Protein 5AQM (pdb70)

Secondary structure (P-SEA, 3-state):
cccbbbbbbbbccccbbbbbbbcccccccccccccccccccbbbbccccccccaaaaaaccccccccccccccccccccccaaaaaaaacccbbbbbcccbbbbbbbcccbbbbbcaaaaaaaaaaaaaaaaaaaacbbbcbbbbbbcccccaaaaaaaaaaaaaacccccbbbbaaaaaaaaaccccccccbbbbbbbcccccbbbbbbbbbccccccccbbbbbccccaaaaaaaaaaaaaaaaaaacccccccaaaaaaaaaaaaaaaaaaaccccbbbbbbccccccbbbbbcccaaaaaaaaaaaaaacaaaaaaaaaaaccccccccbbbbbccccccaaaaaaaaaaacccccccccccccaaaaaaaaaaaaac/ccccaaaaaaaaaaaaaaaaaaaaaaaaaaaaaaaaaaacccccccaaaaaaacaaaaaaaaaaaaaaaaaaaaaccccccaaaaaaaaaaaaaaaaaaaaaaaaaaaaccc/ccbbbbbbbbccccbbbbbbbcccccccccccccccccccbbbbccccccccaaaaaaccccccccccccccccccccccaaaaaaaacccbbbbbcccbbbbbbbcccbbbbbcaaaaaaaaaaaaaaaaaaaacbbbcbbbbbbcccccaaaaaaaaaaaaaacccccccccaaaaaaaaaccccccccbbbbbbbcccccbbbbbbbbbcccbbbbcbbbbbccccaaaaaaaaaaaaaaaaaaaccccccccaaaaaaaaaaaaaaaaaaccccbbbbbbccccccbbbbbcccaaaaaaaaaaaaaacaaaaaaaaaaaccccccccbbbbbccccccaaaaaaaaaaacccccccccccccaaaaaaaaaaaaac/cccaaaaaaaaaaaaaaaaaaaaaaaaaaaaaaaaaaaaccccccaaaaaaaaaaaaaaaaaaaaaaaaaaaaaccccccaaaaaaaaaaaaaaaaaaaaaaaaaaacccc

Organism: Homo sapiens (NCBI:txid9606)

Sequence (986 aa):
SMSKGPAVGIDLGTTYSCVGVFQHGKVEIIANDQGNRTTPSYVAFTDTERLIGDAAKNQVAMNPTNTVFDAKRLIGRRFDDAVVQSDMKHWPFMVVNDAGRPKVQVEYKGETKSFYPEEVSSMVLTKMKEIAEAYLGKTVTNAVVTVPAYFNDSQRRQATKDAGTIAGLNVLRIINEPTAAAIAYGLDKKVGAERNVLIIFDLGGGTFDVSILTIEDGIFEVKSTAGDTHLGGEDFDNNRMVNHFIAEFKRKHKKDISENKRAVRRLRTACERAKRTLFSSTQASIEIDSLYEGIDFYTSITRARFEELNADLFRGTLDPVEKALRDAKLDKSQIHDIVLVGGSTRIPKIQKLLQDFFNGKELNKSINPDEAVAYGAAVQAAILSGSNSPQEEVELKKLKHLEKSVEKIADQLEELNKELTGIQQGFLPKDLQAEALCKLDRRVKATIEQFMKILEEIDTLILPENFKDSRLKRKGLVKKVQAFLAECDTVEQNICQMSKGPAVGIDLGTTYSCVGVFQHGKVEIIANDQGNRTTPSYVAFTDTERLIGDAAKNQVAMNPTNTVFDAKRLIGRRFDDAVVQSDMKHWPFMVVNDAGRPKVQVEYKGETKSFYPEEVSSMVLTKMKEIAEAYLGKTVTNAVVTVPAYFNDSQRQATKDAGTIAGLNVLRIINEPTAAAIAYGLDKKVGAERNVLIIFDLGGGTFDVSILTTIEDGIFEVKSTAGDTHLGGEDFDNNRMMVNHFIAEFKRKHKKDISENKRAVRRLRTACERAKRTLFSSTQASIEIDSLYEGIDFYTSITRARFEELNADLFRGTLDPVEKALRDAKLDKSQIHDIVLVGGSTRIPKIQKLLQDFFNGKELNKSINPDEAVAYGAAVQAAILSSNSPQEEVELKKLKHHLEKSVEKIADQLEELNKELTGIQQGFLPKDLQAEALCKLDRRVVKATIEQFMKILEEIDTLILPENFKDSRLKRKGLVKKVQAFLAECDTVEQNICQ

Nearest PDB structures (foldseek):
  5aqj-assembly3_D  TM=9.812E-01  e=3.154E-13  Homo sapiens
  1hx1-assembly1_B  TM=9.699E-01  e=9.978E-13  Homo sapiens
  5aqt-assembly1_B  TM=9.332E-01  e=1.387E-12  Homo sapiens
  3fzf-assembly2_B  TM=9.379E-01  e=2.988E-12  Homo sapiens
  3fzh-assembly2_B  TM=9.359E-01  e=7.185E-12  Homo sapiens

InterPro domains:
  IPR013126 Heat shock protein 70 family [PF00012] (6-612)
  IPR013126 Heat shock protein 70 family [PTHR19375] (6-574)
  IPR018181 Heat shock protein 70, conserved site [PS00297] (9-16)
  IPR018181 Heat shock protein 70, conserved site [PS00329] (197-210)
  IPR018181 Heat shock protein 70, conserved site [PS01036] (334-348)
  IPR029047 Heat shock protein 70kD, peptide-binding domain superfamily [G3DSA:2.60.34.10] (383-525)
  IPR029047 Heat shock protein 70kD, peptide-binding domain superfamily [SSF100920] (386-543)
  IPR029048 Heat shock protein 70kD, C-terminal domain superfamily [G3DSA:1.20.1270.10] (532-646)
  IPR029048 Heat shock protein 70kD, C-terminal domain superfamily [SSF100934] (538-619)
  IPR043129 ATPase, nucleotide binding domain [SSF53067] (5-187)
  IPR043129 ATPase, nucleotide binding domain [SSF53067] (192-382)

B-factor: mean 28.51, std 11.48, range [12.04, 92.41]

CATH classification: 3.30.420.40 (+3 more: 3.30.30.30, 3.30.420.40, 3.90.640.10)

Structure (mmCIF, N/CA/C/O backbone):
data_5AQM
#
_entry.id   5AQM
#
_cell.length_a   230.826
_cell.length_b   40.851
_cell.length_c   115.779
_cell.angle_alpha   90.00
_cell.angle_beta   90.52
_cell.angle_gamma   90.00
#
_symmetry.space_group_name_H-M   'C 1 2 1'
#
loop_
_entity.id
_entity.type
_entity.pdbx_description
1 polymer 'HEAT SHOCK COGNATE 71 KDA PROTEIN'
2 polymer 'BAG FAMILY MOLECULAR CHAPERONE REGULATOR 1'
3 non-polymer 2-AMINO-2-HYDROXYMETHYL-PROPANE-1,3-DIOL
4 non-polymer GLYCEROL
5 water water
#
loop_
_atom_site.group_PDB
_atom_site.id
_atom_site.type_symbol
_atom_site.label_atom_id
_atom_site.label_alt_id
_atom_site.label_comp_id
_atom_site.label_asym_id
_atom_site.label_entity_id
_atom_site.label_seq_id
_atom_site.pdbx_PDB_ins_code
_atom_site.Cartn_x
_atom_site.Cartn_y
_atom_site.Cartn_z
_atom_site.occupancy
_atom_site.B_iso_or_equiv
_atom_site.auth_seq_id
_atom_site.auth_comp_id
_atom_site.auth_asym_id
_atom_site.auth_atom_id
_atom_site.pdbx_PDB_model_num
ATOM 1 N N . SER A 1 5 ? -52.969 24.028 51.531 1.00 51.92 0 SER A N 1
ATOM 2 C CA . SER A 1 5 ? -52.654 22.783 50.833 1.00 49.72 0 SER A CA 1
ATOM 3 C C . SER A 1 5 ? -52.680 22.941 49.292 1.00 49.23 0 SER A C 1
ATOM 4 O O . SER A 1 5 ? -53.356 23.825 48.746 1.00 50.80 0 SER A O 1
ATOM 7 N N . MET A 1 6 ? -51.962 22.043 48.610 1.00 39.02 1 MET A N 1
ATOM 8 C CA . MET A 1 6 ? -51.788 22.017 47.166 1.00 35.63 1 MET A CA 1
ATOM 9 C C . MET A 1 6 ? -53.030 21.536 46.435 1.00 39.25 1 MET A C 1
ATOM 10 O O . MET A 1 6 ? -53.806 20.754 46.989 1.00 38.50 1 MET A O 1
ATOM 15 N N . SER A 1 7 ? -53.196 21.976 45.172 1.00 35.72 2 SER A N 1
ATOM 16 C CA . SER A 1 7 ? -54.310 21.549 44.319 1.00 35.04 2 SER A CA 1
ATOM 17 C C . SER A 1 7 ? -53.983 20.180 43.701 1.00 35.64 2 SER A C 1
ATOM 18 O O . SER A 1 7 ? -52.843 19.716 43.806 1.00 32.69 2 SER A O 1
ATOM 21 N N . LYS A 1 8 ? -54.990 19.515 43.094 1.00 32.31 3 LYS A N 1
ATOM 22 C CA . LYS A 1 8 ? -54.846 18.198 42.485 1.00 31.25 3 LYS A CA 1
ATOM 23 C C . LYS A 1 8 ? -54.020 18.265 41.212 1.00 33.92 3 LYS A C 1
ATOM 24 O O . LYS A 1 8 ? -54.270 19.099 40.339 1.00 32.79 3 LYS A O 1
ATOM 27 N N . GLY A 1 9 ? -53.036 17.383 41.124 1.00 30.00 4 GLY A N 1
ATOM 28 C CA . GLY A 1 9 ? -52.158 17.310 39.969 1.00 28.71 4 GLY A CA 1
ATOM 29 C C . GLY A 1 9 ? -52.529 16.255 38.946 1.00 31.49 4 GLY A C 1
ATOM 30 O O . GLY A 1 9 ? -53.505 15.516 39.112 1.00 31.00 4 GLY A O 1
ATOM 31 N N . PRO A 1 10 ? -51.732 16.173 37.865 1.00 28.54 5 PRO A N 1
ATOM 32 C CA . PRO A 1 10 ? -52.012 15.173 36.816 1.00 27.16 5 PRO A CA 1
ATOM 33 C C . PRO A 1 10 ? -51.587 13.763 37.223 1.00 27.09 5 PRO A C 1
ATOM 34 O O . PRO A 1 10 ? -50.981 13.586 38.283 1.00 25.75 5 PRO A O 1
ATOM 38 N N . ALA A 1 11 ? -51.885 12.770 36.363 1.00 20.92 6 ALA A N 1
ATOM 39 C CA . ALA A 1 11 ? -51.450 11.385 36.558 1.00 20.11 6 ALA A CA 1
ATOM 40 C C . ALA A 1 11 ? -50.024 11.238 36.046 1.00 22.57 6 ALA A C 1
ATOM 41 O O . ALA A 1 11 ? -49.640 11.882 35.077 1.00 23.33 6 ALA A O 1
ATOM 43 N N . VAL A 1 12 ? -49.232 10.388 36.702 1.00 17.87 7 VAL A N 1
ATOM 44 C CA . VAL A 1 12 ? -47.833 10.202 36.337 1.00 17.67 7 VAL A CA 1
ATOM 45 C C . VAL A 1 12 ? -47.542 8.766 35.864 1.00 20.06 7 VAL A C 1
ATOM 46 O O . VAL A 1 12 ? -48.300 7.838 36.137 1.00 19.72 7 VAL A O 1
ATOM 50 N N . GLY A 1 13 ? -46.396 8.596 35.224 1.00 17.88 8 GLY A N 1
ATOM 51 C CA . GLY A 1 13 ? -45.914 7.288 34.816 1.00 17.89 8 GLY A CA 1
ATOM 52 C C . GLY A 1 13 ? -44.679 6.947 35.612 1.00 19.60 8 GLY A C 1
ATOM 53 O O . GLY A 1 13 ? -43.768 7.779 35.716 1.00 18.88 8 GLY A O 1
ATOM 54 N N . ILE A 1 14 ? -44.655 5.767 36.214 1.00 15.68 9 ILE A N 1
ATOM 55 C CA . ILE A 1 14 ? -43.514 5.373 37.018 1.00 14.73 9 ILE A CA 1
ATOM 56 C C . ILE A 1 14 ? -42.887 4.065 36.570 1.00 19.28 9 ILE A C 1
ATOM 57 O O . ILE A 1 14 ? -43.564 3.052 36.443 1.00 18.55 9 ILE A O 1
ATOM 62 N N . ASP A 1 15 ? -41.581 4.108 36.356 1.00 17.02 10 ASP A N 1
ATOM 63 C CA . ASP A 1 15 ? -40.830 2.934 35.987 1.00 17.47 10 ASP A CA 1
ATOM 64 C C . ASP A 1 15 ? -40.172 2.537 37.292 1.00 19.59 10 ASP A C 1
ATOM 65 O O . ASP A 1 15 ? -39.292 3.233 37.790 1.00 16.16 10 ASP A O 1
ATOM 70 N N . LEU A 1 16 ? -40.612 1.414 37.844 1.00 18.57 11 LEU A N 1
ATOM 71 C CA . LEU A 1 16 ? -40.070 0.920 39.091 1.00 18.89 11 LEU A CA 1
ATOM 72 C C . LEU A 1 16 ? -39.020 -0.080 38.656 1.00 21.35 11 LEU A C 1
ATOM 73 O O . LEU A 1 16 ? -39.326 -1.197 38.263 1.00 21.58 11 LEU A O 1
ATOM 78 N N . GLY A 1 17 ? -37.772 0.348 38.732 1.00 17.32 12 GLY A N 1
ATOM 79 C CA . GLY A 1 17 ? -36.643 -0.461 38.273 1.00 17.46 12 GLY A CA 1
ATOM 80 C C . GLY A 1 17 ? -35.934 -1.220 39.364 1.00 20.69 12 GLY A C 1
ATOM 81 O O . GLY A 1 17 ? -36.088 -0.908 40.556 1.00 20.33 12 GLY A O 1
ATOM 82 N N . THR A 1 18 ? -35.123 -2.212 38.958 1.00 15.98 13 THR A N 1
ATOM 83 C CA . THR A 1 18 ? -34.403 -3.037 39.917 1.00 15.99 13 THR A CA 1
ATOM 84 C C . THR A 1 18 ? -33.411 -2.184 40.724 1.00 17.75 13 THR A C 1
ATOM 85 O O . THR A 1 18 ? -33.398 -2.270 41.945 1.00 17.93 13 THR A O 1
ATOM 89 N N . THR A 1 19 ? -32.639 -1.334 40.040 1.00 16.68 14 THR A N 1
ATOM 90 C CA . THR A 1 19 ? -31.646 -0.480 40.712 1.00 15.94 14 THR A CA 1
ATOM 91 C C . THR A 1 19 ? -32.052 1.005 40.750 1.00 17.99 14 THR A C 1
ATOM 92 O O . THR A 1 19 ? -31.620 1.727 41.661 1.00 17.03 14 THR A O 1
ATOM 96 N N . TYR A 1 20 ? -32.802 1.469 39.741 1.00 16.22 15 TYR A N 1
ATOM 97 C CA . TYR A 1 20 ? -33.238 2.871 39.699 1.00 17.02 15 TYR A CA 1
ATOM 98 C C . TYR A 1 20 ? -34.697 2.937 39.254 1.00 16.44 15 TYR A C 1
ATOM 99 O O . TYR A 1 20 ? -35.167 2.071 38.511 1.00 17.32 15 TYR A O 1
ATOM 108 N N . SER A 1 21 ? -35.384 3.995 39.650 1.00 14.10 16 SER A N 1
ATOM 109 C CA . SER A 1 21 ? -36.773 4.252 39.274 1.00 13.44 16 SER A CA 1
ATOM 110 C C . SER A 1 21 ? -36.830 5.624 38.623 1.00 17.88 16 SER A C 1
ATOM 111 O O . SER A 1 21 ? -35.923 6.463 38.801 1.00 15.03 16 SER A O 1
ATOM 114 N N . CYS A 1 22 ? -37.861 5.847 37.840 1.00 15.76 17 CYS A N 1
ATOM 115 C CA . CYS A 1 22 ? -37.974 7.070 37.065 1.00 14.79 17 CYS A CA 1
ATOM 116 C C . CYS A 1 22 ? -39.468 7.430 36.999 1.00 15.96 17 CYS A C 1
ATOM 117 O O . CYS A 1 22 ? -40.312 6.528 36.849 1.00 16.27 17 CYS A O 1
ATOM 120 N N . VAL A 1 23 ? -39.783 8.732 37.135 1.00 14.54 18 VAL A N 1
ATOM 121 C CA . VAL A 1 23 ? -41.173 9.205 37.085 1.00 13.83 18 VAL A CA 1
ATOM 122 C C . VAL A 1 23 ? -41.286 10.295 36.010 1.00 15.60 18 VAL A C 1
ATOM 123 O O . VAL A 1 23 ? -40.440 11.205 35.946 1.00 17.21 18 VAL A O 1
ATOM 127 N N . GLY A 1 24 ? -42.307 10.179 35.179 1.00 16.58 19 GLY A N 1
ATOM 128 C CA . GLY A 1 24 ? -42.587 11.164 34.136 1.00 16.79 19 GLY A CA 1
ATOM 129 C C . GLY A 1 24 ? -43.999 11.681 34.215 1.00 20.14 19 GLY A C 1
ATOM 130 O O . GLY A 1 24 ? -44.870 11.034 34.785 1.00 18.95 19 GLY A O 1
ATOM 131 N N . VAL A 1 25 ? -44.236 12.837 33.585 1.00 17.36 20 VAL A N 1
ATOM 132 C CA . VAL A 1 25 ? -45.563 13.414 33.528 1.00 18.52 20 VAL A CA 1
ATOM 133 C C . VAL A 1 25 ? -45.784 13.984 32.141 1.00 22.80 20 VAL A C 1
ATOM 134 O O . VAL A 1 25 ? -44.918 14.670 31.597 1.00 22.98 20 VAL A O 1
ATOM 138 N N . PHE A 1 26 ? -46.950 13.719 31.575 1.00 21.77 21 PHE A N 1
ATOM 139 C CA . PHE A 1 26 ? -47.286 14.273 30.284 1.00 22.96 21 PHE A CA 1
ATOM 140 C C . PHE A 1 26 ? -48.048 15.572 30.499 1.00 29.53 21 PHE A C 1
ATOM 141 O O . PHE A 1 26 ? -49.118 15.562 31.105 1.00 30.40 21 PHE A O 1
ATOM 149 N N . GLN A 1 27 ? -47.500 16.676 30.019 1.00 29.91 22 GLN A N 1
ATOM 150 C CA . GLN A 1 27 ? -48.192 17.957 30.094 1.00 32.41 22 GLN A CA 1
ATOM 151 C C . GLN A 1 27 ? -47.677 18.920 29.031 1.00 39.79 22 GLN A C 1
ATOM 152 O O . GLN A 1 27 ? -46.539 18.823 28.584 1.00 37.92 22 GLN A O 1
ATOM 158 N N . HIS A 1 28 ? -48.531 19.848 28.627 1.00 41.43 23 HIS A N 1
ATOM 159 C CA . HIS A 1 28 ? -48.162 20.802 27.601 1.00 42.83 23 HIS A CA 1
ATOM 160 C C . HIS A 1 28 ? -47.806 20.045 26.325 1.00 43.12 23 HIS A C 1
ATOM 161 O O . HIS A 1 28 ? -46.941 20.460 25.568 1.00 43.03 23 HIS A O 1
ATOM 168 N N . GLY A 1 29 ? -48.488 18.924 26.113 1.00 37.89 24 GLY A N 1
ATOM 169 C CA . GLY A 1 29 ? -48.309 18.098 24.931 1.00 37.63 24 GLY A CA 1
ATOM 170 C C . GLY A 1 29 ? -47.050 17.264 24.808 1.00 40.25 24 GLY A C 1
ATOM 171 O O . GLY A 1 29 ? -46.750 16.749 23.737 1.00 40.35 24 GLY A O 1
ATOM 172 N N . LYS A 1 30 ? -46.316 17.120 25.900 1.00 34.20 25 LYS A N 1
ATOM 173 C CA . LYS A 1 30 ? -45.075 16.350 25.896 1.00 31.96 25 LYS A CA 1
ATOM 174 C C . LYS A 1 30 ? -44.776 15.730 27.257 1.00 31.06 25 LYS A C 1
ATOM 175 O O . LYS A 1 30 ? -45.323 16.154 28.277 1.00 28.66 25 LYS A O 1
ATOM 179 N N . VAL A 1 31 ? -43.890 14.747 27.269 1.00 25.66 26 VAL A N 1
ATOM 180 C CA . VAL A 1 31 ? -43.486 14.135 28.531 1.00 23.97 26 VAL A CA 1
ATOM 181 C C . VAL A 1 31 ? -42.338 14.896 29.161 1.00 28.35 26 VAL A C 1
ATOM 182 O O . VAL A 1 31 ? -41.321 15.141 28.506 1.00 30.52 26 VAL A O 1
ATOM 186 N N . GLU A 1 32 ? -42.456 15.155 30.451 1.00 22.73 27 GLU A N 1
ATOM 187 C CA . GLU A 1 32 ? -41.378 15.760 31.187 1.00 21.69 27 GLU A CA 1
ATOM 188 C C . GLU A 1 32 ? -40.922 14.691 32.182 1.00 24.01 27 GLU A C 1
ATOM 189 O O . GLU A 1 32 ? -41.714 14.221 32.984 1.00 23.50 27 GLU A O 1
ATOM 195 N N . ILE A 1 33 ? -39.652 14.310 32.131 1.00 20.68 28 ILE A N 1
ATOM 196 C CA . ILE A 1 33 ? -39.135 13.331 33.074 1.00 19.59 28 ILE A CA 1
ATOM 197 C C . ILE A 1 33 ? -38.725 14.190 34.256 1.00 23.33 28 ILE A C 1
ATOM 198 O O . ILE A 1 33 ? -37.989 15.153 34.101 1.00 24.39 28 ILE A O 1
ATOM 203 N N . ILE A 1 34 ? -39.220 13.845 35.432 1.00 17.44 29 ILE A N 1
ATOM 204 C CA . ILE A 1 34 ? -38.981 14.648 36.615 1.00 17.30 29 ILE A CA 1
ATOM 205 C C . ILE A 1 34 ? -37.709 14.387 37.405 1.00 20.47 29 ILE A C 1
ATOM 206 O O . ILE A 1 34 ? -37.458 13.273 37.843 1.00 20.49 29 ILE A O 1
ATOM 211 N N . ALA A 1 35 ? -36.923 15.444 37.604 1.00 19.54 30 ALA A N 1
ATOM 212 C CA . ALA A 1 35 ? -35.698 15.335 38.395 1.00 18.94 30 ALA A CA 1
ATOM 213 C C . ALA A 1 35 ? -36.081 15.263 39.880 1.00 21.91 30 ALA A C 1
ATOM 214 O O . ALA A 1 35 ? -36.996 15.975 40.327 1.00 20.87 30 ALA A O 1
ATOM 216 N N . ASN A 1 36 ? -35.312 14.471 40.659 1.00 18.26 31 ASN A N 1
ATOM 217 C CA . ASN A 1 36 ? -35.559 14.360 42.089 1.00 16.48 31 ASN A CA 1
ATOM 218 C C . ASN A 1 36 ? -34.937 15.554 42.833 1.00 19.58 31 ASN A C 1
ATOM 219 O O . ASN A 1 36 ? -34.375 16.440 42.192 1.00 20.36 31 ASN A O 1
ATOM 224 N N . ASP A 1 37 ? -34.966 15.538 44.177 1.00 17.33 32 ASP A N 1
ATOM 225 C CA . ASP A 1 37 ? -34.454 16.650 44.998 1.00 18.38 32 ASP A CA 1
ATOM 226 C C . ASP A 1 37 ? -32.965 16.928 44.793 1.00 23.47 32 ASP A C 1
ATOM 227 O O . ASP A 1 37 ? -32.506 18.076 45.014 1.00 22.18 32 ASP A O 1
ATOM 232 N N . GLN A 1 38 ? -32.215 15.911 44.322 1.00 19.16 33 GLN A N 1
ATOM 233 C CA . GLN A 1 38 ? -30.784 16.083 44.030 1.00 19.85 33 GLN A CA 1
ATOM 234 C C . GLN A 1 38 ? -30.534 16.426 42.549 1.00 23.27 33 GLN A C 1
ATOM 235 O O . GLN A 1 38 ? -29.382 16.536 42.121 1.00 24.11 33 GLN A O 1
ATOM 241 N N . GLY A 1 39 ? -31.612 16.631 41.791 1.00 19.92 34 GLY A N 1
ATOM 242 C CA . GLY A 1 39 ? -31.535 16.990 40.377 1.00 21.28 34 GLY A CA 1
ATOM 243 C C . GLY A 1 39 ? -31.312 15.814 39.443 1.00 23.61 34 GLY A C 1
ATOM 244 O O . GLY A 1 39 ? -31.021 16.020 38.261 1.00 22.37 34 GLY A O 1
ATOM 245 N N . ASN A 1 40 ? -31.473 14.569 39.951 1.00 18.61 35 ASN A N 1
ATOM 246 C CA . ASN A 1 40 ? -31.256 13.360 39.164 1.00 17.53 35 ASN A CA 1
ATOM 247 C C . ASN A 1 40 ? -32.565 12.912 38.544 1.00 20.03 35 ASN A C 1
ATOM 248 O O . ASN A 1 40 ? -33.561 12.814 39.258 1.00 17.47 35 ASN A O 1
ATOM 253 N N . ARG A 1 41 ? -32.552 12.606 37.235 1.00 17.76 36 ARG A N 1
ATOM 254 C CA . ARG A 1 41 ? -33.749 12.162 36.501 1.00 18.89 36 ARG A CA 1
ATOM 255 C C . ARG A 1 41 ? -34.096 10.690 36.761 1.00 20.55 36 ARG A C 1
ATOM 256 O O . ARG A 1 41 ? -35.158 10.234 36.357 1.00 19.72 36 ARG A O 1
ATOM 264 N N . THR A 1 42 ? -33.213 9.952 37.452 1.00 17.59 37 THR A N 1
ATOM 265 C CA . THR A 1 42 ? -33.528 8.605 37.938 1.00 16.24 37 THR A CA 1
ATOM 266 C C . THR A 1 42 ? -33.174 8.611 39.420 1.00 19.28 37 THR A C 1
ATOM 267 O O . THR A 1 42 ? -32.299 9.400 39.852 1.00 17.93 37 THR A O 1
ATOM 271 N N . THR A 1 43 ? -33.856 7.755 40.191 1.00 14.62 38 THR A N 1
ATOM 272 C CA . THR A 1 43 ? -33.702 7.669 41.636 1.00 14.04 38 THR A CA 1
ATOM 273 C C . THR A 1 43 ? -33.355 6.249 42.040 1.00 15.38 38 THR A C 1
ATOM 274 O O . THR A 1 43 ? -34.091 5.339 41.668 1.00 14.76 38 THR A O 1
ATOM 278 N N . PRO A 1 44 ? -32.279 6.026 42.812 1.00 13.24 39 PRO A N 1
ATOM 279 C CA . PRO A 1 44 ? -31.967 4.644 43.227 1.00 13.19 39 PRO A CA 1
ATOM 280 C C . PRO A 1 44 ? -33.138 3.986 43.949 1.00 15.78 39 PRO A C 1
ATOM 281 O O . PRO A 1 44 ? -33.784 4.615 44.822 1.00 15.97 39 PRO A O 1
ATOM 285 N N . SER A 1 45 ? -33.414 2.701 43.604 1.00 13.98 40 SER A N 1
ATOM 286 C CA . SER A 1 45 ? -34.464 1.927 44.249 1.00 14.08 40 SER A CA 1
ATOM 287 C C . SER A 1 45 ? -33.863 1.334 45.533 1.00 18.29 40 SER A C 1
ATOM 288 O O . SER A 1 45 ? -33.786 0.105 45.708 1.00 16.37 40 SER A O 1
ATOM 291 N N . TYR A 1 46 ? -33.445 2.243 46.431 1.00 15.81 41 TYR A N 1
ATOM 292 C CA . TYR A 1 46 ? -32.759 1.919 47.675 1.00 15.24 41 TYR A CA 1
ATOM 293 C C . TYR A 1 46 ? -33.512 2.467 48.856 1.00 17.85 41 TYR A C 1
ATOM 294 O O . TYR A 1 46 ? -34.027 3.579 48.801 1.00 15.16 41 TYR A O 1
ATOM 303 N N . VAL A 1 47 ? -33.523 1.702 49.944 1.00 14.93 42 VAL A N 1
ATOM 304 C CA . VAL A 1 47 ? -34.142 2.118 51.203 1.00 15.94 42 VAL A CA 1
ATOM 305 C C . VAL A 1 47 ? -33.149 1.747 52.290 1.00 19.72 42 VAL A C 1
ATOM 306 O O . VAL A 1 47 ? -32.759 0.581 52.368 1.00 18.94 42 VAL A O 1
ATOM 310 N N . ALA A 1 48 ? -32.787 2.699 53.145 1.00 17.58 43 ALA A N 1
ATOM 311 C CA . ALA A 1 48 ? -31.848 2.430 54.225 1.00 17.95 43 ALA A CA 1
ATOM 312 C C . ALA A 1 48 ? -32.505 2.676 55.581 1.00 20.80 43 ALA A C 1
ATOM 313 O O . ALA A 1 48 ? -33.353 3.553 55.728 1.00 19.42 43 ALA A O 1
ATOM 315 N N . PHE A 1 49 ? -32.138 1.857 56.550 1.00 18.30 44 PHE A N 1
ATOM 316 C CA . PHE A 1 49 ? -32.656 1.945 57.914 1.00 18.00 44 PHE A CA 1
ATOM 317 C C . PHE A 1 49 ? -31.468 2.228 58.804 1.00 21.42 44 PHE A C 1
ATOM 318 O O . PHE A 1 49 ? -30.474 1.506 58.743 1.00 20.05 44 PHE A O 1
ATOM 326 N N . THR A 1 50 ? -31.553 3.287 59.590 1.00 19.72 45 THR A N 1
ATOM 327 C CA . THR A 1 50 ? -30.460 3.685 60.455 1.00 19.65 45 THR A CA 1
ATOM 328 C C . THR A 1 50 ? -30.907 3.747 61.902 1.00 23.56 45 THR A C 1
ATOM 329 O O . THR A 1 50 ? -32.038 3.418 62.233 1.00 23.49 45 THR A O 1
ATOM 333 N N . ASP A 1 51 ? -29.989 4.169 62.756 1.00 22.12 46 ASP A N 1
ATOM 334 C CA . ASP A 1 51 ? -30.250 4.307 64.172 1.00 23.79 46 ASP A CA 1
ATOM 335 C C . ASP A 1 51 ? -31.368 5.311 64.394 1.00 27.70 46 ASP A C 1
ATOM 336 O O . ASP A 1 51 ? -32.141 5.187 65.336 1.00 28.63 46 ASP A O 1
ATOM 341 N N . THR A 1 52 ? -31.406 6.340 63.558 1.00 24.45 47 THR A N 1
ATOM 342 C CA . THR A 1 52 ? -32.393 7.402 63.709 1.00 25.56 47 THR A CA 1
ATOM 343 C C . THR A 1 52 ? -33.484 7.649 62.651 1.00 30.24 47 THR A C 1
ATOM 344 O O . THR A 1 52 ? -34.456 8.335 62.946 1.00 30.24 47 THR A O 1
ATOM 348 N N . GLU A 1 53 ? -33.318 7.133 61.440 1.00 24.80 48 GLU A N 1
ATOM 349 C CA . GLU A 1 53 ? -34.312 7.373 60.405 1.00 23.78 48 GLU A CA 1
ATOM 350 C C . GLU A 1 53 ? -34.266 6.396 59.237 1.00 25.94 48 GLU A C 1
ATOM 351 O O . GLU A 1 53 ? -33.359 5.582 59.126 1.00 23.56 48 GLU A O 1
ATOM 357 N N . ARG A 1 54 ? -35.278 6.500 58.383 1.00 21.12 49 ARG A N 1
ATOM 358 C CA . ARG A 1 54 ? -35.382 5.718 57.173 1.00 19.98 49 ARG A CA 1
ATOM 359 C C . ARG A 1 54 ? -35.039 6.672 56.036 1.00 25.09 49 ARG A C 1
ATOM 360 O O . ARG A 1 54 ? -35.563 7.790 55.979 1.00 26.68 49 ARG A O 1
ATOM 368 N N . LEU A 1 55 ? -34.168 6.226 55.139 1.00 19.53 50 LEU A N 1
ATOM 369 C CA . LEU A 1 55 ? -33.733 7.014 53.994 1.00 17.91 50 LEU A CA 1
ATOM 370 C C . LEU A 1 55 ? -34.135 6.307 52.704 1.00 21.47 50 LEU A C 1
ATOM 371 O O . LEU A 1 55 ? -34.095 5.090 52.630 1.00 20.71 50 LEU A O 1
ATOM 376 N N . ILE A 1 56 ? -34.527 7.080 51.698 1.00 18.02 51 ILE A N 1
ATOM 377 C CA . ILE A 1 56 ? -34.938 6.527 50.411 1.00 17.63 51 ILE A CA 1
ATOM 378 C C . ILE A 1 56 ? -34.202 7.207 49.264 1.00 21.18 51 ILE A C 1
ATOM 379 O O . ILE A 1 56 ? -33.853 8.371 49.352 1.00 23.33 51 ILE A O 1
ATOM 384 N N . GLY A 1 57 ? -33.992 6.467 48.183 1.00 15.98 52 GLY A N 1
ATOM 385 C CA . GLY A 1 57 ? -33.320 6.964 46.997 1.00 16.64 52 GLY A CA 1
ATOM 386 C C . GLY A 1 57 ? -31.870 7.386 47.129 1.00 18.06 52 GLY A C 1
ATOM 387 O O . GLY A 1 57 ? -31.078 6.656 47.701 1.00 17.38 52 GLY A O 1
ATOM 388 N N . ASP A 1 58 ? -31.520 8.551 46.592 1.00 16.96 53 ASP A N 1
ATOM 389 C CA . ASP A 1 58 ? -30.124 9.008 46.654 1.00 16.69 53 ASP A CA 1
ATOM 390 C C . ASP A 1 58 ? -29.553 9.026 48.060 1.00 20.84 53 ASP A C 1
ATOM 391 O O . ASP A 1 58 ? -28.418 8.575 48.243 1.00 19.37 53 ASP A O 1
ATOM 396 N N . ALA A 1 59 ? -30.340 9.474 49.057 1.00 18.33 54 ALA A N 1
ATOM 397 C CA . ALA A 1 59 ? -29.873 9.534 50.457 1.00 20.72 54 ALA A CA 1
ATOM 398 C C . ALA A 1 59 ? -29.552 8.127 50.976 1.00 21.25 54 ALA A C 1
ATOM 399 O O . ALA A 1 59 ? -28.590 7.956 51.712 1.00 19.71 54 ALA A O 1
ATOM 401 N N . ALA A 1 60 ? -30.310 7.099 50.523 1.00 18.52 55 ALA A N 1
ATOM 402 C CA . ALA A 1 60 ? -30.048 5.717 50.926 1.00 17.52 55 ALA A CA 1
ATOM 403 C C . ALA A 1 60 ? -28.808 5.201 50.185 1.00 20.29 55 ALA A C 1
ATOM 404 O O . ALA A 1 60 ? -27.935 4.583 50.816 1.00 19.76 55 ALA A O 1
ATOM 406 N N . LYS A 1 61 ? -28.724 5.437 48.846 1.00 16.63 56 LYS A N 1
ATOM 407 C CA . LYS A 1 61 ? -27.569 4.937 48.081 1.00 18.14 56 LYS A CA 1
ATOM 408 C C . LYS A 1 61 ? -26.278 5.556 48.592 1.00 20.60 56 LYS A C 1
ATOM 409 O O . LYS A 1 61 ? -25.262 4.868 48.699 1.00 20.81 56 LYS A O 1
ATOM 415 N N . ASN A 1 62 ? -26.338 6.849 48.929 1.00 19.64 57 ASN A N 1
ATOM 416 C CA . ASN A 1 62 ? -25.191 7.646 49.388 1.00 20.30 57 ASN A CA 1
ATOM 417 C C . ASN A 1 62 ? -24.546 7.134 50.682 1.00 23.67 57 ASN A C 1
ATOM 418 O O . ASN A 1 62 ? -23.374 7.397 50.905 1.00 24.71 57 ASN A O 1
ATOM 423 N N . GLN A 1 63 ? -25.283 6.377 51.507 1.00 19.02 58 GLN A N 1
ATOM 424 C CA . GLN A 1 63 ? -24.722 5.879 52.768 1.00 18.59 58 GLN A CA 1
ATOM 425 C C . GLN A 1 63 ? -24.556 4.351 52.785 1.00 20.76 58 GLN A C 1
ATOM 426 O O . GLN A 1 63 ? -24.288 3.764 53.833 1.00 20.09 58 GLN A O 1
ATOM 432 N N . VAL A 1 64 ? -24.649 3.700 51.608 1.00 19.32 59 VAL A N 1
ATOM 433 C CA . VAL A 1 64 ? -24.531 2.247 51.520 1.00 19.97 59 VAL A CA 1
ATOM 434 C C . VAL A 1 64 ? -23.192 1.760 52.122 1.00 22.61 59 VAL A C 1
ATOM 435 O O . VAL A 1 64 ? -23.188 0.772 52.859 1.00 22.68 59 VAL A O 1
ATOM 439 N N . ALA A 1 65 ? -22.084 2.465 51.844 1.00 18.84 60 ALA A N 1
ATOM 440 C CA . ALA A 1 65 ? -20.768 2.065 52.353 1.00 21.08 60 ALA A CA 1
ATOM 441 C C . ALA A 1 65 ? -20.723 2.112 53.891 1.00 24.03 60 ALA A C 1
ATOM 442 O O . ALA A 1 65 ? -20.031 1.301 54.513 1.00 25.58 60 ALA A O 1
ATOM 444 N N . MET A 1 66 ? -21.409 3.091 54.462 1.00 19.20 61 MET A N 1
ATOM 445 C CA . MET A 1 66 ? -21.543 3.285 55.907 1.00 19.31 61 MET A CA 1
ATOM 446 C C . MET A 1 66 ? -22.444 2.284 56.645 1.00 21.12 61 MET A C 1
ATOM 447 O O . MET A 1 66 ? -22.223 1.966 57.807 1.00 19.88 61 MET A O 1
ATOM 452 N N . ASN A 1 67 ? -23.494 1.842 55.962 1.00 18.64 62 ASN A N 1
ATOM 453 C CA . ASN A 1 67 ? -24.509 0.974 56.537 1.00 16.51 62 ASN A CA 1
ATOM 454 C C . ASN A 1 67 ? -24.962 -0.114 55.553 1.00 18.13 62 ASN A C 1
ATOM 455 O O . ASN A 1 67 ? -26.123 -0.180 55.184 1.00 19.18 62 ASN A O 1
ATOM 460 N N . PRO A 1 68 ? -24.056 -0.980 55.116 1.00 18.26 63 PRO A N 1
ATOM 461 C CA . PRO A 1 68 ? -24.411 -2.009 54.124 1.00 18.50 63 PRO A CA 1
ATOM 462 C C . PRO A 1 68 ? -25.472 -3.056 54.497 1.00 23.09 63 PRO A C 1
ATOM 463 O O . PRO A 1 68 ? -26.276 -3.400 53.639 1.00 23.16 63 PRO A O 1
ATOM 467 N N . THR A 1 69 ? -25.465 -3.566 55.721 1.00 20.56 64 THR A N 1
ATOM 468 C CA . THR A 1 69 ? -26.437 -4.582 56.116 1.00 19.99 64 THR A CA 1
ATOM 469 C C . THR A 1 69 ? -27.875 -4.090 56.262 1.00 21.47 64 THR A C 1
ATOM 470 O O . THR A 1 69 ? -28.811 -4.879 56.234 1.00 21.19 64 THR A O 1
ATOM 474 N N . ASN A 1 70 ? -28.035 -2.789 56.449 1.00 17.98 65 ASN A N 1
ATOM 475 C CA . ASN A 1 70 ? -29.364 -2.204 56.646 1.00 18.34 65 ASN A CA 1
ATOM 476 C C . ASN A 1 70 ? -29.840 -1.346 55.466 1.00 20.04 65 ASN A C 1
ATOM 477 O O . ASN A 1 70 ? -30.807 -0.609 55.612 1.00 20.03 65 ASN A O 1
ATOM 482 N N . THR A 1 71 ? -29.160 -1.447 54.319 1.00 16.36 66 THR A N 1
ATOM 483 C CA . THR A 1 71 ? -29.489 -0.738 53.085 1.00 15.49 66 THR A CA 1
ATOM 484 C C . THR A 1 71 ? -30.019 -1.750 52.064 1.00 18.97 66 THR A C 1
ATOM 485 O O . THR A 1 71 ? -29.269 -2.583 51.569 1.00 19.45 66 THR A O 1
ATOM 489 N N . VAL A 1 72 ? -31.322 -1.682 51.812 1.00 14.81 67 VAL A N 1
ATOM 490 C CA . VAL A 1 72 ? -32.006 -2.624 50.942 1.00 15.25 67 VAL A CA 1
ATOM 491 C C . VAL A 1 72 ? -32.120 -2.066 49.515 1.00 18.73 67 VAL A C 1
ATOM 492 O O . VAL A 1 72 ? -32.417 -0.890 49.311 1.00 18.59 67 VAL A O 1
ATOM 496 N N . PHE A 1 73 ? -31.954 -2.960 48.550 1.00 16.26 68 PHE A N 1
ATOM 497 C CA . PHE A 1 73 ? -32.069 -2.663 47.132 1.00 15.67 68 PHE A CA 1
ATOM 498 C C . PHE A 1 73 ? -32.439 -3.979 46.452 1.00 18.11 68 PHE A C 1
ATOM 499 O O . PHE A 1 73 ? -32.445 -5.017 47.098 1.00 19.43 68 PHE A O 1
ATOM 507 N N . ASP A 1 74 ? -32.779 -3.934 45.172 1.00 15.81 69 ASP A N 1
ATOM 508 C CA . ASP A 1 74 ? -33.122 -5.156 44.443 1.00 16.52 69 ASP A CA 1
ATOM 509 C C . ASP A 1 74 ? -34.415 -5.810 44.920 1.00 20.00 69 ASP A C 1
ATOM 510 O O . ASP A 1 74 ? -34.616 -6.992 44.711 1.00 18.52 69 ASP A O 1
ATOM 515 N N . ALA A 1 75 ? -35.299 -5.039 45.534 1.00 17.40 70 ALA A N 1
ATOM 516 C CA . ALA A 1 75 ? -36.553 -5.596 46.029 1.00 17.87 70 ALA A CA 1
ATOM 517 C C . ALA A 1 75 ? -37.367 -6.181 44.877 1.00 19.00 70 ALA A C 1
ATOM 518 O O . ALA A 1 75 ? -38.145 -7.103 45.061 1.00 18.03 70 ALA A O 1
ATOM 520 N N . LYS A 1 76 ? -37.195 -5.602 43.699 1.00 16.03 71 LYS A N 1
ATOM 521 C CA . LYS A 1 76 ? -37.907 -6.033 42.480 1.00 15.30 71 LYS A CA 1
ATOM 522 C C . LYS A 1 76 ? -37.545 -7.488 42.134 1.00 17.39 71 LYS A C 1
ATOM 523 O O . LYS A 1 76 ? -38.340 -8.195 41.511 1.00 18.08 71 LYS A O 1
ATOM 529 N N . ARG A 1 77 ? -36.327 -7.937 42.541 1.00 16.28 72 ARG A N 1
ATOM 530 C CA . ARG A 1 77 ? -35.900 -9.321 42.312 1.00 17.80 72 ARG A CA 1
ATOM 531 C C . ARG A 1 77 ? -36.652 -10.282 43.241 1.00 21.07 72 ARG A C 1
ATOM 532 O O . ARG A 1 77 ? -36.710 -11.476 42.955 1.00 22.24 72 ARG A O 1
ATOM 540 N N . LEU A 1 78 ? -37.195 -9.754 44.335 1.00 16.54 73 LEU A N 1
ATOM 541 C CA . LEU A 1 78 ? -37.927 -10.549 45.314 1.00 16.61 73 LEU A CA 1
ATOM 542 C C . LEU A 1 78 ? -39.436 -10.413 45.282 1.00 18.75 73 LEU A C 1
ATOM 543 O O . LEU A 1 78 ? -40.148 -11.289 45.744 1.00 19.23 73 LEU A O 1
ATOM 548 N N . ILE A 1 79 ? -39.923 -9.306 44.743 1.00 15.39 74 ILE A N 1
ATOM 549 C CA . ILE A 1 79 ? -41.345 -9.046 44.778 1.00 15.03 74 ILE A CA 1
ATOM 550 C C . ILE A 1 79 ? -42.205 -10.101 44.092 1.00 17.09 74 ILE A C 1
ATOM 551 O O . ILE A 1 79 ? -41.955 -10.507 42.972 1.00 18.71 74 ILE A O 1
ATOM 556 N N . GLY A 1 80 ? -43.218 -10.539 44.821 1.00 14.98 75 GLY A N 1
ATOM 557 C CA . GLY A 1 80 ? -44.159 -11.524 44.339 1.00 15.30 75 GLY A CA 1
ATOM 558 C C . GLY A 1 80 ? -43.604 -12.933 44.284 1.00 19.33 75 GLY A C 1
ATOM 559 O O . GLY A 1 80 ? -44.282 -13.837 43.813 1.00 19.68 75 GLY A O 1
ATOM 560 N N . ARG A 1 81 ? -42.384 -13.133 44.767 1.00 17.21 76 ARG A N 1
ATOM 561 C CA . ARG A 1 81 ? -41.793 -14.477 44.718 1.00 17.42 76 ARG A CA 1
ATOM 562 C C . ARG A 1 81 ? -41.965 -15.223 46.042 1.00 21.71 76 ARG A C 1
ATOM 563 O O . ARG A 1 81 ? -42.092 -14.603 47.097 1.00 21.62 76 ARG A O 1
ATOM 571 N N . ARG A 1 82 ? -41.894 -16.555 45.977 1.00 20.37 77 ARG A N 1
ATOM 572 C CA . ARG A 1 82 ? -41.885 -17.438 47.147 1.00 19.46 77 ARG A CA 1
ATOM 573 C C . ARG A 1 82 ? -40.440 -17.490 47.663 1.00 21.79 77 ARG A C 1
ATOM 574 O O . ARG A 1 82 ? -39.495 -17.333 46.877 1.00 18.65 77 ARG A O 1
ATOM 582 N N . PHE A 1 83 ? -40.259 -17.741 48.962 1.00 19.31 78 PHE A N 1
ATOM 583 C CA . PHE A 1 83 ? -38.895 -17.800 49.529 1.00 19.80 78 PHE A CA 1
ATOM 584 C C . PHE A 1 83 ? -38.029 -18.856 48.841 1.00 21.68 78 PHE A C 1
ATOM 585 O O . PHE A 1 83 ? -36.869 -18.597 48.521 1.00 21.97 78 PHE A O 1
ATOM 593 N N . ASP A 1 84 ? -38.632 -20.001 48.550 1.00 20.54 79 ASP A N 1
ATOM 594 C CA . ASP A 1 84 ? -37.952 -21.130 47.926 1.00 20.42 79 ASP A CA 1
ATOM 595 C C . ASP A 1 84 ? -37.715 -21.014 46.419 1.00 22.43 79 ASP A C 1
ATOM 596 O O . ASP A 1 84 ? -37.153 -21.909 45.810 1.00 21.22 79 ASP A O 1
ATOM 601 N N . ASP A 1 85 ? -38.149 -19.907 45.831 1.00 19.62 80 ASP A N 1
ATOM 602 C CA . ASP A 1 85 ? -37.950 -19.671 44.413 1.00 18.31 80 ASP A CA 1
ATOM 603 C C . ASP A 1 85 ? -36.436 -19.722 44.195 1.00 20.98 80 ASP A C 1
ATOM 604 O O . ASP A 1 85 ? -35.676 -19.195 44.989 1.00 20.09 80 ASP A O 1
ATOM 609 N N . ALA A 1 86 ? -36.008 -20.353 43.107 1.00 19.94 81 ALA A N 1
ATOM 610 C CA . ALA A 1 86 ? -34.591 -20.507 42.797 1.00 18.85 81 ALA A CA 1
ATOM 611 C C . ALA A 1 86 ? -33.910 -19.153 42.670 1.00 21.04 81 ALA A C 1
ATOM 612 O O . ALA A 1 86 ? -32.753 -18.988 43.033 1.00 20.70 81 ALA A O 1
ATOM 614 N N . VAL A 1 87 ? -34.638 -18.196 42.122 1.00 19.32 82 VAL A N 1
ATOM 615 C CA . VAL A 1 87 ? -34.121 -16.830 41.935 1.00 18.08 82 VAL A CA 1
ATOM 616 C C . VAL A 1 87 ? -33.792 -16.171 43.276 1.00 22.49 82 VAL A C 1
ATOM 617 O O . VAL A 1 87 ? -32.721 -15.583 43.409 1.00 20.36 82 VAL A O 1
ATOM 621 N N . VAL A 1 88 ? -34.706 -16.284 44.265 1.00 19.37 83 VAL A N 1
ATOM 622 C CA . VAL A 1 88 ? -34.512 -15.726 45.605 1.00 18.14 83 VAL A CA 1
ATOM 623 C C . VAL A 1 88 ? -33.282 -16.380 46.259 1.00 22.88 83 VAL A C 1
ATOM 624 O O . VAL A 1 88 ? -32.423 -15.689 46.777 1.00 22.37 83 VAL A O 1
ATOM 628 N N . GLN A 1 89 ? -33.210 -17.726 46.217 1.00 19.99 84 GLN A N 1
ATOM 629 C CA . GLN A 1 89 ? -32.094 -18.442 46.829 1.00 18.94 84 GLN A CA 1
ATOM 630 C C . GLN A 1 89 ? -30.750 -18.068 46.206 1.00 23.76 84 GLN A C 1
ATOM 631 O O . GLN A 1 89 ? -29.770 -17.937 46.928 1.00 24.86 84 GLN A O 1
ATOM 637 N N . SER A 1 90 ? -30.701 -17.920 44.871 1.00 21.06 85 SER A N 1
ATOM 638 C CA . SER A 1 90 ? -29.462 -17.548 44.173 1.00 21.40 85 SER A CA 1
ATOM 639 C C . SER A 1 90 ? -29.070 -16.094 44.511 1.00 23.99 85 SER A C 1
ATOM 640 O O . SER A 1 90 ? -27.919 -15.808 44.837 1.00 24.96 85 SER A O 1
ATOM 643 N N . ASP A 1 91 ? -30.037 -15.189 44.421 1.00 20.99 86 ASP A N 1
ATOM 644 C CA . ASP A 1 91 ? -29.811 -13.765 44.680 1.00 20.44 86 ASP A CA 1
ATOM 645 C C . ASP A 1 91 ? -29.371 -13.423 46.104 1.00 25.78 86 ASP A C 1
ATOM 646 O O . ASP A 1 91 ? -28.553 -12.536 46.303 1.00 26.22 86 ASP A O 1
ATOM 651 N N . MET A 1 92 ? -29.912 -14.137 47.082 1.00 25.45 87 MET A N 1
ATOM 652 C CA . MET A 1 92 ? -29.633 -13.895 48.498 1.00 28.02 87 MET A CA 1
ATOM 653 C C . MET A 1 92 ? -28.159 -13.998 48.832 1.00 33.90 87 MET A C 1
ATOM 654 O O . MET A 1 92 ? -27.666 -13.296 49.702 1.00 33.03 87 MET A O 1
ATOM 659 N N . LYS A 1 93 ? -27.467 -14.896 48.150 1.00 32.42 88 LYS A N 1
ATOM 660 C CA . LYS A 1 93 ? -26.053 -15.122 48.389 1.00 34.46 88 LYS A CA 1
ATOM 661 C C . LYS A 1 93 ? -25.223 -13.869 48.157 1.00 40.01 88 LYS A C 1
ATOM 662 O O . LYS A 1 93 ? -24.204 -13.678 48.806 1.00 41.44 88 LYS A O 1
ATOM 665 N N . HIS A 1 94 ? -25.642 -13.042 47.210 1.00 34.69 89 HIS A N 1
ATOM 666 C CA . HIS A 1 94 ? -24.915 -11.819 46.879 1.00 35.56 89 HIS A CA 1
ATOM 667 C C . HIS A 1 94 ? -25.346 -10.500 47.557 1.00 36.46 89 HIS A C 1
ATOM 668 O O . HIS A 1 94 ? -24.710 -9.474 47.338 1.00 38.26 89 HIS A O 1
ATOM 675 N N . TRP A 1 95 ? -26.408 -10.511 48.356 1.00 26.29 90 TRP A N 1
ATOM 676 C CA . TRP A 1 95 ? -26.869 -9.279 49.018 1.00 22.79 90 TRP A CA 1
ATOM 677 C C . TRP A 1 95 ? -26.296 -9.142 50.425 1.00 24.97 90 TRP A C 1
ATOM 678 O O . TRP A 1 95 ? -26.194 -10.137 51.152 1.00 22.60 90 TRP A O 1
ATOM 689 N N . PRO A 1 96 ? -25.928 -7.906 50.848 1.00 22.65 91 PRO A N 1
ATOM 690 C CA . PRO A 1 96 ? -25.390 -7.736 52.211 1.00 24.28 91 PRO A CA 1
ATOM 691 C C . PRO A 1 96 ? -26.460 -7.741 53.303 1.00 25.80 91 PRO A C 1
ATOM 692 O O . PRO A 1 96 ? -26.135 -7.910 54.475 1.00 27.20 91 PRO A O 1
ATOM 696 N N . PHE A 1 97 ? -27.728 -7.526 52.924 1.00 20.36 92 PHE A N 1
ATOM 697 C CA . PHE A 1 97 ? -28.836 -7.535 53.866 1.00 19.82 92 PHE A CA 1
ATOM 698 C C . PHE A 1 97 ? -29.415 -8.948 53.939 1.00 24.19 92 PHE A C 1
ATOM 699 O O . PHE A 1 97 ? -29.259 -9.740 53.002 1.00 22.44 92 PHE A O 1
ATOM 707 N N . MET A 1 98 ? -30.086 -9.253 55.039 1.00 22.60 93 MET A N 1
ATOM 708 C CA . MET A 1 98 ? -30.654 -10.581 55.283 1.00 24.32 93 MET A CA 1
ATOM 709 C C . MET A 1 98 ? -32.000 -10.728 54.642 1.00 24.18 93 MET A C 1
ATOM 710 O O . MET A 1 98 ? -32.791 -9.793 54.642 1.00 22.21 93 MET A O 1
ATOM 715 N N . VAL A 1 99 ? -32.281 -11.929 54.128 1.00 21.34 94 VAL A N 1
ATOM 716 C CA . VAL A 1 99 ? -33.588 -12.295 53.589 1.00 20.13 94 VAL A CA 1
ATOM 717 C C . VAL A 1 99 ? -34.026 -13.514 54.403 1.00 24.43 94 VAL A C 1
ATOM 718 O O . VAL A 1 99 ? -33.262 -14.488 54.545 1.00 23.61 94 VAL A O 1
ATOM 722 N N . VAL A 1 100 ? -35.208 -13.418 55.007 1.00 20.45 95 VAL A N 1
ATOM 723 C CA . VAL A 1 100 ? -35.726 -14.487 55.872 1.00 20.74 95 VAL A CA 1
ATOM 724 C C . VAL A 1 100 ? -37.007 -15.073 55.292 1.00 24.39 95 VAL A C 1
ATOM 725 O O . VAL A 1 100 ? -37.684 -14.440 54.469 1.00 21.71 95 VAL A O 1
ATOM 729 N N . ASN A 1 101 ? -37.329 -16.274 55.745 1.00 22.65 96 ASN A N 1
ATOM 730 C CA . ASN A 1 101 ? -38.531 -16.961 55.319 1.00 23.45 96 ASN A CA 1
ATOM 731 C C . ASN A 1 101 ? -39.663 -16.708 56.327 1.00 30.40 96 ASN A C 1
ATOM 732 O O . ASN A 1 101 ? -39.552 -17.112 57.489 1.00 32.33 96 ASN A O 1
ATOM 737 N N . ASP A 1 102 ? -40.762 -16.074 55.882 1.00 26.18 97 ASP A N 1
ATOM 738 C CA . ASP A 1 102 ? -41.941 -15.887 56.724 1.00 27.22 97 ASP A CA 1
ATOM 739 C C . ASP A 1 102 ? -43.098 -16.681 56.107 1.00 29.96 97 ASP A C 1
ATOM 740 O O . ASP A 1 102 ? -43.732 -16.211 55.156 1.00 27.40 97 ASP A O 1
ATOM 745 N N . ALA A 1 103 ? -43.357 -17.894 56.640 1.00 28.69 98 ALA A N 1
ATOM 746 C CA . ALA A 1 103 ? -44.410 -18.797 56.169 1.00 29.71 98 ALA A CA 1
ATOM 747 C C . ALA A 1 103 ? -44.398 -18.975 54.620 1.00 31.62 98 ALA A C 1
ATOM 748 O O . ALA A 1 103 ? -45.442 -18.948 53.971 1.00 31.63 98 ALA A O 1
ATOM 750 N N . GLY A 1 104 ? -43.201 -19.129 54.058 1.00 25.86 99 GLY A N 1
ATOM 751 C CA . GLY A 1 104 ? -43.028 -19.347 52.625 1.00 24.74 99 GLY A CA 1
ATOM 752 C C . GLY A 1 104 ? -42.744 -18.112 51.797 1.00 25.78 99 GLY A C 1
ATOM 753 O O . GLY A 1 104 ? -42.390 -18.238 50.620 1.00 23.71 99 GLY A O 1
ATOM 754 N N . ARG A 1 105 ? -42.890 -16.912 52.395 1.00 22.40 100 ARG A N 1
ATOM 755 C CA . ARG A 1 105 ? -42.676 -15.656 51.685 1.00 21.13 100 ARG A CA 1
ATOM 756 C C . ARG A 1 105 ? -41.389 -14.986 52.143 1.00 24.13 100 ARG A C 1
ATOM 757 O O . ARG A 1 105 ? -41.083 -15.019 53.334 1.00 25.06 100 ARG A O 1
ATOM 765 N N . PRO A 1 106 ? -40.621 -14.377 51.228 1.00 19.99 101 PRO A N 1
ATOM 766 C CA . PRO A 1 106 ? -39.387 -13.712 51.659 1.00 19.40 101 PRO A CA 1
ATOM 767 C C . PRO A 1 106 ? -39.680 -12.367 52.337 1.00 20.74 101 PRO A C 1
ATOM 768 O O . PRO A 1 106 ? -40.629 -11.662 51.990 1.00 19.86 101 PRO A O 1
ATOM 772 N N . LYS A 1 107 ? -38.836 -12.018 53.291 1.00 19.50 102 LYS A N 1
ATOM 773 C CA . LYS A 1 107 ? -38.859 -10.714 53.946 1.00 18.63 102 LYS A CA 1
ATOM 774 C C . LYS A 1 107 ? -37.436 -10.260 54.078 1.00 22.94 102 LYS A C 1
ATOM 775 O O . LYS A 1 107 ? -36.558 -11.075 54.355 1.00 23.40 102 LYS A O 1
ATOM 781 N N . VAL A 1 108 ? -37.195 -8.970 53.932 1.00 19.24 103 VAL A N 1
ATOM 782 C CA . VAL A 1 108 ? -35.864 -8.432 54.180 1.00 21.01 103 VAL A CA 1
ATOM 783 C C . VAL A 1 108 ? -35.825 -8.128 55.672 1.00 24.97 103 VAL A C 1
ATOM 784 O O . VAL A 1 108 ? -36.818 -7.627 56.217 1.00 23.95 103 VAL A O 1
ATOM 788 N N . GLN A 1 109 ? -34.709 -8.437 56.337 1.00 20.66 104 GLN A N 1
ATOM 789 C CA . GLN A 1 109 ? -34.601 -8.201 57.770 1.00 20.81 104 GLN A CA 1
ATOM 790 C C . GLN A 1 109 ? -33.499 -7.191 58.006 1.00 23.94 104 GLN A C 1
ATOM 791 O O . GLN A 1 109 ? -32.411 -7.354 57.479 1.00 24.04 104 GLN A O 1
ATOM 797 N N . VAL A 1 110 ? -33.779 -6.171 58.801 1.00 20.10 105 VAL A N 1
ATOM 798 C CA . VAL A 1 110 ? -32.815 -5.115 59.063 1.00 20.43 105 VAL A CA 1
ATOM 799 C C . VAL A 1 110 ? -32.855 -4.693 60.530 1.00 25.42 105 VAL A C 1
ATOM 800 O O . VAL A 1 110 ? -33.808 -5.008 61.252 1.00 24.60 105 VAL A O 1
ATOM 804 N N . GLU A 1 111 ? -31.859 -3.877 60.922 1.00 22.98 106 GLU A N 1
ATOM 805 C CA . GLU A 1 111 ? -31.829 -3.191 62.219 1.00 23.03 106 GLU A CA 1
ATOM 806 C C . GLU A 1 111 ? -32.328 -1.776 61.912 1.00 24.57 106 GLU A C 1
ATOM 807 O O . GLU A 1 111 ? -31.840 -1.134 60.970 1.00 21.07 106 GLU A O 1
ATOM 813 N N . TYR A 1 112 ? -33.341 -1.316 62.643 1.00 21.61 107 TYR A N 1
ATOM 814 C CA . TYR A 1 112 ? -33.926 -0.006 62.430 1.00 22.52 107 TYR A CA 1
ATOM 815 C C . TYR A 1 112 ? -34.224 0.617 63.789 1.00 28.05 107 TYR A C 1
ATOM 816 O O . TYR A 1 112 ? -34.983 0.042 64.566 1.00 29.99 107 TYR A O 1
ATOM 825 N N . LYS A 1 113 ? -33.578 1.759 64.089 1.00 24.74 108 LYS A N 1
ATOM 826 C CA . LYS A 1 113 ? -33.705 2.436 65.401 1.00 26.51 108 LYS A CA 1
ATOM 827 C C . LYS A 1 113 ? -33.430 1.482 66.589 1.00 33.48 108 LYS A C 1
ATOM 828 O O . LYS A 1 113 ? -34.153 1.490 67.586 1.00 34.88 108 LYS A O 1
ATOM 834 N N . GLY A 1 114 ? -32.397 0.649 66.438 1.00 31.26 109 GLY A N 1
ATOM 835 C CA . GLY A 1 114 ? -31.954 -0.302 67.450 1.00 32.06 109 GLY A CA 1
ATOM 836 C C . GLY A 1 114 ? -32.796 -1.552 67.612 1.00 36.02 109 GLY A C 1
ATOM 837 O O . GLY A 1 114 ? -32.529 -2.348 68.515 1.00 37.36 109 GLY A O 1
ATOM 838 N N . GLU A 1 115 ? -33.805 -1.748 66.745 1.00 30.50 110 GLU A N 1
ATOM 839 C CA . GLU A 1 115 ? -34.686 -2.920 66.805 1.00 30.82 110 GLU A CA 1
ATOM 840 C C . GLU A 1 115 ? -34.637 -3.717 65.490 1.00 32.14 110 GLU A C 1
ATOM 841 O O . GLU A 1 115 ? -34.492 -3.120 64.420 1.00 29.49 110 GLU A O 1
ATOM 847 N N . THR A 1 116 ? -34.843 -5.051 65.576 1.00 29.11 111 THR A N 1
ATOM 848 C CA . THR A 1 116 ? -34.905 -5.936 64.409 1.00 28.54 111 THR A CA 1
ATOM 849 C C . THR A 1 116 ? -36.285 -5.796 63.775 1.00 31.92 111 THR A C 1
ATOM 850 O O . THR A 1 116 ? -37.307 -6.008 64.446 1.00 31.15 111 THR A O 1
ATOM 854 N N . LYS A 1 117 ? -36.315 -5.409 62.494 1.00 26.67 112 LYS A N 1
ATOM 855 C CA . LYS A 1 117 ? -37.557 -5.230 61.734 1.00 26.32 112 LYS A CA 1
ATOM 856 C C . LYS A 1 117 ? -37.495 -6.009 60.430 1.00 27.42 112 LYS A C 1
ATOM 857 O O . LYS A 1 117 ? -36.420 -6.157 59.841 1.00 26.36 112 LYS A O 1
ATOM 863 N N . SER A 1 118 ? -38.653 -6.507 59.970 1.00 23.34 113 SER A N 1
ATOM 864 C CA . SER A 1 118 ? -38.669 -7.204 58.686 1.00 21.31 113 SER A CA 1
ATOM 865 C C . SER A 1 118 ? -39.738 -6.606 57.802 1.00 23.27 113 SER A C 1
ATOM 866 O O . SER A 1 118 ? -40.748 -6.107 58.303 1.00 22.65 113 SER A O 1
ATOM 869 N N . PHE A 1 119 ? -39.476 -6.579 56.490 1.00 19.76 114 PHE A N 1
ATOM 870 C CA . PHE A 1 119 ? -40.404 -6.008 55.533 1.00 18.51 114 PHE A CA 1
ATOM 871 C C . PHE A 1 119 ? -40.603 -6.922 54.361 1.00 21.84 114 PHE A C 1
ATOM 872 O O . PHE A 1 119 ? -39.633 -7.492 53.843 1.00 21.04 114 PHE A O 1
ATOM 880 N N . TYR A 1 120 ? -41.856 -6.992 53.889 1.00 18.84 115 TYR A N 1
ATOM 881 C CA . TYR A 1 120 ? -42.155 -7.741 52.668 1.00 18.89 115 TYR A CA 1
ATOM 882 C C . TYR A 1 120 ? -41.583 -6.922 51.485 1.00 21.59 115 TYR A C 1
ATOM 883 O O . TYR A 1 120 ? -41.465 -5.688 51.608 1.00 19.51 115 TYR A O 1
ATOM 892 N N . PRO A 1 121 ? -41.236 -7.566 50.344 1.00 20.37 116 PRO A N 1
ATOM 893 C CA . PRO A 1 121 ? -40.685 -6.801 49.208 1.00 19.26 116 PRO A CA 1
ATOM 894 C C . PRO A 1 121 ? -41.614 -5.683 48.746 1.00 20.09 116 PRO A C 1
ATOM 895 O O . PRO A 1 121 ? -41.126 -4.629 48.381 1.00 19.07 116 PRO A O 1
ATOM 899 N N . GLU A 1 122 ? -42.945 -5.919 48.756 1.00 18.09 117 GLU A N 1
ATOM 900 C CA . GLU A 1 122 ? -43.900 -4.883 48.355 1.00 18.22 117 GLU A CA 1
ATOM 901 C C . GLU A 1 122 ? -43.899 -3.689 49.324 1.00 20.77 117 GLU A C 1
ATOM 902 O O . GLU A 1 122 ? -44.175 -2.568 48.901 1.00 19.09 117 GLU A O 1
ATOM 908 N N . GLU A 1 123 ? -43.546 -3.908 50.606 1.00 18.75 118 GLU A N 1
ATOM 909 C CA . GLU A 1 123 ? -43.428 -2.786 51.543 1.00 17.58 118 GLU A CA 1
ATOM 910 C C . GLU A 1 123 ? -42.200 -1.956 51.167 1.00 19.62 118 GLU A C 1
ATOM 911 O O . GLU A 1 123 ? -42.272 -0.733 51.161 1.00 19.40 118 GLU A O 1
ATOM 917 N N . VAL A 1 124 ? -41.079 -2.615 50.823 1.00 16.19 119 VAL A N 1
ATOM 918 C CA . VAL A 1 124 ? -39.865 -1.911 50.389 1.00 15.24 119 VAL A CA 1
ATOM 919 C C . VAL A 1 124 ? -40.172 -1.116 49.090 1.00 16.95 119 VAL A C 1
ATOM 920 O O . VAL A 1 124 ? -39.892 0.082 49.020 1.00 15.30 119 VAL A O 1
ATOM 924 N N . SER A 1 125 ? -40.792 -1.764 48.098 1.00 15.84 120 SER A N 1
ATOM 925 C CA . SER A 1 125 ? -41.137 -1.097 46.836 1.00 16.20 120 SER A CA 1
ATOM 926 C C . SER A 1 125 ? -42.149 0.016 47.057 1.00 17.63 120 SER A C 1
ATOM 927 O O . SER A 1 125 ? -42.104 1.010 46.347 1.00 17.10 120 SER A O 1
ATOM 930 N N . SER A 1 126 ? -43.011 -0.113 48.078 1.00 15.03 121 SER A N 1
ATOM 931 C CA . SER A 1 126 ? -43.981 0.951 48.387 1.00 15.83 121 SER A CA 1
ATOM 932 C C . SER A 1 126 ? -43.239 2.225 48.858 1.00 19.82 121 SER A C 1
ATOM 933 O O . SER A 1 126 ? -43.684 3.330 48.584 1.00 19.65 121 SER A O 1
ATOM 936 N N . MET A 1 127 ? -42.116 2.041 49.570 1.00 16.23 122 MET A N 1
ATOM 937 C CA . MET A 1 127 ? -41.313 3.150 50.070 1.00 16.09 122 MET A CA 1
ATOM 938 C C . MET A 1 127 ? -40.635 3.848 48.888 1.00 19.44 122 MET A C 1
ATOM 939 O O . MET A 1 127 ? -40.563 5.075 48.864 1.00 19.49 122 MET A O 1
ATOM 944 N N . VAL A 1 128 ? -40.192 3.065 47.879 1.00 16.56 123 VAL A N 1
ATOM 945 C CA . VAL A 1 128 ? -39.591 3.628 46.663 1.00 15.25 123 VAL A CA 1
ATOM 946 C C . VAL A 1 128 ? -40.693 4.387 45.889 1.00 16.54 123 VAL A C 1
ATOM 947 O O . VAL A 1 128 ? -40.465 5.509 45.450 1.00 15.04 123 VAL A O 1
ATOM 951 N N . LEU A 1 129 ? -41.869 3.785 45.760 1.00 15.71 124 LEU A N 1
ATOM 952 C CA . LEU A 1 129 ? -43.005 4.442 45.091 1.00 15.45 124 LEU A CA 1
ATOM 953 C C . LEU A 1 129 ? -43.434 5.728 45.800 1.00 19.69 124 LEU A C 1
ATOM 954 O O . LEU A 1 129 ? -43.774 6.708 45.131 1.00 17.73 124 LEU A O 1
ATOM 959 N N . THR A 1 130 ? -43.414 5.737 47.130 1.00 17.02 125 THR A N 1
ATOM 960 C CA . THR A 1 130 ? -43.732 6.946 47.916 1.00 16.86 125 THR A CA 1
ATOM 961 C C . THR A 1 130 ? -42.744 8.071 47.548 1.00 19.35 125 THR A C 1
ATOM 962 O O . THR A 1 130 ? -43.150 9.221 47.351 1.00 18.94 125 THR A O 1
ATOM 966 N N . LYS A 1 131 ? -41.457 7.725 47.420 1.00 17.23 126 LYS A N 1
ATOM 967 C CA . LYS A 1 131 ? -40.440 8.719 47.045 1.00 16.77 126 LYS A CA 1
ATOM 968 C C . LYS A 1 131 ? -40.718 9.243 45.629 1.00 18.45 126 LYS A C 1
ATOM 969 O O . LYS A 1 131 ? -40.646 10.457 45.417 1.00 16.93 126 LYS A O 1
ATOM 975 N N . MET A 1 132 ? -41.069 8.340 44.665 1.00 15.12 127 MET A N 1
ATOM 976 C CA . MET A 1 132 ? -41.381 8.769 43.289 1.00 14.37 127 MET A CA 1
ATOM 977 C C . MET A 1 132 ? -42.580 9.713 43.273 1.00 18.41 127 MET A C 1
ATOM 978 O O . MET A 1 132 ? -42.558 10.727 42.577 1.00 16.91 127 MET A O 1
ATOM 983 N N . LYS A 1 133 ? -43.611 9.388 44.060 1.00 15.69 128 LYS A N 1
ATOM 984 C CA . LYS A 1 133 ? -44.814 10.240 44.233 1.00 16.88 128 LYS A CA 1
ATOM 985 C C . LYS A 1 133 ? -44.388 11.628 44.796 1.00 20.42 128 LYS A C 1
ATOM 986 O O . LYS A 1 133 ? -44.781 12.679 44.264 1.00 19.33 128 LYS A O 1
ATOM 992 N N . GLU A 1 134 ? -43.524 11.632 45.828 1.00 17.07 129 GLU A N 1
ATOM 993 C CA . GLU A 1 134 ? -43.029 12.869 46.447 1.00 18.04 129 GLU A CA 1
ATOM 994 C C . GLU A 1 134 ? -42.190 13.733 45.479 1.00 20.95 129 GLU A C 1
ATOM 995 O O . GLU A 1 134 ? -42.326 14.962 45.464 1.00 20.38 129 GLU A O 1
ATOM 1001 N N . ILE A 1 135 ? -41.387 13.071 44.618 1.00 19.04 130 ILE A N 1
ATOM 1002 C CA . ILE A 1 135 ? -40.561 13.720 43.582 1.00 19.17 130 ILE A CA 1
ATOM 1003 C C . ILE A 1 135 ? -41.498 14.429 42.598 1.00 20.46 130 ILE A C 1
ATOM 1004 O O . ILE A 1 135 ? -41.269 15.595 42.269 1.00 18.20 130 ILE A O 1
ATOM 1009 N N . ALA A 1 136 ? -42.574 13.720 42.147 1.00 16.82 131 ALA A N 1
ATOM 1010 C CA . ALA A 1 136 ? -43.523 14.359 41.239 1.00 17.40 131 ALA A CA 1
ATOM 1011 C C . ALA A 1 136 ? -44.219 15.561 41.897 1.00 19.88 131 ALA A C 1
ATOM 1012 O O . ALA A 1 136 ? -44.350 16.613 41.260 1.00 18.76 131 ALA A O 1
ATOM 1014 N N . GLU A 1 137 ? -44.643 15.429 43.167 1.00 17.05 132 GLU A N 1
ATOM 1015 C CA . GLU A 1 137 ? -45.324 16.535 43.876 1.00 18.76 132 GLU A CA 1
ATOM 1016 C C . GLU A 1 137 ? -44.421 17.761 44.094 1.00 22.04 132 GLU A C 1
ATOM 1017 O O . GLU A 1 137 ? -44.889 18.887 43.949 1.00 21.74 132 GLU A O 1
ATOM 1023 N N . ALA A 1 138 ? -43.117 17.534 44.390 1.00 19.37 133 ALA A N 1
ATOM 1024 C CA . ALA A 1 138 ? -42.155 18.624 44.616 1.00 19.67 133 ALA A CA 1
ATOM 1025 C C . ALA A 1 138 ? -41.952 19.418 43.312 1.00 23.65 133 ALA A C 1
ATOM 1026 O O . ALA A 1 138 ? -41.809 20.642 43.353 1.00 23.43 133 ALA A O 1
ATOM 1028 N N . TYR A 1 139 ? -41.970 18.726 42.159 1.00 19.41 134 TYR A N 1
ATOM 1029 C CA . TYR A 1 139 ? -41.786 19.389 40.869 1.00 19.80 134 TYR A CA 1
ATOM 1030 C C . TYR A 1 139 ? -43.065 20.126 40.430 1.00 23.42 134 TYR A C 1
ATOM 1031 O O . TYR A 1 139 ? -42.999 21.241 39.921 1.00 22.04 134 TYR A O 1
ATOM 1040 N N . LEU A 1 140 ? -44.210 19.467 40.556 1.00 19.89 135 LEU A N 1
ATOM 1041 C CA . LEU A 1 140 ? -45.473 20.013 40.067 1.00 20.24 135 LEU A CA 1
ATOM 1042 C C . LEU A 1 140 ? -46.071 21.052 40.947 1.00 22.49 135 LEU A C 1
ATOM 1043 O O . LEU A 1 140 ? -46.814 21.897 40.457 1.00 22.23 135 LEU A O 1
ATOM 1048 N N . GLY A 1 141 ? -45.768 20.972 42.250 1.00 21.21 136 GLY A N 1
ATOM 1049 C CA . GLY A 1 141 ? -46.349 21.859 43.258 1.00 21.91 136 GLY A CA 1
ATOM 1050 C C . GLY A 1 141 ? -47.820 21.527 43.452 1.00 25.84 136 GLY A C 1
ATOM 1051 O O . GLY A 1 141 ? -48.609 22.369 43.885 1.00 26.59 136 GLY A O 1
ATOM 1052 N N . LYS A 1 142 ? -48.198 20.289 43.113 1.00 22.69 137 LYS A N 1
ATOM 1053 C CA . LYS A 1 142 ? -49.570 19.783 43.197 1.00 24.39 137 LYS A CA 1
ATOM 1054 C C . LYS A 1 142 ? -49.520 18.373 43.762 1.00 26.33 137 LYS A C 1
ATOM 1055 O O . LYS A 1 142 ? -48.503 17.713 43.612 1.00 21.84 137 LYS A O 1
ATOM 1061 N N . THR A 1 143 ? -50.624 17.888 44.361 1.00 24.17 138 THR A N 1
ATOM 1062 C CA . THR A 1 143 ? -50.667 16.511 44.894 1.00 23.42 138 THR A CA 1
ATOM 1063 C C . THR A 1 143 ? -50.738 15.510 43.730 1.00 25.72 138 THR A C 1
ATOM 1064 O O . THR A 1 143 ? -51.389 15.788 42.726 1.00 26.74 138 THR A O 1
ATOM 1068 N N . VAL A 1 144 ? -50.079 14.360 43.870 1.00 21.20 139 VAL A N 1
ATOM 1069 C CA . VAL A 1 144 ? -50.090 13.313 42.849 1.00 20.54 139 VAL A CA 1
ATOM 1070 C C . VAL A 1 144 ? -50.621 12.060 43.501 1.00 23.25 139 VAL A C 1
ATOM 1071 O O . VAL A 1 144 ? -50.065 11.629 44.498 1.00 22.26 139 VAL A O 1
ATOM 1075 N N . THR A 1 145 ? -51.637 11.433 42.903 1.00 21.67 140 THR A N 1
ATOM 1076 C CA . THR A 1 145 ? -52.223 10.214 43.433 1.00 22.44 140 THR A CA 1
ATOM 1077 C C . THR A 1 145 ? -52.297 9.132 42.332 1.00 25.39 140 THR A C 1
ATOM 1078 O O . THR A 1 145 ? -52.066 7.968 42.615 1.00 27.32 140 THR A O 1
ATOM 1082 N N . ASN A 1 146 ? -52.623 9.525 41.095 1.00 21.38 141 ASN A N 1
ATOM 1083 C CA . ASN A 1 146 ? -52.835 8.600 39.976 1.00 20.46 141 ASN A CA 1
ATOM 1084 C C . ASN A 1 146 ? -51.552 8.258 39.250 1.00 23.32 141 ASN A C 1
ATOM 1085 O O . ASN A 1 146 ? -50.804 9.159 38.861 1.00 21.84 141 ASN A O 1
ATOM 1090 N N . ALA A 1 147 ? -51.297 6.975 39.039 1.00 20.02 142 ALA A N 1
ATOM 1091 C CA . ALA A 1 147 ? -50.094 6.583 38.330 1.00 18.94 142 ALA A CA 1
ATOM 1092 C C . ALA A 1 147 ? -50.231 5.288 37.551 1.00 22.40 142 ALA A C 1
ATOM 1093 O O . ALA A 1 147 ? -51.024 4.427 37.892 1.00 24.16 142 ALA A O 1
ATOM 1095 N N . VAL A 1 148 ? -49.418 5.162 36.515 1.00 17.88 143 VAL A N 1
ATOM 1096 C CA . VAL A 1 148 ? -49.347 3.954 35.729 1.00 16.80 143 VAL A CA 1
ATOM 1097 C C . VAL A 1 148 ? -47.980 3.447 36.157 1.00 20.02 143 VAL A C 1
ATOM 1098 O O . VAL A 1 148 ? -47.012 4.191 36.116 1.00 18.71 143 VAL A O 1
ATOM 1102 N N . VAL A 1 149 ? -47.917 2.192 36.584 1.00 17.19 144 VAL A N 1
ATOM 1103 C CA . VAL A 1 149 ? -46.673 1.586 37.044 1.00 16.64 144 VAL A CA 1
ATOM 1104 C C . VAL A 1 149 ? -46.302 0.448 36.107 1.00 20.50 144 VAL A C 1
ATOM 1105 O O . VAL A 1 149 ? -47.174 -0.292 35.669 1.00 19.37 144 VAL A O 1
ATOM 1109 N N . THR A 1 150 ? -45.015 0.322 35.786 1.00 18.42 145 THR A N 1
ATOM 1110 C CA . THR A 1 150 ? -44.589 -0.710 34.829 1.00 18.42 145 THR A CA 1
ATOM 1111 C C . THR A 1 150 ? -43.985 -1.931 35.521 1.00 20.44 145 THR A C 1
ATOM 1112 O O . THR A 1 150 ? -43.508 -1.837 36.649 1.00 18.15 145 THR A O 1
ATOM 1116 N N . VAL A 1 151 ? -44.031 -3.084 34.828 1.00 17.39 146 VAL A N 1
ATOM 1117 C CA . VAL A 1 151 ? -43.443 -4.328 35.334 1.00 16.52 146 VAL A CA 1
ATOM 1118 C C . VAL A 1 151 ? -42.788 -5.064 34.140 1.00 18.51 146 VAL A C 1
ATOM 1119 O O . VAL A 1 151 ? -43.206 -4.880 33.002 1.00 17.76 146 VAL A O 1
ATOM 1123 N N . PRO A 1 152 ? -41.842 -5.981 34.376 1.00 18.34 147 PRO A N 1
ATOM 1124 C CA . PRO A 1 152 ? -41.302 -6.759 33.246 1.00 18.19 147 PRO A CA 1
ATOM 1125 C C . PRO A 1 152 ? -42.396 -7.656 32.646 1.00 21.10 147 PRO A C 1
ATOM 1126 O O . PRO A 1 152 ? -43.328 -8.095 33.339 1.00 18.81 147 PRO A O 1
ATOM 1130 N N . ALA A 1 153 ? -42.297 -7.889 31.348 1.00 19.23 148 ALA A N 1
ATOM 1131 C CA . ALA A 1 153 ? -43.251 -8.723 30.595 1.00 20.53 148 ALA A CA 1
ATOM 1132 C C . ALA A 1 153 ? -43.333 -10.153 31.147 1.00 23.66 148 ALA A C 1
ATOM 1133 O O . ALA A 1 153 ? -44.379 -10.807 31.015 1.00 24.10 148 ALA A O 1
ATOM 1135 N N . TYR A 1 154 ? -42.235 -10.644 31.741 1.00 20.56 149 TYR A N 1
ATOM 1136 C CA . TYR A 1 154 ? -42.161 -11.993 32.284 1.00 22.72 149 TYR A CA 1
ATOM 1137 C C . TYR A 1 154 ? -42.726 -12.120 33.721 1.00 25.39 149 TYR A C 1
ATOM 1138 O O . TYR A 1 154 ? -42.780 -13.235 34.245 1.00 23.88 149 TYR A O 1
ATOM 1147 N N . PHE A 1 155 ? -43.148 -11.001 34.358 1.00 21.10 150 PHE A N 1
ATOM 1148 C CA . PHE A 1 155 ? -43.711 -11.093 35.706 1.00 18.83 150 PHE A CA 1
ATOM 1149 C C . PHE A 1 155 ? -44.949 -11.970 35.689 1.00 22.20 150 PHE A C 1
ATOM 1150 O O . PHE A 1 155 ? -45.817 -11.820 34.812 1.00 22.41 150 PHE A O 1
ATOM 1158 N N . ASN A 1 156 ? -45.038 -12.883 36.671 1.00 18.77 151 ASN A N 1
ATOM 1159 C CA . ASN A 1 156 ? -46.210 -13.767 36.766 1.00 18.13 151 ASN A CA 1
ATOM 1160 C C . ASN A 1 156 ? -47.335 -13.024 37.535 1.00 21.88 151 ASN A C 1
ATOM 1161 O O . ASN A 1 156 ? -47.152 -11.853 37.891 1.00 20.57 151 ASN A O 1
ATOM 1166 N N . ASP A 1 157 ? -48.497 -13.701 37.800 1.00 22.49 152 ASP A N 1
ATOM 1167 C CA . ASP A 1 157 ? -49.623 -13.089 38.525 1.00 22.06 152 ASP A CA 1
ATOM 1168 C C . ASP A 1 157 ? -49.230 -12.546 39.910 1.00 23.90 152 ASP A C 1
ATOM 1169 O O . ASP A 1 157 ? -49.661 -11.462 40.292 1.00 23.46 152 ASP A O 1
ATOM 1174 N N . SER A 1 158 ? -48.453 -13.328 40.669 1.00 19.92 153 SER A N 1
ATOM 1175 C CA . SER A 1 158 ? -48.022 -12.976 42.018 1.00 19.32 153 SER A CA 1
ATOM 1176 C C . SER A 1 158 ? -47.120 -11.730 42.012 1.00 21.54 153 SER A C 1
ATOM 1177 O O . SER A 1 158 ? -47.315 -10.828 42.827 1.00 21.55 153 SER A O 1
ATOM 1180 N N . GLN A 1 159 ? -46.178 -11.654 41.051 1.00 17.12 154 GLN A N 1
ATOM 1181 C CA . GLN A 1 159 ? -45.238 -10.543 40.930 1.00 16.74 154 GLN A CA 1
ATOM 1182 C C . GLN A 1 159 ? -45.996 -9.246 40.531 1.00 20.07 154 GLN A C 1
ATOM 1183 O O . GLN A 1 159 ? -45.714 -8.156 41.058 1.00 20.45 154 GLN A O 1
ATOM 1189 N N . ARG A 1 160 ? -46.963 -9.390 39.617 1.00 19.44 155 ARG A N 1
ATOM 1190 C CA A ARG A 1 160 ? -47.796 -8.267 39.169 0.44 18.64 155 ARG A CA 1
ATOM 1191 C CA B ARG A 1 160 ? -47.795 -8.269 39.164 0.56 18.63 155 ARG A CA 1
ATOM 1192 C C . ARG A 1 160 ? -48.674 -7.769 40.321 1.00 22.32 155 ARG A C 1
ATOM 1193 O O . ARG A 1 160 ? -48.721 -6.550 40.575 1.00 20.78 155 ARG A O 1
ATOM 1208 N N . GLN A 1 161 ? -49.336 -8.715 41.051 1.00 19.73 156 GLN A N 1
ATOM 1209 C CA . GLN A 1 161 ? -50.202 -8.352 42.172 1.00 21.15 156 GLN A CA 1
ATOM 1210 C C . GLN A 1 161 ? -49.409 -7.647 43.277 1.00 22.36 156 GLN A C 1
ATOM 1211 O O . GLN A 1 161 ? -49.876 -6.641 43.816 1.00 20.82 156 GLN A O 1
ATOM 1217 N N . ALA A 1 162 ? -48.224 -8.201 43.635 1.00 20.25 157 ALA A N 1
ATOM 1218 C CA . ALA A 1 162 ? -47.386 -7.596 44.677 1.00 18.42 157 ALA A CA 1
ATOM 1219 C C . ALA A 1 162 ? -46.942 -6.162 44.291 1.00 20.66 157 ALA A C 1
ATOM 1220 O O . ALA A 1 162 ? -46.868 -5.303 45.162 1.00 19.94 157 ALA A O 1
ATOM 1222 N N . THR A 1 163 ? -46.721 -5.899 42.982 1.00 17.25 158 THR A N 1
ATOM 1223 C CA . THR A 1 163 ? -46.360 -4.555 42.498 1.00 17.34 158 THR A CA 1
ATOM 1224 C C . THR A 1 163 ? -47.573 -3.617 42.685 1.00 19.81 158 THR A C 1
ATOM 1225 O O . THR A 1 163 ? -47.417 -2.493 43.175 1.00 18.44 158 THR A O 1
ATOM 1229 N N . LYS A 1 164 ? -48.784 -4.093 42.319 1.00 18.18 159 LYS A N 1
ATOM 1230 C CA . LYS A 1 164 ? -50.012 -3.310 42.496 1.00 18.93 159 LYS A CA 1
ATOM 1231 C C . LYS A 1 164 ? -50.205 -3.002 43.999 1.00 21.60 159 LYS A C 1
ATOM 1232 O O . LYS A 1 164 ? -50.519 -1.863 44.365 1.00 21.12 159 LYS A O 1
ATOM 1238 N N . ASP A 1 165 ? -49.919 -4.004 44.872 1.00 17.42 160 ASP A N 1
ATOM 1239 C CA . ASP A 1 165 ? -50.037 -3.861 46.326 1.00 18.56 160 ASP A CA 1
ATOM 1240 C C . ASP A 1 165 ? -49.025 -2.810 46.827 1.00 21.71 160 ASP A C 1
ATOM 1241 O O . ASP A 1 165 ? -49.373 -2.003 47.684 1.00 24.05 160 ASP A O 1
ATOM 1246 N N . ALA A 1 166 ? -47.789 -2.778 46.253 1.00 16.89 161 ALA A N 1
ATOM 1247 C CA . ALA A 1 166 ? -46.782 -1.748 46.621 1.00 17.14 161 ALA A CA 1
ATOM 1248 C C . ALA A 1 166 ? -47.351 -0.329 46.341 1.00 21.93 161 ALA A C 1
ATOM 1249 O O . ALA A 1 166 ? -47.195 0.590 47.162 1.00 21.03 161 ALA A O 1
ATOM 1251 N N . GLY A 1 167 ? -48.024 -0.194 45.202 1.00 20.37 162 GLY A N 1
ATOM 1252 C CA . GLY A 1 167 ? -48.683 1.047 44.776 1.00 20.93 162 GLY A CA 1
ATOM 1253 C C . GLY A 1 167 ? -49.751 1.485 45.745 1.00 24.95 162 GLY A C 1
ATOM 1254 O O . GLY A 1 167 ? -49.754 2.646 46.175 1.00 25.87 162 GLY A O 1
ATOM 1255 N N . THR A 1 168 ? -50.632 0.537 46.134 1.00 22.74 163 THR A N 1
ATOM 1256 C CA . THR A 1 168 ? -51.705 0.781 47.105 1.00 24.15 163 THR A CA 1
ATOM 1257 C C . THR A 1 168 ? -51.137 1.213 48.483 1.00 26.67 163 THR A C 1
ATOM 1258 O O . THR A 1 168 ? -51.601 2.211 49.063 1.00 25.52 163 THR A O 1
ATOM 1262 N N . ILE A 1 169 ? -50.121 0.476 48.991 1.00 22.56 164 ILE A N 1
ATOM 1263 C CA . ILE A 1 169 ? -49.483 0.814 50.276 1.00 21.85 164 ILE A CA 1
ATOM 1264 C C . ILE A 1 169 ? -48.897 2.260 50.217 1.00 24.57 164 ILE A C 1
ATOM 1265 O O . ILE A 1 169 ? -49.009 3.011 51.185 1.00 24.55 164 ILE A O 1
ATOM 1270 N N . ALA A 1 170 ? -48.329 2.643 49.063 1.00 21.33 165 ALA A N 1
ATOM 1271 C CA . ALA A 1 170 ? -47.758 3.987 48.830 1.00 21.09 165 ALA A CA 1
ATOM 1272 C C . ALA A 1 170 ? -48.813 5.084 48.707 1.00 26.94 165 ALA A C 1
ATOM 1273 O O . ALA A 1 170 ? -48.456 6.260 48.608 1.00 27.55 165 ALA A O 1
ATOM 1275 N N . GLY A 1 171 ? -50.083 4.714 48.693 1.00 25.63 166 GLY A N 1
ATOM 1276 C CA . GLY A 1 171 ? -51.171 5.682 48.569 1.00 26.42 166 GLY A CA 1
ATOM 1277 C C . GLY A 1 171 ? -51.401 6.143 47.148 1.00 28.96 166 GLY A C 1
ATOM 1278 O O . GLY A 1 171 ? -52.011 7.195 46.909 1.00 28.57 166 GLY A O 1
ATOM 1279 N N . LEU A 1 172 ? -50.935 5.338 46.187 1.00 24.33 167 LEU A N 1
ATOM 1280 C CA . LEU A 1 172 ? -51.159 5.616 44.776 1.00 22.45 167 LEU A CA 1
ATOM 1281 C C . LEU A 1 172 ? -52.397 4.896 44.297 1.00 25.87 167 LEU A C 1
ATOM 1282 O O . LEU A 1 172 ? -52.657 3.753 44.695 1.00 26.60 167 LEU A O 1
ATOM 1287 N N . ASN A 1 173 ? -53.126 5.557 43.408 1.00 21.45 168 ASN A N 1
ATOM 1288 C CA . ASN A 1 173 ? -54.237 4.981 42.687 1.00 21.45 168 ASN A CA 1
ATOM 1289 C C . ASN A 1 173 ? -53.604 4.483 41.384 1.00 25.22 168 ASN A C 1
ATOM 1290 O O . ASN A 1 173 ? -53.260 5.287 40.503 1.00 23.91 168 ASN A O 1
ATOM 1295 N N . VAL A 1 174 ? -53.328 3.175 41.314 1.00 21.62 169 VAL A N 1
ATOM 1296 C CA . VAL A 1 174 ? -52.683 2.560 40.153 1.00 21.01 169 VAL A CA 1
ATOM 1297 C C . VAL A 1 174 ? -53.696 2.413 39.039 1.00 26.31 169 VAL A C 1
ATOM 1298 O O . VAL A 1 174 ? -54.537 1.509 39.076 1.00 25.80 169 VAL A O 1
ATOM 1302 N N . LEU A 1 175 ? -53.634 3.332 38.050 1.00 23.53 170 LEU A N 1
ATOM 1303 C CA . LEU A 1 175 ? -54.556 3.356 36.919 1.00 23.40 170 LEU A CA 1
ATOM 1304 C C . LEU A 1 175 ? -54.463 2.083 36.076 1.00 26.80 170 LEU A C 1
ATOM 1305 O O . LEU A 1 175 ? -55.484 1.577 35.599 1.00 26.27 170 LEU A O 1
ATOM 1310 N N . ARG A 1 176 ? -53.237 1.618 35.882 1.00 21.00 171 ARG A N 1
ATOM 1311 C CA . ARG A 1 176 ? -52.976 0.401 35.153 1.00 21.21 171 ARG A CA 1
ATOM 1312 C C . ARG A 1 176 ? -51.549 -0.053 35.397 1.00 23.07 171 ARG A C 1
ATOM 1313 O O . ARG A 1 176 ? -50.688 0.747 35.738 1.00 22.00 171 ARG A O 1
ATOM 1321 N N . ILE A 1 177 ? -51.309 -1.337 35.183 1.00 21.04 172 ILE A N 1
ATOM 1322 C CA . ILE A 1 177 ? -49.990 -1.909 35.284 1.00 21.23 172 ILE A CA 1
ATOM 1323 C C . ILE A 1 177 ? -49.738 -2.320 33.847 1.00 24.27 172 ILE A C 1
ATOM 1324 O O . ILE A 1 177 ? -50.541 -3.038 33.266 1.00 22.37 172 ILE A O 1
ATOM 1329 N N . ILE A 1 178 ? -48.633 -1.870 33.271 1.00 21.12 173 ILE A N 1
ATOM 1330 C CA . ILE A 1 178 ? -48.320 -2.223 31.895 1.00 20.29 173 ILE A CA 1
ATOM 1331 C C . ILE A 1 178 ? -46.903 -2.773 31.814 1.00 22.38 173 ILE A C 1
ATOM 1332 O O . ILE A 1 178 ? -46.074 -2.472 32.659 1.00 21.47 173 ILE A O 1
ATOM 1337 N N . ASN A 1 179 ? -46.645 -3.591 30.802 1.00 20.12 174 ASN A N 1
ATOM 1338 C CA . ASN A 1 179 ? -45.318 -4.203 30.632 1.00 19.26 174 ASN A CA 1
ATOM 1339 C C . ASN A 1 179 ? -44.312 -3.164 30.232 1.00 19.37 174 ASN A C 1
ATOM 1340 O O . ASN A 1 179 ? -44.635 -2.261 29.463 1.00 18.50 174 ASN A O 1
ATOM 1345 N N . GLU A 1 180 ? -43.080 -3.299 30.729 1.00 16.12 175 GLU A N 1
ATOM 1346 C CA . GLU A 1 180 ? -41.980 -2.397 30.382 1.00 17.11 175 GLU A CA 1
ATOM 1347 C C . GLU A 1 180 ? -41.736 -2.318 28.847 1.00 20.70 175 GLU A C 1
ATOM 1348 O O . GLU A 1 180 ? -41.663 -1.200 28.333 1.00 21.33 175 GLU A O 1
ATOM 1354 N N . PRO A 1 181 ? -41.673 -3.446 28.093 1.00 18.95 176 PRO A N 1
ATOM 1355 C CA . PRO A 1 181 ? -41.468 -3.329 26.634 1.00 18.83 176 PRO A CA 1
ATOM 1356 C C . PRO A 1 181 ? -42.627 -2.608 25.936 1.00 22.92 176 PRO A C 1
ATOM 1357 O O . PRO A 1 181 ? -42.397 -1.865 24.980 1.00 22.07 176 PRO A O 1
ATOM 1361 N N . THR A 1 182 ? -43.876 -2.808 26.424 1.00 19.26 177 THR A N 1
ATOM 1362 C CA . THR A 1 182 ? -45.055 -2.129 25.884 1.00 19.87 177 THR A CA 1
ATOM 1363 C C . THR A 1 182 ? -44.930 -0.631 26.146 1.00 21.87 177 THR A C 1
ATOM 1364 O O . THR A 1 182 ? -45.154 0.165 25.222 1.00 20.28 177 THR A O 1
ATOM 1368 N N . ALA A 1 183 ? -44.531 -0.236 27.392 1.00 19.27 178 ALA A N 1
ATOM 1369 C CA . ALA A 1 183 ? -44.329 1.188 27.718 1.00 18.92 178 ALA A CA 1
ATOM 1370 C C . ALA A 1 183 ? -43.301 1.800 26.732 1.00 21.43 178 ALA A C 1
ATOM 1371 O O . ALA A 1 183 ? -43.549 2.871 26.180 1.00 19.81 178 ALA A O 1
ATOM 1373 N N . ALA A 1 184 ? -42.203 1.084 26.442 1.00 17.85 179 ALA A N 1
ATOM 1374 C CA . ALA A 1 184 ? -41.170 1.582 25.518 1.00 19.20 179 ALA A CA 1
ATOM 1375 C C . ALA A 1 184 ? -41.721 1.734 24.091 1.00 21.84 179 ALA A C 1
ATOM 1376 O O . ALA A 1 184 ? -41.447 2.742 23.444 1.00 20.95 179 ALA A O 1
ATOM 1378 N N . ALA A 1 185 ? -42.542 0.771 23.626 1.00 19.53 180 ALA A N 1
ATOM 1379 C CA . ALA A 1 185 ? -43.150 0.864 22.300 1.00 18.97 180 ALA A CA 1
ATOM 1380 C C . ALA A 1 185 ? -44.131 2.056 22.243 1.00 21.93 180 ALA A C 1
ATOM 1381 O O . ALA A 1 185 ? -44.182 2.762 21.238 1.00 20.95 180 ALA A O 1
ATOM 1383 N N . ILE A 1 186 ? -44.880 2.289 23.339 1.00 18.42 181 ILE A N 1
ATOM 1384 C CA . ILE A 1 186 ? -45.842 3.405 23.441 1.00 18.77 181 ILE A CA 1
ATOM 1385 C C . ILE A 1 186 ? -45.103 4.734 23.355 1.00 21.83 181 ILE A C 1
ATOM 1386 O O . ILE A 1 186 ? -45.538 5.617 22.602 1.00 21.39 181 ILE A O 1
ATOM 1391 N N . ALA A 1 187 ? -43.950 4.833 24.052 1.00 17.94 182 ALA A N 1
ATOM 1392 C CA . ALA A 1 187 ? -43.123 6.040 24.052 1.00 18.87 182 ALA A CA 1
ATOM 1393 C C . ALA A 1 187 ? -42.747 6.452 22.614 1.00 24.50 182 ALA A C 1
ATOM 1394 O O . ALA A 1 187 ? -42.785 7.632 22.303 1.00 24.45 182 ALA A O 1
ATOM 1396 N N . TYR A 1 188 ? -42.418 5.465 21.747 1.00 21.35 183 TYR A N 1
ATOM 1397 C CA . TYR A 1 188 ? -42.070 5.706 20.353 1.00 21.79 183 TYR A CA 1
ATOM 1398 C C . TYR A 1 188 ? -43.269 5.771 19.387 1.00 26.72 183 TYR A C 1
ATOM 1399 O O . TYR A 1 188 ? -43.065 5.912 18.179 1.00 27.77 183 TYR A O 1
ATOM 1408 N N . GLY A 1 189 ? -44.499 5.669 19.900 1.00 22.00 184 GLY A N 1
ATOM 1409 C CA . GLY A 1 189 ? -45.690 5.706 19.060 1.00 23.18 184 GLY A CA 1
ATOM 1410 C C . GLY A 1 189 ? -45.782 4.563 18.055 1.00 26.71 184 GLY A C 1
ATOM 1411 O O . GLY A 1 189 ? -46.420 4.702 17.007 1.00 28.44 184 GLY A O 1
ATOM 1412 N N . LEU A 1 190 ? -45.201 3.399 18.397 1.00 22.38 185 LEU A N 1
ATOM 1413 C CA . LEU A 1 190 ? -45.211 2.249 17.484 1.00 22.86 185 LEU A CA 1
ATOM 1414 C C . LEU A 1 190 ? -46.611 1.680 17.238 1.00 30.70 185 LEU A C 1
ATOM 1415 O O . LEU A 1 190 ? -46.847 1.089 16.196 1.00 31.95 185 LEU A O 1
ATOM 1420 N N . ASP A 1 191 ? -47.538 1.885 18.152 1.00 28.06 186 ASP A N 1
ATOM 1421 C CA . ASP A 1 191 ? -48.918 1.422 17.969 1.00 29.73 186 ASP A CA 1
ATOM 1422 C C . ASP A 1 191 ? -49.710 2.364 17.061 1.00 36.82 186 ASP A C 1
ATOM 1423 O O . ASP A 1 191 ? -50.801 2.006 16.611 1.00 37.51 186 ASP A O 1
ATOM 1428 N N . LYS A 1 192 ? -49.157 3.568 16.793 1.00 34.32 187 LYS A N 1
ATOM 1429 C CA . LYS A 1 192 ? -49.811 4.595 15.970 1.00 36.64 187 LYS A CA 1
ATOM 1430 C C . LYS A 1 192 ? -49.401 4.542 14.509 1.00 44.35 187 LYS A C 1
ATOM 1431 O O . LYS A 1 192 ? -49.973 5.257 13.686 1.00 45.93 187 LYS A O 1
ATOM 1437 N N . LYS A 1 193 ? -48.401 3.719 14.182 1.00 42.81 188 LYS A N 1
ATOM 1438 C CA . LYS A 1 193 ? -47.948 3.588 12.801 1.00 43.71 188 LYS A CA 1
ATOM 1439 C C . LYS A 1 193 ? -49.031 2.902 11.994 1.00 52.68 188 LYS A C 1
ATOM 1440 O O . LYS A 1 193 ? -49.611 1.922 12.450 1.00 52.95 188 LYS A O 1
ATOM 1446 N N . VAL A 1 194 ? -49.379 3.479 10.850 1.00 53.04 189 VAL A N 1
ATOM 1447 C CA . VAL A 1 194 ? -50.445 2.945 10.004 1.00 54.97 189 VAL A CA 1
ATOM 1448 C C . VAL A 1 194 ? -49.999 1.675 9.271 1.00 60.03 189 VAL A C 1
ATOM 1449 O O . VAL A 1 194 ? -48.808 1.488 9.023 1.00 59.44 189 VAL A O 1
ATOM 1451 N N . GLY A 1 195 ? -50.956 0.817 8.949 1.00 57.43 190 GLY A N 1
ATOM 1452 C CA . GLY A 1 195 ? -50.670 -0.418 8.237 1.00 57.42 190 GLY A CA 1
ATOM 1453 C C . GLY A 1 195 ? -51.018 -1.680 8.991 1.00 59.84 190 GLY A C 1
ATOM 1454 O O . GLY A 1 195 ? -51.865 -1.676 9.889 1.00 59.94 190 GLY A O 1
ATOM 1455 N N . ALA A 1 196 ? -50.358 -2.772 8.616 1.00 54.17 191 ALA A N 1
ATOM 1456 C CA . ALA A 1 196 ? -50.604 -4.099 9.173 1.00 52.54 191 ALA A CA 1
ATOM 1457 C C . ALA A 1 196 ? -49.920 -4.292 10.531 1.00 51.39 191 ALA A C 1
ATOM 1458 O O . ALA A 1 196 ? -49.423 -3.330 11.126 1.00 49.84 191 ALA A O 1
ATOM 1460 N N . GLU A 1 197 ? -49.928 -5.545 11.016 1.00 45.48 192 GLU A N 1
ATOM 1461 C CA . GLU A 1 197 ? -49.284 -5.993 12.249 1.00 43.61 192 GLU A CA 1
ATOM 1462 C C . GLU A 1 197 ? -47.808 -5.613 12.243 1.00 43.65 192 GLU A C 1
ATOM 1463 O O . GLU A 1 197 ? -47.161 -5.756 11.203 1.00 44.18 192 GLU A O 1
ATOM 1469 N N . ARG A 1 198 ? -47.280 -5.125 13.377 1.00 36.46 193 ARG A N 1
ATOM 1470 C CA . ARG A 1 198 ? -45.864 -4.768 13.478 1.00 33.89 193 ARG A CA 1
ATOM 1471 C C . ARG A 1 198 ? -45.188 -5.637 14.511 1.00 33.75 193 ARG A C 1
ATOM 1472 O O . ARG A 1 198 ? -45.688 -5.752 15.627 1.00 32.67 193 ARG A O 1
ATOM 1480 N N . ASN A 1 199 ? -44.022 -6.187 14.173 1.00 28.18 194 ASN A N 1
ATOM 1481 C CA . ASN A 1 199 ? -43.208 -6.962 15.093 1.00 26.10 194 ASN A CA 1
ATOM 1482 C C . ASN A 1 199 ? -42.162 -6.028 15.627 1.00 27.85 194 ASN A C 1
ATOM 1483 O O . ASN A 1 199 ? -41.439 -5.396 14.851 1.00 27.03 194 ASN A O 1
ATOM 1488 N N . VAL A 1 200 ? -42.091 -5.922 16.954 1.00 22.54 195 VAL A N 1
ATOM 1489 C CA . VAL A 1 200 ? -41.184 -4.992 17.619 1.00 20.94 195 VAL A CA 1
ATOM 1490 C C . VAL A 1 200 ? -40.235 -5.771 18.505 1.00 24.28 195 VAL A C 1
ATOM 1491 O O . VAL A 1 200 ? -40.677 -6.585 19.300 1.00 25.59 195 VAL A O 1
ATOM 1495 N N . LEU A 1 201 ? -38.950 -5.456 18.434 1.00 21.81 196 LEU A N 1
ATOM 1496 C CA . LEU A 1 201 ? -37.990 -6.042 19.357 1.00 21.20 196 LEU A CA 1
ATOM 1497 C C . LEU A 1 201 ? -37.535 -4.932 20.310 1.00 23.64 196 LEU A C 1
ATOM 1498 O O . LEU A 1 201 ? -37.065 -3.878 19.859 1.00 23.67 196 LEU A O 1
ATOM 1503 N N A ILE A 1 202 ? -37.692 -5.163 21.621 0.50 19.34 197 ILE A N 1
ATOM 1504 N N B ILE A 1 202 ? -37.668 -5.167 21.615 0.50 18.69 197 ILE A N 1
ATOM 1505 C CA A ILE A 1 202 ? -37.257 -4.228 22.675 0.50 18.41 197 ILE A CA 1
ATOM 1506 C CA B ILE A 1 202 ? -37.243 -4.214 22.652 0.50 17.50 197 ILE A CA 1
ATOM 1507 C C A ILE A 1 202 ? -35.959 -4.796 23.229 0.50 22.28 197 ILE A C 1
ATOM 1508 C C B ILE A 1 202 ? -35.965 -4.782 23.241 0.50 21.80 197 ILE A C 1
ATOM 1509 O O A ILE A 1 202 ? -35.953 -5.926 23.725 0.50 21.98 197 ILE A O 1
ATOM 1510 O O B ILE A 1 202 ? -35.973 -5.904 23.755 0.50 21.43 197 ILE A O 1
ATOM 1519 N N . PHE A 1 203 ? -34.863 -4.041 23.103 1.00 19.16 198 PHE A N 1
ATOM 1520 C CA . PHE A 1 203 ? -33.536 -4.461 23.592 1.00 18.16 198 PHE A CA 1
ATOM 1521 C C . PHE A 1 203 ? -33.260 -3.597 24.830 1.00 22.03 198 PHE A C 1
ATOM 1522 O O . PHE A 1 203 ? -32.992 -2.408 24.695 1.00 21.01 198 PHE A O 1
ATOM 1530 N N . ASP A 1 204 ? -33.450 -4.177 26.028 1.00 18.88 199 ASP A N 1
ATOM 1531 C CA . ASP A 1 204 ? -33.385 -3.437 27.289 1.00 18.61 199 ASP A CA 1
ATOM 1532 C C . ASP A 1 204 ? -32.185 -3.866 28.121 1.00 21.52 199 ASP A C 1
ATOM 1533 O O . ASP A 1 204 ? -32.239 -4.884 28.826 1.00 20.97 199 ASP A O 1
ATOM 1538 N N . LEU A 1 205 ? -31.116 -3.075 28.058 1.00 18.80 200 LEU A N 1
ATOM 1539 C CA . LEU A 1 205 ? -29.876 -3.366 28.770 1.00 20.00 200 LEU A CA 1
ATOM 1540 C C . LEU A 1 205 ? -29.576 -2.186 29.681 1.00 25.07 200 LEU A C 1
ATOM 1541 O O . LEU A 1 205 ? -28.969 -1.194 29.277 1.00 21.96 200 LEU A O 1
ATOM 1546 N N . GLY A 1 206 ? -30.111 -2.275 30.885 1.00 23.72 201 GLY A N 1
ATOM 1547 C CA . GLY A 1 206 ? -29.978 -1.221 31.869 1.00 24.23 201 GLY A CA 1
ATOM 1548 C C . GLY A 1 206 ? -30.341 -1.681 33.249 1.00 28.60 201 GLY A C 1
ATOM 1549 O O . GLY A 1 206 ? -31.083 -2.658 33.407 1.00 27.97 201 GLY A O 1
ATOM 1550 N N . GLY A 1 207 ? -29.795 -0.974 34.230 1.00 26.64 202 GLY A N 1
ATOM 1551 C CA . GLY A 1 207 ? -30.039 -1.229 35.634 1.00 28.10 202 GLY A CA 1
ATOM 1552 C C . GLY A 1 207 ? -29.730 -2.624 36.143 1.00 33.66 202 GLY A C 1
ATOM 1553 O O . GLY A 1 207 ? -30.420 -3.098 37.038 1.00 39.16 202 GLY A O 1
ATOM 1554 N N . GLY A 1 208 ? -28.730 -3.287 35.571 1.00 25.72 203 GLY A N 1
ATOM 1555 C CA . GLY A 1 208 ? -28.266 -4.589 36.062 1.00 22.84 203 GLY A CA 1
ATOM 1556 C C . GLY A 1 208 ? -28.974 -5.808 35.491 1.00 23.02 203 GLY A C 1
ATOM 1557 O O . GLY A 1 208 ? -28.678 -6.938 35.898 1.00 22.88 203 GLY A O 1
ATOM 1558 N N . THR A 1 209 ? -29.931 -5.599 34.572 1.00 19.68 204 THR A N 1
ATOM 1559 C CA . THR A 1 209 ? -30.642 -6.694 33.891 1.00 19.25 204 THR A CA 1
ATOM 1560 C C . THR A 1 209 ? -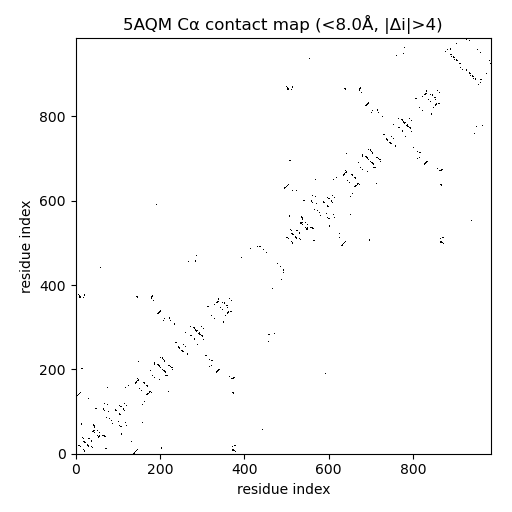30.595 -6.495 32.394 1.00 23.33 204 THR A C 1
ATOM 1561 O O . THR A 1 209 ? -30.545 -5.353 31.918 1.00 22.06 204 THR A O 1
ATOM 1565 N N . PHE A 1 210 ? -30.702 -7.604 31.642 1.00 19.63 205 PHE A N 1
ATOM 1566 C CA . PHE A 1 210 ? -30.773 -7.571 30.194 1.00 18.82 205 PHE A CA 1
ATOM 1567 C C . PHE A 1 210 ? -32.063 -8.288 29.804 1.00 21.95 205 PHE A C 1
ATOM 1568 O O . PHE A 1 210 ? -32.220 -9.462 30.131 1.00 21.16 205 PHE A O 1
ATOM 1576 N N . ASP A 1 211 ? -32.981 -7.583 29.161 1.00 18.41 206 ASP A N 1
ATOM 1577 C CA . ASP A 1 211 ? -34.246 -8.177 28.725 1.00 19.90 206 ASP A CA 1
ATOM 1578 C C . ASP A 1 211 ? -34.474 -7.876 27.282 1.00 24.54 206 ASP A C 1
ATOM 1579 O O . ASP A 1 211 ? -34.462 -6.699 26.874 1.00 22.58 206 ASP A O 1
ATOM 1584 N N . VAL A 1 212 ? -34.758 -8.933 26.514 1.00 22.17 207 VAL A N 1
ATOM 1585 C CA . VAL A 1 212 ? -35.137 -8.806 25.120 1.00 21.89 207 VAL A CA 1
ATOM 1586 C C . VAL A 1 212 ? -36.598 -9.247 25.091 1.00 24.92 207 VAL A C 1
ATOM 1587 O O . VAL A 1 212 ? -36.935 -10.275 25.680 1.00 25.01 207 VAL A O 1
ATOM 1591 N N . SER A 1 213 ? -37.456 -8.467 24.449 1.00 20.37 208 SER A N 1
ATOM 1592 C CA . SER A 1 213 ? -38.852 -8.853 24.328 1.00 21.12 208 SER A CA 1
ATOM 1593 C C . SER A 1 213 ? -39.263 -8.671 22.893 1.00 26.16 208 SER A C 1
ATOM 1594 O O . SER A 1 213 ? -38.857 -7.700 22.243 1.00 25.85 208 SER A O 1
ATOM 1597 N N . ILE A 1 214 ? -40.085 -9.587 22.393 1.00 21.77 209 ILE A N 1
ATOM 1598 C CA . ILE A 1 214 ? -40.648 -9.373 21.076 1.00 22.36 209 ILE A CA 1
ATOM 1599 C C . ILE A 1 214 ? -42.133 -9.195 21.277 1.00 25.71 209 ILE A C 1
ATOM 1600 O O . ILE A 1 214 ? -42.766 -10.027 21.934 1.00 25.24 209 ILE A O 1
ATOM 1605 N N . LEU A 1 215 ? -42.686 -8.126 20.693 1.00 22.99 210 LEU A N 1
ATOM 1606 C CA . LEU A 1 215 ? -44.105 -7.844 20.771 1.00 25.41 210 LEU A CA 1
ATOM 1607 C C . LEU A 1 215 ? -44.666 -7.777 19.365 1.00 29.27 210 LEU A C 1
ATOM 1608 O O . LEU A 1 215 ? -43.960 -7.373 18.439 1.00 28.94 210 LEU A O 1
ATOM 1613 N N . THR A 1 216 ? -45.942 -8.126 19.199 1.00 25.16 211 THR A N 1
ATOM 1614 C CA . THR A 1 216 ? -46.638 -7.895 17.949 1.00 26.21 211 THR A CA 1
ATOM 1615 C C . THR A 1 216 ? -47.731 -6.902 18.284 1.00 30.80 211 THR A C 1
ATOM 1616 O O . THR A 1 216 ? -48.394 -7.058 19.310 1.00 32.04 211 THR A O 1
ATOM 1620 N N . ILE A 1 217 ? -47.841 -5.822 17.496 1.00 27.43 212 ILE A N 1
ATOM 1621 C CA . ILE A 1 217 ? -48.855 -4.787 17.702 1.00 27.72 212 ILE A CA 1
ATOM 1622 C C . ILE A 1 217 ? -49.762 -4.908 16.522 1.00 33.58 212 ILE A C 1
ATOM 1623 O O . ILE A 1 217 ? -49.320 -4.772 15.371 1.00 34.64 212 ILE A O 1
ATOM 1628 N N . GLU A 1 218 ? -51.033 -5.168 16.800 1.00 29.14 213 GLU A N 1
ATOM 1629 C CA . GLU A 1 218 ? -52.026 -5.329 15.755 1.00 30.24 213 GLU A CA 1
ATOM 1630 C C . GLU A 1 218 ? -53.290 -4.648 16.192 1.00 31.91 213 GLU A C 1
ATOM 1631 O O . GLU A 1 218 ? -53.860 -4.993 17.229 1.00 29.57 213 GLU A O 1
ATOM 1633 N N . ASP A 1 219 ? -53.720 -3.642 15.412 1.00 31.20 214 ASP A N 1
ATOM 1634 C CA . ASP A 1 219 ? -54.902 -2.838 15.721 1.00 30.81 214 ASP A CA 1
ATOM 1635 C C . ASP A 1 219 ? -54.837 -2.280 17.166 1.00 34.20 214 ASP A C 1
ATOM 1636 O O . ASP A 1 219 ? -55.805 -2.338 17.906 1.00 33.95 214 ASP A O 1
ATOM 1641 N N . GLY A 1 220 ? -53.657 -1.795 17.562 1.00 31.39 215 GLY A N 1
ATOM 1642 C CA . GLY A 1 220 ? -53.403 -1.210 18.887 1.00 30.81 215 GLY A CA 1
ATOM 1643 C C . GLY A 1 220 ? -53.283 -2.183 20.045 1.00 35.17 215 GLY A C 1
ATOM 1644 O O . GLY A 1 220 ? -53.094 -1.763 21.188 1.00 35.99 215 GLY A O 1
ATOM 1645 N N . ILE A 1 221 ? -53.397 -3.489 19.763 1.00 30.09 216 ILE A N 1
ATOM 1646 C CA . ILE A 1 221 ? -53.298 -4.529 20.773 1.00 29.42 216 ILE A CA 1
ATOM 1647 C C . ILE A 1 221 ? -51.872 -5.041 20.784 1.00 32.17 216 ILE A C 1
ATOM 1648 O O . ILE A 1 221 ? -51.351 -5.466 19.746 1.00 30.87 216 ILE A O 1
ATOM 1653 N N . PHE A 1 222 ? -51.276 -5.078 21.980 1.00 29.81 217 PHE A N 1
ATOM 1654 C CA . PHE A 1 222 ? -49.932 -5.582 22.176 1.00 29.96 217 PHE A CA 1
ATOM 1655 C C . PHE A 1 222 ? -49.995 -7.015 22.668 1.00 36.87 217 PHE A C 1
ATOM 1656 O O . PHE A 1 222 ? -50.799 -7.352 23.550 1.00 40.17 217 PHE A O 1
ATOM 1664 N N . GLU A 1 223 ? -49.190 -7.865 22.057 1.00 31.55 218 GLU A N 1
ATOM 1665 C CA . GLU A 1 223 ? -49.103 -9.257 22.462 1.00 30.91 218 GLU A CA 1
ATOM 1666 C C . GLU A 1 223 ? -47.633 -9.524 22.637 1.00 32.73 218 GLU A C 1
ATOM 1667 O O . GLU A 1 223 ? -46.843 -9.222 21.731 1.00 29.33 218 GLU A O 1
ATOM 1673 N N . VAL A 1 224 ? -47.257 -10.084 23.800 1.00 29.05 219 VAL A N 1
ATOM 1674 C CA . VAL A 1 224 ? -45.872 -10.436 24.061 1.00 27.90 219 VAL A CA 1
ATOM 1675 C C . VAL A 1 224 ? -45.686 -11.802 23.389 1.00 31.78 219 VAL A C 1
ATOM 1676 O O . VAL A 1 224 ? -46.380 -12.763 23.732 1.00 33.67 219 VAL A O 1
ATOM 1680 N N . LYS A 1 225 ? -44.777 -11.874 22.411 1.00 26.66 220 LYS A N 1
ATOM 1681 C CA . LYS A 1 225 ? -44.516 -13.111 21.671 1.00 27.59 220 LYS A CA 1
ATOM 1682 C C . LYS A 1 225 ? -43.425 -13.937 22.327 1.00 31.44 220 LYS A C 1
ATOM 1683 O O . LYS A 1 225 ? -43.512 -15.162 22.350 1.00 32.93 220 LYS A O 1
ATOM 1689 N N . SER A 1 226 ? -42.388 -13.282 22.851 1.00 25.81 221 SER A N 1
ATOM 1690 C CA . SER A 1 226 ? -41.291 -13.987 23.497 1.00 25.02 221 SER A CA 1
ATOM 1691 C C . SER A 1 226 ? -40.494 -13.035 24.364 1.00 27.46 221 SER A C 1
ATOM 1692 O O . SER A 1 226 ? -40.544 -11.815 24.173 1.00 26.20 221 SER A O 1
ATOM 1695 N N . THR A 1 227 ? -39.801 -13.599 25.353 1.00 24.83 222 THR A N 1
ATOM 1696 C CA . THR A 1 227 ? -38.921 -12.845 26.241 1.00 22.68 222 THR A CA 1
ATOM 1697 C C . THR A 1 227 ? -37.648 -13.683 2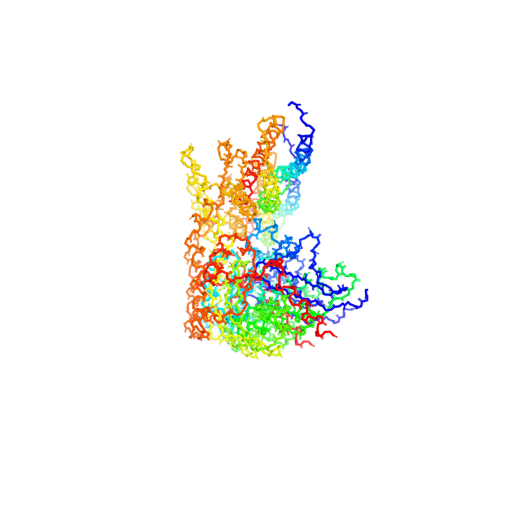6.397 1.00 26.82 222 THR A C 1
ATOM 1698 O O . THR A 1 227 ? -37.715 -14.913 26.403 1.00 27.32 222 THR A O 1
ATOM 1702 N N . ALA A 1 228 ? -36.500 -13.015 26.511 1.00 21.81 223 ALA A N 1
ATOM 1703 C CA . ALA A 1 228 ? -35.209 -13.682 26.700 1.00 21.37 223 ALA A CA 1
ATOM 1704 C C . ALA A 1 228 ? -34.305 -12.683 27.394 1.00 25.00 223 ALA A C 1
ATOM 1705 O O . ALA A 1 228 ? -34.674 -11.526 27.541 1.00 25.80 223 ALA A O 1
ATOM 1707 N N . GLY A 1 229 ? -33.125 -13.113 27.795 1.00 21.33 224 GLY A N 1
ATOM 1708 C CA . GLY A 1 229 ? -32.216 -12.163 28.424 1.00 19.70 224 GLY A CA 1
ATOM 1709 C C . GLY A 1 229 ? -31.264 -12.783 29.404 1.00 26.37 224 GLY A C 1
ATOM 1710 O O . GLY A 1 229 ? -31.067 -14.000 29.393 1.00 26.69 224 GLY A O 1
ATOM 1711 N N . ASP A 1 230 ? -30.679 -11.923 30.266 1.00 22.06 225 ASP A N 1
ATOM 1712 C CA . ASP A 1 230 ? -29.723 -12.296 31.310 1.00 22.18 225 ASP A CA 1
ATOM 1713 C C . ASP A 1 230 ? -30.102 -11.427 32.516 1.00 27.53 225 ASP A C 1
ATOM 1714 O O . ASP A 1 230 ? -30.054 -10.211 32.425 1.00 25.93 225 ASP A O 1
ATOM 1719 N N . THR A 1 231 ? -30.494 -12.074 33.607 1.00 26.16 226 THR A N 1
ATOM 1720 C CA . THR A 1 231 ? -30.931 -11.412 34.834 1.00 26.10 226 THR A CA 1
ATOM 1721 C C . THR A 1 231 ? -29.858 -10.582 35.523 1.00 27.26 226 THR A C 1
ATOM 1722 O O . THR A 1 231 ? -30.174 -9.640 36.236 1.00 26.21 226 THR A O 1
ATOM 1726 N N . HIS A 1 232 ? -28.598 -10.952 35.336 1.00 25.26 227 HIS A N 1
ATOM 1727 C CA . HIS A 1 232 ? -27.514 -10.221 35.968 1.00 25.55 227 HIS A CA 1
ATOM 1728 C C . HIS A 1 232 ? -26.435 -9.803 34.978 1.00 30.62 227 HIS A C 1
ATOM 1729 O O . HIS A 1 232 ? -25.342 -10.345 34.972 1.00 31.91 227 HIS A O 1
ATOM 1736 N N . LEU A 1 233 ? -26.762 -8.839 34.131 1.00 25.21 228 LEU A N 1
ATOM 1737 C CA . LEU A 1 233 ? -25.809 -8.312 33.176 1.00 22.84 228 LEU A CA 1
ATOM 1738 C C . LEU A 1 233 ? -26.028 -6.819 33.067 1.00 25.52 228 LEU A C 1
ATOM 1739 O O . LEU A 1 233 ? -27.158 -6.372 32.944 1.00 25.23 228 LEU A O 1
ATOM 1744 N N . GLY A 1 234 ? -24.953 -6.045 33.094 1.00 22.73 229 GLY A N 1
ATOM 1745 C CA . GLY A 1 234 ? -25.086 -4.604 32.954 1.00 22.86 229 GLY A CA 1
ATOM 1746 C C . GLY A 1 234 ? -23.785 -3.861 33.056 1.00 25.53 229 GLY A C 1
ATOM 1747 O O . GLY A 1 234 ? -22.706 -4.468 33.037 1.00 25.55 229 GLY A O 1
ATOM 1748 N N . GLY A 1 235 ? -23.914 -2.548 33.197 1.00 25.51 230 GLY A N 1
ATOM 1749 C CA . GLY A 1 235 ? -22.799 -1.620 33.312 1.00 24.05 230 GLY A CA 1
ATOM 1750 C C . GLY A 1 235 ? -21.721 -2.051 34.271 1.00 27.14 230 GLY A C 1
ATOM 1751 O O . GLY A 1 235 ? -20.543 -1.834 33.984 1.00 26.88 230 GLY A O 1
ATOM 1752 N N . GLU A 1 236 ? -22.105 -2.665 35.415 1.00 23.63 231 GLU A N 1
ATOM 1753 C CA . GLU A 1 236 ? -21.116 -3.102 36.407 1.00 23.37 231 GLU A CA 1
ATOM 1754 C C . GLU A 1 236 ? -20.171 -4.157 35.844 1.00 25.00 231 GLU A C 1
ATOM 1755 O O . GLU A 1 236 ? -18.991 -4.153 36.190 1.00 23.51 231 GLU A O 1
ATOM 1761 N N . ASP A 1 237 ? -20.673 -5.048 34.968 1.00 21.28 232 ASP A N 1
ATOM 1762 C CA . ASP A 1 237 ? -19.812 -6.075 34.353 1.00 20.26 232 ASP A CA 1
ATOM 1763 C C . ASP A 1 237 ? -18.805 -5.422 33.422 1.00 23.75 232 ASP A C 1
ATOM 1764 O O . ASP A 1 237 ? -17.623 -5.789 33.409 1.00 24.16 232 ASP A O 1
ATOM 1769 N N . PHE A 1 238 ? -19.262 -4.392 32.696 1.00 19.11 233 PHE A N 1
ATOM 1770 C CA . PHE A 1 238 ? -18.385 -3.683 31.752 1.00 17.38 233 PHE A CA 1
ATOM 1771 C C . PHE A 1 238 ? -17.359 -2.857 32.515 1.00 22.60 233 PHE A C 1
ATOM 1772 O O . PHE A 1 238 ? -16.179 -2.830 32.137 1.00 22.61 233 PHE A O 1
ATOM 1780 N N . ASP A 1 239 ? -17.795 -2.252 33.630 1.00 21.12 234 ASP A N 1
ATOM 1781 C CA . ASP A 1 239 ? -16.879 -1.505 34.510 1.00 20.26 234 ASP A CA 1
ATOM 1782 C C . ASP A 1 239 ? -15.836 -2.467 35.077 1.00 22.80 234 ASP A C 1
ATOM 1783 O O . ASP A 1 239 ? -14.660 -2.101 35.118 1.00 21.21 234 ASP A O 1
ATOM 1788 N N A ASN A 1 240 ? -16.267 -3.695 35.497 0.49 20.29 235 ASN A N 1
ATOM 1789 N N B ASN A 1 240 ? -16.249 -3.666 35.500 0.51 19.99 235 ASN A N 1
ATOM 1790 C CA A ASN A 1 240 ? -15.413 -4.751 36.071 0.49 20.10 235 ASN A CA 1
ATOM 1791 C CA B ASN A 1 240 ? -15.310 -4.608 36.086 0.51 19.59 235 ASN A CA 1
ATOM 1792 C C A ASN A 1 240 ? -14.248 -5.095 35.128 0.49 21.74 235 ASN A C 1
ATOM 1793 C C B ASN A 1 240 ? -14.202 -5.036 35.113 0.51 21.34 235 ASN A C 1
ATOM 1794 O O A ASN A 1 240 ? -13.126 -5.291 35.594 0.49 20.50 235 ASN A O 1
ATOM 1795 O O B ASN A 1 240 ? -13.062 -5.204 35.543 0.51 20.12 235 ASN A O 1
ATOM 1804 N N . ARG A 1 241 ? -14.527 -5.163 33.831 1.00 17.40 236 ARG A N 1
ATOM 1805 C CA . ARG A 1 241 ? -13.495 -5.496 32.855 1.00 17.32 236 ARG A CA 1
ATOM 1806 C C . ARG A 1 241 ? -12.450 -4.387 32.808 1.00 21.36 236 ARG A C 1
ATOM 1807 O O . ARG A 1 241 ? -11.266 -4.652 32.695 1.00 20.12 236 ARG A O 1
ATOM 1815 N N . MET A 1 242 ? -12.904 -3.144 32.883 1.00 17.73 237 MET A N 1
ATOM 1816 C CA . MET A 1 242 ? -11.987 -2.015 32.890 1.00 17.37 237 MET A CA 1
ATOM 1817 C C . MET A 1 242 ? -11.118 -2.037 34.144 1.00 20.38 237 MET A C 1
ATOM 1818 O O . MET A 1 242 ? -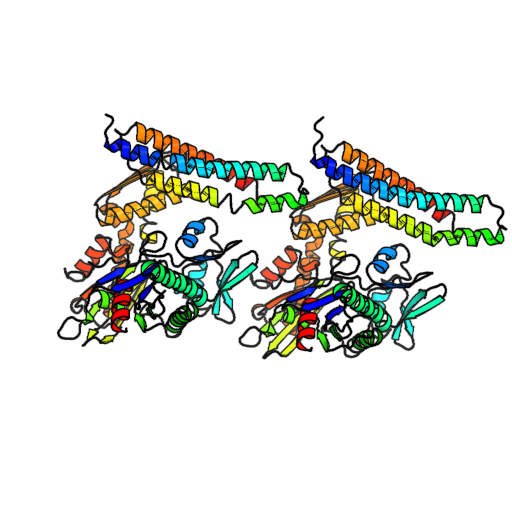9.927 -1.771 34.085 1.00 19.25 237 MET A O 1
ATOM 1823 N N . VAL A 1 243 ? -11.728 -2.361 35.279 1.00 18.03 238 VAL A N 1
ATOM 1824 C CA . VAL A 1 243 ? -10.990 -2.411 36.534 1.00 17.02 238 VAL A CA 1
ATOM 1825 C C . VAL A 1 243 ? -9.904 -3.476 36.461 1.00 19.30 238 VAL A C 1
ATOM 1826 O O . VAL A 1 243 ? -8.768 -3.228 36.832 1.00 19.17 238 VAL A O 1
ATOM 1830 N N . ASN A 1 244 ? -10.241 -4.641 35.934 1.00 15.57 239 ASN A N 1
ATOM 1831 C CA . ASN A 1 244 ? -9.251 -5.692 35.806 1.00 15.59 239 ASN A CA 1
ATOM 1832 C C . ASN A 1 244 ? -8.111 -5.251 34.896 1.00 18.78 239 ASN A C 1
ATOM 1833 O O . ASN A 1 244 ? -6.955 -5.548 35.152 1.00 17.87 239 ASN A O 1
ATOM 1838 N N . HIS A 1 245 ? -8.456 -4.543 33.827 1.00 15.31 240 HIS A N 1
ATOM 1839 C CA . HIS A 1 245 ? -7.456 -4.068 32.890 1.00 14.54 240 HIS A CA 1
ATOM 1840 C C . HIS A 1 245 ? -6.491 -3.105 33.577 1.00 18.69 240 HIS A C 1
ATOM 1841 O O . HIS A 1 245 ? -5.285 -3.213 33.418 1.00 18.03 240 HIS A O 1
ATOM 1848 N N . PHE A 1 246 ? -7.034 -2.170 34.346 1.00 15.79 241 PHE A N 1
ATOM 1849 C CA . PHE A 1 246 ? -6.205 -1.206 35.067 1.00 15.49 241 PHE A CA 1
ATOM 1850 C C . PHE A 1 246 ? -5.364 -1.807 36.202 1.00 18.06 241 PHE A C 1
ATOM 1851 O O . PHE A 1 246 ? -4.227 -1.418 36.409 1.00 16.97 241 PHE A O 1
ATOM 1859 N N . ILE A 1 247 ? -5.940 -2.752 36.934 1.00 16.48 242 ILE A N 1
ATOM 1860 C CA . ILE A 1 247 ? -5.207 -3.419 38.027 1.00 16.07 242 ILE A CA 1
ATOM 1861 C C . ILE A 1 247 ? -4.004 -4.138 37.386 1.00 16.96 242 ILE A C 1
ATOM 1862 O O . ILE A 1 247 ? -2.875 -4.027 37.900 1.00 16.69 242 ILE A O 1
ATOM 1867 N N . ALA A 1 248 ? -4.234 -4.822 36.252 1.00 15.31 243 ALA A N 1
ATOM 1868 C CA . ALA A 1 248 ? -3.152 -5.526 35.534 1.00 16.09 243 ALA A CA 1
ATOM 1869 C C . ALA A 1 248 ? -2.094 -4.519 35.038 1.00 19.48 243 ALA A C 1
ATOM 1870 O O . ALA A 1 248 ? -0.898 -4.751 35.191 1.00 17.69 243 ALA A O 1
ATOM 1872 N N . GLU A 1 249 ? -2.550 -3.381 34.507 1.00 17.18 244 GLU A N 1
ATOM 1873 C CA . GLU A 1 249 ? -1.664 -2.318 34.030 1.00 17.13 244 GLU A CA 1
ATOM 1874 C C . GLU A 1 249 ? -0.794 -1.788 35.166 1.00 19.53 244 GLU A C 1
ATOM 1875 O O . GLU A 1 249 ? 0.408 -1.614 34.975 1.00 19.61 244 GLU A O 1
ATOM 1881 N N . PHE A 1 250 ? -1.388 -1.558 36.352 1.00 16.24 245 PHE A N 1
ATOM 1882 C CA . PHE A 1 250 ? -0.654 -1.067 37.528 1.00 16.49 245 PHE A CA 1
ATOM 1883 C C . PHE A 1 250 ? 0.391 -2.125 37.963 1.00 20.74 245 PHE A C 1
ATOM 1884 O O . PHE A 1 250 ? 1.522 -1.769 38.297 1.00 19.26 245 PHE A O 1
ATOM 1892 N N . LYS A 1 251 ? 0.023 -3.429 37.907 1.00 18.01 246 LYS A N 1
ATOM 1893 C CA . LYS A 1 251 ? 0.983 -4.509 38.210 1.00 17.62 246 LYS A CA 1
ATOM 1894 C C . LYS A 1 251 ? 2.152 -4.471 37.217 1.00 21.54 246 LYS A C 1
ATOM 1895 O O . LYS A 1 251 ? 3.310 -4.577 37.637 1.00 20.82 246 LYS A O 1
ATOM 1901 N N . ARG A 1 252 ? 1.866 -4.297 35.906 1.00 20.68 247 ARG A N 1
ATOM 1902 C CA . ARG A 1 252 ? 2.944 -4.271 34.893 1.00 20.43 247 ARG A CA 1
ATOM 1903 C C . ARG A 1 252 ? 3.859 -3.070 35.071 1.00 24.28 247 ARG A C 1
ATOM 1904 O O . ARG A 1 252 ? 5.087 -3.223 35.010 1.00 24.53 247 ARG A O 1
ATOM 1912 N N . LYS A 1 253 ? 3.264 -1.892 35.232 1.00 18.89 248 LYS A N 1
ATOM 1913 C CA . LYS A 1 253 ? 4.009 -0.651 35.416 1.00 20.44 248 LYS A CA 1
ATOM 1914 C C . LYS A 1 253 ? 4.789 -0.497 36.719 1.00 26.48 248 LYS A C 1
ATOM 1915 O O . LYS A 1 253 ? 5.926 -0.036 36.716 1.00 26.78 248 LYS A O 1
ATOM 1921 N N . HIS A 1 254 ? 4.162 -0.866 37.832 1.00 22.14 249 HIS A N 1
ATOM 1922 C CA . HIS A 1 254 ? 4.786 -0.699 39.141 1.00 21.71 249 HIS A CA 1
ATOM 1923 C C . HIS A 1 254 ? 5.102 -1.940 39.978 1.00 25.84 249 HIS A C 1
ATOM 1924 O O . HIS A 1 254 ? 5.658 -1.820 41.061 1.00 26.67 249 HIS A O 1
ATOM 1931 N N . LYS A 1 255 ? 4.750 -3.119 39.489 1.00 22.31 250 LYS A N 1
ATOM 1932 C CA . LYS A 1 255 ? 5.003 -4.347 40.231 1.00 22.83 250 LYS A CA 1
ATOM 1933 C C . LYS A 1 255 ? 4.344 -4.313 41.611 1.00 25.56 250 LYS A C 1
ATOM 1934 O O . LYS A 1 255 ? 4.888 -4.815 42.584 1.00 24.21 250 LYS A O 1
ATOM 1938 N N . LYS A 1 256 ? 3.162 -3.714 41.666 1.00 20.62 251 LYS A N 1
ATOM 1939 C CA . LYS A 1 256 ? 2.376 -3.611 42.886 1.00 20.26 251 LYS A CA 1
ATOM 1940 C C . LYS A 1 256 ? 0.954 -3.989 42.569 1.00 23.51 251 LYS A C 1
ATOM 1941 O O . LYS A 1 256 ? 0.422 -3.644 41.508 1.00 20.57 251 LYS A O 1
ATOM 1947 N N . ASP A 1 257 ? 0.341 -4.708 43.499 1.00 20.68 252 ASP A N 1
ATOM 1948 C CA . ASP A 1 257 ? -1.027 -5.175 43.369 1.00 19.70 252 ASP A CA 1
ATOM 1949 C C . ASP A 1 257 ? -1.892 -4.327 44.287 1.00 20.99 252 ASP A C 1
ATOM 1950 O O . ASP A 1 257 ? -1.742 -4.377 45.495 1.00 20.77 252 ASP A O 1
ATOM 1955 N N . ILE A 1 258 ? -2.798 -3.556 43.703 1.00 17.71 253 ILE A N 1
ATOM 1956 C CA . ILE A 1 258 ? -3.676 -2.673 44.464 1.00 18.44 253 ILE A CA 1
ATOM 1957 C C . ILE A 1 258 ? -5.009 -3.303 44.840 1.00 21.56 253 ILE A C 1
ATOM 1958 O O . ILE A 1 258 ? -5.818 -2.687 45.514 1.00 19.94 253 ILE A O 1
ATOM 1963 N N . SER A 1 259 ? -5.219 -4.535 44.402 1.00 18.70 254 SER A N 1
ATOM 1964 C CA . SER A 1 259 ? -6.490 -5.227 44.572 1.00 19.50 254 SER A CA 1
ATOM 1965 C C . SER A 1 259 ? -7.011 -5.459 45.988 1.00 23.41 254 SER A C 1
ATOM 1966 O O . SER A 1 259 ? -8.208 -5.588 46.179 1.00 24.06 254 SER A O 1
ATOM 1969 N N . GLU A 1 260 ? -6.131 -5.544 46.969 1.00 21.37 255 GLU A N 1
ATOM 1970 C CA . GLU A 1 260 ? -6.601 -5.778 48.341 1.00 22.80 255 GLU A CA 1
ATOM 1971 C C . GLU A 1 260 ? -6.839 -4.465 49.088 1.00 25.66 255 GLU A C 1
ATOM 1972 O O . GLU A 1 260 ? -7.310 -4.482 50.229 1.00 27.03 255 GLU A O 1
ATOM 1978 N N . ASN A 1 261 ? -6.537 -3.323 48.445 1.00 19.10 256 ASN A N 1
ATOM 1979 C CA . ASN A 1 261 ? -6.778 -2.035 49.071 1.00 16.72 256 ASN A CA 1
ATOM 1980 C C . ASN A 1 261 ? -8.139 -1.579 48.549 1.00 19.78 256 ASN A C 1
ATOM 1981 O O . ASN A 1 261 ? -8.245 -1.142 47.402 1.00 17.26 256 ASN A O 1
ATOM 1986 N N . LYS A 1 262 ? -9.186 -1.746 49.378 1.00 17.75 257 LYS A N 1
ATOM 1987 C CA . LYS A 1 262 ? -10.567 -1.455 48.979 1.00 17.56 257 LYS A CA 1
ATOM 1988 C C . LYS A 1 262 ? -10.771 -0.024 48.551 1.00 19.19 257 LYS A C 1
ATOM 1989 O O . LYS A 1 262 ? -11.551 0.216 47.634 1.00 17.17 257 LYS A O 1
ATOM 1995 N N . ARG A 1 263 ? -10.071 0.945 49.199 1.00 14.93 258 ARG A N 1
ATOM 1996 C CA . ARG A 1 263 ? -10.251 2.334 48.809 1.00 14.92 258 ARG A CA 1
ATOM 1997 C C . ARG A 1 263 ? -9.624 2.613 47.460 1.00 16.23 258 ARG A C 1
ATOM 1998 O O . ARG A 1 263 ? -10.178 3.387 46.695 1.00 15.08 258 ARG A O 1
ATOM 2006 N N . ALA A 1 264 ? -8.457 1.995 47.168 1.00 15.05 259 ALA A N 1
ATOM 2007 C CA . ALA A 1 264 ? -7.784 2.172 45.866 1.00 14.32 259 ALA A CA 1
ATOM 2008 C C . ALA A 1 264 ? -8.650 1.578 44.762 1.00 15.99 259 ALA A C 1
ATOM 2009 O O . ALA A 1 264 ? -8.854 2.214 43.729 1.00 14.56 259 ALA A O 1
ATOM 2011 N N . VAL A 1 265 ? -9.193 0.374 44.999 1.00 13.99 260 VAL A N 1
ATOM 2012 C CA . VAL A 1 265 ? -10.063 -0.265 44.007 1.00 13.34 260 VAL A CA 1
ATOM 2013 C C . VAL A 1 265 ? -11.303 0.588 43.788 1.00 16.08 260 VAL A C 1
ATOM 2014 O O . VAL A 1 265 ? -11.725 0.752 42.627 1.00 15.41 260 VAL A O 1
ATOM 2018 N N . ARG A 1 266 ? -11.855 1.160 44.873 1.00 13.58 261 ARG A N 1
ATOM 2019 C CA . ARG A 1 266 ? -13.051 1.990 44.722 1.00 14.66 261 ARG A CA 1
ATOM 2020 C C . ARG A 1 266 ? -12.733 3.229 43.888 1.00 15.15 261 ARG A C 1
ATOM 2021 O O . ARG A 1 266 ? -13.507 3.570 43.005 1.00 16.02 261 ARG A O 1
ATOM 2029 N N . ARG A 1 267 ? -11.620 3.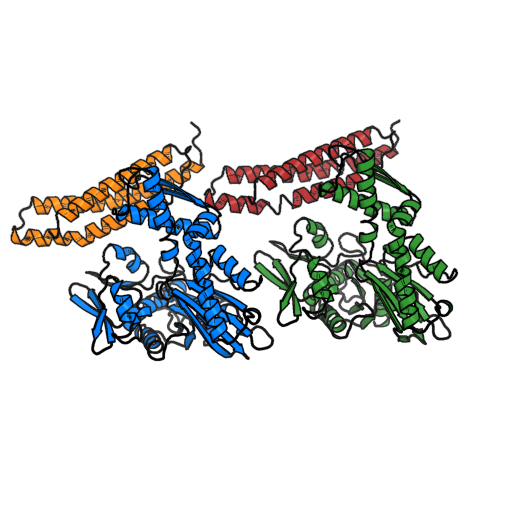924 44.170 1.00 14.00 262 ARG A N 1
ATOM 2030 C CA . ARG A 1 267 ? -11.285 5.125 43.394 1.00 13.29 262 ARG A CA 1
ATOM 2031 C C . ARG A 1 267 ? -11.140 4.759 41.910 1.00 14.94 262 ARG A C 1
ATOM 2032 O O . ARG A 1 267 ? -11.667 5.444 41.030 1.00 14.37 262 ARG A O 1
ATOM 2040 N N . LEU A 1 268 ? -10.477 3.647 41.660 1.00 13.22 263 LEU A N 1
ATOM 2041 C CA . LEU A 1 268 ? -10.291 3.178 40.296 1.00 13.91 263 LEU A CA 1
ATOM 2042 C C . LEU A 1 268 ? -11.645 2.818 39.641 1.00 18.48 263 LEU A C 1
ATOM 2043 O O . LEU A 1 268 ? -11.893 3.229 38.504 1.00 16.76 263 LEU A O 1
ATOM 2048 N N . ARG A 1 269 ? -12.507 2.061 40.360 1.00 15.08 264 ARG A N 1
ATOM 2049 C CA . ARG A 1 269 ? -13.816 1.641 39.846 1.00 14.93 264 ARG A CA 1
ATOM 2050 C C . ARG A 1 269 ? -14.671 2.870 39.523 1.00 16.98 264 ARG A C 1
ATOM 2051 O O . ARG A 1 269 ? -15.267 2.929 38.459 1.00 16.56 264 ARG A O 1
ATOM 2059 N N . THR A 1 270 ? -14.689 3.874 40.423 1.00 13.58 265 THR A N 1
ATOM 2060 C CA . THR A 1 270 ? -15.457 5.110 40.184 1.00 14.28 265 THR A CA 1
ATOM 2061 C C . THR A 1 270 ? -14.953 5.826 38.925 1.00 15.93 265 THR A C 1
ATOM 2062 O O . THR A 1 270 ? -15.756 6.279 38.104 1.00 15.40 265 THR A O 1
ATOM 2066 N N . ALA A 1 271 ? -13.619 5.916 38.765 1.00 14.43 266 ALA A N 1
ATOM 2067 C CA . ALA A 1 271 ? -13.020 6.552 37.581 1.00 14.48 266 ALA A CA 1
ATOM 2068 C C . ALA A 1 271 ? -13.354 5.733 36.303 1.00 18.82 266 ALA A C 1
ATOM 2069 O O . ALA A 1 271 ? -13.617 6.316 35.257 1.00 16.78 266 ALA A O 1
ATOM 2071 N N . CYS A 1 272 ? -13.391 4.393 36.402 1.00 16.73 267 CYS A N 1
ATOM 2072 C CA . CYS A 1 272 ? -13.742 3.533 35.263 1.00 16.88 267 CYS A CA 1
ATOM 2073 C C . CYS A 1 272 ? -15.177 3.762 34.826 1.00 19.57 267 CYS A C 1
ATOM 2074 O O . CYS A 1 272 ? -15.444 3.828 33.623 1.00 19.06 267 CYS A O 1
ATOM 2077 N N . GLU A 1 273 ? -16.080 3.894 35.794 1.00 16.69 268 GLU A N 1
ATOM 2078 C CA . GLU A 1 273 ? -17.493 4.135 35.517 1.00 17.65 268 GLU A CA 1
ATOM 2079 C C . GLU A 1 273 ? -17.643 5.425 34.717 1.00 20.47 268 GLU A C 1
ATOM 2080 O O . GLU A 1 273 ? -18.340 5.461 33.714 1.00 19.39 268 GLU A O 1
ATOM 2086 N N . ARG A 1 274 ? -16.977 6.479 35.178 1.00 17.33 269 ARG A N 1
ATOM 2087 C CA . ARG A 1 274 ? -17.003 7.762 34.516 1.00 17.51 269 ARG A CA 1
ATOM 2088 C C . ARG A 1 274 ? -16.358 7.657 33.117 1.00 19.44 269 ARG A C 1
ATOM 2089 O O . ARG A 1 274 ? -16.905 8.214 32.176 1.00 19.09 269 ARG A O 1
ATOM 2097 N N . ALA A 1 275 ? -15.198 6.979 32.987 1.00 16.86 270 ALA A N 1
ATOM 2098 C CA . ALA A 1 275 ? -14.522 6.828 31.676 1.00 18.53 270 ALA A CA 1
ATOM 2099 C C . ALA A 1 275 ? -15.449 6.076 30.696 1.00 20.77 270 ALA A C 1
ATOM 2100 O O . ALA A 1 275 ? -15.542 6.444 29.532 1.00 19.70 270 ALA A O 1
ATOM 2102 N N . LYS A 1 276 ? -16.149 5.053 31.184 1.00 16.19 271 LYS A N 1
ATOM 2103 C CA . LYS A 1 276 ? -17.081 4.286 30.362 1.00 15.96 271 LYS A CA 1
ATOM 2104 C C . LYS A 1 276 ? -18.136 5.254 29.767 1.00 19.47 271 LYS A C 1
ATOM 2105 O O . LYS A 1 276 ? -18.421 5.187 28.568 1.00 19.15 271 LYS A O 1
ATOM 2111 N N . ARG A 1 277 ? -18.667 6.150 30.592 1.00 17.07 272 ARG A N 1
ATOM 2112 C CA . ARG A 1 277 ? -19.649 7.124 30.127 1.00 18.71 272 ARG A CA 1
ATOM 2113 C C . ARG A 1 277 ? -19.035 8.082 29.099 1.00 21.55 272 ARG A C 1
ATOM 2114 O O . ARG A 1 277 ? -19.663 8.397 28.100 1.00 22.18 272 ARG A O 1
ATOM 2122 N N . THR A 1 278 ? -17.809 8.536 29.342 1.00 20.03 273 THR A N 1
ATOM 2123 C CA . THR A 1 278 ? -17.117 9.404 28.394 1.00 20.83 273 THR A CA 1
ATOM 2124 C C . THR A 1 278 ? -17.000 8.710 27.020 1.00 23.17 273 THR A C 1
ATOM 2125 O O . THR A 1 278 ? -17.231 9.348 25.983 1.00 22.59 273 THR A O 1
ATOM 2129 N N . LEU A 1 279 ? -16.728 7.414 27.046 1.00 19.21 274 LEU A N 1
ATOM 2130 C CA . LEU A 1 279 ? -16.574 6.606 25.844 1.00 19.07 274 LEU A CA 1
ATOM 2131 C C . LEU A 1 279 ? -17.866 6.483 25.027 1.00 22.21 274 LEU A C 1
ATOM 2132 O O . LEU A 1 279 ? -17.826 6.054 23.883 1.00 22.57 274 LEU A O 1
ATOM 2137 N N . PHE A 1 280 ? -19.006 6.837 25.616 1.00 20.36 275 PHE A N 1
ATOM 2138 C CA . PHE A 1 280 ? -20.264 6.778 24.880 1.00 22.00 275 PHE A CA 1
ATOM 2139 C C . PHE A 1 280 ? -20.177 7.731 23.683 1.00 28.18 275 PHE A C 1
ATOM 2140 O O . PHE A 1 280 ? -20.652 7.420 22.597 1.00 27.36 275 PHE A O 1
ATOM 2148 N N . SER A 1 281 ? -19.590 8.906 23.903 1.00 26.35 276 SER A N 1
ATOM 2149 C CA . SER A 1 281 ? -19.473 9.920 22.854 1.00 29.11 276 SER A CA 1
ATOM 2150 C C . SER A 1 281 ? -18.062 10.332 22.400 1.00 32.29 276 SER A C 1
ATOM 2151 O O . SER A 1 281 ? -17.912 11.035 21.408 1.00 34.35 276 SER A O 1
ATOM 2154 N N . SER A 1 282 ? -17.045 9.896 23.130 1.00 27.62 277 SER A N 1
ATOM 2155 C CA . SER A 1 282 ? -15.640 10.189 22.847 1.00 27.09 277 SER A CA 1
ATOM 2156 C C . SER A 1 282 ? -14.912 8.905 22.537 1.00 29.79 277 SER A C 1
ATOM 2157 O O . SER A 1 282 ? -15.347 7.838 22.975 1.00 27.00 277 SER A O 1
ATOM 2160 N N . THR A 1 283 ? -13.826 8.982 21.777 1.00 26.39 278 THR A N 1
ATOM 2161 C CA . THR A 1 283 ? -13.070 7.783 21.431 1.00 26.40 278 THR A CA 1
ATOM 2162 C C . THR A 1 283 ? -11.969 7.454 22.427 1.00 27.60 278 THR A C 1
ATOM 2163 O O . THR A 1 283 ? -11.340 6.415 22.337 1.00 26.80 278 THR A O 1
ATOM 2167 N N . GLN A 1 284 ? -11.737 8.356 23.367 1.00 24.48 279 GLN A N 1
ATOM 2168 C CA . GLN A 1 284 ? -10.724 8.135 24.386 1.00 23.72 279 GLN A CA 1
ATOM 2169 C C . GLN A 1 284 ? -11.118 8.802 25.694 1.00 26.05 279 GLN A C 1
ATOM 2170 O O . GLN A 1 284 ? -11.822 9.800 25.701 1.00 24.19 279 GLN A O 1
ATOM 2176 N N . ALA A 1 285 ? -10.658 8.231 26.799 1.00 22.43 280 ALA A N 1
ATOM 2177 C CA . ALA A 1 285 ? -10.934 8.783 28.115 1.00 22.41 280 ALA A CA 1
ATOM 2178 C C . ALA A 1 285 ? -9.650 8.796 28.931 1.00 25.52 280 ALA A C 1
ATOM 2179 O O . ALA A 1 285 ? -8.900 7.828 28.908 1.00 25.33 280 ALA A O 1
ATOM 2181 N N . SER A 1 286 ? -9.402 9.886 29.649 1.00 21.64 281 SER A N 1
ATOM 2182 C CA . SER A 1 286 ? -8.200 9.978 30.477 1.00 20.27 281 SER A CA 1
ATOM 2183 C C . SER A 1 286 ? -8.578 9.892 31.931 1.00 21.29 281 SER A C 1
ATOM 2184 O O . SER A 1 286 ? -9.653 10.326 32.327 1.00 19.84 281 SER A O 1
ATOM 2187 N N . ILE A 1 287 ? -7.672 9.351 32.726 1.00 16.70 282 ILE A N 1
ATOM 2188 C CA . ILE A 1 287 ? -7.863 9.156 34.162 1.00 16.87 282 ILE A CA 1
ATOM 2189 C C . ILE A 1 287 ? -6.599 9.610 34.867 1.00 19.53 282 ILE A C 1
ATOM 2190 O O . ILE A 1 287 ? -5.511 9.121 34.559 1.00 19.91 282 ILE A O 1
ATOM 2195 N N . GLU A 1 288 ? -6.756 10.507 35.853 1.00 15.93 283 GLU A N 1
ATOM 2196 C CA . GLU A 1 288 ? -5.636 10.935 36.675 1.00 14.97 283 GLU A CA 1
ATOM 2197 C C . GLU A 1 288 ? -6.023 10.735 38.131 1.00 19.01 283 GLU A C 1
ATOM 2198 O O . GLU A 1 288 ? -6.924 11.409 38.630 1.00 17.84 283 GLU A O 1
ATOM 2204 N N . ILE A 1 289 ? -5.390 9.762 38.796 1.00 15.23 284 ILE A N 1
ATOM 2205 C CA . ILE A 1 289 ? -5.651 9.497 40.212 1.00 14.78 284 ILE A CA 1
ATOM 2206 C C . ILE A 1 289 ? -4.349 9.687 40.984 1.00 17.33 284 ILE A C 1
ATOM 2207 O O . ILE A 1 289 ? -3.455 8.838 40.900 1.00 16.21 284 ILE A O 1
ATOM 2212 N N . ASP A 1 290 ? -4.238 10.796 41.734 1.00 15.35 285 ASP A N 1
ATOM 2213 C CA . ASP A 1 290 ? -3.036 11.011 42.531 1.00 14.14 285 ASP A CA 1
ATOM 2214 C C . ASP A 1 290 ? -3.000 10.024 43.716 1.00 16.10 285 ASP A C 1
ATOM 2215 O O . ASP A 1 290 ? -4.042 9.724 44.306 1.00 14.88 285 ASP A O 1
ATOM 2220 N N . SER A 1 291 ? -1.803 9.516 44.038 1.00 13.28 286 SER A N 1
ATOM 2221 C CA . SER A 1 291 ? -1.588 8.694 45.218 1.00 13.94 286 SER A CA 1
ATOM 2222 C C . SER A 1 291 ? -2.630 7.546 45.294 1.00 16.46 286 SER A C 1
ATOM 2223 O O . SER A 1 291 ? -3.273 7.335 46.321 1.00 16.48 286 SER A O 1
ATOM 2226 N N . LEU A 1 292 ? -2.743 6.802 44.208 1.00 13.62 287 LEU A N 1
ATOM 2227 C CA . LEU A 1 292 ? -3.712 5.701 44.152 1.00 13.34 287 LEU A CA 1
ATOM 2228 C C . LEU A 1 292 ? -3.350 4.613 45.170 1.00 16.68 287 LEU A C 1
ATOM 2229 O O . LEU A 1 292 ? -4.225 4.074 45.837 1.00 15.48 287 LEU A O 1
ATOM 2234 N N . TYR A 1 293 ? -2.068 4.243 45.230 1.00 13.79 288 TYR A N 1
ATOM 2235 C CA . TYR A 1 293 ? -1.626 3.136 46.072 1.00 13.47 288 TYR A CA 1
ATOM 2236 C C . TYR A 1 293 ? -0.173 3.322 46.387 1.00 17.58 288 TYR A C 1
ATOM 2237 O O . TYR A 1 293 ? 0.612 3.569 45.476 1.00 15.78 288 TYR A O 1
ATOM 2246 N N . GLU A 1 294 ? 0.185 3.225 47.687 1.00 15.76 289 GLU A N 1
ATOM 2247 C CA . GLU A 1 294 ? 1.550 3.428 48.188 1.00 17.22 289 GLU A CA 1
ATOM 2248 C C . GLU A 1 294 ? 2.168 4.728 47.630 1.00 18.68 289 GLU A C 1
ATOM 2249 O O . GLU A 1 294 ? 3.332 4.781 47.246 1.00 18.60 289 GLU A O 1
ATOM 2255 N N . GLY A 1 295 ? 1.329 5.761 47.570 1.00 14.74 290 GLY A N 1
ATOM 2256 C CA . GLY A 1 295 ? 1.706 7.101 47.140 1.00 14.70 290 GLY A CA 1
ATOM 2257 C C . GLY A 1 295 ? 1.936 7.277 45.642 1.00 17.81 290 GLY A C 1
ATOM 2258 O O . GLY A 1 295 ? 2.298 8.380 45.213 1.00 18.83 290 GLY A O 1
ATOM 2259 N N . ILE A 1 296 ? 1.732 6.219 44.839 1.00 14.51 291 ILE A N 1
ATOM 2260 C CA . ILE A 1 296 ? 1.988 6.264 43.403 1.00 13.86 291 ILE A CA 1
ATOM 2261 C C . ILE A 1 296 ? 0.804 6.914 42.672 1.00 18.11 291 ILE A C 1
ATOM 2262 O O . ILE A 1 296 ? -0.327 6.448 42.812 1.00 16.85 291 ILE A O 1
ATOM 2267 N N . ASP A 1 297 ? 1.100 7.911 41.830 1.00 16.50 292 ASP A N 1
ATOM 2268 C CA . ASP A 1 297 ? 0.084 8.580 41.001 1.00 15.86 292 ASP A CA 1
ATOM 2269 C C . ASP A 1 297 ? -0.196 7.704 39.793 1.00 20.40 292 ASP A C 1
ATOM 2270 O O . ASP A 1 297 ? 0.742 7.175 39.193 1.00 20.32 292 ASP A O 1
ATOM 2275 N N . PHE A 1 298 ? -1.466 7.537 39.447 1.00 14.70 293 PHE A N 1
ATOM 2276 C CA . PHE A 1 298 ? -1.848 6.697 38.315 1.00 14.28 293 PHE A CA 1
ATOM 2277 C C . PHE A 1 298 ? -2.484 7.564 37.237 1.00 20.02 293 PHE A C 1
ATOM 2278 O O . PHE A 1 298 ? -3.632 7.979 37.384 1.00 18.71 293 PHE A O 1
ATOM 2286 N N . TYR A 1 299 ? -1.699 7.879 36.191 1.00 17.81 294 TYR A N 1
ATOM 2287 C CA . TYR A 1 299 ? -2.157 8.705 35.078 1.00 19.09 294 TYR A CA 1
ATOM 2288 C C . TYR A 1 299 ? -2.209 7.807 33.867 1.00 22.16 294 TYR A C 1
ATOM 2289 O O . TYR A 1 299 ? -1.169 7.275 33.435 1.00 21.07 294 TYR A O 1
ATOM 2298 N N . THR A 1 300 ? -3.402 7.576 33.359 1.00 18.05 295 THR A N 1
ATOM 2299 C CA . THR A 1 300 ? -3.563 6.660 32.231 1.00 17.60 295 THR A CA 1
ATOM 2300 C C . THR A 1 300 ? -4.718 7.074 31.335 1.00 21.63 295 THR A C 1
ATOM 2301 O O . THR A 1 300 ? -5.336 8.128 31.521 1.00 20.05 295 THR A O 1
ATOM 2305 N N . SER A 1 301 ? -5.002 6.241 30.338 1.00 19.24 296 SER A N 1
ATOM 2306 C CA . SER A 1 301 ? -6.089 6.503 29.417 1.00 19.60 296 SER A CA 1
ATOM 2307 C C . SER A 1 301 ? -6.549 5.185 28.853 1.00 24.07 296 SER A C 1
ATOM 2308 O O . SER A 1 301 ? -5.866 4.157 28.979 1.00 21.97 296 SER A O 1
ATOM 2311 N N . ILE A 1 302 ? -7.716 5.219 28.232 1.00 21.83 297 ILE A N 1
ATOM 2312 C CA . ILE A 1 302 ? -8.286 4.056 27.583 1.00 21.48 297 ILE A CA 1
ATOM 2313 C C . ILE A 1 302 ? -9.049 4.529 26.335 1.00 24.18 297 ILE A C 1
ATOM 2314 O O . ILE A 1 302 ? -9.794 5.506 26.392 1.00 23.44 297 ILE A O 1
ATOM 2319 N N . THR A 1 303 ? -8.868 3.831 25.219 1.00 21.57 298 THR A N 1
ATOM 2320 C CA . THR A 1 303 ? -9.597 4.164 23.993 1.00 20.88 298 THR A CA 1
ATOM 2321 C C . THR A 1 303 ? -10.928 3.409 23.998 1.00 22.96 298 THR A C 1
ATOM 2322 O O . THR A 1 303 ? -11.079 2.379 24.691 1.00 19.33 298 THR A O 1
ATOM 2326 N N . ARG A 1 304 ? -11.881 3.888 23.188 1.00 21.26 299 ARG A N 1
ATOM 2327 C CA . ARG A 1 304 ? -13.151 3.201 23.006 1.00 20.71 299 ARG A CA 1
ATOM 2328 C C . ARG A 1 304 ? -12.849 1.789 22.438 1.00 24.87 299 ARG A C 1
ATOM 2329 O O . ARG A 1 304 ? -13.466 0.825 22.877 1.00 23.14 299 ARG A O 1
ATOM 2337 N N . ALA A 1 305 ? -11.870 1.672 21.501 1.00 24.45 300 ALA A N 1
ATOM 2338 C CA . ALA A 1 305 ? -11.492 0.376 20.913 1.00 25.07 300 ALA A CA 1
ATOM 2339 C C . ALA A 1 305 ? -11.034 -0.625 22.013 1.00 27.02 300 ALA A C 1
ATOM 2340 O O . ALA A 1 305 ? -11.477 -1.775 21.997 1.00 25.68 300 ALA A O 1
ATOM 2342 N N . ARG A 1 306 ? -10.192 -0.177 22.978 1.00 23.55 301 ARG A N 1
ATOM 2343 C CA . ARG A 1 306 ? -9.723 -1.048 24.074 1.00 22.40 301 ARG A CA 1
ATOM 2344 C C . ARG A 1 306 ? -10.903 -1.455 24.963 1.00 23.66 301 ARG A C 1
ATOM 2345 O O . ARG A 1 306 ? -11.027 -2.632 25.323 1.00 23.29 301 ARG A O 1
ATOM 2353 N N . PHE A 1 307 ? -11.770 -0.489 25.291 1.00 19.99 302 PHE A N 1
ATOM 2354 C CA . PHE A 1 307 ? -12.972 -0.744 26.076 1.00 19.54 302 PHE A CA 1
ATOM 2355 C C . PHE A 1 307 ? -13.810 -1.848 25.397 1.00 22.22 302 PHE A C 1
ATOM 2356 O O . PHE A 1 307 ? -14.287 -2.772 26.061 1.00 20.14 302 PHE A O 1
ATOM 2364 N N . GLU A 1 308 ? -13.973 -1.756 24.078 1.00 20.23 303 GLU A N 1
ATOM 2365 C CA . GLU A 1 308 ? -14.725 -2.734 23.296 1.00 19.26 303 GLU A CA 1
ATOM 2366 C C . GLU A 1 308 ? -14.051 -4.102 23.338 1.00 21.80 303 GLU A C 1
ATOM 2367 O O . GLU A 1 308 ? -14.731 -5.109 23.540 1.00 22.75 303 GLU A O 1
ATOM 2373 N N . GLU A 1 309 ? -12.718 -4.145 23.189 1.00 22.21 304 GLU A N 1
ATOM 2374 C CA . GLU A 1 309 ? -11.948 -5.401 23.236 1.00 23.27 304 GLU A CA 1
ATOM 2375 C C . GLU A 1 309 ? -12.098 -6.118 24.573 1.00 23.23 304 GLU A C 1
ATOM 2376 O O . GLU A 1 309 ? -12.366 -7.330 24.596 1.00 22.77 304 GLU A O 1
ATOM 2382 N N . LEU A 1 310 ? -11.971 -5.368 25.680 1.00 20.61 305 LEU A N 1
ATOM 2383 C CA . LEU A 1 310 ? -12.079 -5.900 27.051 1.00 18.95 305 LEU A CA 1
ATOM 2384 C C . LEU A 1 310 ? -13.447 -6.522 27.306 1.00 23.17 305 LEU A C 1
ATOM 2385 O O . LEU A 1 310 ? -13.572 -7.460 28.084 1.00 23.44 305 LEU A O 1
ATOM 2390 N N . ASN A 1 311 ? -14.467 -5.998 26.644 1.00 20.14 306 ASN A N 1
ATOM 2391 C CA . ASN A 1 311 ? -15.845 -6.439 26.806 1.00 19.44 306 ASN A CA 1
ATOM 2392 C C . ASN A 1 311 ? -16.423 -7.218 25.599 1.00 23.90 306 ASN A C 1
ATOM 2393 O O . ASN A 1 311 ? -17.629 -7.482 25.583 1.00 22.87 306 ASN A O 1
ATOM 2398 N N . ALA A 1 312 ? -15.589 -7.589 24.615 1.00 22.00 307 ALA A N 1
ATOM 2399 C CA . ALA A 1 312 ? -16.031 -8.199 23.346 1.00 24.50 307 ALA A CA 1
ATOM 2400 C C . ALA A 1 312 ? -17.002 -9.361 23.507 1.00 26.03 307 ALA A C 1
ATOM 2401 O O . ALA A 1 312 ? -18.037 -9.374 22.831 1.00 25.80 307 ALA A O 1
ATOM 2403 N N . ASP A 1 313 ? -16.696 -10.318 24.416 1.00 22.17 308 ASP A N 1
ATOM 2404 C CA . ASP A 1 313 ? -17.561 -11.499 24.638 1.00 22.98 308 ASP A CA 1
ATOM 2405 C C . ASP A 1 313 ? -18.903 -11.113 25.243 1.00 26.29 308 ASP A C 1
ATOM 2406 O O . ASP A 1 313 ? -19.947 -11.656 24.838 1.00 26.67 308 ASP A O 1
ATOM 2411 N N . LEU A 1 314 ? -18.893 -10.162 26.171 1.00 21.90 309 LEU A N 1
ATOM 2412 C CA . LEU A 1 314 ? -20.136 -9.708 26.810 1.00 21.01 309 LEU A CA 1
ATOM 2413 C C . LEU A 1 314 ? -21.029 -8.970 25.833 1.00 24.77 309 LEU A C 1
ATOM 2414 O O . LEU A 1 314 ? -22.235 -9.208 25.837 1.00 24.78 309 LEU A O 1
ATOM 2419 N N . PHE A 1 315 ? -20.451 -8.095 24.989 1.00 21.27 310 PHE A N 1
ATOM 2420 C CA . PHE A 1 315 ? -21.251 -7.363 23.991 1.00 20.33 310 PHE A CA 1
ATOM 2421 C C . PHE A 1 315 ? -21.799 -8.307 22.926 1.00 26.43 310 PHE A C 1
ATOM 2422 O O . PHE A 1 315 ? -22.992 -8.286 22.653 1.00 27.96 310 PHE A O 1
ATOM 2430 N N . ARG A 1 316 ? -20.947 -9.140 22.325 1.00 24.42 311 ARG A N 1
ATOM 2431 C CA . ARG A 1 316 ? -21.413 -10.061 21.287 1.00 24.69 311 ARG A CA 1
ATOM 2432 C C . ARG A 1 316 ? -22.444 -11.084 21.848 1.00 28.29 311 ARG A C 1
ATOM 2433 O O . ARG A 1 316 ? -23.343 -11.488 21.116 1.00 27.53 311 ARG A O 1
ATOM 2441 N N . GLY A 1 317 ? -22.342 -11.396 23.153 1.00 25.34 312 GLY A N 1
ATOM 2442 C CA . GLY A 1 317 ? -23.250 -12.303 23.850 1.00 26.05 312 GLY A CA 1
ATOM 2443 C C . GLY A 1 317 ? -24.657 -11.743 24.000 1.00 28.21 312 GLY A C 1
ATOM 2444 O O . GLY A 1 317 ? -25.600 -12.516 24.189 1.00 27.72 312 GLY A O 1
ATOM 2445 N N . THR A 1 318 ? -24.832 -10.403 23.864 1.00 23.56 313 THR A N 1
ATOM 2446 C CA . THR A 1 318 ? -26.187 -9.806 23.942 1.00 23.07 313 THR A CA 1
ATOM 2447 C C . THR A 1 318 ? -27.052 -10.249 22.738 1.00 27.95 313 THR A C 1
ATOM 2448 O O . THR A 1 318 ? -28.270 -10.142 22.805 1.00 27.63 313 THR A O 1
ATOM 2452 N N . LEU A 1 319 ? -26.426 -10.713 21.639 1.00 26.06 314 LEU A N 1
ATOM 2453 C CA . LEU A 1 319 ? -27.170 -11.179 20.469 1.00 28.14 314 LEU A CA 1
ATOM 2454 C C . LEU A 1 319 ? -27.755 -12.581 20.654 1.00 34.24 314 LEU A C 1
ATOM 2455 O O . LEU A 1 319 ? -28.649 -12.953 19.896 1.00 35.57 314 LEU A O 1
ATOM 2460 N N . ASP A 1 320 ? -27.255 -13.369 21.635 1.00 30.12 315 ASP A N 1
ATOM 2461 C CA . ASP A 1 320 ? -27.788 -14.720 21.886 1.00 30.54 315 ASP A CA 1
ATOM 2462 C C . ASP A 1 320 ? -29.252 -14.666 22.370 1.00 29.93 315 ASP A C 1
ATOM 2463 O O . ASP A 1 320 ? -30.092 -15.282 21.703 1.00 28.88 315 ASP A O 1
ATOM 2468 N N . PRO A 1 321 ? -29.626 -13.850 23.401 1.00 26.07 316 PRO A N 1
ATOM 2469 C CA . PRO A 1 321 ? -31.054 -13.714 23.748 1.00 25.09 316 PRO A CA 1
ATOM 2470 C C . PRO A 1 321 ? -31.876 -13.108 22.594 1.00 27.10 316 PRO A C 1
ATOM 2471 O O . PRO A 1 321 ? -33.061 -13.403 22.509 1.00 26.50 316 PRO A O 1
ATOM 2475 N N . VAL A 1 322 ? -31.271 -12.260 21.716 1.00 23.15 317 VAL A N 1
ATOM 2476 C CA . VAL A 1 322 ? -31.993 -11.718 20.544 1.00 22.58 317 VAL A CA 1
ATOM 2477 C C . VAL A 1 322 ? -32.377 -12.909 19.641 1.00 27.71 317 VAL A C 1
ATOM 2478 O O . VAL A 1 322 ? -33.541 -13.054 19.249 1.00 27.13 317 VAL A O 1
ATOM 2482 N N . GLU A 1 323 ? -31.396 -13.774 19.336 1.00 24.88 318 GLU A N 1
ATOM 2483 C CA . GLU A 1 323 ? -31.662 -14.952 18.507 1.00 27.41 318 GLU A CA 1
ATOM 2484 C C . GLU A 1 323 ? -32.657 -15.896 19.177 1.00 32.35 318 GLU A C 1
ATOM 2485 O O . GLU A 1 323 ? -33.545 -16.405 18.510 1.00 34.08 318 GLU A O 1
ATOM 2491 N N . LYS A 1 324 ? -32.540 -16.080 20.507 1.00 28.66 319 LYS A N 1
ATOM 2492 C CA . LYS A 1 324 ? -33.450 -16.944 21.264 1.00 28.76 319 LYS A CA 1
ATOM 2493 C C . LYS A 1 324 ? -34.889 -16.400 21.238 1.00 31.91 319 LYS A C 1
ATOM 2494 O O . LYS A 1 324 ? -35.817 -17.168 20.974 1.00 32.09 319 LYS A O 1
ATOM 2497 N N . ALA A 1 325 ? -35.065 -15.081 21.453 1.00 28.05 320 ALA A N 1
ATOM 2498 C CA . ALA A 1 325 ? -36.390 -14.450 21.421 1.00 27.64 320 ALA A CA 1
ATOM 2499 C C . ALA A 1 325 ? -37.008 -14.581 20.011 1.00 31.57 320 ALA A C 1
ATOM 2500 O O . ALA A 1 325 ? -38.197 -14.866 19.897 1.00 30.38 320 ALA A O 1
ATOM 2502 N N . LEU A 1 326 ? -36.195 -14.411 18.943 1.00 30.19 321 LEU A N 1
ATOM 2503 C CA . LEU A 1 326 ? -36.669 -14.566 17.554 1.00 32.48 321 LEU A CA 1
ATOM 2504 C C . LEU A 1 326 ? -37.138 -15.992 17.294 1.00 36.51 321 LEU A C 1
ATOM 2505 O O . LEU A 1 326 ? -38.224 -16.190 16.730 1.00 37.58 321 LEU A O 1
ATOM 2510 N N . ARG A 1 327 ? -36.365 -16.980 17.764 1.00 33.21 322 ARG A N 1
ATOM 2511 C CA . ARG A 1 327 ? -36.737 -18.377 17.591 1.00 35.27 322 ARG A CA 1
ATOM 2512 C C . ARG A 1 327 ? -38.027 -18.696 18.371 1.00 38.19 322 ARG A C 1
ATOM 2513 O O . ARG A 1 327 ? -38.940 -19.272 17.785 1.00 39.08 322 ARG A O 1
ATOM 2521 N N . ASP A 1 328 ? -38.162 -18.217 19.622 1.00 33.12 323 ASP A N 1
ATOM 2522 C CA . ASP A 1 328 ? -39.371 -18.421 20.438 1.00 34.03 323 ASP A CA 1
ATOM 2523 C C . ASP A 1 328 ? -40.608 -17.729 19.866 1.00 36.41 323 ASP A C 1
ATOM 2524 O O . ASP A 1 328 ? -41.725 -18.227 20.034 1.00 35.92 323 ASP A O 1
ATOM 2529 N N . ALA A 1 329 ? -40.406 -16.593 19.178 1.00 32.29 324 ALA A N 1
ATOM 2530 C CA . ALA A 1 329 ? -41.498 -15.829 18.569 1.00 32.43 324 ALA A CA 1
ATOM 2531 C C . ALA A 1 329 ? -41.850 -16.382 17.181 1.00 37.66 324 ALA A C 1
ATOM 2532 O O . ALA A 1 329 ? -42.820 -15.929 16.583 1.00 35.44 324 ALA A O 1
ATOM 2534 N N . LYS A 1 330 ? -41.044 -17.341 16.673 1.00 37.23 325 LYS A N 1
ATOM 2535 C CA . LYS A 1 330 ? -41.191 -17.974 15.358 1.00 38.92 325 LYS A CA 1
ATOM 2536 C C . LYS A 1 330 ? -41.083 -16.917 14.228 1.00 42.53 325 LYS A C 1
ATOM 2537 O O . LYS A 1 330 ? -41.873 -16.917 13.276 1.00 41.71 325 LYS A O 1
ATOM 2541 N N . LEU A 1 331 ? -40.101 -16.028 14.359 1.00 37.96 326 LEU A N 1
ATOM 2542 C CA . LEU A 1 331 ? -39.876 -14.966 13.389 1.00 36.32 326 LEU A CA 1
ATOM 2543 C C . LEU A 1 331 ? -38.434 -14.865 12.893 1.00 40.78 326 LEU A C 1
ATOM 2544 O O . LEU A 1 331 ? -37.497 -15.129 13.631 1.00 39.49 326 LEU A O 1
ATOM 2549 N N . ASP A 1 332 ? -38.280 -14.487 11.630 1.00 39.39 327 ASP A N 1
ATOM 2550 C CA . ASP A 1 332 ? -36.977 -14.257 11.033 1.00 39.57 327 ASP A CA 1
ATOM 2551 C C . ASP A 1 332 ? -36.611 -12.849 11.489 1.00 39.64 327 ASP A C 1
ATOM 2552 O O . ASP A 1 332 ? -37.494 -12.055 11.785 1.00 37.28 327 ASP A O 1
ATOM 2557 N N . LYS A 1 333 ? -35.326 -12.526 11.529 1.00 36.18 328 LYS A N 1
ATOM 2558 C CA . LYS A 1 333 ? -34.899 -11.189 11.930 1.00 34.65 328 LYS A CA 1
ATOM 2559 C C . LYS A 1 333 ? -35.440 -10.146 10.949 1.00 37.88 328 LYS A C 1
ATOM 2560 O O . LYS A 1 333 ? -35.747 -9.023 11.329 1.00 35.59 328 LYS A O 1
ATOM 2566 N N . SER A 1 334 ? -35.531 -10.527 9.677 1.00 36.34 329 SER A N 1
ATOM 2567 C CA . SER A 1 334 ? -36.045 -9.654 8.619 1.00 36.28 329 SER A CA 1
ATOM 2568 C C . SER A 1 334 ? -37.525 -9.293 8.845 1.00 39.44 329 SER A C 1
ATOM 2569 O O . SER A 1 334 ? -38.033 -8.377 8.191 1.00 40.54 329 SER A O 1
ATOM 2572 N N . GLN A 1 335 ? -38.182 -10.000 9.752 1.00 33.26 330 GLN A N 1
ATOM 2573 C CA . GLN A 1 335 ? -39.582 -9.756 10.051 1.00 31.51 330 GLN A CA 1
ATOM 2574 C C . GLN A 1 335 ? -39.791 -8.735 11.164 1.00 33.21 330 GLN A C 1
ATOM 2575 O O . GLN A 1 335 ? -40.921 -8.433 11.519 1.00 32.08 330 GLN A O 1
ATOM 2581 N N . ILE A 1 336 ? -38.704 -8.206 11.712 1.00 29.00 331 ILE A N 1
ATOM 2582 C CA . ILE A 1 336 ? -38.834 -7.220 12.775 1.00 27.43 331 ILE A CA 1
ATOM 2583 C C . ILE A 1 336 ? -38.922 -5.821 12.185 1.00 33.06 331 ILE A C 1
ATOM 2584 O O . ILE A 1 336 ? -37.986 -5.324 11.577 1.00 34.22 331 ILE A O 1
ATOM 2589 N N . HIS A 1 337 ? -40.087 -5.215 12.348 1.00 29.83 332 HIS A N 1
ATOM 2590 C CA . HIS A 1 337 ? -40.369 -3.864 11.890 1.00 30.51 332 HIS A CA 1
ATOM 2591 C C . HIS A 1 337 ? -39.697 -2.720 12.652 1.00 32.03 332 HIS A C 1
ATOM 2592 O O . HIS A 1 337 ? -39.307 -1.725 12.061 1.00 33.37 332 HIS A O 1
ATOM 2599 N N . ASP A 1 338 ? -39.605 -2.866 13.970 1.00 24.89 333 ASP A N 1
ATOM 2600 C CA . ASP A 1 338 ? -39.052 -1.812 14.839 1.00 25.03 333 ASP A CA 1
ATOM 2601 C C . ASP A 1 338 ? -38.141 -2.375 15.899 1.00 26.63 333 ASP A C 1
ATOM 2602 O O . ASP A 1 338 ? -38.470 -3.380 16.529 1.00 24.86 333 ASP A O 1
ATOM 2607 N N . ILE A 1 339 ? -37.013 -1.699 16.131 1.00 24.23 334 ILE A N 1
ATOM 2608 C CA . ILE A 1 339 ? -36.065 -2.088 17.174 1.00 22.96 334 ILE A CA 1
ATOM 2609 C C . ILE A 1 339 ? -35.980 -0.890 18.110 1.00 26.75 334 ILE A C 1
ATOM 2610 O O . ILE A 1 339 ? -35.747 0.217 17.654 1.00 27.43 334 ILE A O 1
ATOM 2615 N N . VAL A 1 340 ? -36.181 -1.120 19.403 1.00 22.45 335 VAL A N 1
ATOM 2616 C CA . VAL A 1 340 ? -36.180 -0.075 20.432 1.00 21.33 335 VAL A CA 1
ATOM 2617 C C . VAL A 1 340 ? -35.058 -0.329 21.433 1.00 23.58 335 VAL A C 1
ATOM 2618 O O . VAL A 1 340 ? -34.969 -1.435 21.986 1.00 22.05 335 VAL A O 1
ATOM 2622 N N . LEU A 1 341 ? -34.277 0.737 21.760 1.00 21.25 336 LEU A N 1
ATOM 2623 C CA . LEU A 1 341 ? -33.185 0.617 22.731 1.00 21.68 336 LEU A CA 1
ATOM 2624 C C . LEU A 1 341 ? -33.638 1.196 24.039 1.00 23.48 336 LEU A C 1
ATOM 2625 O O . LEU A 1 341 ? -34.051 2.353 24.081 1.00 23.80 336 LEU A O 1
ATOM 2630 N N . VAL A 1 342 ? -33.548 0.403 25.109 1.00 19.14 337 VAL A N 1
ATOM 2631 C CA . VAL A 1 342 ? -33.927 0.814 26.460 1.00 19.14 337 VAL A CA 1
ATOM 2632 C C . VAL A 1 342 ? -32.740 0.478 27.387 1.00 21.96 337 VAL A C 1
ATOM 2633 O O . VAL A 1 342 ? -32.036 -0.504 27.136 1.00 20.37 337 VAL A O 1
ATOM 2637 N N . GLY A 1 343 ? -32.520 1.300 28.418 1.00 18.84 338 GLY A N 1
ATOM 2638 C CA . GLY A 1 343 ? -31.473 1.053 29.411 1.00 18.26 338 GLY A CA 1
ATOM 2639 C C . GLY A 1 343 ? -30.166 1.736 29.068 1.00 21.13 338 GLY A C 1
ATOM 2640 O O . GLY A 1 343 ? -29.789 1.798 27.897 1.00 19.69 338 GLY A O 1
ATOM 2641 N N . GLY A 1 344 ? -29.488 2.248 30.095 1.00 20.51 339 GLY A N 1
ATOM 2642 C CA . GLY A 1 344 ? -28.267 3.029 29.954 1.00 20.53 339 GLY A CA 1
ATOM 2643 C C . GLY A 1 344 ? -27.146 2.396 29.156 1.00 22.01 339 GLY A C 1
ATOM 2644 O O . GLY A 1 344 ? -26.411 3.115 28.478 1.00 21.47 339 GLY A O 1
ATOM 2645 N N . SER A 1 345 ? -26.966 1.053 29.244 1.00 19.47 340 SER A N 1
ATOM 2646 C CA . SER A 1 345 ? -25.878 0.412 28.485 1.00 18.47 340 SER A CA 1
ATOM 2647 C C . SER A 1 345 ? -26.075 0.437 26.980 1.00 21.06 340 SER A C 1
ATOM 2648 O O . SER A 1 345 ? -25.122 0.215 26.232 1.00 19.87 340 SER A O 1
ATOM 2651 N N . THR A 1 346 ? -27.315 0.720 26.506 1.00 17.88 341 THR A N 1
ATOM 2652 C CA . THR A 1 346 ? -27.545 0.807 25.062 1.00 18.70 341 THR A CA 1
ATOM 2653 C C . THR A 1 346 ? -26.922 2.071 24.467 1.00 21.19 341 THR A C 1
ATOM 2654 O O . THR A 1 346 ? -26.942 2.232 23.252 1.00 21.40 341 THR A O 1
ATOM 2658 N N . ARG A 1 347 ? -26.339 2.947 25.312 1.00 18.88 342 ARG A N 1
ATOM 2659 C CA . ARG A 1 347 ? -25.646 4.140 24.842 1.00 19.37 342 ARG A CA 1
ATOM 2660 C C . ARG A 1 347 ? -24.282 3.736 24.277 1.00 23.22 342 ARG A C 1
ATOM 2661 O O . ARG A 1 347 ? -23.652 4.550 23.611 1.00 24.84 342 ARG A O 1
ATOM 2669 N N . ILE A 1 348 ? -23.818 2.495 24.564 1.00 19.66 343 ILE A N 1
ATOM 2670 C CA . ILE A 1 348 ? -22.529 2.020 24.070 1.00 19.30 343 ILE A CA 1
ATOM 2671 C C . ILE A 1 348 ? -22.605 1.849 22.542 1.00 22.43 343 ILE A C 1
ATOM 2672 O O . ILE A 1 348 ? -23.367 0.996 22.060 1.00 21.91 343 ILE A O 1
ATOM 2677 N N . PRO A 1 349 ? -21.794 2.643 21.777 1.00 22.78 344 PRO A N 1
ATOM 2678 C CA . PRO A 1 349 ? -21.832 2.544 20.304 1.00 23.10 344 PRO A CA 1
ATOM 2679 C C . PRO A 1 349 ? -21.623 1.135 19.771 1.00 24.28 344 PRO A C 1
ATOM 2680 O O . PRO A 1 349 ? -22.285 0.778 18.815 1.00 24.02 344 PRO A O 1
ATOM 2684 N N . LYS A 1 350 ? -20.719 0.330 20.390 1.00 21.80 345 LYS A N 1
ATOM 2685 C CA . LYS A 1 350 ? -20.492 -1.031 19.905 1.00 20.95 345 LYS A CA 1
ATOM 2686 C C . LYS A 1 350 ? -21.764 -1.889 20.032 1.00 22.41 345 LYS A C 1
ATOM 2687 O O . LYS A 1 350 ? -22.043 -2.706 19.152 1.00 22.22 345 LYS A O 1
ATOM 2693 N N . ILE A 1 351 ? -22.523 -1.709 21.120 1.00 19.48 346 ILE A N 1
ATOM 2694 C CA . ILE A 1 351 ? -23.760 -2.480 21.301 1.00 19.58 346 ILE A CA 1
ATOM 2695 C C . ILE A 1 351 ? -24.763 -2.104 20.186 1.00 23.67 346 ILE A C 1
ATOM 2696 O O . ILE A 1 351 ? -25.401 -2.992 19.597 1.00 21.04 346 ILE A O 1
ATOM 2701 N N . GLN A 1 352 ? -24.886 -0.788 19.904 1.00 21.97 347 GLN A N 1
ATOM 2702 C CA . GLN A 1 352 ? -25.771 -0.292 18.854 1.00 22.19 347 GLN A CA 1
ATOM 2703 C C . GLN A 1 352 ? -25.337 -0.839 17.501 1.00 26.89 347 GLN A C 1
ATOM 2704 O O . GLN A 1 352 ? -26.183 -1.301 16.741 1.00 25.90 347 GLN A O 1
ATOM 2710 N N . LYS A 1 353 ? -24.008 -0.823 17.224 1.00 24.55 348 LYS A N 1
ATOM 2711 C CA . LYS A 1 353 ? -23.436 -1.318 15.970 1.00 25.52 348 LYS A CA 1
ATOM 2712 C C . LYS A 1 353 ? -23.723 -2.805 15.794 1.00 28.94 348 LYS A C 1
ATOM 2713 O O . LYS A 1 353 ? -24.173 -3.196 14.719 1.00 28.90 348 LYS A O 1
ATOM 2717 N N . LEU A 1 354 ? -23.483 -3.631 16.834 1.00 25.59 349 LEU A N 1
ATOM 2718 C CA . LEU A 1 354 ? -23.727 -5.085 16.778 1.00 25.17 349 LEU A CA 1
ATOM 2719 C C . LEU A 1 354 ? -25.199 -5.385 16.475 1.00 28.94 349 LEU A C 1
ATOM 2720 O O . LEU A 1 354 ? -25.497 -6.269 15.676 1.00 27.39 349 LEU A O 1
ATOM 2725 N N . LEU A 1 355 ? -26.111 -4.634 17.106 1.00 24.92 350 LEU A N 1
ATOM 2726 C CA . LEU A 1 355 ? -27.549 -4.828 16.915 1.00 24.49 350 LEU A CA 1
ATOM 2727 C C . LEU A 1 355 ? -28.010 -4.342 15.531 1.00 27.47 350 LEU A C 1
ATOM 2728 O O . LEU A 1 355 ? -28.740 -5.063 14.839 1.00 27.19 350 LEU A O 1
ATOM 2733 N N . GLN A 1 356 ? -27.540 -3.153 15.104 1.00 24.39 351 GLN A N 1
ATOM 2734 C CA . GLN A 1 356 ? -27.871 -2.622 13.777 1.00 26.47 351 GLN A CA 1
ATOM 2735 C C . GLN A 1 356 ? -27.334 -3.544 12.672 1.00 32.43 351 GLN A C 1
ATOM 2736 O O . GLN A 1 356 ? -28.084 -3.845 11.736 1.00 34.06 351 GLN A O 1
ATOM 2742 N N . ASP A 1 357 ? -26.074 -4.047 12.809 1.00 28.19 352 ASP A N 1
ATOM 2743 C CA . ASP A 1 357 ? -25.470 -4.988 11.840 1.00 29.35 352 ASP A CA 1
ATOM 2744 C C . ASP A 1 357 ? -26.252 -6.285 11.787 1.00 32.55 352 ASP A C 1
ATOM 2745 O O . ASP A 1 357 ? -26.490 -6.799 10.697 1.00 33.54 352 ASP A O 1
ATOM 2750 N N . PHE A 1 358 ? -26.679 -6.801 12.956 1.00 26.68 353 PHE A N 1
ATOM 2751 C CA . PHE A 1 358 ? -27.485 -8.015 13.039 1.00 26.99 353 PHE A CA 1
ATOM 2752 C C . PHE A 1 358 ? -28.777 -7.852 12.229 1.00 32.51 353 PHE A C 1
ATOM 2753 O O . PHE A 1 358 ? -29.186 -8.780 11.541 1.00 33.46 353 PHE A O 1
ATOM 2761 N N . PHE A 1 359 ? -29.406 -6.669 12.312 1.00 29.62 354 PHE A N 1
ATOM 2762 C CA . PHE A 1 359 ? -30.646 -6.370 11.605 1.00 29.91 354 PHE A CA 1
ATOM 2763 C C . PHE A 1 359 ? -30.406 -5.725 10.236 1.00 36.18 354 PHE A C 1
ATOM 2764 O O . PHE A 1 359 ? -31.252 -4.989 9.746 1.00 37.73 354 PHE A O 1
ATOM 2772 N N . ASN A 1 360 ? -29.249 -6.022 9.620 1.00 34.84 355 ASN A N 1
ATOM 2773 C CA . ASN A 1 360 ? -28.835 -5.583 8.284 1.00 37.17 355 ASN A CA 1
ATOM 2774 C C . ASN A 1 360 ? -28.989 -4.068 8.029 1.00 41.12 355 ASN A C 1
ATOM 2775 O O . ASN A 1 360 ? -29.575 -3.662 7.026 1.00 41.33 355 ASN A O 1
ATOM 2780 N N . GLY A 1 361 ? -28.437 -3.256 8.929 1.00 35.94 356 GLY A N 1
ATOM 2781 C CA . GLY A 1 361 ? -28.434 -1.804 8.777 1.00 36.03 356 GLY A CA 1
ATOM 2782 C C . GLY A 1 361 ? -29.682 -1.057 9.190 1.00 39.78 356 GLY A C 1
ATOM 2783 O O . GLY A 1 361 ? -29.721 0.169 9.087 1.00 40.32 356 GLY A O 1
ATOM 2784 N N . LYS A 1 362 ? -30.694 -1.765 9.686 1.00 35.05 357 LYS A N 1
ATOM 2785 C CA . LYS A 1 362 ? -31.937 -1.153 10.130 1.00 35.02 357 LYS A CA 1
ATOM 2786 C C . LYS A 1 362 ? -31.717 -0.100 11.231 1.00 37.08 357 LYS A C 1
ATOM 2787 O O . LYS A 1 362 ? -30.986 -0.360 12.174 1.00 34.59 357 LYS A O 1
ATOM 2793 N N . GLU A 1 363 ? -32.330 1.090 11.076 1.00 35.93 358 GLU A N 1
ATOM 2794 C CA . GLU A 1 363 ? -32.235 2.182 12.046 1.00 34.93 358 GLU A CA 1
ATOM 2795 C C . GLU A 1 363 ? -32.886 1.775 13.357 1.00 36.26 358 GLU A C 1
ATOM 2796 O O . GLU A 1 363 ? -33.881 1.057 13.352 1.00 35.51 358 GLU A O 1
ATOM 2802 N N . LEU A 1 364 ? -32.293 2.195 14.476 1.00 31.48 359 LEU A N 1
ATOM 2803 C CA . LEU A 1 364 ? -32.788 1.849 15.802 1.00 29.71 359 LEU A CA 1
ATOM 2804 C C . LEU A 1 364 ? -33.570 3.016 16.401 1.00 32.39 359 LEU A C 1
ATOM 2805 O O . LEU A 1 364 ? -33.217 4.174 16.169 1.00 32.44 359 LEU A O 1
ATOM 2810 N N . ASN A 1 365 ? -34.621 2.708 17.176 1.00 26.01 360 ASN A N 1
ATOM 2811 C CA . ASN A 1 365 ? -35.391 3.710 17.914 1.00 25.58 360 ASN A CA 1
ATOM 2812 C C . ASN A 1 365 ? -34.589 3.955 19.194 1.00 26.55 360 ASN A C 1
ATOM 2813 O O . ASN A 1 365 ? -34.514 3.092 20.085 1.00 24.92 360 ASN A O 1
ATOM 2818 N N . LYS A 1 366 ? -33.911 5.111 19.244 1.00 22.86 361 LYS A N 1
ATOM 2819 C CA . LYS A 1 366 ? -32.994 5.419 20.341 1.00 22.79 361 LYS A CA 1
ATOM 2820 C C . LYS A 1 366 ? -32.996 6.884 20.760 1.00 27.60 361 LYS A C 1
ATOM 2821 O O . LYS A 1 366 ? -32.263 7.229 21.689 1.00 28.11 361 LYS A O 1
ATOM 2827 N N . SER A 1 367 ? -33.773 7.748 20.071 1.00 24.36 362 SER A N 1
ATOM 2828 C CA . SER A 1 367 ? -33.814 9.191 20.343 1.00 25.14 362 SER A CA 1
ATOM 2829 C C . SER A 1 367 ? -34.299 9.545 21.746 1.00 26.87 362 SER A C 1
ATOM 2830 O O . SER A 1 367 ? -33.886 10.574 22.279 1.00 28.14 362 SER A O 1
ATOM 2833 N N . ILE A 1 368 ? -35.143 8.703 22.348 1.00 21.80 363 ILE A N 1
ATOM 2834 C CA . ILE A 1 368 ? -35.587 8.927 23.734 1.00 21.66 363 ILE A CA 1
ATOM 2835 C C . ILE A 1 368 ? -34.495 8.401 24.675 1.00 25.16 363 ILE A C 1
ATOM 2836 O O . ILE A 1 368 ? -34.044 7.272 24.479 1.00 23.53 363 ILE A O 1
ATOM 2841 N N . ASN A 1 369 ? -34.177 9.146 25.732 1.00 23.05 364 ASN A N 1
ATOM 2842 C CA . ASN A 1 369 ? -33.157 8.696 26.656 1.00 21.54 364 ASN A CA 1
ATOM 2843 C C . ASN A 1 369 ? -33.512 7.276 27.045 1.00 22.61 364 ASN A C 1
ATOM 2844 O O . ASN A 1 369 ? -34.606 6.997 27.506 1.00 20.88 364 ASN A O 1
ATOM 2849 N N . PRO A 1 370 ? -32.571 6.359 26.884 1.00 21.38 365 PRO A N 1
ATOM 2850 C CA . PRO A 1 370 ? -32.831 4.945 27.189 1.00 19.65 365 PRO A CA 1
ATOM 2851 C C . PRO A 1 370 ? -33.219 4.683 28.645 1.00 22.20 365 PRO A C 1
ATOM 2852 O O . PRO A 1 370 ? -33.998 3.780 28.897 1.00 22.28 365 PRO A O 1
ATOM 2856 N N . ASP A 1 371 ? -32.662 5.444 29.578 1.00 21.34 366 ASP A N 1
ATOM 2857 C CA . ASP A 1 371 ? -32.959 5.307 31.000 1.00 22.17 366 ASP A CA 1
ATOM 2858 C C . ASP A 1 371 ? -34.371 5.753 31.347 1.00 23.31 366 ASP A C 1
ATOM 2859 O O . ASP A 1 371 ? -34.887 5.435 32.407 1.00 24.90 366 ASP A O 1
ATOM 2864 N N . GLU A 1 372 ? -34.963 6.543 30.466 1.00 18.31 367 GLU A N 1
ATOM 2865 C CA . GLU A 1 372 ? -36.275 7.174 30.715 1.00 17.29 367 GLU A CA 1
ATOM 2866 C C . GLU A 1 372 ? -37.411 6.707 29.823 1.00 20.33 367 GLU A C 1
ATOM 2867 O O . GLU A 1 372 ? -38.549 7.140 30.057 1.00 19.86 367 GLU A O 1
ATOM 2873 N N . ALA A 1 373 ? -37.130 5.894 28.757 1.00 18.62 368 ALA A N 1
ATOM 2874 C CA . ALA A 1 373 ? -38.135 5.487 27.786 1.00 19.90 368 ALA A CA 1
ATOM 2875 C C . ALA A 1 373 ? -39.319 4.769 28.392 1.00 19.81 368 ALA A C 1
ATOM 2876 O O . ALA A 1 373 ? -40.446 4.979 27.966 1.00 19.16 368 ALA A O 1
ATOM 2878 N N . VAL A 1 374 ? -39.074 3.933 29.392 1.00 18.17 369 VAL A N 1
ATOM 2879 C CA . VAL A 1 374 ? -40.173 3.179 30.021 1.00 17.30 369 VAL A CA 1
ATOM 2880 C C . VAL A 1 374 ? -41.056 4.121 30.823 1.00 17.42 369 VAL A C 1
ATOM 2881 O O . VAL A 1 374 ? -42.271 4.085 30.668 1.00 17.57 369 VAL A O 1
ATOM 2885 N N . ALA A 1 375 ? -40.445 5.032 31.637 1.00 15.70 370 ALA A N 1
ATOM 2886 C CA . ALA A 1 375 ? -41.248 6.019 32.368 1.00 16.51 370 ALA A CA 1
ATOM 2887 C C . ALA A 1 375 ? -41.989 6.922 31.383 1.00 18.51 370 ALA A C 1
ATOM 2888 O O . ALA A 1 375 ? -43.128 7.284 31.637 1.00 17.96 370 ALA A O 1
ATOM 2890 N N . TYR A 1 376 ? -41.343 7.264 30.255 1.00 15.20 371 TYR A N 1
ATOM 2891 C CA . TYR A 1 376 ? -41.908 8.114 29.202 1.00 16.47 371 TYR A CA 1
ATOM 2892 C C . TYR A 1 376 ? -43.218 7.463 28.689 1.00 19.22 371 TYR A C 1
ATOM 2893 O O . TYR A 1 376 ? -44.276 8.119 28.675 1.00 19.30 371 TYR A O 1
ATOM 2902 N N . GLY A 1 377 ? -43.148 6.170 28.318 1.00 17.30 372 GLY A N 1
ATOM 2903 C CA . GLY A 1 377 ? -44.316 5.448 27.834 1.00 17.46 372 GLY A CA 1
ATOM 2904 C C . GLY A 1 377 ? -45.408 5.320 28.880 1.00 21.81 372 GLY A C 1
ATOM 2905 O O . GLY A 1 377 ? -46.603 5.450 28.568 1.00 21.09 372 GLY A O 1
ATOM 2906 N N . ALA A 1 378 ? -44.998 5.071 30.144 1.00 18.56 373 ALA A N 1
ATOM 2907 C CA . ALA A 1 378 ? -45.934 4.978 31.269 1.00 18.56 373 ALA A CA 1
ATOM 2908 C C . ALA A 1 378 ? -46.659 6.332 31.469 1.00 19.97 373 ALA A C 1
ATOM 2909 O O . ALA A 1 378 ? -47.843 6.342 31.764 1.00 18.89 373 ALA A O 1
ATOM 2911 N N . ALA A 1 379 ? -45.943 7.454 31.333 1.00 16.99 374 ALA A N 1
ATOM 2912 C CA . ALA A 1 379 ? -46.513 8.813 31.487 1.00 16.57 374 ALA A CA 1
ATOM 2913 C C . ALA A 1 379 ? -47.535 9.093 30.361 1.00 21.22 374 ALA A C 1
ATOM 2914 O O . ALA A 1 379 ? -48.604 9.652 30.628 1.00 21.59 374 ALA A O 1
ATOM 2916 N N . VAL A 1 380 ? -47.239 8.623 29.118 1.00 17.14 375 VAL A N 1
ATOM 2917 C CA . VAL A 1 380 ? -48.149 8.730 27.964 1.00 18.69 375 VAL A CA 1
ATOM 2918 C C . VAL A 1 380 ? -49.414 7.920 28.310 1.00 23.65 375 VAL A C 1
ATOM 2919 O O . VAL A 1 380 ? -50.524 8.455 28.241 1.00 23.46 375 VAL A O 1
ATOM 2923 N N . GLN A 1 381 ? -49.235 6.662 28.760 1.00 19.94 376 GLN A N 1
ATOM 2924 C CA . GLN A 1 381 ? -50.373 5.810 29.139 1.00 19.84 376 GLN A CA 1
ATOM 2925 C C . GLN A 1 381 ? -51.232 6.463 30.266 1.00 23.02 376 GLN A C 1
ATOM 2926 O O . GLN A 1 381 ? -52.466 6.398 30.230 1.00 23.27 376 GLN A O 1
ATOM 2932 N N . ALA A 1 382 ? -50.568 7.070 31.265 1.00 20.61 377 ALA A N 1
ATOM 2933 C CA . ALA A 1 382 ? -51.243 7.727 32.392 1.00 20.36 377 ALA A CA 1
ATOM 2934 C C . ALA A 1 382 ? -52.097 8.883 31.898 1.00 23.59 377 ALA A C 1
ATOM 2935 O O . ALA A 1 382 ? -53.203 9.074 32.397 1.00 22.79 377 ALA A O 1
ATOM 2937 N N . ALA A 1 383 ? -51.596 9.632 30.908 1.00 20.72 378 ALA A N 1
ATOM 2938 C CA . ALA A 1 383 ? -52.343 10.755 30.337 1.00 22.16 378 ALA A CA 1
ATOM 2939 C C . ALA A 1 383 ? -53.571 10.254 29.558 1.00 26.98 378 ALA A C 1
ATOM 2940 O O . ALA A 1 383 ? -54.652 10.854 29.643 1.00 27.94 378 ALA A O 1
ATOM 2942 N N . ILE A 1 384 ? -53.412 9.128 28.826 1.00 23.74 379 ILE A N 1
ATOM 2943 C CA . ILE A 1 384 ? -54.500 8.504 28.063 1.00 25.34 379 ILE A CA 1
ATOM 2944 C C . ILE A 1 384 ? -55.608 8.055 29.014 1.00 30.82 379 ILE A C 1
ATOM 2945 O O . ILE A 1 384 ? -56.792 8.250 28.716 1.00 31.05 379 ILE A O 1
ATOM 2950 N N . LEU A 1 385 ? -55.230 7.492 30.168 1.00 27.60 380 LEU A N 1
ATOM 2951 C CA . LEU A 1 385 ? -56.189 6.982 31.149 1.00 28.03 380 LEU A CA 1
ATOM 2952 C C . LEU A 1 385 ? -56.822 8.069 32.040 1.00 35.86 380 LEU A C 1
ATOM 2953 O O . LEU A 1 385 ? -57.790 7.774 32.739 1.00 38.22 380 LEU A O 1
ATOM 2958 N N . SER A 1 386 ? -56.336 9.323 31.961 1.00 31.81 381 SER A N 1
ATOM 2959 C CA . SER A 1 386 ? -56.881 10.456 32.721 1.00 35.90 381 SER A CA 1
ATOM 2960 C C . SER A 1 386 ? -58.166 10.998 32.085 1.00 62.11 381 SER A C 1
ATOM 2961 O O . SER A 1 386 ? -59.019 11.521 32.835 1.00 65.67 381 SER A O 1
ATOM 2965 N N . GLY B 2 4 ? 6.790 31.133 33.908 1.00 49.30 149 GLY B N 1
ATOM 2966 C CA . GLY B 2 4 ? 5.934 32.296 34.121 1.00 47.80 149 GLY B CA 1
ATOM 2967 C C . GLY B 2 4 ? 4.951 32.518 32.987 1.00 46.83 149 GLY B C 1
ATOM 2968 O O . GLY B 2 4 ? 4.905 33.605 32.402 1.00 46.49 149 GLY B O 1
ATOM 2969 N N . SER B 2 5 ? 4.183 31.460 32.654 1.00 39.15 150 SER B N 1
ATOM 2970 C CA . SER B 2 5 ? 3.172 31.422 31.593 1.00 37.33 150 SER B CA 1
ATOM 2971 C C . SER B 2 5 ? 1.763 31.107 32.166 1.00 35.61 150 SER B C 1
ATOM 2972 O O . SER B 2 5 ? 0.934 30.482 31.501 1.00 35.71 150 SER B O 1
ATOM 2975 N N . ASN B 2 6 ? 1.493 31.577 33.392 1.00 27.12 151 ASN B N 1
ATOM 2976 C CA . ASN B 2 6 ? 0.192 31.409 34.096 1.00 24.07 151 ASN B CA 1
ATOM 2977 C C . ASN B 2 6 ? -0.970 31.763 33.186 1.00 25.12 151 ASN B C 1
ATOM 2978 O O . ASN B 2 6 ? -0.990 32.854 32.596 1.00 24.82 151 ASN B O 1
ATOM 2983 N N . SER B 2 7 ? -1.886 30.821 33.012 1.00 21.34 152 SER B N 1
ATOM 2984 C CA . SER B 2 7 ? -3.020 31.017 32.107 1.00 22.32 152 SER B CA 1
ATOM 2985 C C . SER B 2 7 ? -4.343 31.331 32.836 1.00 24.67 152 SER B C 1
ATOM 2986 O O . SER B 2 7 ? -4.593 30.823 33.933 1.00 23.15 152 SER B O 1
ATOM 2989 N N . PRO B 2 8 ? -5.277 32.064 32.195 1.00 24.12 153 PRO B N 1
ATOM 2990 C CA . PRO B 2 8 ? -6.594 32.253 32.830 1.00 24.03 153 PRO B CA 1
ATOM 2991 C C . PRO B 2 8 ? -7.292 30.900 33.012 1.00 26.67 153 PRO B C 1
ATOM 2992 O O . PRO B 2 8 ? -8.031 30.711 33.977 1.00 25.25 153 PRO B O 1
ATOM 2996 N N . GLN B 2 9 ? -7.033 29.932 32.099 1.00 24.09 154 GLN B N 1
ATOM 2997 C CA . GLN B 2 9 ? -7.644 28.589 32.203 1.00 24.96 154 GLN B CA 1
ATOM 2998 C C . GLN B 2 9 ? -7.321 27.870 33.513 1.00 28.56 154 GLN B C 1
ATOM 2999 O O . GLN B 2 9 ? -8.210 27.274 34.131 1.00 28.59 154 GLN B O 1
ATOM 3005 N N . GLU B 2 10 ? -6.050 27.951 33.963 1.00 23.62 155 GLU B N 1
ATOM 3006 C CA . GLU B 2 10 ? -5.633 27.334 35.213 1.00 21.16 155 GLU B CA 1
ATOM 3007 C C . GLU B 2 10 ? -6.358 27.942 36.424 1.00 23.65 155 GLU B C 1
ATOM 3008 O O . GLU B 2 10 ? -6.602 27.220 37.392 1.00 22.44 155 GLU B O 1
ATOM 3014 N N . GLU B 2 11 ? -6.715 29.237 36.375 1.00 21.09 156 GLU B N 1
ATOM 3015 C CA . GLU B 2 11 ? -7.454 29.895 37.468 1.00 21.87 156 GLU B CA 1
ATOM 3016 C C . GLU B 2 11 ? -8.751 29.145 37.760 1.00 25.67 156 GLU B C 1
ATOM 3017 O O . GLU B 2 11 ? -9.160 29.046 38.915 1.00 24.64 156 GLU B O 1
ATOM 3023 N N . VAL B 2 12 ? -9.386 28.613 36.703 1.00 23.46 157 VAL B N 1
ATOM 3024 C CA . VAL B 2 12 ? -10.615 27.823 36.807 1.00 24.04 157 VAL B CA 1
ATOM 3025 C C . VAL B 2 12 ? -10.354 26.554 37.651 1.00 25.45 157 VAL B C 1
ATOM 3026 O O . VAL B 2 12 ? -11.137 26.241 38.551 1.00 26.15 157 VAL B O 1
ATOM 3030 N N . GLU B 2 13 ? -9.268 25.837 37.355 1.00 21.04 158 GLU B N 1
ATOM 3031 C CA . GLU B 2 13 ? -8.904 24.607 38.072 1.00 21.13 158 GLU B CA 1
ATOM 3032 C C . GLU B 2 13 ? -8.504 24.911 39.507 1.00 23.62 158 GLU B C 1
ATOM 3033 O O . GLU B 2 13 ? -8.849 24.160 40.427 1.00 21.64 158 GLU B O 1
ATOM 3039 N N . LEU B 2 14 ? -7.763 26.019 39.705 1.00 19.76 159 LEU B N 1
ATOM 3040 C CA . LEU B 2 14 ? -7.342 26.411 41.044 1.00 18.64 159 LEU B CA 1
ATOM 3041 C C . LEU B 2 14 ? -8.556 26.749 41.913 1.00 23.24 159 LEU B C 1
ATOM 3042 O O . LEU B 2 14 ? -8.588 26.391 43.085 1.00 22.04 159 LEU B O 1
ATOM 3047 N N . LYS B 2 15 ? -9.578 27.390 41.321 1.00 21.95 160 LYS B N 1
ATOM 3048 C CA . LYS B 2 15 ? -10.810 27.715 42.037 1.00 22.69 160 LYS B CA 1
ATOM 3049 C C . LYS B 2 15 ? -11.527 26.410 42.431 1.00 25.70 160 LYS B C 1
ATOM 3050 O O . LYS B 2 15 ? -12.014 26.308 43.556 1.00 24.92 160 LYS B O 1
ATOM 3053 N N . LYS B 2 16 ? -11.568 25.402 41.521 1.00 22.50 161 LYS B N 1
ATOM 3054 C CA . LYS B 2 16 ? -12.188 24.102 41.829 1.00 23.44 161 LYS B CA 1
ATOM 3055 C C . LYS B 2 16 ? -11.473 23.461 43.026 1.00 24.56 161 LYS B C 1
ATOM 3056 O O . LYS B 2 16 ? -12.113 22.941 43.933 1.00 24.21 161 LYS B O 1
ATOM 3062 N N . LEU B 2 17 ? -10.136 23.507 43.012 1.00 20.68 162 LEU B N 1
ATOM 3063 C CA . LEU B 2 17 ? -9.306 22.945 44.085 1.00 18.78 162 LEU B CA 1
ATOM 3064 C C . LEU B 2 17 ? -9.489 23.676 45.405 1.00 21.86 162 LEU B C 1
ATOM 3065 O O . LEU B 2 17 ? -9.552 23.014 46.445 1.00 21.50 162 LEU B O 1
ATOM 3070 N N . LYS B 2 18 ? -9.653 25.022 45.370 1.00 20.40 163 LYS B N 1
ATOM 3071 C CA . LYS B 2 18 ? -9.913 25.809 46.580 1.00 20.70 163 LYS B CA 1
ATOM 3072 C C . LYS B 2 18 ? -11.249 25.417 47.209 1.00 25.26 163 LYS B C 1
ATOM 3073 O O . LYS B 2 18 ? -11.323 25.299 48.435 1.00 25.76 163 LYS B O 1
ATOM 3079 N N . HIS B 2 19 ? -12.271 25.187 46.388 1.00 23.81 164 HIS B N 1
ATOM 3080 C CA . HIS B 2 19 ? -13.571 24.759 46.894 1.00 26.67 164 HIS B CA 1
ATOM 3081 C C . HIS B 2 19 ? -13.448 23.386 47.566 1.00 26.10 164 HIS B C 1
ATOM 3082 O O . HIS B 2 19 ? -14.008 23.159 48.628 1.00 25.83 164 HIS B O 1
ATOM 3089 N N . LEU B 2 20 ? -12.696 22.486 46.939 1.00 20.19 165 LEU B N 1
ATOM 3090 C CA . LEU B 2 20 ? -12.447 21.145 47.495 1.00 19.49 165 LEU B CA 1
ATOM 3091 C C . LEU B 2 20 ? -11.650 21.235 48.785 1.00 23.06 165 LEU B C 1
ATOM 3092 O O . LEU B 2 20 ? -11.981 20.536 49.747 1.00 22.62 165 LEU B O 1
ATOM 3097 N N . GLU B 2 21 ? -10.664 22.171 48.855 1.00 19.09 166 GLU B N 1
ATOM 3098 C CA . GLU B 2 21 ? -9.909 22.395 50.086 1.00 20.22 166 GLU B CA 1
ATOM 3099 C C . GLU B 2 21 ? -10.856 22.837 51.213 1.00 23.54 166 GLU B C 1
ATOM 3100 O O . GLU B 2 21 ? -10.733 22.342 52.334 1.00 22.17 166 GLU B O 1
ATOM 3106 N N . LYS B 2 22 ? -11.794 23.757 50.920 1.00 22.62 167 LYS B N 1
ATOM 3107 C CA . LYS B 2 22 ? -12.770 24.237 51.907 1.00 23.43 167 LYS B CA 1
ATOM 3108 C C . LYS B 2 22 ? -13.654 23.088 52.382 1.00 26.45 167 LYS B C 1
ATOM 3109 O O . LYS B 2 22 ? -13.879 22.956 53.581 1.00 26.54 167 LYS B O 1
ATOM 3112 N N . SER B 2 23 ? -14.107 22.232 51.444 1.00 23.78 168 SER B N 1
ATOM 3113 C CA . SER B 2 23 ? -14.929 21.056 51.750 1.00 22.35 168 SER B CA 1
ATOM 3114 C C . SER B 2 23 ? -14.171 20.090 52.671 1.00 22.86 168 SER B C 1
ATOM 3115 O O . SER B 2 23 ? -14.752 19.574 53.633 1.00 23.00 168 SER B O 1
ATOM 3118 N N . VAL B 2 24 ? -12.870 19.913 52.417 1.00 18.20 169 VAL B N 1
ATOM 3119 C CA . VAL B 2 24 ? -12.003 19.057 53.237 1.00 17.85 169 VAL B CA 1
ATOM 3120 C C . VAL B 2 24 ? -11.862 19.627 54.640 1.00 22.88 169 VAL B C 1
ATOM 3121 O O . VAL B 2 24 ? -11.924 18.869 55.598 1.00 22.18 169 VAL B O 1
ATOM 3125 N N . GLU B 2 25 ? -11.696 20.958 54.752 1.00 21.99 170 GLU B N 1
ATOM 3126 C CA . GLU B 2 25 ? -11.567 21.645 56.049 1.00 22.75 170 GLU B CA 1
ATOM 3127 C C . GLU B 2 25 ? -12.799 21.370 56.918 1.00 26.13 170 GLU B C 1
ATOM 3128 O O . GLU B 2 25 ? -12.634 21.085 58.107 1.00 26.93 170 GLU B O 1
ATOM 3131 N N . LYS B 2 26 ? -14.019 21.387 56.318 1.00 22.33 171 LYS B N 1
ATOM 3132 C CA . LYS B 2 26 ? -15.262 21.123 57.051 1.00 22.20 171 LYS B CA 1
ATOM 3133 C C . LYS B 2 26 ? -15.264 19.692 57.597 1.00 24.69 171 LYS B C 1
ATOM 3134 O O . LYS B 2 26 ? -15.637 19.477 58.744 1.00 25.24 171 LYS B O 1
ATOM 3137 N N . ILE B 2 27 ? -14.869 18.718 56.773 1.00 20.44 172 ILE B N 1
ATOM 3138 C CA . ILE B 2 27 ? -14.835 17.316 57.214 1.00 18.58 172 ILE B CA 1
ATOM 3139 C C . ILE B 2 27 ? -13.747 17.146 58.283 1.00 22.14 172 ILE B C 1
ATOM 3140 O O . ILE B 2 27 ? -13.942 16.412 59.260 1.00 21.12 172 ILE B O 1
ATOM 3145 N N . ALA B 2 28 ? -12.590 17.800 58.083 1.00 20.35 173 ALA B N 1
ATOM 3146 C CA . ALA B 2 28 ? -11.477 17.734 59.035 1.00 21.32 173 ALA B CA 1
ATOM 3147 C C . ALA B 2 28 ? -11.890 18.287 60.420 1.00 24.30 173 ALA B C 1
ATOM 3148 O O . ALA B 2 28 ? -11.454 17.755 61.437 1.00 22.56 173 ALA B O 1
ATOM 3150 N N . ASP B 2 29 ? -12.794 19.291 60.463 1.00 23.36 174 ASP B N 1
ATOM 3151 C CA . ASP B 2 29 ? -13.319 19.823 61.734 1.00 23.47 174 ASP B CA 1
ATOM 3152 C C . ASP B 2 29 ? -14.137 18.733 62.452 1.00 25.04 174 ASP B C 1
ATOM 3153 O O . ASP B 2 29 ? -14.110 18.636 63.676 1.00 24.00 174 ASP B O 1
ATOM 3158 N N . GLN B 2 30 ? -14.882 17.920 61.676 1.00 21.30 175 GLN B N 1
ATOM 3159 C CA . GLN B 2 30 ? -15.681 16.815 62.225 1.00 21.23 175 GLN B CA 1
ATOM 3160 C C . GLN B 2 30 ? -14.715 15.766 62.810 1.00 22.86 175 GLN B C 1
ATOM 3161 O O . GLN B 2 30 ? -14.912 15.277 63.928 1.00 22.98 175 GLN B O 1
ATOM 3167 N N . LEU B 2 31 ? -13.637 15.477 62.068 1.00 19.63 176 LEU B N 1
ATOM 3168 C CA . LEU B 2 31 ? -12.606 14.532 62.513 1.00 19.19 176 LEU B CA 1
ATOM 3169 C C . LEU B 2 31 ? -11.950 15.074 63.799 1.00 21.50 176 LEU B C 1
ATOM 3170 O O . LEU B 2 31 ? -11.721 14.311 64.738 1.00 20.42 176 LEU B O 1
ATOM 3175 N N . GLU B 2 32 ? -11.657 16.384 63.838 1.00 20.28 177 GLU B N 1
ATOM 3176 C CA . GLU B 2 32 ? -11.040 17.018 65.000 1.00 21.00 177 GLU B CA 1
ATOM 3177 C C . GLU B 2 32 ? -11.905 16.807 66.249 1.00 24.89 177 GLU B C 1
ATOM 3178 O O . GLU B 2 32 ? -11.377 16.463 67.310 1.00 24.83 177 GLU B O 1
ATOM 3181 N N . GLU B 2 33 ? -13.227 16.967 66.117 1.00 22.78 178 GLU B N 1
ATOM 3182 C CA . GLU B 2 33 ? -14.113 16.751 67.253 1.00 23.46 178 GLU B CA 1
ATOM 3183 C C . GLU B 2 33 ? -14.107 15.276 67.682 1.00 25.58 178 GLU B C 1
ATOM 3184 O O . GLU B 2 33 ? -14.088 14.992 68.876 1.00 25.48 178 GLU B O 1
ATOM 3190 N N . LEU B 2 34 ? -14.098 14.346 66.713 1.00 20.79 179 LEU B N 1
ATOM 3191 C CA . LEU B 2 34 ? -14.011 12.915 66.989 1.00 19.95 179 LEU B CA 1
ATOM 3192 C C . LEU B 2 34 ? -12.716 12.577 67.731 1.00 21.82 179 LEU B C 1
ATOM 3193 O O . LEU B 2 34 ? -12.752 11.819 68.697 1.00 21.29 179 LEU B O 1
ATOM 3198 N N . ASN B 2 35 ? -11.576 13.156 67.291 1.00 18.82 180 ASN B N 1
ATOM 3199 C CA . ASN B 2 35 ? -10.265 12.933 67.906 1.00 19.44 180 ASN B CA 1
ATOM 3200 C C . ASN B 2 35 ? -10.264 13.436 69.353 1.00 23.97 180 ASN B C 1
ATOM 3201 O O . ASN B 2 35 ? -9.812 12.726 70.259 1.00 22.67 180 ASN B O 1
ATOM 3206 N N . LYS B 2 36 ? -10.826 14.644 69.571 1.00 20.91 181 LYS B N 1
ATOM 3207 C CA . LYS B 2 36 ? -10.907 15.222 70.919 1.00 22.83 181 LYS B CA 1
ATOM 3208 C C . LYS B 2 36 ? -11.810 14.353 71.804 1.00 26.55 181 LYS B C 1
ATOM 3209 O O . LYS B 2 36 ? -11.454 14.076 72.953 1.00 27.61 181 LYS B O 1
ATOM 3212 N N . GLU B 2 37 ? -12.944 13.877 71.262 1.00 22.01 182 GLU B N 1
ATOM 3213 C CA . GLU B 2 37 ? -13.837 13.018 72.030 1.00 21.43 182 GLU B CA 1
ATOM 3214 C C . GLU B 2 37 ? -13.205 11.687 72.359 1.00 23.95 182 GLU B C 1
ATOM 3215 O O . GLU B 2 37 ? -13.333 11.230 73.494 1.00 23.51 182 GLU B O 1
ATOM 3221 N N . LEU B 2 38 ? -12.459 11.099 71.400 1.00 20.80 183 LEU B N 1
ATOM 3222 C CA . LEU B 2 38 ? -11.767 9.835 71.622 1.00 20.57 183 LEU B CA 1
ATOM 3223 C C . LEU B 2 38 ? -10.710 10.015 72.722 1.00 24.64 183 LEU B C 1
ATOM 3224 O O . LEU B 2 38 ? -10.705 9.243 73.678 1.00 25.30 183 LEU B O 1
ATOM 3229 N N . THR B 2 39 ? -9.857 11.048 72.603 1.00 22.31 184 THR B N 1
ATOM 3230 C CA . THR B 2 39 ? -8.839 11.359 73.605 1.00 23.64 184 THR B CA 1
ATOM 3231 C C . THR B 2 39 ? -9.505 11.547 74.975 1.00 27.49 184 THR B C 1
ATOM 3232 O O . THR B 2 39 ? -9.033 10.979 75.964 1.00 26.22 184 THR B O 1
ATOM 3236 N N . GLY B 2 40 ? -10.610 12.292 74.982 1.00 26.07 185 GLY B N 1
ATOM 3237 C CA . GLY B 2 40 ? -11.400 12.600 76.174 1.00 27.72 185 GLY B CA 1
ATOM 3238 C C . GLY B 2 40 ? -11.881 11.355 76.885 1.00 31.26 185 GLY B C 1
ATOM 3239 O O . GLY B 2 40 ? -11.771 11.276 78.106 1.00 31.25 185 GLY B O 1
ATOM 3240 N N . ILE B 2 41 ? -12.358 10.354 76.124 1.00 25.81 186 ILE B N 1
ATOM 3241 C CA . ILE B 2 41 ? -12.806 9.064 76.658 1.00 25.69 186 ILE B CA 1
ATOM 3242 C C . ILE B 2 41 ? -11.619 8.237 77.184 1.00 29.40 186 ILE B C 1
ATOM 3243 O O . ILE B 2 41 ? -11.687 7.736 78.316 1.00 29.25 186 ILE B O 1
ATOM 3248 N N . GLN B 2 42 ? -10.527 8.119 76.392 1.00 24.78 187 GLN B N 1
ATOM 3249 C CA . GLN B 2 42 ? -9.338 7.344 76.763 1.00 25.85 187 GLN B CA 1
ATOM 3250 C C . GLN B 2 42 ? -8.619 7.894 77.998 1.00 30.83 187 GLN B C 1
ATOM 3251 O O . GLN B 2 42 ? -8.054 7.121 78.782 1.00 31.48 187 GLN B O 1
ATOM 3257 N N . GLN B 2 43 ? -8.584 9.230 78.134 1.00 27.85 188 GLN B N 1
ATOM 3258 C CA . GLN B 2 43 ? -7.882 9.902 79.232 1.00 29.10 188 GLN B CA 1
ATOM 3259 C C . GLN B 2 43 ? -8.822 10.449 80.338 1.00 34.82 188 GLN B C 1
ATOM 3260 O O . GLN B 2 43 ? -8.347 11.019 81.324 1.00 38.30 188 GLN B O 1
ATOM 3266 N N . GLY B 2 44 ? -10.124 10.271 80.150 1.00 32.74 189 GLY B N 1
ATOM 3267 C CA . GLY B 2 44 ? -11.156 10.777 81.046 1.00 32.88 189 GLY B CA 1
ATOM 3268 C C . GLY B 2 44 ? -11.448 9.929 82.264 1.00 37.01 189 GLY B C 1
ATOM 3269 O O . GLY B 2 44 ? -10.755 8.945 82.556 1.00 35.22 189 GLY B O 1
ATOM 3270 N N . PHE B 2 45 ? -12.475 10.372 83.019 1.00 32.99 190 PHE B N 1
ATOM 3271 C CA . PHE B 2 45 ? -12.863 9.767 84.280 1.00 32.31 190 PHE B CA 1
ATOM 3272 C C . PHE B 2 45 ? -14.106 8.899 84.162 1.00 33.39 190 PHE B C 1
ATOM 3273 O O . PHE B 2 45 ? -14.687 8.559 85.192 1.00 31.75 190 PHE B O 1
ATOM 3281 N N . LEU B 2 46 ? -14.475 8.457 82.937 1.00 28.93 191 LEU B N 1
ATOM 3282 C CA . LEU B 2 46 ? -15.636 7.552 82.858 1.00 28.96 191 LEU B CA 1
ATOM 3283 C C . LEU B 2 46 ? -15.289 6.233 83.524 1.00 36.87 191 LEU B C 1
ATOM 3284 O O . LEU B 2 46 ? -14.183 5.727 83.276 1.00 34.13 191 LEU B O 1
ATOM 3289 N N . PRO B 2 47 ? -16.220 5.638 84.320 1.00 37.73 192 PRO B N 1
ATOM 3290 C CA . PRO B 2 47 ? -15.938 4.313 84.896 1.00 40.51 192 PRO B CA 1
ATOM 3291 C C . PRO B 2 47 ? -15.566 3.369 83.763 1.00 46.48 192 PRO B C 1
ATOM 3292 O O . PRO B 2 47 ? -16.196 3.422 82.694 1.00 45.08 192 PRO B O 1
ATOM 3296 N N . LYS B 2 48 ? -14.469 2.596 83.941 1.00 47.11 193 LYS B N 1
ATOM 3297 C CA . LYS B 2 48 ? -13.939 1.668 82.925 1.00 47.20 193 LYS B CA 1
ATOM 3298 C C . LYS B 2 48 ? -15.036 0.829 82.293 1.00 51.38 193 LYS B C 1
ATOM 3299 O O . LYS B 2 48 ? -14.933 0.476 81.130 1.00 52.02 193 LYS B O 1
ATOM 3301 N N . ASP B 2 49 ? -16.100 0.565 83.057 1.00 48.07 194 ASP B N 1
ATOM 3302 C CA . ASP B 2 49 ? -17.277 -0.186 82.643 1.00 47.88 194 ASP B CA 1
ATOM 3303 C C . ASP B 2 49 ? -18.116 0.503 81.561 1.00 46.26 194 ASP B C 1
ATOM 3304 O O . ASP B 2 49 ? -18.753 -0.206 80.789 1.00 45.73 194 ASP B O 1
ATOM 3309 N N . LEU B 2 50 ? -18.171 1.868 81.547 1.00 38.28 195 LEU B N 1
ATOM 3310 C CA . LEU B 2 50 ? -18.969 2.693 80.607 1.00 33.98 195 LEU B CA 1
ATOM 3311 C C . LEU B 2 50 ? -18.154 3.264 79.443 1.00 33.23 195 LEU B C 1
ATOM 3312 O O . LEU B 2 50 ? -18.729 3.883 78.540 1.00 29.53 195 LEU B O 1
ATOM 3317 N N . GLN B 2 51 ? -16.831 3.090 79.482 1.00 31.15 196 GLN B N 1
ATOM 3318 C CA . GLN B 2 51 ? -15.942 3.588 78.432 1.00 30.60 196 GLN B CA 1
ATOM 3319 C C . GLN B 2 51 ? -16.210 2.926 77.082 1.00 31.41 196 GLN B C 1
ATOM 3320 O O . GLN B 2 51 ? -16.237 3.636 76.078 1.00 28.62 196 GLN B O 1
ATOM 3326 N N . ALA B 2 52 ? -16.404 1.582 77.060 1.00 29.36 197 ALA B N 1
ATOM 3327 C CA . ALA B 2 52 ? -16.676 0.821 75.822 1.00 28.83 197 ALA B CA 1
ATOM 3328 C C . ALA B 2 52 ? -17.880 1.388 75.059 1.00 30.55 197 ALA B C 1
ATOM 3329 O O . ALA B 2 52 ? -17.786 1.635 73.853 1.00 28.38 197 ALA B O 1
ATOM 3331 N N . GLU B 2 53 ? -18.975 1.673 75.781 1.00 27.08 198 GLU B N 1
ATOM 3332 C CA . GLU B 2 53 ? -20.194 2.243 75.203 1.00 26.28 198 GLU B CA 1
ATOM 3333 C C . GLU B 2 53 ? -19.939 3.633 74.604 1.00 26.87 198 GLU B C 1
ATOM 3334 O O . GLU B 2 53 ? -20.377 3.886 73.489 1.00 24.73 198 GLU B O 1
ATOM 3340 N N . ALA B 2 54 ? -19.223 4.529 75.343 1.00 24.64 199 ALA B N 1
ATOM 3341 C CA . ALA B 2 54 ? -18.902 5.878 74.875 1.00 24.18 199 ALA B CA 1
ATOM 3342 C C . ALA B 2 54 ? -18.081 5.818 73.577 1.00 24.29 199 ALA B C 1
ATOM 3343 O O . ALA B 2 54 ? -18.330 6.584 72.653 1.00 23.36 199 ALA B O 1
ATOM 3345 N N . LEU B 2 55 ? -17.118 4.896 73.518 1.00 20.52 200 LEU B N 1
ATOM 3346 C CA . LEU B 2 55 ? -16.267 4.738 72.354 1.00 20.50 200 LEU B CA 1
ATOM 3347 C C . LEU B 2 55 ? -17.080 4.234 71.166 1.00 25.22 200 LEU B C 1
ATOM 3348 O O . LEU B 2 55 ? -16.986 4.784 70.061 1.00 21.80 200 LEU B O 1
ATOM 3353 N N . CYS B 2 56 ? -17.903 3.193 71.385 1.00 24.62 201 CYS B N 1
ATOM 3354 C CA . CYS B 2 56 ? -18.633 2.637 70.247 1.00 27.12 201 CYS B CA 1
ATOM 3355 C C . CYS B 2 56 ? -19.694 3.600 69.704 1.00 27.97 201 CYS B C 1
ATOM 3356 O O . CYS B 2 56 ? -20.002 3.505 68.518 1.00 26.44 201 CYS B O 1
ATOM 3359 N N . LYS B 2 57 ? -20.113 4.616 70.505 1.00 23.82 202 LYS B N 1
ATOM 3360 C CA . LYS B 2 57 ? -21.056 5.643 70.064 1.00 23.96 202 LYS B CA 1
ATOM 3361 C C . LYS B 2 57 ? -20.460 6.547 68.967 1.00 25.20 202 LYS B C 1
ATOM 3362 O O . LYS B 2 57 ? -21.215 7.240 68.308 1.00 25.15 202 LYS B O 1
ATOM 3366 N N . LEU B 2 58 ? -19.119 6.538 68.792 1.00 19.47 203 LEU B N 1
ATOM 3367 C CA . LEU B 2 58 ? -18.433 7.307 67.759 1.00 18.34 203 LEU B CA 1
ATOM 3368 C C . LEU B 2 58 ? -18.492 6.619 66.394 1.00 20.98 203 LEU B C 1
ATOM 3369 O O . LEU B 2 58 ? -18.094 7.224 65.400 1.00 18.92 203 LEU B O 1
ATOM 3374 N N . ASP B 2 59 ? -18.903 5.337 66.360 1.00 19.51 204 ASP B N 1
ATOM 3375 C CA . ASP B 2 59 ? -18.893 4.533 65.133 1.00 18.49 204 ASP B CA 1
ATOM 3376 C C . ASP B 2 59 ? -19.597 5.188 63.941 1.00 19.44 204 ASP B C 1
ATOM 3377 O O . ASP B 2 59 ? -19.024 5.291 62.834 1.00 19.43 204 ASP B O 1
ATOM 3382 N N . ARG B 2 60 ? -20.829 5.639 64.151 1.00 16.90 205 ARG B N 1
ATOM 3383 C CA . ARG B 2 60 ? -21.611 6.216 63.051 1.00 17.03 205 ARG B CA 1
ATOM 3384 C C . ARG B 2 60 ? -20.899 7.429 62.466 1.00 17.55 205 ARG B C 1
ATOM 3385 O O . ARG B 2 60 ? -20.712 7.522 61.241 1.00 15.75 205 ARG B O 1
ATOM 3393 N N . ARG B 2 61 ? -20.456 8.329 63.352 1.00 17.48 206 ARG B N 1
ATOM 3394 C CA . ARG B 2 61 ? -19.764 9.540 62.934 1.00 16.71 206 ARG B CA 1
ATOM 3395 C C . ARG B 2 61 ? -18.456 9.265 62.229 1.00 18.14 206 ARG B C 1
ATOM 3396 O O . ARG B 2 61 ? -18.169 9.911 61.218 1.00 16.55 206 ARG B O 1
ATOM 3404 N N . VAL B 2 62 ? -17.643 8.333 62.741 1.00 16.19 207 VAL B N 1
ATOM 3405 C CA . VAL B 2 62 ? -16.374 8.076 62.071 1.00 16.50 207 VAL B CA 1
ATOM 3406 C C . VAL B 2 62 ? -16.614 7.473 60.672 1.00 15.82 207 VAL B C 1
ATOM 3407 O O . VAL B 2 62 ? -15.955 7.846 59.720 1.00 13.92 207 VAL B O 1
ATOM 3411 N N . LYS B 2 63 ? -17.585 6.572 60.547 1.00 13.32 208 LYS B N 1
ATOM 3412 C CA . LYS B 2 63 ? -17.861 6.006 59.229 1.00 12.76 208 LYS B CA 1
ATOM 3413 C C . LYS B 2 63 ? -18.361 7.099 58.266 1.00 15.30 208 LYS B C 1
ATOM 3414 O O . LYS B 2 63 ? -18.011 7.089 57.083 1.00 14.44 208 LYS B O 1
ATOM 3420 N N . ALA B 2 64 ? -19.189 8.034 58.761 1.00 15.71 209 ALA B N 1
ATOM 3421 C CA . ALA B 2 64 ? -19.723 9.122 57.927 1.00 17.00 209 ALA B CA 1
ATOM 3422 C C . ALA B 2 64 ? -18.551 10.018 57.484 1.00 16.84 209 ALA B C 1
ATOM 3423 O O . ALA B 2 64 ? -18.512 10.459 56.328 1.00 16.58 209 ALA B O 1
ATOM 3425 N N . THR B 2 65 ? -17.587 10.257 58.389 1.00 15.34 210 THR B N 1
ATOM 3426 C CA . THR B 2 65 ? -16.418 11.089 58.090 1.00 14.74 210 THR B CA 1
ATOM 3427 C C . THR B 2 65 ? -15.569 10.428 56.993 1.00 16.25 210 THR B C 1
ATOM 3428 O O . THR B 2 65 ? -15.150 11.112 56.048 1.00 16.08 210 THR B O 1
ATOM 3432 N N . ILE B 2 66 ? -15.281 9.118 57.150 1.00 13.38 211 ILE B N 1
ATOM 3433 C CA . ILE B 2 66 ? -14.534 8.333 56.148 1.00 13.20 211 ILE B CA 1
ATOM 3434 C C . ILE B 2 66 ? -15.210 8.465 54.783 1.00 17.12 211 ILE B C 1
ATOM 3435 O O . ILE B 2 66 ? -14.540 8.790 53.799 1.00 15.53 211 ILE B O 1
ATOM 3440 N N . GLU B 2 67 ? -16.558 8.245 54.744 1.00 14.96 212 GLU B N 1
ATOM 3441 C CA . GLU B 2 67 ? -17.286 8.315 53.485 1.00 14.36 212 GLU B CA 1
ATOM 3442 C C . GLU B 2 67 ? -17.178 9.714 52.845 1.00 18.30 212 GLU B C 1
ATOM 3443 O O . GLU B 2 67 ? -16.986 9.836 51.622 1.00 17.65 212 GLU B O 1
ATOM 3449 N N . GLN B 2 68 ? -17.268 10.775 53.673 1.00 16.53 213 GLN B N 1
ATOM 3450 C CA . GLN B 2 68 ? -17.171 12.132 53.128 1.00 16.29 213 GLN B CA 1
ATOM 3451 C C . GLN B 2 68 ? -15.811 12.355 52.493 1.00 16.36 213 GLN B C 1
ATOM 3452 O O . GLN B 2 68 ? -15.739 12.945 51.413 1.00 15.98 213 GLN B O 1
ATOM 3458 N N . PHE B 2 69 ? -14.752 11.838 53.121 1.00 14.11 214 PHE B N 1
ATOM 3459 C CA . PHE B 2 69 ? -13.405 11.985 52.566 1.00 13.85 214 PHE B CA 1
ATOM 3460 C C . PHE B 2 69 ? -13.282 11.191 51.274 1.00 16.48 214 PHE B C 1
ATOM 3461 O O . PHE B 2 69 ? -12.673 11.672 50.329 1.00 16.36 214 PHE B O 1
ATOM 3469 N N . MET B 2 70 ? -13.863 9.981 51.230 1.00 15.21 215 MET B N 1
ATOM 3470 C CA . MET B 2 70 ? -13.810 9.157 50.015 1.00 14.98 215 MET B CA 1
ATOM 3471 C C . MET B 2 70 ? -14.524 9.862 48.844 1.00 18.12 215 MET B C 1
ATOM 3472 O O . MET B 2 70 ? -14.026 9.821 47.716 1.00 16.92 215 MET B O 1
ATOM 3477 N N . LYS B 2 71 ? -15.651 10.546 49.128 1.00 15.99 216 LYS B N 1
ATOM 3478 C CA . LYS B 2 71 ? -16.364 11.294 48.087 1.00 16.85 216 LYS B CA 1
ATOM 3479 C C . LYS B 2 71 ? -15.524 12.458 47.575 1.00 19.14 216 LYS B C 1
ATOM 3480 O O . LYS B 2 71 ? -15.558 12.763 46.371 1.00 18.81 216 LYS B O 1
ATOM 3486 N N . ILE B 2 72 ? -14.744 13.093 48.469 1.00 16.28 217 ILE B N 1
ATOM 3487 C CA . ILE B 2 72 ? -13.830 14.166 48.069 1.00 16.22 217 ILE B CA 1
ATOM 3488 C C . ILE B 2 72 ? -12.774 13.591 47.130 1.00 18.33 217 ILE B C 1
ATOM 3489 O O . ILE B 2 72 ? -12.504 14.167 46.082 1.00 17.39 217 ILE B O 1
ATOM 3494 N N . LEU B 2 73 ? -12.152 12.458 47.517 1.00 14.55 218 LEU B N 1
ATOM 3495 C CA . LEU B 2 73 ? -11.158 11.842 46.625 1.00 13.24 218 LEU B CA 1
ATOM 3496 C C . LEU B 2 73 ? -11.744 11.545 45.247 1.00 16.75 218 LEU B C 1
ATOM 3497 O O . LEU B 2 73 ? -11.094 11.800 44.225 1.00 15.58 218 LEU B O 1
ATOM 3502 N N . GLU B 2 74 ? -12.984 11.033 45.201 1.00 15.47 219 GLU B N 1
ATOM 3503 C CA . GLU B 2 74 ? -13.607 10.699 43.917 1.00 14.90 219 GLU B CA 1
ATOM 3504 C C . GLU B 2 74 ? -13.829 11.972 43.074 1.00 19.10 219 GLU B C 1
ATOM 3505 O O . GLU B 2 74 ? -13.618 11.967 41.859 1.00 18.94 219 GLU B O 1
ATOM 3511 N N . GLU B 2 75 ? -14.176 13.077 43.734 1.00 16.67 220 GLU B N 1
ATOM 3512 C CA . GLU B 2 75 ? -14.341 14.348 43.019 1.00 17.77 220 GLU B CA 1
ATOM 3513 C C . GLU B 2 75 ? -12.966 14.858 42.504 1.00 18.98 220 GLU B C 1
ATOM 3514 O O . GLU B 2 75 ? -12.856 15.266 41.342 1.00 20.04 220 GLU B O 1
ATOM 3520 N N . ILE B 2 76 ? -11.927 14.811 43.339 1.00 16.36 221 ILE B N 1
ATOM 3521 C CA . ILE B 2 76 ? -10.582 15.245 42.918 1.00 15.37 221 ILE B CA 1
ATOM 3522 C C . ILE B 2 76 ? -10.140 14.377 41.708 1.00 18.59 221 ILE B C 1
ATOM 3523 O O . ILE B 2 76 ? -9.565 14.911 40.749 1.00 18.80 221 ILE B O 1
ATOM 3528 N N . ASP B 2 77 ? -10.483 13.063 41.737 1.00 16.46 222 ASP B N 1
ATOM 3529 C CA . ASP B 2 77 ? -10.143 12.094 40.686 1.00 15.98 222 ASP B CA 1
ATOM 3530 C C . ASP B 2 77 ? -10.774 12.402 39.317 1.00 17.95 222 ASP B C 1
ATOM 3531 O O . ASP B 2 77 ? -10.417 11.739 38.354 1.00 18.32 222 ASP B O 1
ATOM 3536 N N . THR B 2 78 ? -11.718 13.361 39.246 1.00 16.85 223 THR B N 1
ATOM 3537 C CA . THR B 2 78 ? -12.355 13.770 37.985 1.00 17.55 223 THR B CA 1
ATOM 3538 C C . THR B 2 78 ? -11.533 14.854 37.275 1.00 23.16 223 THR B C 1
ATOM 3539 O O . THR B 2 78 ? -11.791 15.134 36.102 1.00 23.57 223 THR B O 1
ATOM 3543 N N . LEU B 2 79 ? -10.602 15.475 37.984 1.00 20.64 224 LEU B N 1
ATOM 3544 C CA . LEU B 2 79 ? -9.786 16.518 37.392 1.00 20.06 224 LEU B CA 1
ATOM 3545 C C . LEU B 2 79 ? -8.737 15.987 36.424 1.00 23.13 224 LEU B C 1
ATOM 3546 O O . LEU B 2 79 ? -8.134 14.952 36.657 1.00 20.98 224 LEU B O 1
ATOM 3551 N N . ILE B 2 80 ? -8.520 16.718 35.339 1.00 22.29 225 ILE B N 1
ATOM 3552 C CA . ILE B 2 80 ? -7.484 16.376 34.385 1.00 22.17 225 ILE B CA 1
ATOM 3553 C C . ILE B 2 80 ? -6.659 17.647 34.317 1.00 24.82 225 ILE B C 1
ATOM 3554 O O . ILE B 2 80 ? -7.160 18.690 33.922 1.00 25.68 225 ILE B O 1
ATOM 3559 N N . LEU B 2 81 ? -5.399 17.566 34.704 1.00 21.75 226 LEU B N 1
ATOM 3560 C CA . LEU B 2 81 ? -4.568 18.750 34.691 1.00 21.86 226 LEU B CA 1
ATOM 3561 C C . LEU B 2 81 ? -3.338 18.548 33.843 1.00 27.09 226 LEU B C 1
ATOM 3562 O O . LEU B 2 81 ? -2.503 17.708 34.147 1.00 27.00 226 LEU B O 1
ATOM 3567 N N . PRO B 2 82 ? -3.208 19.345 32.793 1.00 26.80 227 PRO B N 1
ATOM 3568 C CA . PRO B 2 82 ? -2.009 19.228 31.935 1.00 27.64 227 PRO B CA 1
ATOM 3569 C C . PRO B 2 82 ? -0.714 19.507 32.694 1.00 31.80 227 PRO B C 1
ATOM 3570 O O . PRO B 2 82 ? -0.735 20.190 33.729 1.00 28.83 227 PRO B O 1
ATOM 3574 N N . GLU B 2 83 ? 0.401 19.034 32.152 1.00 30.87 228 GLU B N 1
ATOM 3575 C CA . GLU B 2 83 ? 1.702 19.169 32.785 1.00 30.77 228 GLU B CA 1
ATOM 3576 C C . GLU B 2 83 ? 2.045 20.627 33.042 1.00 31.08 228 GLU B C 1
ATOM 3577 O O . GLU B 2 83 ? 2.666 20.940 34.046 1.00 31.42 228 GLU B O 1
ATOM 3583 N N . ASN B 2 84 ? 1.645 21.506 32.132 1.00 26.45 229 ASN B N 1
ATOM 3584 C CA . ASN B 2 84 ? 1.908 22.937 32.273 1.00 26.58 229 ASN B CA 1
ATOM 3585 C C . ASN B 2 84 ? 1.217 23.599 33.474 1.00 28.06 229 ASN B C 1
ATOM 3586 O O . ASN B 2 84 ? 1.662 24.635 33.941 1.00 27.54 229 ASN B O 1
ATOM 3591 N N . PHE B 2 85 ? 0.125 23.008 33.954 1.00 22.89 230 PHE B N 1
ATOM 3592 C CA . PHE B 2 85 ? -0.585 23.542 35.111 1.00 22.02 230 PHE B CA 1
ATOM 3593 C C . PHE B 2 85 ? 0.138 23.026 36.359 1.00 26.43 230 PHE B C 1
ATOM 3594 O O . PHE B 2 85 ? -0.401 22.229 37.115 1.00 25.51 230 PHE B O 1
ATOM 3602 N N . LYS B 2 86 ? 1.364 23.492 36.568 1.00 22.06 231 LYS B N 1
ATOM 3603 C CA . LYS B 2 86 ? 2.182 23.049 37.693 1.00 21.47 231 LYS B CA 1
ATOM 3604 C C . LYS B 2 86 ? 1.603 23.390 39.061 1.00 23.66 231 LYS B C 1
ATOM 3605 O O . LYS B 2 86 ? 1.609 22.563 39.957 1.00 22.27 231 LYS B O 1
ATOM 3608 N N . ASP B 2 87 ? 1.096 24.604 39.214 1.00 21.30 232 ASP B N 1
ATOM 3609 C CA . ASP B 2 87 ? 0.488 25.015 40.495 1.00 20.81 232 ASP B CA 1
ATOM 3610 C C . ASP B 2 87 ? -0.754 24.188 40.853 1.00 23.50 232 ASP B C 1
ATOM 3611 O O . ASP B 2 87 ? -0.908 23.783 42.013 1.00 24.00 232 ASP B O 1
ATOM 3616 N N . SER B 2 88 ? -1.606 23.887 39.849 1.00 20.49 233 SER B N 1
ATOM 3617 C CA . SER B 2 88 ? -2.812 23.049 40.035 1.00 19.69 233 SER B CA 1
ATOM 3618 C C . SER B 2 88 ? -2.429 21.615 40.404 1.00 21.59 233 SER B C 1
ATOM 3619 O O . SER B 2 88 ? -3.033 21.024 41.299 1.00 20.27 233 SER B O 1
ATOM 3622 N N . ARG B 2 89 ? -1.423 21.054 39.717 1.00 19.32 234 ARG B N 1
ATOM 3623 C CA . ARG B 2 89 ? -0.963 19.685 40.007 1.00 19.63 234 ARG B CA 1
ATOM 3624 C C . ARG B 2 89 ? -0.385 19.594 41.414 1.00 21.34 234 ARG B C 1
ATOM 3625 O O . ARG B 2 89 ? -0.636 18.611 42.116 1.00 20.89 234 ARG B O 1
ATOM 3633 N N . LEU B 2 90 ? 0.381 20.613 41.835 1.00 19.85 235 LEU B N 1
ATOM 3634 C CA . LEU B 2 90 ? 0.936 20.608 43.191 1.00 20.97 235 LEU B CA 1
ATOM 3635 C C . LEU B 2 90 ? -0.180 20.706 44.248 1.00 21.56 235 LEU B C 1
ATOM 3636 O O . LEU B 2 90 ? -0.135 20.021 45.270 1.00 18.64 235 LEU B O 1
ATOM 3641 N N . LYS B 2 91 ? -1.183 21.546 43.988 1.00 19.65 236 LYS B N 1
ATOM 3642 C CA . LYS B 2 91 ? -2.311 21.746 44.895 1.00 19.47 236 LYS B CA 1
ATOM 3643 C C . LYS B 2 91 ? -3.145 20.463 44.963 1.00 20.28 236 LYS B C 1
ATOM 3644 O O . LYS B 2 91 ? -3.552 20.054 46.054 1.00 18.84 236 LYS B O 1
ATOM 3650 N N . ARG B 2 92 ? -3.336 19.796 43.811 1.00 16.37 237 ARG B N 1
ATOM 3651 C CA . ARG B 2 92 ? -4.084 18.548 43.768 1.00 15.40 237 ARG B CA 1
ATOM 3652 C C . ARG B 2 92 ? -3.360 17.470 44.590 1.00 17.86 237 ARG B C 1
ATOM 3653 O O . ARG B 2 92 ? -3.979 16.817 45.433 1.00 16.88 237 ARG B O 1
ATOM 3661 N N . LYS B 2 93 ? -2.043 17.336 44.372 1.00 17.19 238 LYS B N 1
ATOM 3662 C CA . LYS B 2 93 ? -1.222 16.365 45.086 1.00 17.77 238 LYS B CA 1
ATOM 3663 C C . LYS B 2 93 ? -1.273 16.604 46.598 1.00 21.13 238 LYS B C 1
ATOM 3664 O O . LYS B 2 93 ? -1.492 15.651 47.357 1.00 19.34 238 LYS B O 1
ATOM 3670 N N . GLY B 2 94 ? -1.080 17.862 47.012 1.00 20.00 239 GLY B N 1
ATOM 3671 C CA . GLY B 2 94 ? -1.098 18.252 48.421 1.00 20.63 239 GLY B CA 1
ATOM 3672 C C . GLY B 2 94 ? -2.438 17.931 49.068 1.00 22.28 239 GLY B C 1
ATOM 3673 O O . GLY B 2 94 ? -2.484 17.380 50.176 1.00 21.30 239 GLY B O 1
ATOM 3674 N N . LEU B 2 95 ? -3.536 18.212 48.338 1.00 18.28 240 LEU B N 1
ATOM 3675 C CA . LEU B 2 95 ? -4.874 17.948 48.855 1.00 16.62 240 LEU B CA 1
ATOM 3676 C C . LEU B 2 95 ? -5.151 16.453 49.008 1.00 18.24 240 LEU B C 1
ATOM 3677 O O . LEU B 2 95 ? -5.694 16.036 50.033 1.00 17.06 240 LEU B O 1
ATOM 3682 N N . VAL B 2 96 ? -4.790 15.647 48.009 1.00 15.87 241 VAL B N 1
ATOM 3683 C CA . VAL B 2 96 ? -5.006 14.194 48.105 1.00 15.19 241 VAL B CA 1
ATOM 3684 C C . VAL B 2 96 ? -4.199 13.657 49.311 1.00 17.48 241 VAL B C 1
ATOM 3685 O O . VAL B 2 96 ? -4.719 12.886 50.116 1.00 16.04 241 VAL B O 1
ATOM 3689 N N . LYS B 2 97 ? -2.926 14.092 49.450 1.00 15.22 242 LYS B N 1
ATOM 3690 C CA . LYS B 2 97 ? -2.089 13.656 50.579 1.00 14.88 242 LYS B CA 1
ATOM 3691 C C . LYS B 2 97 ? -2.724 14.056 51.942 1.00 17.12 242 LYS B C 1
ATOM 3692 O O . LYS B 2 97 ? -2.758 13.239 52.843 1.00 17.21 242 LYS B O 1
ATOM 3698 N N . LYS B 2 98 ? -3.300 15.257 52.034 1.00 15.42 243 LYS B N 1
ATOM 3699 C CA . LYS B 2 98 ? -3.958 15.755 53.239 1.00 15.92 243 LYS B CA 1
ATOM 3700 C C . LYS B 2 98 ? -5.173 14.869 53.541 1.00 17.36 243 LYS B C 1
ATOM 3701 O O . LYS B 2 98 ? -5.344 14.433 54.688 1.00 17.83 243 LYS B O 1
ATOM 3707 N N . VAL B 2 99 ? -5.966 14.536 52.498 1.00 14.26 244 VAL B N 1
ATOM 3708 C CA . VAL B 2 99 ? -7.159 13.694 52.687 1.00 13.81 244 VAL B CA 1
ATOM 3709 C C . VAL B 2 99 ? -6.738 12.288 53.138 1.00 17.44 244 VAL B C 1
ATOM 3710 O O . VAL B 2 99 ? -7.336 11.719 54.072 1.00 16.29 244 VAL B O 1
ATOM 3714 N N . GLN B 2 100 ? -5.708 11.730 52.485 1.00 14.30 245 GLN B N 1
ATOM 3715 C CA . GLN B 2 100 ? -5.223 10.411 52.869 1.00 15.59 245 GLN B CA 1
ATOM 3716 C C . GLN B 2 100 ? -4.709 10.364 54.318 1.00 17.96 245 GLN B C 1
ATOM 3717 O O . GLN B 2 100 ? -4.955 9.370 55.011 1.00 17.28 245 GLN B O 1
ATOM 3723 N N . ALA B 2 101 ? -3.993 11.424 54.779 1.00 16.14 246 ALA B N 1
ATOM 3724 C CA . ALA B 2 101 ? -3.531 11.470 56.169 1.00 16.75 246 ALA B CA 1
ATOM 3725 C C . ALA B 2 101 ? -4.765 11.551 57.103 1.00 17.50 246 ALA B C 1
ATOM 3726 O O . ALA B 2 101 ? -4.790 10.882 58.137 1.00 17.30 246 ALA B O 1
ATOM 3728 N N . PHE B 2 102 ? -5.814 12.316 56.727 1.00 15.70 247 PHE B N 1
ATOM 3729 C CA . PHE B 2 102 ? -7.045 12.352 57.548 1.00 16.02 247 PHE B CA 1
ATOM 3730 C C . PHE B 2 102 ? -7.744 10.991 57.583 1.00 18.13 247 PHE B C 1
ATOM 3731 O O . PHE B 2 102 ? -8.224 10.578 58.635 1.00 17.99 247 PHE B O 1
ATOM 3739 N N . LEU B 2 103 ? -7.743 10.264 56.458 1.00 15.49 248 LEU B N 1
ATOM 3740 C CA . LEU B 2 103 ? -8.346 8.936 56.428 1.00 15.29 248 LEU B CA 1
ATOM 3741 C C . LEU B 2 103 ? -7.562 7.985 57.345 1.00 17.70 248 LEU B C 1
ATOM 3742 O O . LEU B 2 103 ? -8.159 7.150 58.016 1.00 16.78 248 LEU B O 1
ATOM 3747 N N . ALA B 2 104 ? -6.240 8.126 57.392 1.00 16.26 249 ALA B N 1
ATOM 3748 C CA . ALA B 2 104 ? -5.402 7.299 58.294 1.00 15.70 249 ALA B CA 1
ATOM 3749 C C . ALA B 2 104 ? -5.796 7.602 59.770 1.00 19.11 249 ALA B C 1
ATOM 3750 O O . ALA B 2 104 ? -5.853 6.680 60.598 1.00 17.76 249 ALA B O 1
ATOM 3752 N N . GLU B 2 105 ? -6.110 8.885 60.086 1.00 17.45 250 GLU B N 1
ATOM 3753 C CA . GLU B 2 105 ? -6.545 9.261 61.446 1.00 18.30 250 GLU B CA 1
ATOM 3754 C C . GLU B 2 105 ? -7.913 8.629 61.736 1.00 19.64 250 GLU B C 1
ATOM 3755 O O . GLU B 2 105 ? -8.153 8.178 62.868 1.00 19.52 250 GLU B O 1
ATOM 3761 N N . CYS B 2 106 ? -8.810 8.600 60.718 1.00 16.84 251 CYS B N 1
ATOM 3762 C CA . CYS B 2 106 ? -10.118 7.955 60.852 1.00 16.52 251 CYS B CA 1
ATOM 3763 C C . CYS B 2 106 ? -9.920 6.472 61.156 1.00 19.04 251 CYS B C 1
ATOM 3764 O O . CYS B 2 106 ? -10.655 5.908 61.975 1.00 18.55 251 CYS B O 1
ATOM 3767 N N . ASP B 2 107 ? -8.980 5.828 60.435 1.00 15.35 252 ASP B N 1
ATOM 3768 C CA . ASP B 2 107 ? -8.665 4.410 60.636 1.00 16.66 252 ASP B CA 1
ATOM 3769 C C . ASP B 2 107 ? -8.165 4.166 62.081 1.00 19.14 252 ASP B C 1
ATOM 3770 O O . ASP B 2 107 ? -8.525 3.153 62.693 1.00 19.97 252 ASP B O 1
ATOM 3775 N N . THR B 2 108 ? -7.387 5.112 62.638 1.00 16.97 253 THR B N 1
ATOM 3776 C CA . THR B 2 108 ? -6.919 5.009 64.016 1.00 16.49 253 THR B CA 1
ATOM 3777 C C . THR B 2 108 ? -8.121 5.055 64.967 1.00 18.66 253 THR B C 1
ATOM 3778 O O . THR B 2 108 ? -8.188 4.272 65.904 1.00 19.01 253 THR B O 1
ATOM 3782 N N . VAL B 2 109 ? -9.111 5.923 64.686 1.00 16.03 254 VAL B N 1
ATOM 3783 C CA . VAL B 2 109 ? -10.310 6.005 65.536 1.00 16.07 254 VAL B CA 1
ATOM 3784 C C . VAL B 2 109 ? -11.017 4.650 65.512 1.00 18.26 254 VAL B C 1
ATOM 3785 O O . VAL B 2 109 ? -11.336 4.092 66.575 1.00 17.23 254 VAL B O 1
ATOM 3789 N N . GLU B 2 110 ? -11.198 4.093 64.306 1.00 16.72 255 GLU B N 1
ATOM 3790 C CA . GLU B 2 110 ? -11.863 2.794 64.127 1.00 16.57 255 GLU B CA 1
ATOM 3791 C C . GLU B 2 110 ? -11.130 1.670 64.861 1.00 20.20 255 GLU B C 1
ATOM 3792 O O . GLU B 2 110 ? -11.797 0.762 65.354 1.00 20.10 255 GLU B O 1
ATOM 3798 N N . GLN B 2 111 ? -9.787 1.742 64.974 1.00 17.24 256 GLN B N 1
ATOM 3799 C CA . GLN B 2 111 ? -9.000 0.736 65.708 1.00 18.88 256 GLN B CA 1
ATOM 3800 C C . GLN B 2 111 ? -9.167 0.855 67.217 1.00 20.56 256 GLN B C 1
ATOM 3801 O O . GLN B 2 111 ? -8.744 -0.029 67.959 1.00 23.85 256 GLN B O 1
ATOM 3807 N N . ASN B 2 112 ? -9.697 1.980 67.680 1.00 17.71 257 ASN B N 1
ATOM 3808 C CA . ASN B 2 112 ? -9.825 2.276 69.103 1.00 17.83 257 ASN B CA 1
ATOM 3809 C C . ASN B 2 112 ? -11.251 2.235 69.631 1.00 23.99 257 ASN B C 1
ATOM 3810 O O . ASN B 2 112 ? -11.469 2.544 70.801 1.00 25.11 257 ASN B O 1
ATOM 3815 N N . ILE B 2 113 ? -12.222 1.895 68.777 1.00 19.35 258 ILE B N 1
ATOM 3816 C CA . ILE B 2 113 ? -13.622 1.828 69.172 1.00 18.38 258 ILE B CA 1
ATOM 3817 C C . ILE B 2 113 ? -14.223 0.512 68.775 1.00 23.01 258 ILE B C 1
ATOM 3818 O O . ILE B 2 113 ? -13.723 -0.113 67.822 1.00 22.15 258 ILE B O 1
ATOM 3823 N N . CYS B 2 114 ? -15.294 0.087 69.500 1.00 21.72 259 CYS B N 1
ATOM 3824 C CA . CYS B 2 114 ? -16.060 -1.142 69.205 1.00 23.53 259 CYS B CA 1
ATOM 3825 C C . CYS B 2 114 ? -15.124 -2.385 69.171 1.00 27.90 259 CYS B C 1
ATOM 3826 O O . CYS B 2 114 ? -15.388 -3.324 68.423 1.00 28.24 259 CYS B O 1
ATOM 3829 N N . GLN B 2 115 ? -14.022 -2.361 69.931 1.00 24.57 260 GLN B N 1
ATOM 3830 C CA . GLN B 2 115 ? -13.065 -3.472 69.937 1.00 27.39 260 GLN B CA 1
ATOM 3831 C C . GLN B 2 115 ? -13.561 -4.678 70.742 1.00 39.36 260 GLN B C 1
ATOM 3832 O O . GLN B 2 115 ? -14.398 -4.486 71.658 1.00 38.49 260 GLN B O 1
ATOM 3838 N N . GLU B 2 116 ? -13.126 -5.809 70.434 1.00 49.49 261 GLU B N 1
ATOM 3839 N N . MET C 1 6 ? -52.819 39.576 -1.378 1.00 47.08 1 MET C N 1
ATOM 3840 C CA . MET C 1 6 ? -52.782 39.486 -2.836 1.00 46.01 1 MET C CA 1
ATOM 3841 C C . MET C 1 6 ? -54.111 39.012 -3.404 1.00 49.63 1 MET C C 1
ATOM 3842 O O . MET C 1 6 ? -54.818 38.241 -2.754 1.00 49.85 1 MET C O 1
ATOM 3847 N N . SER C 1 7 ? -54.431 39.443 -4.638 1.00 45.47 2 SER C N 1
ATOM 3848 C CA . SER C 1 7 ? -55.648 39.013 -5.333 1.00 44.87 2 SER C CA 1
ATOM 3849 C C . SER C 1 7 ? -55.399 37.636 -5.993 1.00 45.24 2 SER C C 1
ATOM 3850 O O . SER C 1 7 ? -54.257 37.166 -6.023 1.00 43.86 2 SER C O 1
ATOM 3853 N N . LYS C 1 8 ? -56.473 36.975 -6.463 1.00 51.27 3 LYS C N 1
ATOM 3854 C CA . LYS C 1 8 ? -56.402 35.658 -7.097 1.00 48.52 3 LYS C CA 1
ATOM 3855 C C . LYS C 1 8 ? -55.747 35.742 -8.465 1.00 47.42 3 LYS C C 1
ATOM 3856 O O . LYS C 1 8 ? -56.116 36.582 -9.289 1.00 46.28 3 LYS C O 1
ATOM 3858 N N . GLY C 1 9 ? -54.774 34.872 -8.685 1.00 41.37 4 GLY C N 1
ATOM 3859 C CA . GLY C 1 9 ? -54.041 34.825 -9.940 1.00 39.66 4 GLY C CA 1
ATOM 3860 C C . GLY C 1 9 ? -54.529 33.793 -10.935 1.00 40.89 4 GLY C C 1
ATOM 3861 O O . GLY C 1 9 ? -55.465 33.034 -10.655 1.00 39.92 4 GLY C O 1
ATOM 3862 N N . PRO C 1 10 ? -53.882 33.755 -12.123 1.00 35.03 5 PRO C N 1
ATOM 3863 C CA . PRO C 1 10 ? -54.268 32.765 -13.139 1.00 33.82 5 PRO C CA 1
ATOM 3864 C C . PRO C 1 10 ? -53.757 31.360 -12.797 1.00 34.26 5 PRO C C 1
ATOM 3865 O O . PRO C 1 10 ? -53.022 31.178 -11.815 1.00 34.44 5 PRO C O 1
ATOM 3869 N N . ALA C 1 11 ? -54.127 30.373 -13.623 1.00 27.23 6 ALA C N 1
ATOM 3870 C CA . ALA C 1 11 ? -53.685 28.998 -13.470 1.00 25.63 6 ALA C CA 1
ATOM 3871 C C . ALA C 1 11 ? -52.319 28.866 -14.151 1.00 25.61 6 ALA C C 1
ATOM 3872 O O . ALA C 1 11 ? -52.045 29.547 -15.149 1.00 25.70 6 ALA C O 1
ATOM 3874 N N . VAL C 1 12 ? -51.465 28.010 -13.608 1.00 20.75 7 VAL C N 1
ATOM 3875 C CA . VAL C 1 12 ? -50.115 27.825 -14.152 1.00 19.26 7 VAL C CA 1
ATOM 3876 C C . VAL C 1 12 ? -49.873 26.396 -14.670 1.00 21.82 7 VAL C C 1
ATOM 3877 O O . VAL C 1 12 ? -50.599 25.461 -14.329 1.00 21.20 7 VAL C O 1
ATOM 3881 N N . GLY C 1 13 ? -48.800 26.234 -15.439 1.00 17.27 8 GLY C N 1
ATOM 3882 C CA . GLY C 1 13 ? -48.372 24.938 -15.937 1.00 17.32 8 GLY C CA 1
ATOM 3883 C C . GLY C 1 13 ? -47.056 24.583 -15.283 1.00 20.41 8 GLY C C 1
ATOM 3884 O O . GLY C 1 13 ? -46.127 25.397 -15.291 1.00 19.58 8 GLY C O 1
ATOM 3885 N N . ILE C 1 14 ? -46.973 23.405 -14.681 1.00 16.86 9 ILE C N 1
ATOM 3886 C CA . ILE C 1 14 ? -45.742 23.004 -14.019 1.00 15.48 9 ILE C CA 1
ATOM 3887 C C . ILE C 1 14 ? -45.173 21.699 -14.556 1.00 18.81 9 ILE C C 1
ATOM 3888 O O . ILE C 1 14 ? -45.854 20.685 -14.584 1.00 18.63 9 ILE C O 1
ATOM 3893 N N . ASP C 1 15 ? -43.911 21.745 -14.957 1.00 16.07 10 ASP C N 1
ATOM 3894 C CA . ASP C 1 15 ? -43.213 20.569 -15.430 1.00 16.77 10 ASP C CA 1
ATOM 3895 C C . ASP C 1 15 ? -42.407 20.142 -14.217 1.00 20.46 10 ASP C C 1
ATOM 3896 O O . ASP C 1 15 ? -41.450 20.805 -13.832 1.00 17.41 10 ASP C O 1
ATOM 3901 N N . LEU C 1 16 ? -42.807 19.032 -13.611 1.00 18.03 11 LEU C N 1
ATOM 3902 C CA . LEU C 1 16 ? -42.120 18.520 -12.448 1.00 18.78 11 LEU C CA 1
ATOM 3903 C C . LEU C 1 16 ? -41.145 17.514 -13.023 1.00 20.60 11 LEU C C 1
ATOM 3904 O O . LEU C 1 16 ? -41.512 16.396 -13.349 1.00 19.93 11 LEU C O 1
ATOM 3909 N N . GLY C 1 17 ? -39.894 17.937 -13.146 1.00 17.47 12 GLY C N 1
ATOM 3910 C CA . GLY C 1 17 ? -38.849 17.112 -13.745 1.00 16.59 12 GLY C CA 1
ATOM 3911 C C . GLY C 1 17 ? -38.018 16.327 -12.767 1.00 19.80 12 GLY C C 1
ATOM 3912 O O . GLY C 1 17 ? -38.005 16.610 -11.561 1.00 20.78 12 GLY C O 1
ATOM 3913 N N . THR C 1 18 ? -37.295 15.316 -13.297 1.00 15.65 13 THR C N 1
ATOM 3914 C CA . THR C 1 18 ? -36.465 14.457 -12.455 1.00 16.56 13 THR C CA 1
ATOM 3915 C C . THR C 1 18 ? -35.357 15.302 -11.782 1.00 19.03 13 THR C C 1
ATOM 3916 O O . THR C 1 18 ? -35.164 15.195 -10.574 1.00 19.28 13 THR C O 1
ATOM 3920 N N . THR C 1 19 ? -34.677 16.144 -12.569 1.00 15.93 14 THR C N 1
ATOM 3921 C CA . THR C 1 19 ? -33.573 16.970 -12.050 1.00 15.41 14 THR C CA 1
ATOM 3922 C C . THR C 1 19 ? -33.964 18.470 -11.908 1.00 16.10 14 THR C C 1
ATOM 3923 O O . THR C 1 19 ? -33.408 19.167 -11.061 1.00 15.05 14 THR C O 1
ATOM 3927 N N . TYR C 1 20 ? -34.848 18.964 -12.773 1.00 15.64 15 TYR C N 1
ATOM 3928 C CA . TYR C 1 20 ? -35.261 20.380 -12.739 1.00 15.54 15 TYR C CA 1
ATOM 3929 C C . TYR C 1 20 ? -36.752 20.470 -12.968 1.00 16.77 15 TYR C C 1
ATOM 3930 O O . TYR C 1 20 ? -37.321 19.609 -13.646 1.00 17.07 15 TYR C O 1
ATOM 3939 N N . SER C 1 21 ? -37.368 21.536 -12.464 1.00 12.82 16 SER C N 1
ATOM 3940 C CA . SER C 1 21 ? -38.787 21.793 -12.655 1.00 12.82 16 SER C CA 1
ATOM 3941 C C . SER C 1 21 ? -38.914 23.189 -13.277 1.00 16.64 16 SER C C 1
ATOM 3942 O O . SER C 1 21 ? -37.983 24.005 -13.207 1.00 14.35 16 SER C O 1
ATOM 3945 N N . CYS C 1 22 ? -40.035 23.434 -13.929 1.00 15.40 17 CYS C N 1
ATOM 3946 C CA . CYS C 1 22 ? -40.232 24.675 -14.670 1.00 14.50 17 CYS C CA 1
ATOM 3947 C C . CYS C 1 22 ? -41.712 25.040 -14.552 1.00 17.78 17 CYS C C 1
ATOM 3948 O O . CYS C 1 22 ? -42.573 24.140 -14.598 1.00 17.23 17 CYS C O 1
ATOM 3951 N N . VAL C 1 23 ? -41.998 26.341 -14.377 1.00 16.18 18 VAL C N 1
ATOM 3952 C CA . VAL C 1 23 ? -43.388 26.820 -14.243 1.00 16.49 18 VAL C CA 1
ATOM 3953 C C . VAL C 1 23 ? -43.637 27.921 -15.277 1.00 20.21 18 VAL C C 1
ATOM 3954 O O . VAL C 1 23 ? -42.805 28.816 -15.445 1.00 18.10 18 VAL C O 1
ATOM 3958 N N . GLY C 1 24 ? -44.763 27.824 -15.960 1.00 19.97 19 GLY C N 1
ATOM 3959 C CA . GLY C 1 24 ? -45.150 28.805 -16.965 1.00 19.69 19 GLY C CA 1
ATOM 3960 C C . GLY C 1 24 ? -46.541 29.333 -16.719 1.00 21.31 19 GLY C C 1
ATOM 3961 O O . GLY C 1 24 ? -47.349 28.686 -16.040 1.00 19.72 19 GLY C O 1
ATOM 3962 N N . VAL C 1 25 ? -46.833 30.499 -17.298 1.00 17.90 20 VAL C N 1
ATOM 3963 C CA . VAL C 1 25 ? -48.162 31.089 -17.207 1.00 19.11 20 VAL C CA 1
ATOM 3964 C C . VAL C 1 25 ? -48.520 31.692 -18.555 1.00 24.09 20 VAL C C 1
ATOM 3965 O O . VAL C 1 25 ? -47.713 32.387 -19.168 1.00 25.57 20 VAL C O 1
ATOM 3969 N N . PHE C 1 26 ? -49.741 31.465 -18.988 1.00 21.27 21 PHE C N 1
ATOM 3970 C CA . PHE C 1 26 ? -50.208 32.032 -20.245 1.00 23.38 21 PHE C CA 1
ATOM 3971 C C . PHE C 1 26 ? -50.946 33.302 -19.931 1.00 30.52 21 PHE C C 1
ATOM 3972 O O . PHE C 1 26 ? -51.942 33.257 -19.204 1.00 31.09 21 PHE C O 1
ATOM 3980 N N . GLN C 1 27 ? -50.477 34.419 -20.470 1.00 29.38 22 GLN C N 1
ATOM 3981 C CA . GLN C 1 27 ? -51.167 35.699 -20.325 1.00 32.76 22 GLN C CA 1
ATOM 3982 C C . GLN C 1 27 ? -50.754 36.677 -21.423 1.00 39.00 22 GLN C C 1
ATOM 3983 O O . GLN C 1 27 ? -49.664 36.582 -21.976 1.00 36.07 22 GLN C O 1
ATOM 3989 N N . HIS C 1 28 ? -51.638 37.618 -21.726 1.00 41.65 23 HIS C N 1
ATOM 3990 C CA . HIS C 1 28 ? -51.386 38.594 -22.772 1.00 44.12 23 HIS C CA 1
ATOM 3991 C C . HIS C 1 28 ? -51.139 37.871 -24.091 1.00 45.63 23 HIS C C 1
ATOM 3992 O O . HIS C 1 28 ? -50.338 38.303 -24.908 1.00 46.40 23 HIS C O 1
ATOM 3999 N N . GLY C 1 29 ? -51.843 36.763 -24.284 1.00 40.23 24 GLY C N 1
ATOM 4000 C CA . GLY C 1 29 ? -51.737 35.984 -25.502 1.00 39.58 24 GLY C CA 1
ATOM 4001 C C . GLY C 1 29 ? -50.467 35.184 -25.713 1.00 42.13 24 GLY C C 1
ATOM 4002 O O . GLY C 1 29 ? -50.184 34.764 -26.832 1.00 42.81 24 GLY C O 1
ATOM 4003 N N . LYS C 1 30 ? -49.697 34.966 -24.654 1.00 36.73 25 LYS C N 1
ATOM 4004 C CA . LYS C 1 30 ? -48.459 34.203 -24.790 1.00 34.26 25 LYS C CA 1
ATOM 4005 C C . LYS C 1 30 ? -48.026 33.560 -23.483 1.00 33.89 25 LYS C C 1
ATOM 4006 O O . LYS C 1 30 ? -48.462 33.971 -22.401 1.00 30.14 25 LYS C O 1
ATOM 4010 N N . VAL C 1 31 ? -47.144 32.566 -23.589 1.00 29.84 26 VAL C N 1
ATOM 4011 C CA . VAL C 1 31 ? -46.630 31.908 -22.405 1.00 27.40 26 VAL C CA 1
ATOM 4012 C C . VAL C 1 31 ? -45.409 32.653 -21.883 1.00 32.16 26 VAL C C 1
ATOM 4013 O O . VAL C 1 31 ? -44.467 32.920 -22.637 1.00 35.33 26 VAL C O 1
ATOM 4017 N N . GLU C 1 32 ? -45.378 32.867 -20.580 1.00 24.57 27 GLU C N 1
ATOM 4018 C CA . GLU C 1 32 ? -44.216 33.438 -19.949 1.00 22.83 27 GLU C CA 1
ATOM 4019 C C . GLU C 1 32 ? -43.656 32.329 -19.045 1.00 24.33 27 GLU C C 1
ATOM 4020 O O . GLU C 1 32 ? -44.349 31.838 -18.160 1.00 21.65 27 GLU C O 1
ATOM 4026 N N . ILE C 1 33 ? -42.405 31.940 -19.265 1.00 21.07 28 ILE C N 1
ATOM 4027 C CA . ILE C 1 33 ? -41.786 30.925 -18.424 1.00 19.18 28 ILE C CA 1
ATOM 4028 C C . ILE C 1 33 ? -41.219 31.762 -17.294 1.00 22.79 28 ILE C C 1
ATOM 4029 O O . ILE C 1 33 ? -40.461 32.690 -17.530 1.00 24.24 28 ILE C O 1
ATOM 4034 N N . ILE C 1 34 ? -41.606 31.438 -16.070 1.00 17.22 29 ILE C N 1
ATOM 4035 C CA . ILE C 1 34 ? -41.219 32.232 -14.918 1.00 17.57 29 ILE C CA 1
ATOM 4036 C C . ILE C 1 34 ? -39.862 31.970 -14.281 1.00 20.09 29 ILE C C 1
ATOM 4037 O O . ILE C 1 34 ? -39.562 30.859 -13.874 1.00 18.21 29 ILE C O 1
ATOM 4042 N N . ALA C 1 35 ? -39.058 33.026 -14.179 1.00 20.25 30 ALA C N 1
ATOM 4043 C CA . ALA C 1 35 ? -37.749 32.917 -13.544 1.00 18.89 30 ALA C CA 1
ATOM 4044 C C . ALA C 1 35 ? -37.941 32.833 -12.019 1.00 21.95 30 ALA C C 1
ATOM 4045 O O . ALA C 1 35 ? -38.791 33.541 -11.435 1.00 20.72 30 ALA C O 1
ATOM 4047 N N . ASN C 1 36 ? -37.099 31.990 -11.366 1.00 18.28 31 ASN C N 1
ATOM 4048 C CA . ASN C 1 36 ? -37.150 31.875 -9.921 1.00 17.57 31 ASN C CA 1
ATOM 4049 C C . ASN C 1 36 ? -36.420 33.065 -9.260 1.00 20.59 31 ASN C C 1
ATOM 4050 O O . ASN C 1 36 ? -35.941 33.971 -9.950 1.00 20.67 31 ASN C O 1
ATOM 4055 N N . ASP C 1 37 ? -36.300 33.048 -7.924 1.00 16.76 32 ASP C N 1
ATOM 4056 C CA . ASP C 1 37 ? -35.701 34.159 -7.169 1.00 17.77 32 ASP C CA 1
ATOM 4057 C C . ASP C 1 37 ? -34.231 34.396 -7.539 1.00 23.38 32 ASP C C 1
ATOM 4058 O O . ASP C 1 37 ? -33.736 35.516 -7.364 1.00 23.41 32 ASP C O 1
ATOM 4063 N N . GLN C 1 38 ? -33.553 33.369 -8.109 1.00 21.13 33 GLN C N 1
ATOM 4064 C CA . GLN C 1 38 ? -32.162 33.520 -8.555 1.00 21.85 33 GLN C CA 1
ATOM 4065 C C . GLN C 1 38 ? -32.084 33.875 -10.053 1.00 26.51 33 GLN C C 1
ATOM 4066 O O . GLN C 1 38 ? -30.985 33.944 -10.616 1.00 27.57 33 GLN C O 1
ATOM 4072 N N . GLY C 1 39 ? -33.239 34.124 -10.674 1.00 21.74 34 GLY C N 1
ATOM 4073 C CA . GLY C 1 39 ? -33.329 34.498 -12.085 1.00 22.17 34 GLY C CA 1
ATOM 4074 C C . GLY C 1 39 ? -33.245 33.323 -13.044 1.00 23.06 34 GLY C C 1
ATOM 4075 O O . GLY C 1 39 ? -33.118 33.527 -14.247 1.00 23.60 34 GLY C O 1
ATOM 4076 N N . ASN C 1 40 ? -33.373 32.081 -12.534 1.00 18.73 35 ASN C N 1
ATOM 4077 C CA . ASN C 1 40 ? -33.272 30.886 -13.364 1.00 16.34 35 ASN C CA 1
ATOM 4078 C C . ASN C 1 40 ? -34.655 30.447 -13.817 1.00 19.81 35 ASN C C 1
ATOM 4079 O O . ASN C 1 40 ? -35.554 30.335 -12.982 1.00 17.95 35 ASN C O 1
ATOM 4084 N N . ARG C 1 41 ? -34.800 30.152 -15.107 1.00 17.57 36 ARG C N 1
ATOM 4085 C CA . ARG C 1 41 ? -36.077 29.717 -15.699 1.00 18.93 36 ARG C CA 1
ATOM 4086 C C . ARG C 1 41 ? -36.396 28.255 -15.402 1.00 19.54 36 ARG C C 1
ATOM 4087 O O . ARG C 1 41 ? -37.528 27.817 -15.647 1.00 19.18 36 ARG C O 1
ATOM 4095 N N . THR C 1 42 ? -35.439 27.503 -14.850 1.00 15.36 37 THR C N 1
ATOM 4096 C CA . THR C 1 42 ? -35.707 26.148 -14.335 1.00 14.87 37 THR C CA 1
ATOM 4097 C C . THR C 1 42 ? -35.161 26.130 -12.920 1.00 16.80 37 THR C C 1
ATOM 4098 O O . THR C 1 42 ? -34.238 26.908 -12.600 1.00 16.85 37 THR C O 1
ATOM 4102 N N . THR C 1 43 ? -35.729 25.269 -12.076 1.00 13.79 38 THR C N 1
ATOM 4103 C CA . THR C 1 43 ? -35.385 25.157 -10.673 1.00 12.04 38 THR C CA 1
ATOM 4104 C C . THR C 1 43 ? -34.995 23.722 -10.357 1.00 14.23 38 THR C C 1
ATOM 4105 O O . THR C 1 43 ? -35.806 22.834 -10.623 1.00 14.80 38 THR C O 1
ATOM 4109 N N . PRO C 1 44 ? -33.818 23.472 -9.749 1.00 13.76 39 PRO C N 1
ATOM 4110 C CA . PRO C 1 44 ? -33.469 22.076 -9.411 1.00 12.97 39 PRO C CA 1
ATOM 4111 C C . PRO C 1 44 ? -34.539 21.419 -8.536 1.00 16.42 39 PRO C C 1
ATOM 4112 O O . PRO C 1 44 ? -35.043 22.037 -7.579 1.00 15.17 39 PRO C O 1
ATOM 4116 N N . SER C 1 45 ? -34.895 20.145 -8.869 1.00 13.47 40 SER C N 1
ATOM 4117 C CA . SER C 1 45 ? -35.863 19.366 -8.083 1.00 14.49 40 SER C CA 1
ATOM 4118 C C . SER C 1 45 ? -35.103 18.745 -6.906 1.00 17.70 40 SER C C 1
ATOM 4119 O O . SER C 1 45 ? -34.972 17.525 -6.774 1.00 17.30 40 SER C O 1
ATOM 4122 N N . TYR C 1 46 ? -34.563 19.620 -6.054 1.00 14.54 41 TYR C N 1
ATOM 4123 C CA . TYR C 1 46 ? -33.682 19.265 -4.946 1.00 15.17 41 TYR C CA 1
ATOM 4124 C C . TYR C 1 46 ? -34.243 19.815 -3.654 1.00 19.43 41 TYR C C 1
ATOM 4125 O O . TYR C 1 46 ? -34.743 20.934 -3.610 1.00 17.47 41 TYR C O 1
ATOM 4134 N N . VAL C 1 47 ? -34.101 19.043 -2.594 1.00 15.71 42 VAL C N 1
ATOM 4135 C CA . VAL C 1 47 ? -34.521 19.459 -1.262 1.00 15.99 42 VAL C CA 1
ATOM 4136 C C . VAL C 1 47 ? -33.384 19.048 -0.339 1.00 22.05 42 VAL C C 1
ATOM 4137 O O . VAL C 1 47 ? -33.013 17.871 -0.331 1.00 21.23 42 VAL C O 1
ATOM 4141 N N . ALA C 1 48 ? -32.865 19.993 0.452 1.00 20.14 43 ALA C N 1
ATOM 4142 C CA . ALA C 1 48 ? -31.770 19.675 1.379 1.00 21.17 43 ALA C CA 1
ATOM 4143 C C . ALA C 1 48 ? -32.221 19.892 2.824 1.00 24.94 43 ALA C C 1
ATOM 4144 O O . ALA C 1 48 ? -33.016 20.791 3.127 1.00 22.82 43 ALA C O 1
ATOM 4146 N N . PHE C 1 49 ? -31.695 19.059 3.710 1.00 23.31 44 PHE C N 1
ATOM 4147 C CA . PHE C 1 49 ? -31.988 19.135 5.129 1.00 23.24 44 PHE C CA 1
ATOM 4148 C C . PHE C 1 49 ? -30.671 19.388 5.835 1.00 27.00 44 PHE C C 1
ATOM 4149 O O . PHE C 1 49 ? -29.687 18.678 5.602 1.00 27.11 44 PHE C O 1
ATOM 4157 N N . THR C 1 50 ? -30.628 20.440 6.645 1.00 25.62 45 THR C N 1
ATOM 4158 C CA . THR C 1 50 ? -29.379 20.785 7.311 1.00 26.64 45 THR C CA 1
ATOM 4159 C C . THR C 1 50 ? -29.548 20.748 8.826 1.00 32.49 45 THR C C 1
ATOM 4160 O O . THR C 1 50 ? -30.608 20.359 9.342 1.00 30.38 45 THR C O 1
ATOM 4164 N N . ASP C 1 51 ? -28.534 21.214 9.528 1.00 33.94 46 ASP C N 1
ATOM 4165 C CA . ASP C 1 51 ? -28.599 21.287 10.970 1.00 36.43 46 ASP C CA 1
ATOM 4166 C C . ASP C 1 51 ? -29.642 22.312 11.447 1.00 38.36 46 ASP C C 1
ATOM 4167 O O . ASP C 1 51 ? -30.122 22.228 12.566 1.00 39.28 46 ASP C O 1
ATOM 4172 N N . THR C 1 52 ? -29.975 23.285 10.599 1.00 33.72 47 THR C N 1
ATOM 4173 C CA . THR C 1 52 ? -30.869 24.381 10.978 1.00 33.96 47 THR C CA 1
ATOM 4174 C C . THR C 1 52 ? -32.072 24.642 10.068 1.00 37.52 47 THR C C 1
ATOM 4175 O O . THR C 1 52 ? -33.003 25.325 10.499 1.00 37.66 47 THR C O 1
ATOM 4179 N N . GLU C 1 53 ? -32.068 24.151 8.808 1.00 31.66 48 GLU C N 1
ATOM 4180 C CA . GLU C 1 53 ? -33.198 24.444 7.939 1.00 29.14 48 GLU C CA 1
ATOM 4181 C C . GLU C 1 53 ? -33.379 23.465 6.812 1.00 29.83 48 GLU C C 1
ATOM 4182 O O . GLU C 1 53 ? -32.548 22.574 6.599 1.00 29.68 48 GLU C O 1
ATOM 4188 N N . ARG C 1 54 ? -34.490 23.650 6.093 1.00 25.24 49 ARG C N 1
ATOM 4189 C CA . ARG C 1 54 ? -34.825 22.905 4.899 1.00 22.96 49 ARG C CA 1
ATOM 4190 C C . ARG C 1 54 ? -34.647 23.893 3.727 1.00 26.90 49 ARG C C 1
ATOM 4191 O O . ARG C 1 54 ? -35.133 25.026 3.788 1.00 27.14 49 ARG C O 1
ATOM 4199 N N . LEU C 1 55 ? -33.933 23.456 2.698 1.00 21.86 50 LEU C N 1
ATOM 4200 C CA . LEU C 1 55 ? -33.652 24.265 1.517 1.00 19.65 50 LEU C CA 1
ATOM 4201 C C . LEU C 1 55 ? -34.243 23.606 0.276 1.00 21.48 50 LEU C C 1
ATOM 4202 O O . LEU C 1 55 ? -34.207 22.394 0.153 1.00 19.77 50 LEU C O 1
ATOM 4207 N N . ILE C 1 56 ? -34.788 24.414 -0.630 1.00 18.76 51 ILE C N 1
ATOM 4208 C CA . ILE C 1 56 ? -35.392 23.909 -1.862 1.00 17.93 51 ILE C CA 1
ATOM 4209 C C . ILE C 1 56 ? -34.813 24.586 -3.102 1.00 20.46 51 ILE C C 1
ATOM 4210 O O . ILE C 1 56 ? -34.442 25.747 -3.065 1.00 20.51 51 ILE C O 1
ATOM 4215 N N . GLY C 1 57 ? -34.765 23.846 -4.202 1.00 16.20 52 GLY C N 1
ATOM 4216 C CA . GLY C 1 57 ? -34.253 24.342 -5.466 1.00 17.14 52 GLY C CA 1
ATOM 4217 C C . GLY C 1 57 ? -32.791 24.741 -5.524 1.00 18.24 52 GLY C C 1
ATOM 4218 O O . GLY C 1 57 ? -31.936 23.981 -5.096 1.00 17.19 52 GLY C O 1
ATOM 4219 N N . ASP C 1 58 ? -32.501 25.920 -6.071 1.00 17.04 53 ASP C N 1
ATOM 4220 C CA . ASP C 1 58 ? -31.122 26.372 -6.198 1.00 17.36 53 ASP C CA 1
ATOM 4221 C C . ASP C 1 58 ? -30.347 26.347 -4.903 1.00 21.13 53 ASP C C 1
ATOM 4222 O O . ASP C 1 58 ? -29.200 25.879 -4.898 1.00 20.76 53 ASP C O 1
ATOM 4227 N N . ALA C 1 59 ? -30.975 26.790 -3.780 1.00 19.82 54 ALA C N 1
ATOM 4228 C CA . ALA C 1 59 ? -30.297 26.824 -2.477 1.00 22.32 54 ALA C CA 1
ATOM 4229 C C . ALA C 1 59 ? -29.910 25.396 -2.042 1.00 22.14 54 ALA C C 1
ATOM 4230 O O . ALA C 1 59 ? -28.843 25.204 -1.456 1.00 22.03 54 ALA C O 1
ATOM 4232 N N . ALA C 1 60 ? -30.751 24.401 -2.385 1.00 17.84 55 ALA C N 1
ATOM 4233 C CA . ALA C 1 60 ? -30.455 22.998 -2.063 1.00 18.06 55 ALA C CA 1
ATOM 4234 C C . ALA C 1 60 ? -29.335 22.473 -2.996 1.00 22.13 55 ALA C C 1
ATOM 4235 O O . ALA C 1 60 ? -28.395 21.848 -2.522 1.00 21.34 55 ALA C O 1
ATOM 4237 N N . LYS C 1 61 ? -29.463 22.661 -4.325 1.00 19.56 56 LYS C N 1
ATOM 4238 C CA . LYS C 1 61 ? -28.412 22.168 -5.228 1.00 20.92 56 LYS C CA 1
ATOM 4239 C C . LYS C 1 61 ? -27.042 22.820 -4.917 1.00 25.62 56 LYS C C 1
ATOM 4240 O O . LYS C 1 61 ? -26.016 22.125 -4.893 1.00 26.76 56 LYS C O 1
ATOM 4246 N N . ASN C 1 62 ? -27.047 24.125 -4.598 1.00 19.95 57 ASN C N 1
ATOM 4247 C CA . ASN C 1 62 ? -25.852 24.897 -4.300 1.00 20.94 57 ASN C CA 1
ATOM 4248 C C . ASN C 1 62 ? -25.015 24.345 -3.137 1.00 25.85 57 ASN C C 1
ATOM 4249 O O . ASN C 1 62 ? -23.813 24.567 -3.117 1.00 27.67 57 ASN C O 1
ATOM 4254 N N . GLN C 1 63 ? -25.619 23.577 -2.222 1.00 23.86 58 GLN C N 1
ATOM 4255 C CA . GLN C 1 63 ? -24.874 23.032 -1.078 1.00 25.07 58 GLN C CA 1
ATOM 4256 C C . GLN C 1 63 ? -24.726 21.510 -1.132 1.00 26.80 58 GLN C C 1
ATOM 4257 O O . GLN C 1 63 ? -24.307 20.901 -0.148 1.00 27.08 58 GLN C O 1
ATOM 4263 N N . VAL C 1 64 ? -25.029 20.888 -2.288 1.00 24.99 59 VAL C N 1
ATOM 4264 C CA . VAL C 1 64 ? -24.951 19.436 -2.454 1.00 25.57 59 VAL C CA 1
ATOM 4265 C C . VAL C 1 64 ? -23.542 18.904 -2.111 1.00 30.92 59 VAL C C 1
ATOM 4266 O O . VAL C 1 64 ? -23.441 17.905 -1.406 1.00 31.31 59 VAL C O 1
ATOM 4270 N N . ALA C 1 65 ? -22.475 19.600 -2.543 1.00 27.96 60 ALA C N 1
ATOM 4271 C CA . ALA C 1 65 ? -21.097 19.169 -2.276 1.00 31.13 60 ALA C CA 1
ATOM 4272 C C . ALA C 1 65 ? -20.784 19.179 -0.771 1.00 35.46 60 ALA C C 1
ATOM 4273 O O . ALA C 1 65 ? -20.020 18.337 -0.309 1.00 36.66 60 ALA C O 1
ATOM 4275 N N . MET C 1 66 ? -21.346 20.134 -0.053 1.00 30.63 61 MET C N 1
ATOM 4276 C CA . MET C 1 66 ? -21.220 20.261 1.394 1.00 30.93 61 MET C CA 1
ATOM 4277 C C . MET C 1 66 ? -22.013 19.248 2.240 1.00 31.18 61 MET C C 1
ATOM 4278 O O . MET C 1 66 ? -21.614 18.895 3.340 1.00 30.52 61 MET C O 1
ATOM 4283 N N . ASN C 1 67 ? -23.167 18.831 1.723 1.00 27.60 62 ASN C N 1
ATOM 4284 C CA . ASN C 1 67 ? -24.127 17.989 2.428 1.00 26.54 62 ASN C CA 1
ATOM 4285 C C . ASN C 1 67 ? -24.761 16.941 1.507 1.00 27.73 62 ASN C C 1
ATOM 4286 O O . ASN C 1 67 ? -25.973 16.910 1.346 1.00 24.25 62 ASN C O 1
ATOM 4291 N N . PRO C 1 68 ? -23.963 16.072 0.900 1.00 27.34 63 PRO C N 1
ATOM 4292 C CA . PRO C 1 68 ? -24.505 15.075 -0.041 1.00 27.21 63 PRO C CA 1
ATOM 4293 C C . PRO C 1 68 ? -25.510 14.049 0.506 1.00 28.84 63 PRO C C 1
ATOM 4294 O O . PRO C 1 68 ? -26.463 13.717 -0.191 1.00 28.18 63 PRO C O 1
ATOM 4298 N N . THR C 1 69 ? -25.296 13.543 1.712 1.00 27.84 64 THR C N 1
ATOM 4299 C CA . THR C 1 69 ? -26.199 12.551 2.289 1.00 28.57 64 THR C CA 1
ATOM 4300 C C . THR C 1 69 ? -27.592 13.062 2.664 1.00 29.49 64 THR C C 1
ATOM 4301 O O . THR C 1 69 ? -28.528 12.281 2.773 1.00 28.44 64 THR C O 1
ATOM 4305 N N . ASN C 1 70 ? -27.718 14.367 2.888 1.00 23.37 65 ASN C N 1
ATOM 4306 C CA . ASN C 1 70 ? -28.982 14.957 3.314 1.00 21.60 65 ASN C CA 1
ATOM 4307 C C . ASN C 1 70 ? -29.625 15.851 2.239 1.00 24.60 65 ASN C C 1
ATOM 4308 O O . ASN C 1 70 ? -30.546 16.601 2.553 1.00 22.68 65 ASN C O 1
ATOM 4313 N N . THR C 1 71 ? -29.133 15.765 0.986 1.00 21.98 66 THR C N 1
ATOM 4314 C CA . THR C 1 71 ? -29.647 16.519 -0.168 1.00 19.72 66 THR C CA 1
ATOM 4315 C C . THR C 1 71 ? -30.336 15.535 -1.097 1.00 22.33 66 THR C C 1
ATOM 4316 O O . THR C 1 71 ? -29.683 14.700 -1.727 1.00 23.93 66 THR C O 1
ATOM 4320 N N . VAL C 1 72 ? -31.650 15.619 -1.146 1.00 18.11 67 VAL C N 1
ATOM 4321 C CA . VAL C 1 72 ? -32.472 14.697 -1.916 1.00 17.47 67 VAL C CA 1
ATOM 4322 C C . VAL C 1 72 ? -32.793 15.272 -3.310 1.00 18.81 67 VAL C C 1
ATOM 4323 O O . VAL C 1 72 ? -33.110 16.446 -3.442 1.00 19.46 67 VAL C O 1
ATOM 4327 N N . PHE C 1 73 ? -32.769 14.393 -4.302 1.00 17.75 68 PHE C N 1
ATOM 4328 C CA . PHE C 1 73 ? -33.088 14.704 -5.686 1.00 17.68 68 PHE C CA 1
ATOM 4329 C C . PHE C 1 73 ? -33.578 13.396 -6.303 1.00 18.81 68 PHE C C 1
ATOM 4330 O O . PHE C 1 73 ? -33.523 12.365 -5.654 1.00 18.79 68 PHE C O 1
ATOM 4338 N N . ASP C 1 74 ? -34.092 13.447 -7.524 1.00 16.91 69 ASP C N 1
ATOM 4339 C CA . ASP C 1 74 ? -34.576 12.241 -8.196 1.00 16.32 69 ASP C CA 1
ATOM 4340 C C . ASP C 1 74 ? -35.788 11.606 -7.516 1.00 21.30 69 ASP C C 1
ATOM 4341 O O . ASP C 1 74 ? -36.022 10.422 -7.672 1.00 19.91 69 ASP C O 1
ATOM 4346 N N . ALA C 1 75 ? -36.572 12.389 -6.787 1.00 19.47 70 ALA C N 1
ATOM 4347 C CA . ALA C 1 75 ? -37.750 11.847 -6.111 1.00 19.56 70 ALA C CA 1
ATOM 4348 C C . ALA C 1 75 ? -38.728 11.281 -7.141 1.00 20.59 70 ALA C C 1
ATOM 4349 O O . ALA C 1 75 ? -39.477 10.357 -6.864 1.00 18.99 70 ALA C O 1
ATOM 4351 N N . LYS C 1 76 ? -38.722 11.880 -8.322 1.00 17.14 71 LYS C N 1
ATOM 4352 C CA . LYS C 1 76 ? -39.585 11.466 -9.436 1.00 17.13 71 LYS C CA 1
ATOM 4353 C C . LYS C 1 76 ? -39.306 10.005 -9.840 1.00 19.32 71 LYS C C 1
ATOM 4354 O O . LYS C 1 76 ? -40.198 9.320 -10.347 1.00 18.81 71 LYS C O 1
ATOM 4360 N N . ARG C 1 77 ? -38.069 9.545 -9.620 1.00 17.43 72 ARG C N 1
ATOM 4361 C CA . ARG C 1 77 ? -37.694 8.149 -9.921 1.00 18.53 72 ARG C CA 1
ATOM 4362 C C . ARG C 1 77 ? -38.298 7.177 -8.895 1.00 21.21 72 ARG C C 1
ATOM 4363 O O . ARG C 1 77 ? -38.405 5.984 -9.166 1.00 21.77 72 ARG C O 1
ATOM 4371 N N . LEU C 1 78 ? -38.682 7.700 -7.735 1.00 17.99 73 LEU C N 1
ATOM 4372 C CA . LEU C 1 78 ? -39.268 6.891 -6.678 1.00 18.79 73 LEU C CA 1
ATOM 4373 C C . LEU C 1 78 ? -40.767 7.049 -6.507 1.00 22.05 73 LEU C C 1
ATOM 4374 O O . LEU C 1 78 ? -41.428 6.176 -5.965 1.00 21.60 73 LEU C O 1
ATOM 4379 N N . ILE C 1 79 ? -41.306 8.167 -6.966 1.00 18.81 74 ILE C N 1
ATOM 4380 C CA . ILE C 1 79 ? -42.709 8.440 -6.738 1.00 18.40 74 ILE C CA 1
ATOM 4381 C C . ILE C 1 79 ? -43.669 7.403 -7.304 1.00 19.20 74 ILE C C 1
ATOM 4382 O O . ILE C 1 79 ? -43.586 7.010 -8.454 1.00 19.78 74 ILE C O 1
ATOM 4387 N N . GLY C 1 80 ? -44.581 6.971 -6.443 1.00 19.58 75 GLY C N 1
ATOM 4388 C CA . GLY C 1 80 ? -45.599 6.005 -6.794 1.00 20.17 75 GLY C CA 1
ATOM 4389 C C . GLY C 1 80 ? -45.083 4.586 -6.933 1.00 22.95 75 GLY C C 1
ATOM 4390 O O . GLY C 1 80 ? -45.829 3.707 -7.332 1.00 24.35 75 GLY C O 1
ATOM 4391 N N . ARG C 1 81 ? -43.819 4.361 -6.598 1.00 19.90 76 ARG C N 1
ATOM 4392 C CA . ARG C 1 81 ? -43.230 3.024 -6.716 1.00 20.70 76 ARG C CA 1
ATOM 4393 C C . ARG C 1 81 ? -43.199 2.281 -5.381 1.00 24.73 76 ARG C C 1
ATOM 4394 O O . ARG C 1 81 ? -43.185 2.898 -4.317 1.00 23.22 76 ARG C O 1
ATOM 4402 N N . ARG C 1 82 ? -43.144 0.946 -5.455 1.00 19.97 77 ARG C N 1
ATOM 4403 C CA . ARG C 1 82 ? -42.961 0.064 -4.296 1.00 21.68 77 ARG C CA 1
ATOM 4404 C C . ARG C 1 82 ? -41.452 0.013 -3.986 1.00 24.79 77 ARG C C 1
ATOM 4405 O O . ARG C 1 82 ? -40.631 0.167 -4.886 1.00 22.37 77 ARG C O 1
ATOM 4413 N N . PHE C 1 83 ? -41.083 -0.239 -2.724 1.00 23.09 78 PHE C N 1
ATOM 4414 C CA . PHE C 1 83 ? -39.660 -0.311 -2.354 1.00 22.83 78 PHE C CA 1
ATOM 4415 C C . PHE C 1 83 ? -38.901 -1.368 -3.155 1.00 24.93 78 PHE C C 1
ATOM 4416 O O . PHE C 1 83 ? -37.795 -1.103 -3.640 1.00 23.96 78 PHE C O 1
ATOM 4424 N N . ASP C 1 84 ? -39.518 -2.527 -3.331 1.00 22.09 79 ASP C N 1
ATOM 4425 C CA . ASP C 1 84 ? -38.903 -3.647 -4.035 1.00 23.05 79 ASP C CA 1
ATOM 4426 C C . ASP C 1 84 ? -38.885 -3.532 -5.560 1.00 26.32 79 ASP C C 1
ATOM 4427 O O . ASP C 1 84 ? -38.375 -4.404 -6.243 1.00 25.57 79 ASP C O 1
ATOM 4432 N N . ASP C 1 85 ? -39.443 -2.449 -6.084 1.00 21.90 80 ASP C N 1
ATOM 4433 C CA . ASP C 1 85 ? -39.464 -2.225 -7.517 1.00 20.58 80 ASP C CA 1
ATOM 4434 C C . ASP C 1 85 ? -38.003 -2.265 -7.962 1.00 22.67 80 ASP C C 1
ATOM 4435 O O . ASP C 1 85 ? -37.135 -1.725 -7.294 1.00 21.50 80 ASP C O 1
ATOM 4440 N N . ALA C 1 86 ? -37.736 -2.905 -9.096 1.00 22.65 81 ALA C N 1
ATOM 4441 C CA . ALA C 1 86 ? -36.374 -3.053 -9.600 1.00 22.47 81 ALA C CA 1
ATOM 4442 C C . ALA C 1 86 ? -35.716 -1.705 -9.842 1.00 24.53 81 ALA C C 1
ATOM 4443 O O . ALA C 1 86 ? -34.524 -1.537 -9.624 1.00 23.73 81 ALA C O 1
ATOM 4445 N N . VAL C 1 87 ? -36.506 -0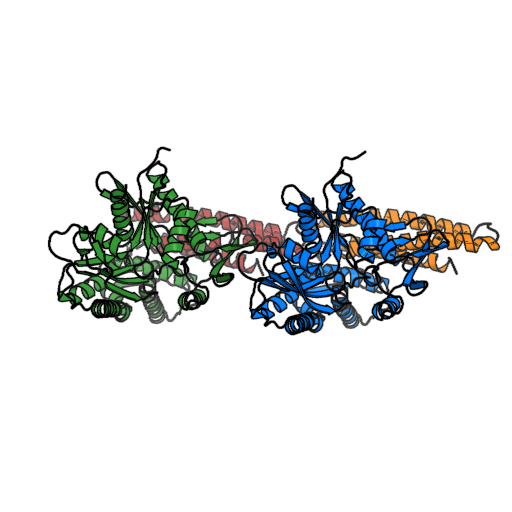.758 -10.317 1.00 21.47 82 VAL C N 1
ATOM 4446 C CA . VAL C 1 87 ? -36.020 0.604 -10.580 1.00 21.91 82 VAL C CA 1
ATOM 4447 C C . VAL C 1 87 ? -35.505 1.274 -9.302 1.00 25.24 82 VAL C C 1
ATOM 4448 O O . VAL C 1 87 ? -34.420 1.856 -9.325 1.00 24.62 82 VAL C O 1
ATOM 4452 N N . VAL C 1 88 ? -36.269 1.161 -8.191 1.00 22.09 83 VAL C N 1
ATOM 4453 C CA . VAL C 1 88 ? -35.881 1.720 -6.895 1.00 22.16 83 VAL C CA 1
ATOM 4454 C C . VAL C 1 88 ? -34.565 1.076 -6.435 1.00 27.21 83 VAL C C 1
ATOM 4455 O O . VAL C 1 88 ? -33.636 1.776 -6.055 1.00 25.87 83 VAL C O 1
ATOM 4459 N N . GLN C 1 89 ? -34.500 -0.247 -6.467 1.00 23.45 84 GLN C N 1
ATOM 4460 C CA . GLN C 1 89 ? -33.312 -0.983 -6.038 1.00 23.31 84 GLN C CA 1
ATOM 4461 C C . GLN C 1 89 ? -32.075 -0.640 -6.868 1.00 28.09 84 GLN C C 1
ATOM 4462 O O . GLN C 1 89 ? -30.996 -0.498 -6.305 1.00 28.45 84 GLN C O 1
ATOM 4468 N N . SER C 1 90 ? -32.227 -0.492 -8.189 1.00 24.78 85 SER C N 1
ATOM 4469 C CA . SER C 1 90 ? -31.111 -0.130 -9.078 1.00 25.45 85 SER C CA 1
ATOM 4470 C C . SER C 1 90 ? -30.651 1.301 -8.812 1.00 28.40 85 SER C C 1
ATOM 4471 O O . SER C 1 90 ? -29.454 1.550 -8.675 1.00 28.51 85 SER C O 1
ATOM 4474 N N . ASP C 1 91 ? -31.599 2.230 -8.736 1.00 25.02 86 ASP C N 1
ATOM 4475 C CA . ASP C 1 91 ? -31.317 3.651 -8.506 1.00 24.53 86 ASP C CA 1
ATOM 4476 C C . ASP C 1 91 ? -30.646 3.953 -7.170 1.00 30.11 86 ASP C C 1
ATOM 4477 O O . ASP C 1 91 ? -29.788 4.824 -7.080 1.00 29.28 86 ASP C O 1
ATOM 4482 N N . MET C 1 92 ? -31.038 3.219 -6.139 1.00 29.47 87 MET C N 1
ATOM 4483 C CA . MET C 1 92 ? -30.518 3.421 -4.794 1.00 32.00 87 MET C CA 1
ATOM 4484 C C . MET C 1 92 ? -29.010 3.281 -4.717 1.00 37.84 87 MET C C 1
ATOM 4485 O O . MET C 1 92 ? -28.358 3.961 -3.936 1.00 36.96 87 MET C O 1
ATOM 4490 N N . LYS C 1 93 ? -28.458 2.394 -5.524 1.00 35.64 88 LYS C N 1
ATOM 4491 C CA . LYS C 1 93 ? -27.028 2.158 -5.515 1.00 37.54 88 LYS C CA 1
ATOM 4492 C C . LYS C 1 93 ? -26.249 3.430 -5.835 1.00 44.62 88 LYS C C 1
ATOM 4493 O O . LYS C 1 93 ? -25.160 3.641 -5.310 1.00 46.96 88 LYS C O 1
ATOM 4497 N N . HIS C 1 94 ? -26.796 4.262 -6.710 1.00 40.90 89 HIS C N 1
ATOM 4498 C CA . HIS C 1 94 ? -26.126 5.495 -7.118 1.00 41.59 89 HIS C CA 1
ATOM 4499 C C . HIS C 1 94 ? -26.450 6.810 -6.380 1.00 41.14 89 HIS C C 1
ATOM 4500 O O . HIS C 1 94 ? -25.845 7.831 -6.676 1.00 42.67 89 HIS C O 1
ATOM 4507 N N . TRP C 1 95 ? -27.385 6.796 -5.438 1.00 31.95 90 TRP C N 1
ATOM 4508 C CA . TRP C 1 95 ? -27.740 8.026 -4.704 1.00 28.23 90 TRP C CA 1
ATOM 4509 C C . TRP C 1 95 ? -26.957 8.134 -3.411 1.00 31.27 90 TRP C C 1
ATOM 4510 O O . TRP C 1 95 ? -26.757 7.124 -2.722 1.00 30.36 90 TRP C O 1
ATOM 4521 N N . PRO C 1 96 ? -26.519 9.348 -3.028 1.00 28.48 91 PRO C N 1
ATOM 4522 C CA . PRO C 1 96 ? -25.770 9.473 -1.762 1.00 28.76 91 PRO C CA 1
ATOM 4523 C C . PRO C 1 96 ? -26.674 9.457 -0.528 1.00 30.91 91 PRO C C 1
ATOM 4524 O O . PRO C 1 96 ? -26.191 9.246 0.574 1.00 32.59 91 PRO C O 1
ATOM 4528 N N . PHE C 1 97 ? -27.981 9.711 -0.709 1.00 26.61 92 PHE C N 1
ATOM 4529 C CA . PHE C 1 97 ? -28.933 9.702 0.398 1.00 24.75 92 PHE C CA 1
ATOM 4530 C C . PHE C 1 97 ? -29.498 8.287 0.546 1.00 28.14 92 PHE C C 1
ATOM 4531 O O . PHE C 1 97 ? -29.508 7.518 -0.418 1.00 25.96 92 PHE C O 1
ATOM 4539 N N . MET C 1 98 ? -30.006 7.983 1.731 1.00 26.30 93 MET C N 1
ATOM 4540 C CA . MET C 1 98 ? -30.572 6.674 2.035 1.00 28.83 93 MET C CA 1
ATOM 4541 C C . MET C 1 98 ? -32.019 6.589 1.616 1.00 28.04 93 MET C C 1
ATOM 4542 O O . MET C 1 98 ? -32.773 7.553 1.743 1.00 25.86 93 MET C O 1
ATOM 4547 N N . VAL C 1 99 ? -32.409 5.414 1.146 1.00 24.41 94 VAL C N 1
ATOM 4548 C CA . VAL C 1 99 ? -33.786 5.073 0.829 1.00 23.59 94 VAL C CA 1
ATOM 4549 C C . VAL C 1 99 ? -34.110 3.869 1.698 1.00 30.14 94 VAL C C 1
ATOM 4550 O O . VAL C 1 99 ? -33.354 2.892 1.706 1.00 31.19 94 VAL C O 1
ATOM 4554 N N . VAL C 1 100 ? -35.189 3.969 2.483 1.00 26.57 95 VAL C N 1
ATOM 4555 C CA . VAL C 1 100 ? -35.604 2.914 3.400 1.00 29.20 95 VAL C CA 1
ATOM 4556 C C . VAL C 1 100 ? -36.960 2.358 3.042 1.00 30.78 95 VAL C C 1
ATOM 4557 O O . VAL C 1 100 ? -37.749 3.007 2.336 1.00 26.78 95 VAL C O 1
ATOM 4561 N N . ASN C 1 101 ? -37.229 1.158 3.549 1.00 29.84 96 ASN C N 1
ATOM 4562 C CA . ASN C 1 101 ? -38.482 0.487 3.306 1.00 30.96 96 ASN C CA 1
ATOM 4563 C C . ASN C 1 101 ? -39.459 0.767 4.460 1.00 37.84 96 ASN C C 1
ATOM 4564 O O . ASN C 1 101 ? -39.197 0.361 5.595 1.00 39.55 96 ASN C O 1
ATOM 4569 N N . ASP C 1 102 ? -40.603 1.403 4.164 1.00 34.26 97 ASP C N 1
ATOM 4570 C CA . ASP C 1 102 ? -41.651 1.601 5.178 1.00 36.24 97 ASP C CA 1
ATOM 4571 C C . ASP C 1 102 ? -42.891 0.828 4.735 1.00 38.78 97 ASP C C 1
ATOM 4572 O O . ASP C 1 102 ? -43.643 1.309 3.883 1.00 36.31 97 ASP C O 1
ATOM 4577 N N . ALA C 1 103 ? -43.086 -0.380 5.298 1.00 37.09 98 ALA C N 1
ATOM 4578 C CA . ALA C 1 103 ? -44.206 -1.282 4.984 1.00 38.94 98 ALA C CA 1
ATOM 4579 C C . ALA C 1 103 ? -44.415 -1.449 3.465 1.00 39.17 98 ALA C C 1
ATOM 4580 O O . ALA C 1 103 ? -45.546 -1.374 2.979 1.00 41.90 98 ALA C O 1
ATOM 4582 N N . GLY C 1 104 ? -43.312 -1.635 2.736 1.00 30.74 99 GLY C N 1
ATOM 4583 C CA . GLY C 1 104 ? -43.325 -1.851 1.294 1.00 29.24 99 GLY C CA 1
ATOM 4584 C C . GLY C 1 104 ? -43.156 -0.617 0.432 1.00 31.05 99 GLY C C 1
ATOM 4585 O O . GLY C 1 104 ? -42.953 -0.736 -0.778 1.00 28.04 99 GLY C O 1
ATOM 4586 N N . ARG C 1 105 ? -43.223 0.585 1.040 1.00 29.56 100 ARG C N 1
ATOM 4587 C CA . ARG C 1 105 ? -43.101 1.840 0.302 1.00 28.80 100 ARG C CA 1
ATOM 4588 C C . ARG C 1 105 ? -41.748 2.495 0.566 1.00 28.72 100 ARG C C 1
ATOM 4589 O O . ARG C 1 105 ? -41.272 2.463 1.698 1.00 28.63 100 ARG C O 1
ATOM 4597 N N . PRO C 1 106 ? -41.120 3.095 -0.450 1.00 23.04 101 PRO C N 1
ATOM 4598 C CA . PRO C 1 106 ? -39.833 3.759 -0.209 1.00 22.51 101 PRO C CA 1
ATOM 4599 C C . PRO C 1 106 ? -40.007 5.098 0.490 1.00 26.35 101 PRO C C 1
ATOM 4600 O O . PRO C 1 106 ? -40.999 5.823 0.294 1.00 24.26 101 PRO C O 1
ATOM 4604 N N . LYS C 1 107 ? -39.024 5.423 1.306 1.00 22.82 102 LYS C N 1
ATOM 4605 C CA . LYS C 1 107 ? -38.941 6.725 1.963 1.00 22.02 102 LYS C CA 1
ATOM 4606 C C . LYS C 1 107 ? -37.502 7.153 1.890 1.00 26.02 102 LYS C C 1
ATOM 4607 O O . LYS C 1 107 ? -36.605 6.323 2.058 1.00 26.02 102 LYS C O 1
ATOM 4613 N N . VAL C 1 108 ? -37.271 8.448 1.700 1.00 23.13 103 VAL C N 1
ATOM 4614 C CA . VAL C 1 108 ? -35.895 8.956 1.756 1.00 24.69 103 VAL C CA 1
ATOM 4615 C C . VAL C 1 108 ? -35.629 9.226 3.232 1.00 28.53 103 VAL C C 1
ATOM 4616 O O . VAL C 1 108 ? -36.526 9.731 3.920 1.00 28.56 103 VAL C O 1
ATOM 4620 N N . GLN C 1 109 ? -34.427 8.874 3.724 1.00 23.15 104 GLN C N 1
ATOM 4621 C CA . GLN C 1 109 ? -34.095 9.068 5.120 1.00 24.07 104 GLN C CA 1
ATOM 4622 C C . GLN C 1 109 ? -32.947 10.037 5.204 1.00 27.36 104 GLN C C 1
ATOM 4623 O O . GLN C 1 109 ? -31.936 9.864 4.524 1.00 27.49 104 GLN C O 1
ATOM 4629 N N . VAL C 1 110 ? -33.096 11.045 6.045 1.00 25.06 105 VAL C N 1
ATOM 4630 C CA . VAL C 1 110 ? -32.071 12.075 6.180 1.00 24.93 105 VAL C CA 1
ATOM 4631 C C . VAL C 1 110 ? -31.878 12.464 7.637 1.00 31.72 105 VAL C C 1
ATOM 4632 O O . VAL C 1 110 ? -32.727 12.160 8.483 1.00 33.18 105 VAL C O 1
ATOM 4636 N N . GLU C 1 111 ? -30.807 13.242 7.898 1.00 28.46 106 GLU C N 1
ATOM 4637 C CA . GLU C 1 111 ? -30.561 13.885 9.183 1.00 31.25 106 GLU C CA 1
ATOM 4638 C C . GLU C 1 111 ? -31.051 15.334 8.974 1.00 34.21 106 GLU C C 1
ATOM 4639 O O . GLU C 1 111 ? -30.679 15.990 7.989 1.00 30.78 106 GLU C O 1
ATOM 4641 N N . TYR C 1 112 ? -31.952 15.790 9.846 1.00 31.67 107 TYR C N 1
ATOM 4642 C CA . TYR C 1 112 ? -32.547 17.114 9.745 1.00 30.72 107 TYR C CA 1
ATOM 4643 C C . TYR C 1 112 ? -32.624 17.691 11.147 1.00 36.53 107 TYR C C 1
ATOM 4644 O O . TYR C 1 112 ? -33.275 17.106 12.010 1.00 37.71 107 TYR C O 1
ATOM 4653 N N . LYS C 1 113 ? -31.925 18.811 11.381 1.00 34.11 108 LYS C N 1
ATOM 4654 C CA . LYS C 1 113 ? -31.824 19.459 12.710 1.00 36.02 108 LYS C CA 1
ATOM 4655 C C . LYS C 1 113 ? -31.373 18.469 13.804 1.00 43.36 108 LYS C C 1
ATOM 4656 O O . LYS C 1 113 ? -31.914 18.463 14.909 1.00 45.77 108 LYS C O 1
ATOM 4662 N N . GLY C 1 114 ? -30.395 17.628 13.469 1.00 41.12 109 GLY C N 1
ATOM 4663 C CA . GLY C 1 114 ? -29.829 16.624 14.369 1.00 43.10 109 GLY C CA 1
ATOM 4664 C C . GLY C 1 114 ? -30.677 15.396 14.647 1.00 47.94 109 GLY C C 1
ATOM 4665 O O . GLY C 1 114 ? -30.297 14.567 15.477 1.00 51.01 109 GLY C O 1
ATOM 4666 N N . GLU C 1 115 ? -31.823 15.250 13.959 1.00 42.93 110 GLU C N 1
ATOM 4667 C CA . GLU C 1 115 ? -32.726 14.108 14.132 1.00 42.13 110 GLU C CA 1
ATOM 4668 C C . GLU C 1 115 ? -32.898 13.338 12.807 1.00 40.63 110 GLU C C 1
ATOM 4669 O O . GLU C 1 115 ? -32.885 13.951 11.735 1.00 36.74 110 GLU C O 1
ATOM 4675 N N . THR C 1 116 ? -33.123 12.017 12.897 1.00 35.65 111 THR C N 1
ATOM 4676 C CA . THR C 1 116 ? -33.371 11.156 11.740 1.00 34.33 111 THR C CA 1
ATOM 4677 C C . THR C 1 116 ? -34.828 11.343 11.320 1.00 38.00 111 THR C C 1
ATOM 4678 O O . THR C 1 116 ? -35.741 11.139 12.128 1.00 38.80 111 THR C O 1
ATOM 4682 N N . LYS C 1 117 ? -35.035 11.786 10.065 1.00 32.21 112 LYS C N 1
ATOM 4683 C CA . LYS C 1 117 ? -36.366 12.015 9.502 1.00 30.73 112 LYS C CA 1
ATOM 4684 C C . LYS C 1 117 ? -36.520 11.269 8.196 1.00 33.25 112 LYS C C 1
ATOM 4685 O O . LYS C 1 117 ? -35.538 11.088 7.479 1.00 32.44 112 LYS C O 1
ATOM 4691 N N . SER C 1 118 ? -37.741 10.813 7.895 1.00 31.24 113 SER C N 1
ATOM 4692 C CA . SER C 1 118 ? -37.981 10.137 6.635 1.00 29.65 113 SER C CA 1
ATOM 4693 C C . SER C 1 118 ? -39.171 10.768 5.933 1.00 32.50 113 SER C C 1
ATOM 4694 O O . SER C 1 118 ? -40.088 11.267 6.591 1.00 32.00 113 SER C O 1
ATOM 4697 N N . PHE C 1 119 ? -39.118 10.810 4.602 1.00 26.16 114 PHE C N 1
ATOM 4698 C CA . PHE C 1 119 ? -40.171 11.413 3.784 1.00 23.99 114 PHE C CA 1
ATOM 4699 C C . PHE C 1 119 ? -40.556 10.523 2.641 1.00 26.37 114 PHE C C 1
ATOM 4700 O O . PHE C 1 119 ? -39.682 9.952 1.985 1.00 25.15 114 PHE C O 1
ATOM 4708 N N . TYR C 1 120 ? -41.861 10.463 2.353 1.00 23.00 115 TYR C N 1
ATOM 4709 C CA . TYR C 1 120 ? -42.364 9.732 1.192 1.00 22.42 115 TYR C CA 1
ATOM 4710 C C . TYR C 1 120 ? -41.963 10.553 -0.053 1.00 24.23 115 TYR C C 1
ATOM 4711 O O . TYR C 1 120 ? -41.826 11.777 0.063 1.00 21.31 115 TYR C O 1
ATOM 4720 N N . PRO C 1 121 ? -41.786 9.917 -1.234 1.00 21.28 116 PRO C N 1
ATOM 4721 C CA . PRO C 1 121 ? -41.394 10.683 -2.425 1.00 19.52 116 PRO C CA 1
ATOM 4722 C C . PRO C 1 121 ? -42.368 11.811 -2.746 1.00 22.35 116 PRO C C 1
ATOM 4723 O O . PRO C 1 121 ? -41.917 12.884 -3.160 1.00 21.81 116 PRO C O 1
ATOM 4727 N N . GLU C 1 122 ? -43.694 11.586 -2.540 1.00 20.33 117 GLU C N 1
ATOM 4728 C CA . GLU C 1 122 ? -44.681 12.641 -2.805 1.00 20.96 117 GLU C CA 1
ATOM 4729 C C . GLU C 1 122 ? -44.537 13.822 -1.829 1.00 23.57 117 GLU C C 1
ATOM 4730 O O . GLU C 1 122 ? -44.862 14.948 -2.199 1.00 21.37 117 GLU C O 1
ATOM 4736 N N . GLU C 1 123 ? -44.009 13.579 -0.605 1.00 20.27 118 GLU C N 1
ATOM 4737 C CA . GLU C 1 123 ? -43.743 14.690 0.322 1.00 20.26 118 GLU C CA 1
ATOM 4738 C C . GLU C 1 123 ? -42.575 15.519 -0.219 1.00 24.40 118 GLU C C 1
ATOM 4739 O O . GLU C 1 123 ? -42.638 16.747 -0.195 1.00 23.19 118 GLU C O 1
ATOM 4745 N N . VAL C 1 124 ? -41.525 14.849 -0.737 1.00 21.01 119 VAL C N 1
ATOM 4746 C CA . VAL C 1 124 ? -40.377 15.549 -1.342 1.00 20.33 119 VAL C CA 1
ATOM 4747 C C . VAL C 1 124 ? -40.858 16.367 -2.568 1.00 21.36 119 VAL C C 1
ATOM 4748 O O . VAL C 1 124 ? -40.583 17.567 -2.656 1.00 19.41 119 VAL C O 1
ATOM 4752 N N . SER C 1 125 ? -41.620 15.731 -3.462 1.00 17.86 120 SER C N 1
ATOM 4753 C CA . SER C 1 125 ? -42.137 16.409 -4.654 1.00 16.38 120 SER C CA 1
ATOM 4754 C C . SER C 1 125 ? -43.095 17.526 -4.283 1.00 19.53 120 SER C C 1
ATOM 4755 O O . SER C 1 125 ? -43.151 18.514 -5.009 1.00 20.09 120 SER C O 1
ATOM 4758 N N . SER C 1 126 ? -43.830 17.392 -3.158 1.00 17.67 121 SER C N 1
ATOM 4759 C CA . SER C 1 126 ? -44.745 18.463 -2.713 1.00 17.56 121 SER C CA 1
ATOM 4760 C C . SER C 1 126 ? -43.942 19.722 -2.330 1.00 20.17 121 SER C C 1
ATOM 4761 O O . SER C 1 126 ? -44.418 20.829 -2.521 1.00 19.00 121 SER C O 1
ATOM 4764 N N . MET C 1 127 ? -42.735 19.523 -1.771 1.00 17.69 122 MET C N 1
ATOM 4765 C CA . MET C 1 127 ? -41.838 20.629 -1.378 1.00 18.20 122 MET C CA 1
ATOM 4766 C C . MET C 1 127 ? -41.340 21.338 -2.637 1.00 20.80 122 MET C C 1
ATOM 4767 O O . MET C 1 127 ? -41.282 22.562 -2.670 1.00 20.49 122 MET C O 1
ATOM 4772 N N . VAL C 1 128 ? -41.047 20.563 -3.703 1.00 17.14 123 VAL C N 1
ATOM 4773 C CA . VAL C 1 128 ? -40.627 21.137 -4.989 1.00 15.22 123 VAL C CA 1
ATOM 4774 C C . VAL C 1 128 ? -41.819 21.886 -5.600 1.00 18.53 123 VAL C C 1
ATOM 4775 O O . VAL C 1 128 ? -41.657 23.017 -6.056 1.00 16.83 123 VAL C O 1
ATOM 4779 N N . LEU C 1 129 ? -43.014 21.283 -5.558 1.00 16.01 124 LEU C N 1
ATOM 4780 C CA . LEU C 1 129 ? -44.220 21.960 -6.077 1.00 16.09 124 LEU C CA 1
ATOM 4781 C C . LEU C 1 129 ? -44.554 23.237 -5.320 1.00 18.74 124 LEU C C 1
ATOM 4782 O O . LEU C 1 129 ? -44.987 24.214 -5.940 1.00 18.77 124 LEU C O 1
ATOM 4787 N N . THR C 1 130 ? -44.323 23.249 -3.999 1.00 17.45 125 THR C N 1
ATOM 4788 C CA . THR C 1 130 ? -44.557 24.452 -3.178 1.00 18.22 125 THR C CA 1
ATOM 4789 C C . THR C 1 130 ? -43.627 25.576 -3.672 1.00 20.89 125 THR C C 1
ATOM 4790 O O . THR C 1 130 ? -44.058 26.727 -3.816 1.00 19.35 125 THR C O 1
ATOM 4794 N N . LYS C 1 131 ? -42.366 25.218 -3.970 1.00 18.17 126 LYS C N 1
ATOM 4795 C CA . LYS C 1 131 ? -41.391 26.196 -4.470 1.00 17.48 126 LYS C CA 1
ATOM 4796 C C . LYS C 1 131 ? -41.861 26.741 -5.845 1.00 18.83 126 LYS C C 1
ATOM 4797 O O . LYS C 1 131 ? -41.823 27.958 -6.060 1.00 18.40 126 LYS C O 1
ATOM 4803 N N . MET C 1 132 ? -42.347 25.849 -6.749 1.00 15.97 127 MET C N 1
ATOM 4804 C CA . MET C 1 132 ? -42.817 26.274 -8.075 1.00 14.56 127 MET C CA 1
ATOM 4805 C C . MET C 1 132 ? -44.022 27.213 -7.940 1.00 18.94 127 MET C C 1
ATOM 4806 O O . MET C 1 132 ? -44.079 28.221 -8.640 1.00 19.22 127 MET C O 1
ATOM 4811 N N . LYS C 1 133 ? -44.958 26.890 -7.023 1.00 16.39 128 LYS C N 1
ATOM 4812 C CA . LYS C 1 133 ? -46.135 27.720 -6.710 1.00 17.92 128 LYS C CA 1
ATOM 4813 C C . LYS C 1 133 ? -45.643 29.101 -6.209 1.00 20.99 128 LYS C C 1
ATOM 4814 O O . LYS C 1 133 ? -46.129 30.136 -6.676 1.00 20.41 128 LYS C O 1
ATOM 4820 N N . GLU C 1 134 ? -44.661 29.110 -5.272 1.00 17.18 129 GLU C N 1
ATOM 4821 C CA . GLU C 1 134 ? -44.100 30.354 -4.715 1.00 18.32 129 GLU C CA 1
ATOM 4822 C C . GLU C 1 134 ? -43.401 31.221 -5.782 1.00 19.99 129 GLU C C 1
ATOM 4823 O O . GLU C 1 134 ? -43.558 32.446 -5.788 1.00 20.13 129 GLU C O 1
ATOM 4829 N N . ILE C 1 135 ? -42.702 30.569 -6.724 1.00 16.81 130 ILE C N 1
ATOM 4830 C CA . ILE C 1 135 ? -42.014 31.240 -7.848 1.00 16.66 130 ILE C CA 1
ATOM 4831 C C . ILE C 1 135 ? -43.072 31.944 -8.714 1.00 20.15 130 ILE C C 1
ATOM 4832 O O . ILE C 1 135 ? -42.899 33.116 -9.072 1.00 19.65 130 ILE C O 1
ATOM 4837 N N . ALA C 1 136 ? -44.192 31.232 -9.023 1.00 18.48 131 ALA C N 1
ATOM 4838 C CA . ALA C 1 136 ? -45.255 31.862 -9.810 1.00 18.28 131 ALA C CA 1
ATOM 4839 C C . ALA C 1 136 ? -45.891 33.044 -9.071 1.00 22.32 131 ALA C C 1
ATOM 4840 O O . ALA C 1 136 ? -46.107 34.097 -9.684 1.00 20.29 131 ALA C O 1
ATOM 4842 N N . GLU C 1 137 ? -46.153 32.901 -7.752 1.00 19.82 132 GLU C N 1
ATOM 4843 C CA . GLU C 1 137 ? -46.756 33.995 -6.953 1.00 22.10 132 GLU C CA 1
ATOM 4844 C C . GLU C 1 137 ? -45.849 35.231 -6.839 1.00 24.67 132 GLU C C 1
ATOM 4845 O O . GLU C 1 137 ? -46.345 36.349 -6.898 1.00 25.46 132 GLU C O 1
ATOM 4851 N N . ALA C 1 138 ? -44.519 35.020 -6.721 1.00 21.19 133 ALA C N 1
ATOM 4852 C CA . ALA C 1 138 ? -43.550 36.119 -6.608 1.00 20.97 133 ALA C CA 1
ATOM 4853 C C . ALA C 1 138 ? -43.522 36.925 -7.920 1.00 25.80 133 ALA C C 1
ATOM 4854 O O . ALA C 1 138 ? -43.406 38.139 -7.900 1.00 26.12 133 ALA C O 1
ATOM 4856 N N . TYR C 1 139 ? -43.679 36.239 -9.068 1.00 21.12 134 TYR C N 1
ATOM 4857 C CA . TYR C 1 139 ? -43.673 36.924 -10.354 1.00 21.06 134 TYR C CA 1
ATOM 4858 C C . TYR C 1 139 ? -45.003 37.644 -10.623 1.00 24.86 134 TYR C C 1
ATOM 4859 O O . TYR C 1 139 ? -45.019 38.756 -11.152 1.00 24.31 134 TYR C O 1
ATOM 4868 N N . LEU C 1 140 ? -46.113 36.965 -10.354 1.00 21.71 135 LEU C N 1
ATOM 4869 C CA . LEU C 1 140 ? -47.429 37.516 -10.660 1.00 23.26 135 LEU C CA 1
ATOM 4870 C C . LEU C 1 140 ? -47.907 38.554 -9.691 1.00 28.74 135 LEU C C 1
ATOM 4871 O O . LEU C 1 140 ? -48.703 39.417 -10.079 1.00 27.99 135 LEU C O 1
ATOM 4876 N N . GLY C 1 141 ? -47.451 38.450 -8.437 1.00 26.96 136 GLY C N 1
ATOM 4877 C CA . GLY C 1 141 ? -47.891 39.321 -7.350 1.00 27.99 136 GLY C CA 1
ATOM 4878 C C . GLY C 1 141 ? -49.325 38.981 -6.982 1.00 33.88 136 GLY C C 1
ATOM 4879 O O . GLY C 1 141 ? -50.059 39.812 -6.452 1.00 34.84 136 GLY C O 1
ATOM 4880 N N . LYS C 1 142 ? -49.735 37.739 -7.276 1.00 31.39 137 LYS C N 1
ATOM 4881 C CA . LYS C 1 142 ? -51.080 37.232 -7.023 1.00 31.72 137 LYS C CA 1
ATOM 4882 C C . LYS C 1 142 ? -50.965 35.810 -6.498 1.00 33.59 137 LYS C C 1
ATOM 4883 O O . LYS C 1 142 ? -49.972 35.146 -6.779 1.00 29.32 137 LYS C O 1
ATOM 4889 N N .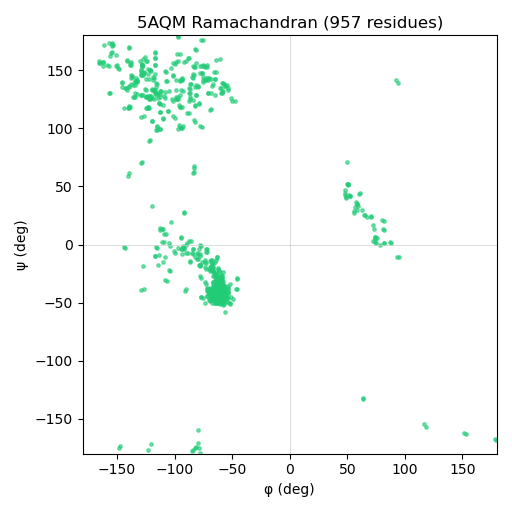 THR C 1 143 ? -51.972 35.323 -5.750 1.00 31.94 138 THR C N 1
ATOM 4890 C CA . THR C 1 143 ? -51.960 33.942 -5.226 1.00 30.02 138 THR C CA 1
ATOM 4891 C C . THR C 1 143 ? -52.168 32.960 -6.401 1.00 33.07 138 THR C C 1
ATOM 4892 O O . THR C 1 143 ? -52.945 33.240 -7.323 1.00 32.91 138 THR C O 1
ATOM 4896 N N . VAL C 1 144 ? -51.491 31.818 -6.351 1.00 27.03 139 VAL C N 1
ATOM 4897 C CA . VAL C 1 144 ? -51.615 30.781 -7.383 1.00 26.05 139 VAL C CA 1
ATOM 4898 C C . VAL C 1 144 ? -52.091 29.525 -6.674 1.00 30.35 139 VAL C C 1
ATOM 4899 O O . VAL C 1 144 ? -51.430 29.067 -5.754 1.00 30.01 139 VAL C O 1
ATOM 4903 N N . THR C 1 145 ? -53.192 28.936 -7.141 1.00 28.67 140 THR C N 1
ATOM 4904 C CA . THR C 1 145 ? -53.727 27.713 -6.563 1.00 28.22 140 THR C CA 1
ATOM 4905 C C . THR C 1 145 ? -53.928 26.648 -7.667 1.00 31.21 140 THR C C 1
ATOM 4906 O O . THR C 1 145 ? -53.660 25.481 -7.433 1.00 33.46 140 THR C O 1
ATOM 4910 N N . ASN C 1 146 ? -54.375 27.059 -8.855 1.00 26.43 141 ASN C N 1
ATOM 4911 C CA . ASN C 1 146 ? -54.687 26.145 -9.963 1.00 25.44 141 ASN C CA 1
ATOM 4912 C C . ASN C 1 146 ? -53.485 25.830 -10.828 1.00 25.95 141 ASN C C 1
ATOM 4913 O O . ASN C 1 146 ? -52.786 26.735 -11.275 1.00 24.33 141 ASN C O 1
ATOM 4918 N N . ALA C 1 147 ? -53.259 24.550 -11.080 1.00 22.87 142 ALA C N 1
ATOM 4919 C CA . ALA C 1 147 ? -52.142 24.160 -11.912 1.00 21.10 142 ALA C CA 1
ATOM 4920 C C . ALA C 1 147 ? -52.358 22.870 -12.688 1.00 23.88 142 ALA C C 1
ATOM 4921 O O . ALA C 1 147 ? -53.104 21.994 -12.272 1.00 23.79 142 ALA C O 1
ATOM 4923 N N . VAL C 1 148 ? -51.659 22.773 -13.807 1.00 18.81 143 VAL C N 1
ATOM 4924 C CA . VAL C 1 148 ? -51.657 21.584 -14.626 1.00 18.97 143 VAL C CA 1
ATOM 4925 C C . VAL C 1 148 ? -50.252 21.063 -14.354 1.00 22.08 143 VAL C C 1
ATOM 4926 O O . VAL C 1 148 ? -49.282 21.798 -14.501 1.00 22.21 143 VAL C O 1
ATOM 4930 N N . VAL C 1 149 ? -50.149 19.810 -13.935 1.00 18.63 144 VAL C N 1
ATOM 4931 C CA . VAL C 1 149 ? -48.862 19.203 -13.617 1.00 18.07 144 VAL C CA 1
ATOM 4932 C C . VAL C 1 149 ? -48.601 18.076 -14.598 1.00 21.78 144 VAL C C 1
ATOM 4933 O O . VAL C 1 149 ? -49.508 17.325 -14.926 1.00 21.60 144 VAL C O 1
ATOM 4937 N N . THR C 1 150 ? -47.369 17.976 -15.084 1.00 17.16 145 THR C N 1
ATOM 4938 C CA . THR C 1 150 ? -47.066 16.952 -16.096 1.00 15.72 145 THR C CA 1
ATOM 4939 C C . THR C 1 150 ? -46.403 15.718 -15.490 1.00 20.66 145 THR C C 1
ATOM 4940 O O . THR C 1 150 ? -45.803 15.802 -14.421 1.00 19.46 145 THR C O 1
ATOM 4944 N N . VAL C 1 151 ? -46.545 14.575 -16.168 1.00 17.63 146 VAL C N 1
ATOM 4945 C CA . VAL C 1 151 ? -45.926 13.309 -15.761 1.00 16.48 146 VAL C CA 1
ATOM 4946 C C . VAL C 1 151 ? -45.457 12.581 -17.034 1.00 19.67 146 VAL C C 1
ATOM 4947 O O . VAL C 1 151 ? -46.026 12.775 -18.105 1.00 19.28 146 VAL C O 1
ATOM 4951 N N . PRO C 1 152 ? -44.499 11.657 -16.942 1.00 18.15 147 PRO C N 1
ATOM 4952 C CA . PRO C 1 152 ? -44.141 10.869 -18.133 1.00 17.12 147 PRO C CA 1
ATOM 4953 C C . PRO C 1 152 ? -45.328 10.002 -18.582 1.00 20.94 147 PRO C C 1
ATOM 4954 O O . PRO C 1 152 ? -46.141 9.567 -17.764 1.00 20.43 147 PRO C O 1
ATOM 4958 N N . ALA C 1 153 ? -45.428 9.775 -19.878 1.00 18.33 148 ALA C N 1
ATOM 4959 C CA . ALA C 1 153 ? -46.503 8.982 -20.472 1.00 20.22 148 ALA C CA 1
ATOM 4960 C C . ALA C 1 153 ? -46.561 7.550 -19.931 1.00 25.14 148 ALA C C 1
ATOM 4961 O O . ALA C 1 153 ? -47.641 6.946 -19.903 1.00 25.40 148 ALA C O 1
ATOM 4963 N N . TYR C 1 154 ? -45.412 7.023 -19.496 1.00 20.90 149 TYR C N 1
ATOM 4964 C CA . TYR C 1 154 ? -45.318 5.661 -18.977 1.00 22.21 149 TYR C CA 1
ATOM 4965 C C . TYR C 1 154 ? -45.691 5.530 -17.501 1.00 25.76 149 TYR C C 1
ATOM 4966 O O . TYR C 1 154 ? -45.693 4.406 -16.985 1.00 26.03 149 TYR C O 1
ATOM 4975 N N . PHE C 1 155 ? -45.980 6.658 -16.799 1.00 21.66 150 PHE C N 1
ATOM 4976 C CA . PHE C 1 155 ? -46.353 6.565 -15.392 1.00 21.11 150 PHE C CA 1
ATOM 4977 C C . PHE C 1 155 ? -47.607 5.701 -15.245 1.00 23.91 150 PHE C C 1
ATOM 4978 O O . PHE C 1 155 ? -48.562 5.869 -15.995 1.00 24.59 150 PHE C O 1
ATOM 4986 N N . ASN C 1 156 ? -47.590 4.798 -14.279 1.00 23.18 151 ASN C N 1
ATOM 4987 C CA . ASN C 1 156 ? -48.737 3.916 -14.027 1.00 24.25 151 ASN C CA 1
ATOM 4988 C C . ASN C 1 156 ? -49.732 4.675 -13.107 1.00 27.70 151 ASN C C 1
ATOM 4989 O O . ASN C 1 156 ? -49.492 5.850 -12.783 1.00 26.31 151 ASN C O 1
ATOM 4994 N N . ASP C 1 157 ? -50.853 4.027 -12.699 1.00 27.56 152 ASP C N 1
ATOM 4995 C CA . ASP C 1 157 ? -51.857 4.633 -11.821 1.00 26.72 152 ASP C CA 1
ATOM 4996 C C . ASP C 1 157 ? -51.273 5.163 -10.496 1.00 29.51 152 ASP C C 1
ATOM 4997 O O . ASP C 1 157 ? -51.639 6.252 -10.060 1.00 28.87 152 ASP C O 1
ATOM 5002 N N . SER C 1 158 ? -50.411 4.368 -9.850 1.00 28.49 153 SER C N 1
ATOM 5003 C CA . SER C 1 158 ? -49.781 4.688 -8.565 1.00 27.28 153 SER C CA 1
ATOM 5004 C C . SER C 1 158 ? -48.867 5.913 -8.695 1.00 29.21 153 SER C C 1
ATOM 5005 O O . SER C 1 158 ? -48.932 6.817 -7.857 1.00 28.14 153 SER C O 1
ATOM 5008 N N . GLN C 1 159 ? -48.068 5.967 -9.763 1.00 23.14 154 GLN C N 1
ATOM 5009 C CA . GLN C 1 159 ? -47.146 7.072 -10.016 1.00 22.01 154 GLN C CA 1
ATOM 5010 C C . GLN C 1 159 ? -47.911 8.383 -10.301 1.00 25.68 154 GLN C C 1
ATOM 5011 O O . GLN C 1 159 ? -47.523 9.466 -9.811 1.00 24.48 154 GLN C O 1
ATOM 5017 N N . ARG C 1 160 ? -49.024 8.274 -11.065 1.00 24.00 155 ARG C N 1
ATOM 5018 C CA . ARG C 1 160 ? -49.883 9.420 -11.376 1.00 23.31 155 ARG C CA 1
ATOM 5019 C C . ARG C 1 160 ? -50.569 9.915 -10.119 1.00 28.68 155 ARG C C 1
ATOM 5020 O O . ARG C 1 160 ? -50.566 11.124 -9.856 1.00 27.65 155 ARG C O 1
ATOM 5028 N N . GLN C 1 161 ? -51.143 8.981 -9.319 1.00 26.46 156 GLN C N 1
ATOM 5029 C CA . GLN C 1 161 ? -51.842 9.340 -8.090 1.00 26.85 156 GLN C CA 1
ATOM 5030 C C . GLN C 1 161 ? -50.877 10.016 -7.097 1.00 27.64 156 GLN C C 1
ATOM 5031 O O . GLN C 1 161 ? -51.250 11.025 -6.502 1.00 27.89 156 GLN C O 1
ATOM 5037 N N . ALA C 1 162 ? -49.671 9.448 -6.909 1.00 22.99 157 ALA C N 1
ATOM 5038 C CA . ALA C 1 162 ? -48.679 10.016 -5.983 1.00 22.91 157 ALA C CA 1
ATOM 5039 C C . ALA C 1 162 ? -48.262 11.447 -6.415 1.00 26.04 157 ALA C C 1
ATOM 5040 O O . ALA C 1 162 ? -48.059 12.307 -5.545 1.00 23.54 157 ALA C O 1
ATOM 5042 N N . THR C 1 163 ? -48.209 11.722 -7.744 1.00 22.50 158 THR C N 1
ATOM 5043 C CA . THR C 1 163 ? -47.900 13.070 -8.271 1.00 21.80 158 THR C CA 1
ATOM 5044 C C . THR C 1 163 ? -49.057 14.019 -7.931 1.00 23.55 158 THR C C 1
ATOM 5045 O O . THR C 1 163 ? -48.816 15.126 -7.455 1.00 22.16 158 THR C O 1
ATOM 5049 N N . LYS C 1 164 ? -50.314 13.568 -8.128 1.00 23.52 159 LYS C N 1
ATOM 5050 C CA . LYS C 1 164 ? -51.508 14.343 -7.791 1.00 24.97 159 LYS C CA 1
ATOM 5051 C C . LYS C 1 164 ? -51.499 14.644 -6.282 1.00 27.22 159 LYS C C 1
ATOM 5052 O O . LYS C 1 164 ? -51.744 15.786 -5.897 1.00 28.63 159 LYS C O 1
ATOM 5055 N N . ASP C 1 165 ? -51.127 13.636 -5.447 1.00 23.96 160 ASP C N 1
ATOM 5056 C CA . ASP C 1 165 ? -51.028 13.767 -3.981 1.00 25.10 160 ASP C CA 1
ATOM 5057 C C . ASP C 1 165 ? -49.956 14.816 -3.624 1.00 27.41 160 ASP C C 1
ATOM 5058 O O . ASP C 1 165 ? -50.197 15.626 -2.734 1.00 29.41 160 ASP C O 1
ATOM 5063 N N . ALA C 1 166 ? -48.818 14.836 -4.338 1.00 22.43 161 ALA C N 1
ATOM 5064 C CA . ALA C 1 166 ? -47.765 15.850 -4.119 1.00 21.08 161 ALA C CA 1
ATOM 5065 C C . ALA C 1 166 ? -48.352 17.280 -4.321 1.00 25.87 161 ALA C C 1
ATOM 5066 O O . ALA C 1 166 ? -48.078 18.189 -3.521 1.00 24.51 161 ALA C O 1
ATOM 5068 N N . GLY C 1 167 ? -49.185 17.430 -5.357 1.00 24.12 162 GLY C N 1
ATOM 5069 C CA . GLY C 1 167 ? -49.899 18.652 -5.710 1.00 24.02 162 GLY C CA 1
ATOM 5070 C C . GLY C 1 167 ? -50.838 19.086 -4.611 1.00 29.84 162 GLY C C 1
ATOM 5071 O O . GLY C 1 167 ? -50.789 20.242 -4.184 1.00 27.76 162 GLY C O 1
ATOM 5072 N N . THR C 1 168 ? -51.653 18.146 -4.098 1.00 26.15 163 THR C N 1
ATOM 5073 C CA . THR C 1 168 ? -52.590 18.380 -2.990 1.00 27.18 163 THR C CA 1
ATOM 5074 C C . THR C 1 168 ? -51.843 18.810 -1.706 1.00 30.99 163 THR C C 1
ATOM 5075 O O . THR C 1 168 ? -52.226 19.802 -1.092 1.00 31.10 163 THR C O 1
ATOM 5079 N N . ILE C 1 169 ? -50.761 18.093 -1.328 1.00 28.23 164 ILE C N 1
ATOM 5080 C CA . ILE C 1 169 ? -49.965 18.421 -0.138 1.00 28.22 164 ILE C CA 1
ATOM 5081 C C . ILE C 1 169 ? -49.399 19.855 -0.274 1.00 32.05 164 ILE C C 1
ATOM 5082 O O . ILE C 1 169 ? -49.386 20.601 0.703 1.00 31.01 164 ILE C O 1
ATOM 5087 N N . ALA C 1 170 ? -48.987 20.247 -1.502 1.00 27.88 165 ALA C N 1
ATOM 5088 C CA . ALA C 1 170 ? -48.457 21.580 -1.809 1.00 27.62 165 ALA C CA 1
ATOM 5089 C C . ALA C 1 170 ? -49.541 22.672 -1.807 1.00 31.41 165 ALA C C 1
ATOM 5090 O O . ALA C 1 170 ? -49.209 23.830 -1.971 1.00 29.35 165 ALA C O 1
ATOM 5092 N N . GLY C 1 171 ? -50.806 22.302 -1.667 1.00 29.38 166 GLY C N 1
ATOM 5093 C CA . GLY C 1 171 ? -51.922 23.247 -1.656 1.00 30.29 166 GLY C CA 1
ATOM 5094 C C . GLY C 1 171 ? -52.374 23.669 -3.040 1.00 32.49 166 GLY C C 1
ATOM 5095 O O . GLY C 1 171 ? -53.029 24.696 -3.201 1.00 32.59 166 GLY C O 1
ATOM 5096 N N . LEU C 1 172 ? -52.036 22.878 -4.045 1.00 27.37 167 LEU C N 1
ATOM 5097 C CA . LEU C 1 172 ? -52.445 23.142 -5.418 1.00 26.50 167 LEU C CA 1
ATOM 5098 C C . LEU C 1 172 ? -53.727 22.404 -5.765 1.00 32.54 167 LEU C C 1
ATOM 5099 O O . LEU C 1 172 ? -53.918 21.259 -5.355 1.00 32.26 167 LEU C O 1
ATOM 5104 N N . ASN C 1 173 ? -54.577 23.060 -6.555 1.00 27.94 168 ASN C N 1
ATOM 5105 C CA . ASN C 1 173 ? -55.757 22.472 -7.149 1.00 28.31 168 ASN C CA 1
ATOM 5106 C C . ASN C 1 173 ? -55.254 21.997 -8.531 1.00 31.17 168 ASN C C 1
ATOM 5107 O O . ASN C 1 173 ? -55.006 22.813 -9.430 1.00 29.10 168 ASN C O 1
ATOM 5112 N N . VAL C 1 174 ? -54.994 20.680 -8.649 1.00 28.32 169 VAL C N 1
ATOM 5113 C CA . VAL C 1 174 ? -54.465 20.109 -9.885 1.00 26.86 169 VAL C CA 1
ATOM 5114 C C . VAL C 1 174 ? -55.592 19.969 -10.897 1.00 30.48 169 VAL C C 1
ATOM 5115 O O . VAL C 1 174 ? -56.433 19.062 -10.784 1.00 29.52 169 VAL C O 1
ATOM 5119 N N . LEU C 1 175 ? -55.636 20.907 -11.872 1.00 26.08 170 LEU C N 1
ATOM 5120 C CA . LEU C 1 175 ? -56.694 20.951 -12.906 1.00 26.31 170 LEU C CA 1
ATOM 5121 C C . LEU C 1 175 ? -56.687 19.709 -13.759 1.00 29.41 170 LEU C C 1
ATOM 5122 O O . LEU C 1 175 ? -57.750 19.199 -14.131 1.00 30.08 170 LEU C O 1
ATOM 5127 N N . ARG C 1 176 ? -55.483 19.265 -14.098 1.00 25.03 171 ARG C N 1
ATOM 5128 C CA . ARG C 1 176 ? -55.284 18.059 -14.873 1.00 23.55 171 ARG C CA 1
ATOM 5129 C C . ARG C 1 176 ? -53.853 17.561 -14.733 1.00 24.73 171 ARG C C 1
ATOM 5130 O O . ARG C 1 176 ? -52.937 18.342 -14.504 1.00 22.25 171 ARG C O 1
ATOM 5138 N N . ILE C 1 177 ? -53.666 16.261 -14.902 1.00 22.54 172 ILE C N 1
ATOM 5139 C CA . ILE C 1 177 ? -52.344 15.673 -14.888 1.00 20.63 172 ILE C CA 1
ATOM 5140 C C . ILE C 1 177 ? -52.234 15.299 -16.352 1.00 24.71 172 ILE C C 1
ATOM 5141 O O . ILE C 1 177 ? -53.044 14.527 -16.855 1.00 24.46 172 ILE C O 1
ATOM 5146 N N . ILE C 1 178 ? -51.246 15.840 -17.046 1.00 21.89 173 ILE C N 1
ATOM 5147 C CA . ILE C 1 178 ? -51.112 15.530 -18.458 1.00 23.77 173 ILE C CA 1
ATOM 5148 C C . ILE C 1 178 ? -49.753 14.946 -18.764 1.00 23.78 173 ILE C C 1
ATOM 5149 O O . ILE C 1 178 ? -48.782 15.230 -18.078 1.00 23.79 173 ILE C O 1
ATOM 5154 N N . ASN C 1 179 ? -49.697 14.113 -19.794 1.00 18.32 174 ASN C N 1
ATOM 5155 C CA . ASN C 1 179 ? -48.430 13.497 -20.153 1.00 17.59 174 ASN C CA 1
ATOM 5156 C C . ASN C 1 179 ? -47.487 14.525 -20.692 1.00 18.46 174 ASN C C 1
ATOM 5157 O O . ASN C 1 179 ? -47.919 15.427 -21.420 1.00 19.85 174 ASN C O 1
ATOM 5162 N N . GLU C 1 180 ? -46.199 14.404 -20.358 1.00 16.24 175 GLU C N 1
ATOM 5163 C CA . GLU C 1 180 ? -45.148 15.290 -20.859 1.00 16.27 175 GLU C CA 1
ATOM 5164 C C . GLU C 1 180 ? -45.118 15.376 -22.398 1.00 17.41 175 GLU C C 1
ATOM 5165 O O . GLU C 1 180 ? -45.114 16.500 -22.902 1.00 17.95 175 GLU C O 1
ATOM 5171 N N . PRO C 1 181 ? -45.203 14.246 -23.163 1.00 16.95 176 PRO C N 1
ATOM 5172 C CA . PRO C 1 181 ? -45.222 14.365 -24.631 1.00 16.80 176 PRO C CA 1
ATOM 5173 C C . PRO C 1 181 ? -46.461 15.115 -25.149 1.00 19.83 176 PRO C C 1
ATOM 5174 O O . PRO C 1 181 ? -46.363 15.855 -26.135 1.00 20.32 176 PRO C O 1
ATOM 5178 N N . THR C 1 182 ? -47.616 14.941 -24.477 1.00 17.31 177 THR C N 1
ATOM 5179 C CA . THR C 1 182 ? -48.843 15.652 -24.856 1.00 17.55 177 THR C CA 1
ATOM 5180 C C . THR C 1 182 ? -48.636 17.147 -24.634 1.00 20.10 177 THR C C 1
ATOM 5181 O O . THR C 1 182 ? -48.957 17.954 -25.516 1.00 19.08 177 THR C O 1
ATOM 5185 N N . ALA C 1 183 ? -48.075 17.520 -23.464 1.00 17.49 178 ALA C N 1
ATOM 5186 C CA . ALA C 1 183 ? -47.781 18.937 -23.165 1.00 17.51 178 ALA C CA 1
ATOM 5187 C C . ALA C 1 183 ? -46.872 19.540 -24.269 1.00 20.30 178 ALA C C 1
ATOM 5188 O O . ALA C 1 183 ? -47.164 20.620 -24.775 1.00 20.51 178 ALA C O 1
ATOM 5190 N N . ALA C 1 184 ? -45.838 18.790 -24.713 1.00 17.51 179 ALA C N 1
ATOM 5191 C CA . ALA C 1 184 ? -44.935 19.264 -25.776 1.00 18.56 179 ALA C CA 1
ATOM 5192 C C . ALA C 1 184 ? -45.677 19.443 -27.103 1.00 21.22 179 ALA C C 1
ATOM 5193 O O . ALA C 1 184 ? -45.452 20.442 -27.786 1.00 21.05 179 ALA C O 1
ATOM 5195 N N . ALA C 1 185 ? -46.590 18.511 -27.451 1.00 19.36 180 ALA C N 1
ATOM 5196 C CA . ALA C 1 185 ? -47.390 18.632 -28.673 1.00 18.76 180 ALA C CA 1
ATOM 5197 C C . ALA C 1 185 ? -48.307 19.863 -28.590 1.00 21.68 180 ALA C C 1
ATOM 5198 O O . ALA C 1 185 ? -48.453 20.586 -29.576 1.00 22.22 180 ALA C O 1
ATOM 5200 N N . ILE C 1 186 ? -48.897 20.110 -27.408 1.00 17.90 181 ILE C N 1
ATOM 5201 C CA . ILE C 1 186 ? -49.783 21.255 -27.177 1.00 18.15 181 ILE C CA 1
ATOM 5202 C C . ILE C 1 186 ? -48.992 22.572 -27.350 1.00 21.55 181 ILE C C 1
ATOM 5203 O O . ILE C 1 186 ? -49.487 23.507 -27.996 1.00 21.73 181 ILE C O 1
ATOM 5208 N N . ALA C 1 187 ? -47.748 22.609 -26.839 1.00 19.79 182 ALA C N 1
ATOM 5209 C CA . ALA C 1 187 ? -46.887 23.796 -26.940 1.00 20.03 182 ALA C CA 1
ATOM 5210 C C . ALA C 1 187 ? -46.716 24.211 -28.410 1.00 23.69 182 ALA C C 1
ATOM 5211 O O . ALA C 1 187 ? -46.755 25.396 -28.708 1.00 22.63 182 ALA C O 1
ATOM 5213 N N . TYR C 1 188 ? -46.592 23.227 -29.321 1.00 20.21 183 TYR C N 1
ATOM 5214 C CA . TYR C 1 188 ? -46.462 23.456 -30.763 1.00 21.73 183 TYR C CA 1
ATOM 5215 C C . TYR C 1 188 ? -47.780 23.577 -31.532 1.00 25.66 183 TYR C C 1
ATOM 5216 O O . TYR C 1 188 ? -47.752 23.680 -32.763 1.00 27.82 183 TYR C O 1
ATOM 5225 N N . GLY C 1 189 ? -48.911 23.527 -30.835 1.00 22.70 184 GLY C N 1
ATOM 5226 C CA . GLY C 1 189 ? -50.232 23.630 -31.463 1.00 23.22 184 GLY C CA 1
ATOM 5227 C C . GLY C 1 189 ? -50.561 22.478 -32.412 1.00 24.88 184 GLY C C 1
ATOM 5228 O O . GLY C 1 189 ? -51.399 22.628 -33.304 1.00 26.67 184 GLY C O 1
ATOM 5229 N N . LEU C 1 190 ? -49.940 21.292 -32.200 1.00 22.14 185 LEU C N 1
ATOM 5230 C CA . LEU C 1 190 ? -50.166 20.120 -33.062 1.00 21.74 185 LEU C CA 1
ATOM 5231 C C . LEU C 1 190 ? -51.593 19.603 -33.003 1.00 25.67 185 LEU C C 1
ATOM 5232 O O . LEU C 1 190 ? -52.065 19.018 -33.978 1.00 26.02 185 LEU C O 1
ATOM 5237 N N . ASP C 1 191 ? -52.282 19.867 -31.871 1.00 23.87 186 ASP C N 1
ATOM 5238 C CA . ASP C 1 191 ? -53.688 19.493 -31.638 1.00 25.50 186 ASP C CA 1
ATOM 5239 C C . ASP C 1 191 ? -54.660 20.462 -32.334 1.00 31.50 186 ASP C C 1
ATOM 5240 O O . ASP C 1 191 ? -55.872 20.215 -32.337 1.00 31.71 186 ASP C O 1
ATOM 5245 N N . LYS C 1 192 ? -54.119 21.529 -32.965 1.00 26.81 187 LYS C N 1
ATOM 5246 C CA . LYS C 1 192 ? -54.913 22.545 -33.672 1.00 28.07 187 LYS C CA 1
ATOM 5247 C C . LYS C 1 192 ? -54.776 22.450 -35.185 1.00 33.09 187 LYS C C 1
ATOM 5248 O O . LYS C 1 192 ? -55.526 23.109 -35.887 1.00 33.02 187 LYS C O 1
ATOM 5254 N N . LYS C 1 193 ? -53.826 21.639 -35.692 1.00 29.28 188 LYS C N 1
ATOM 5255 C CA . LYS C 1 193 ? -53.641 21.442 -37.133 1.00 28.47 188 LYS C CA 1
ATOM 5256 C C . LYS C 1 193 ? -54.883 20.757 -37.688 1.00 34.07 188 LYS C C 1
ATOM 5257 O O . LYS C 1 193 ? -55.383 19.783 -37.119 1.00 34.83 188 LYS C O 1
ATOM 5263 N N . VAL C 1 194 ? -55.434 21.339 -38.737 1.00 30.41 189 VAL C N 1
ATOM 5264 C CA . VAL C 1 194 ? -56.653 20.857 -39.362 1.00 32.37 189 VAL C CA 1
ATOM 5265 C C . VAL C 1 194 ? -56.379 19.613 -40.182 1.00 38.22 189 VAL C C 1
ATOM 5266 O O . VAL C 1 194 ? -55.255 19.411 -40.659 1.00 39.43 189 VAL C O 1
ATOM 5270 N N . GLY C 1 195 ? -57.413 18.803 -40.358 1.00 34.49 190 GLY C N 1
ATOM 5271 C CA . GLY C 1 195 ? -57.301 17.606 -41.177 1.00 34.94 190 GLY C CA 1
ATOM 5272 C C . GLY C 1 195 ? -57.496 16.306 -40.434 1.00 39.33 190 GLY C C 1
ATOM 5273 O O . GLY C 1 195 ? -58.158 16.258 -39.392 1.00 38.88 190 GLY C O 1
ATOM 5274 N N . ALA C 1 196 ? -56.899 15.253 -40.981 1.00 37.09 191 ALA C N 1
ATOM 5275 C CA . ALA C 1 196 ? -57.002 13.885 -40.497 1.00 37.65 191 ALA C CA 1
ATOM 5276 C C . ALA C 1 196 ? -56.128 13.649 -39.282 1.00 37.91 191 ALA C C 1
ATOM 5277 O O . ALA C 1 196 ? -55.446 14.573 -38.811 1.00 37.96 191 ALA C O 1
ATOM 5279 N N . GLU C 1 197 ? -56.150 12.413 -38.772 1.00 31.53 192 GLU C N 1
ATOM 5280 C CA . GLU C 1 197 ? -55.352 11.999 -37.616 1.00 29.49 192 GLU C CA 1
ATOM 5281 C C . GLU C 1 197 ? -53.866 12.230 -37.869 1.00 32.68 192 GLU C C 1
ATOM 5282 O O . GLU C 1 197 ? -53.394 12.009 -38.992 1.00 34.14 192 GLU C O 1
ATOM 5288 N N . ARG C 1 198 ? -53.138 12.718 -36.841 1.00 26.33 193 ARG C N 1
ATOM 5289 C CA . ARG C 1 198 ? -51.709 12.994 -36.969 1.00 26.01 193 ARG C CA 1
ATOM 5290 C C . ARG C 1 198 ? -50.946 12.091 -36.024 1.00 29.00 193 ARG C C 1
ATOM 5291 O O . ARG C 1 198 ? -51.309 11.987 -34.843 1.00 29.33 193 ARG C O 1
ATOM 5299 N N . ASN C 1 199 ? -49.857 11.498 -36.527 1.00 25.02 194 ASN C N 1
ATOM 5300 C CA . ASN C 1 199 ? -48.932 10.709 -35.727 1.00 23.82 194 ASN C CA 1
ATOM 5301 C C . ASN C 1 199 ? -47.788 11.631 -35.367 1.00 25.25 194 ASN C C 1
ATOM 5302 O O . ASN C 1 199 ? -47.162 12.219 -36.256 1.00 24.32 194 ASN C O 1
ATOM 5307 N N . VAL C 1 200 ? -47.521 11.750 -34.070 1.00 20.29 195 VAL C N 1
ATOM 5308 C CA . VAL C 1 200 ? -46.494 12.651 -33.562 1.00 18.96 195 VAL C CA 1
ATOM 5309 C C . VAL C 1 200 ? -45.434 11.850 -32.819 1.00 23.66 195 VAL C C 1
ATOM 5310 O O . VAL C 1 200 ? -45.772 11.048 -31.957 1.00 24.84 195 VAL C O 1
ATOM 5314 N N . LEU C 1 201 ? -44.172 12.123 -33.096 1.00 20.59 196 LEU C N 1
ATOM 5315 C CA . LEU C 1 201 ? -43.086 11.512 -32.329 1.00 19.23 196 LEU C CA 1
ATOM 5316 C C . LEU C 1 201 ? -42.450 12.604 -31.472 1.00 21.62 196 LEU C C 1
ATOM 5317 O O . LEU C 1 201 ? -42.023 13.631 -32.006 1.00 22.90 196 LEU C O 1
ATOM 5322 N N A ILE C 1 202 ? -42.404 12.388 -30.146 0.50 17.94 197 ILE C N 1
ATOM 5323 N N B ILE C 1 202 ? -42.382 12.383 -30.155 0.50 17.79 197 ILE C N 1
ATOM 5324 C CA A ILE C 1 202 ? -41.773 13.311 -29.188 0.50 16.13 197 ILE C CA 1
ATOM 5325 C CA B ILE C 1 202 ? -41.763 13.325 -29.213 0.50 15.91 197 ILE C CA 1
ATOM 5326 C C A ILE C 1 202 ? -40.431 12.704 -28.826 0.50 20.03 197 ILE C C 1
ATOM 5327 C C B ILE C 1 202 ? -40.435 12.718 -28.813 0.50 19.86 197 ILE C C 1
ATOM 5328 O O A ILE C 1 202 ? -40.391 11.578 -28.327 0.50 19.27 197 ILE C O 1
ATOM 5329 O O B ILE C 1 202 ? -40.406 11.601 -28.294 0.50 19.03 197 ILE C O 1
ATOM 5338 N N . PHE C 1 203 ? -39.341 13.427 -29.106 1.00 17.47 198 PHE C N 1
ATOM 5339 C CA . PHE C 1 203 ? -37.974 12.979 -28.802 1.00 17.25 198 PHE C CA 1
ATOM 5340 C C . PHE C 1 203 ? -37.510 13.861 -27.617 1.00 21.35 198 PHE C C 1
ATOM 5341 O O . PHE C 1 203 ? -37.242 15.048 -27.796 1.00 21.29 198 PHE C O 1
ATOM 5349 N N . ASP C 1 204 ? -37.534 13.295 -26.404 1.00 17.74 199 ASP C N 1
ATOM 5350 C CA . ASP C 1 204 ? -37.281 14.048 -25.167 1.00 18.18 199 ASP C CA 1
ATOM 5351 C C . ASP C 1 204 ? -35.981 13.600 -24.504 1.00 19.93 199 ASP C C 1
ATOM 5352 O O . ASP C 1 204 ? -35.962 12.588 -23.797 1.00 18.83 199 ASP C O 1
ATOM 5357 N N . LEU C 1 205 ? -34.919 14.368 -24.730 1.00 16.57 200 LEU C N 1
ATOM 5358 C CA . LEU C 1 205 ? -33.595 14.043 -24.194 1.00 17.85 200 LEU C CA 1
ATOM 5359 C C . LEU C 1 205 ? -33.137 15.216 -23.328 1.00 21.34 200 LEU C C 1
ATOM 5360 O O . LEU C 1 205 ? -32.593 16.196 -23.820 1.00 19.79 200 LEU C O 1
ATOM 5365 N N . GLY C 1 206 ? -33.485 15.128 -22.061 1.00 21.14 201 GLY C N 1
ATOM 5366 C CA . GLY C 1 206 ? -33.222 16.194 -21.102 1.00 21.03 201 GLY C CA 1
ATOM 5367 C C . GLY C 1 206 ? -33.398 15.731 -19.682 1.00 25.25 201 GLY C C 1
ATOM 5368 O O . GLY C 1 206 ? -34.140 14.773 -19.420 1.00 23.42 201 GLY C O 1
ATOM 5369 N N . GLY C 1 207 ? -32.720 16.435 -18.772 1.00 22.14 202 GLY C N 1
ATOM 5370 C CA . GLY C 1 207 ? -32.812 16.176 -17.348 1.00 24.43 202 GLY C CA 1
ATOM 5371 C C . GLY C 1 207 ? -32.431 14.781 -16.890 1.00 31.01 202 GLY C C 1
ATOM 5372 O O . GLY C 1 207 ? -32.987 14.312 -15.904 1.00 38.50 202 GLY C O 1
ATOM 5373 N N . GLY C 1 208 ? -31.521 14.107 -17.595 1.00 21.32 203 GLY C N 1
ATOM 5374 C CA . GLY C 1 208 ? -31.007 12.792 -17.194 1.00 19.45 203 GLY C CA 1
ATOM 5375 C C . GLY C 1 208 ? -31.804 11.579 -17.664 1.00 22.42 203 GLY C C 1
ATOM 5376 O O . GLY C 1 208 ? -31.463 10.441 -17.321 1.00 22.54 203 GLY C O 1
ATOM 5377 N N . THR C 1 209 ? -32.877 11.811 -18.428 1.00 17.57 204 THR C N 1
ATOM 5378 C CA . THR C 1 209 ? -33.687 10.728 -19.003 1.00 18.38 204 THR C CA 1
ATOM 5379 C C . THR C 1 209 ? -33.851 10.930 -20.498 1.00 21.42 204 THR C C 1
ATOM 5380 O O . THR C 1 209 ? -33.831 12.062 -20.983 1.00 20.20 204 THR C O 1
ATOM 5384 N N . PHE C 1 210 ? -34.102 9.824 -21.218 1.00 19.53 205 PHE C N 1
ATOM 5385 C CA . PHE C 1 210 ? -34.381 9.858 -22.636 1.00 18.83 205 PHE C CA 1
ATOM 5386 C C . PHE C 1 210 ? -35.732 9.163 -22.838 1.00 21.32 205 PHE C C 1
ATOM 5387 O O . PHE C 1 210 ? -35.880 8.002 -22.479 1.00 20.66 205 PHE C O 1
ATOM 5395 N N . ASP C 1 211 ? -36.717 9.898 -23.339 1.00 17.98 206 ASP C N 1
ATOM 5396 C CA . ASP C 1 211 ? -38.048 9.337 -23.596 1.00 18.59 206 ASP C CA 1
ATOM 5397 C C . ASP C 1 211 ? -38.465 9.624 -25.000 1.00 21.57 206 ASP C C 1
ATOM 5398 O O . ASP C 1 211 ? -38.464 10.788 -25.425 1.00 20.67 206 ASP C O 1
ATOM 5403 N N . VAL C 1 212 ? -38.879 8.561 -25.707 1.00 20.86 207 VAL C N 1
ATOM 5404 C CA . VAL C 1 212 ? -39.471 8.679 -27.034 1.00 20.63 207 VAL C CA 1
ATOM 5405 C C . VAL C 1 212 ? -40.931 8.285 -26.848 1.00 23.89 207 VAL C C 1
ATOM 5406 O O . VAL C 1 212 ? -41.206 7.267 -26.213 1.00 21.52 207 VAL C O 1
ATOM 5410 N N . SER C 1 213 ? -41.858 9.086 -27.379 1.00 20.68 208 SER C N 1
ATOM 5411 C CA . SER C 1 213 ? -43.263 8.744 -27.286 1.00 21.37 208 SER C CA 1
ATOM 5412 C C . SER C 1 213 ? -43.893 8.940 -28.627 1.00 23.39 208 SER C C 1
ATOM 5413 O O . SER C 1 213 ? -43.552 9.885 -29.345 1.00 21.64 208 SER C O 1
ATOM 5416 N N . ILE C 1 214 ? -44.832 8.069 -28.972 1.00 19.57 209 ILE C N 1
ATOM 5417 C CA . ILE C 1 214 ? -45.578 8.287 -30.200 1.00 20.35 209 ILE C CA 1
ATOM 5418 C C . ILE C 1 214 ? -47.015 8.507 -29.786 1.00 23.47 209 ILE C C 1
ATOM 5419 O O . ILE C 1 214 ? -47.571 7.698 -29.034 1.00 22.79 209 ILE C O 1
ATOM 5424 N N . LEU C 1 215 ? -47.608 9.590 -30.278 1.00 20.49 210 LEU C N 1
ATOM 5425 C CA . LEU C 1 215 ? -48.995 9.937 -29.979 1.00 22.06 210 LEU C CA 1
ATOM 5426 C C . LEU C 1 215 ? -49.763 10.056 -31.253 1.00 25.19 210 LEU C C 1
ATOM 5427 O O . LEU C 1 215 ? -49.208 10.387 -32.303 1.00 24.99 210 LEU C O 1
ATOM 5432 N N A THR C 1 216 ? -51.064 9.829 -31.158 0.60 22.18 211 THR C N 1
ATOM 5433 N N B THR C 1 216 ? -51.081 9.881 -31.131 0.40 22.82 211 THR C N 1
ATOM 5434 C CA A THR C 1 216 ? -51.950 10.100 -32.259 0.60 22.14 211 THR C CA 1
ATOM 5435 C CA B THR C 1 216 ? -52.041 10.038 -32.201 0.40 23.16 211 THR C CA 1
ATOM 5436 C C A THR C 1 216 ? -52.813 11.268 -31.770 0.60 25.79 211 THR C C 1
ATOM 5437 C C B THR C 1 216 ? -52.989 11.168 -31.792 0.40 26.63 211 THR C C 1
ATOM 5438 O O A THR C 1 216 ? -53.023 11.418 -30.561 0.60 24.22 211 THR C O 1
ATOM 5439 O O B THR C 1 216 ? -53.482 11.166 -30.662 0.40 25.87 211 THR C O 1
ATOM 5446 N N . ILE C 1 217 ? -53.199 12.157 -32.680 1.00 23.10 212 ILE C N 1
ATOM 5447 C CA . ILE C 1 217 ? -54.077 13.291 -32.360 1.00 23.50 212 ILE C CA 1
ATOM 5448 C C . ILE C 1 217 ? -55.157 13.348 -33.402 1.00 27.57 212 ILE C C 1
ATOM 5449 O O . ILE C 1 217 ? -54.856 13.362 -34.591 1.00 26.86 212 ILE C O 1
ATOM 5454 N N . GLU C 1 218 ? -56.401 13.347 -32.965 1.00 26.76 213 GLU C N 1
ATOM 5455 C CA . GLU C 1 218 ? -57.553 13.401 -33.867 1.00 26.95 213 GLU C CA 1
ATOM 5456 C C . GLU C 1 218 ? -58.627 14.238 -33.214 1.00 30.70 213 GLU C C 1
ATOM 5457 O O . GLU C 1 218 ? -59.100 13.914 -32.120 1.00 27.06 213 GLU C O 1
ATOM 5463 N N . ASP C 1 219 ? -58.970 15.359 -33.868 1.00 29.40 214 ASP C N 1
ATOM 5464 C CA . ASP C 1 219 ? -59.941 16.330 -33.371 1.00 29.47 214 ASP C CA 1
ATOM 5465 C C . ASP C 1 219 ? -59.687 16.706 -31.893 1.00 30.82 214 ASP C C 1
ATOM 5466 O O . ASP C 1 219 ? -60.593 16.682 -31.054 1.00 28.70 214 ASP C O 1
ATOM 5471 N N . GLY C 1 220 ? -58.418 16.997 -31.602 1.00 27.08 215 GLY C N 1
ATOM 5472 C CA . GLY C 1 220 ? -57.982 17.435 -30.285 1.00 26.60 215 GLY C CA 1
ATOM 5473 C C . GLY C 1 220 ? -57.826 16.347 -29.242 1.00 29.04 215 GLY C C 1
ATOM 5474 O O . GLY C 1 220 ? -57.465 16.660 -28.104 1.00 29.64 215 GLY C O 1
ATOM 5475 N N . ILE C 1 221 ? -58.112 15.084 -29.604 1.00 25.31 216 ILE C N 1
ATOM 5476 C CA . ILE C 1 221 ? -58.003 13.955 -28.678 1.00 25.01 216 ILE C CA 1
ATOM 5477 C C . ILE C 1 221 ? -56.652 13.277 -28.886 1.00 27.47 216 ILE C C 1
ATOM 5478 O O . ILE C 1 221 ? -56.348 12.861 -30.000 1.00 27.68 216 ILE C O 1
ATOM 5483 N N . PHE C 1 222 ? -55.896 13.107 -27.796 1.00 23.84 217 PHE C N 1
ATOM 5484 C CA . PHE C 1 222 ? -54.590 12.470 -27.808 1.00 23.59 217 PHE C CA 1
ATOM 5485 C C . PHE C 1 222 ? -54.685 11.024 -27.366 1.00 28.52 217 PHE C C 1
ATOM 5486 O O . PHE C 1 222 ? -55.413 10.706 -26.424 1.00 28.29 217 PHE C O 1
ATOM 5494 N N . GLU C 1 223 ? -53.904 10.163 -28.005 1.00 25.50 218 GLU C N 1
ATOM 5495 C CA . GLU C 1 223 ? -53.772 8.773 -27.606 1.00 25.44 218 GLU C CA 1
ATOM 5496 C C . GLU C 1 223 ? -52.292 8.439 -27.619 1.00 28.43 218 GLU C C 1
ATOM 5497 O O . GLU C 1 223 ? -51.615 8.701 -28.613 1.00 26.54 218 GLU C O 1
ATOM 5503 N N . VAL C 1 224 ? -51.795 7.847 -26.532 1.00 24.76 219 VAL C N 1
ATOM 5504 C CA . VAL C 1 224 ? -50.387 7.407 -26.481 1.00 24.76 219 VAL C CA 1
ATOM 5505 C C . VAL C 1 224 ? -50.343 6.047 -27.182 1.00 26.47 219 VAL C C 1
ATOM 5506 O O . VAL C 1 224 ? -51.051 5.113 -26.774 1.00 27.01 219 VAL C O 1
ATOM 5510 N N . LYS C 1 225 ? -49.555 5.944 -28.258 1.00 22.77 220 LYS C N 1
ATOM 5511 C CA . LYS C 1 225 ? -49.428 4.698 -29.030 1.00 23.32 220 LYS C CA 1
ATOM 5512 C C . LYS C 1 225 ? -48.283 3.824 -28.527 1.00 26.69 220 LYS C C 1
ATOM 5513 O O . LYS C 1 225 ? -48.414 2.601 -28.491 1.00 29.10 220 LYS C O 1
ATOM 5519 N N . SER C 1 226 ? -47.160 4.445 -28.168 1.00 23.56 221 SER C N 1
ATOM 5520 C CA . SER C 1 226 ? -45.996 3.710 -27.686 1.00 21.97 221 SER C CA 1
ATOM 5521 C C . SER C 1 226 ? -45.040 4.624 -26.958 1.00 24.75 221 SER C C 1
ATOM 5522 O O . SER C 1 226 ? -45.084 5.848 -27.135 1.00 22.45 221 SER C O 1
ATOM 5525 N N . THR C 1 227 ? -44.216 4.033 -26.094 1.00 20.22 222 THR C N 1
ATOM 5526 C CA . THR C 1 227 ? -43.181 4.760 -25.358 1.00 18.28 222 THR C CA 1
ATOM 5527 C C . THR C 1 227 ? -41.918 3.894 -25.367 1.00 23.12 222 THR C C 1
ATOM 5528 O O . THR C 1 227 ? -42.013 2.670 -25.350 1.00 23.80 222 THR C O 1
ATOM 5532 N N . ALA C 1 228 ? -40.760 4.526 -25.420 1.00 19.33 223 ALA C N 1
ATOM 5533 C CA . ALA C 1 228 ? -39.467 3.834 -25.382 1.00 19.54 223 ALA C CA 1
ATOM 5534 C C . ALA C 1 228 ? -38.448 4.809 -24.836 1.00 23.18 223 ALA C C 1
ATOM 5535 O O . ALA C 1 228 ? -38.743 5.989 -24.677 1.00 22.43 223 ALA C O 1
ATOM 5537 N N . GLY C 1 229 ? -37.234 4.336 -24.578 1.00 19.94 224 GLY C N 1
ATOM 5538 C CA . GLY C 1 229 ? -36.213 5.273 -24.125 1.00 18.84 224 GLY C CA 1
ATOM 5539 C C . GLY C 1 229 ? -35.149 4.634 -23.289 1.00 23.78 224 GLY C C 1
ATOM 5540 O O . GLY C 1 229 ? -34.984 3.416 -23.323 1.00 24.24 224 GLY C O 1
ATOM 5541 N N . ASP C 1 230 ? -34.416 5.474 -22.568 1.00 21.99 225 ASP C N 1
ATOM 5542 C CA . ASP C 1 230 ? -33.324 5.097 -21.683 1.00 22.20 225 ASP C CA 1
ATOM 5543 C C . ASP C 1 230 ? -33.483 5.993 -20.446 1.00 25.27 225 ASP C C 1
ATOM 5544 O O . ASP C 1 230 ? -33.423 7.220 -20.540 1.00 25.03 225 ASP C O 1
ATOM 5549 N N . THR C 1 231 ? -33.716 5.350 -19.312 1.00 22.92 226 THR C N 1
ATOM 5550 C CA . THR C 1 231 ? -33.938 6.019 -18.036 1.00 23.16 226 THR C CA 1
ATOM 5551 C C . THR C 1 231 ? -32.740 6.800 -17.522 1.00 24.16 226 THR C C 1
ATOM 5552 O O . THR C 1 231 ? -32.899 7.720 -16.737 1.00 22.99 226 THR C O 1
ATOM 5556 N N . HIS C 1 232 ? -31.545 6.407 -17.935 1.00 22.43 227 HIS C N 1
ATOM 5557 C CA . HIS C 1 232 ? -30.346 7.084 -17.476 1.00 24.19 227 HIS C CA 1
ATOM 5558 C C . HIS C 1 232 ? -29.417 7.500 -18.609 1.00 29.02 227 HIS C C 1
ATOM 5559 O O . HIS C 1 232 ? -28.341 6.941 -18.783 1.00 31.54 227 HIS C O 1
ATOM 5566 N N . LEU C 1 233 ? -29.853 8.481 -19.383 1.00 22.59 228 LEU C N 1
ATOM 5567 C CA . LEU C 1 233 ? -29.050 9.019 -20.461 1.00 20.36 228 LEU C CA 1
ATOM 5568 C C . LEU C 1 233 ? -29.256 10.522 -20.500 1.00 24.93 228 LEU C C 1
ATOM 5569 O O . LEU C 1 233 ? -30.384 10.985 -20.463 1.00 22.89 228 LEU C O 1
ATOM 5574 N N . GLY C 1 234 ? -28.175 11.280 -20.594 1.00 21.99 229 GLY C N 1
ATOM 5575 C CA . GLY C 1 234 ? -28.294 12.725 -20.687 1.00 21.81 229 GLY C CA 1
ATOM 5576 C C . GLY C 1 234 ? -26.979 13.442 -20.768 1.00 24.82 229 GLY C C 1
ATOM 5577 O O . GLY C 1 234 ? -25.928 12.815 -20.944 1.00 22.74 229 GLY C O 1
ATOM 5578 N N . GLY C 1 235 ? -27.061 14.757 -20.604 1.00 22.62 230 GLY C N 1
ATOM 5579 C CA . GLY C 1 235 ? -25.924 15.666 -20.646 1.00 22.15 230 GLY C CA 1
ATOM 5580 C C . GLY C 1 235 ? -24.734 15.219 -19.842 1.00 26.13 230 GLY C C 1
ATOM 5581 O O . GLY C 1 235 ? -23.599 15.399 -20.285 1.00 26.13 230 GLY C O 1
ATOM 5582 N N . GLU C 1 236 ? -24.970 14.625 -18.652 1.00 22.60 231 GLU C N 1
ATOM 5583 C CA . GLU C 1 236 ? -23.865 14.158 -17.808 1.00 23.27 231 GLU C CA 1
ATOM 5584 C C . GLU C 1 236 ? -23.029 13.081 -18.488 1.00 23.32 231 GLU C C 1
ATOM 5585 O O . GLU C 1 236 ? -21.813 13.069 -18.313 1.00 22.27 231 GLU C O 1
ATOM 5591 N N . ASP C 1 237 ? -23.665 12.189 -19.262 1.00 20.08 232 ASP C N 1
ATOM 5592 C CA . ASP C 1 237 ? -22.924 11.152 -20.002 1.00 19.92 232 ASP C CA 1
ATOM 5593 C C . ASP C 1 237 ? -22.040 11.794 -21.061 1.00 21.05 232 ASP C C 1
ATOM 5594 O O . ASP C 1 237 ? -20.881 11.396 -21.228 1.00 20.26 232 ASP C O 1
ATOM 5599 N N . PHE C 1 238 ? -22.572 12.831 -21.735 1.00 18.26 233 PHE C N 1
ATOM 5600 C CA . PHE C 1 238 ? -21.822 13.519 -22.799 1.00 16.92 233 PHE C CA 1
ATOM 5601 C C . PHE C 1 238 ? -20.687 14.314 -22.190 1.00 19.96 233 PHE C C 1
ATOM 5602 O O . PHE C 1 238 ? -19.570 14.316 -22.730 1.00 19.73 233 PHE C O 1
ATOM 5610 N N . ASP C 1 239 ? -20.945 14.924 -21.017 1.00 16.88 234 ASP C N 1
ATOM 5611 C CA . ASP C 1 239 ? -19.895 15.651 -20.291 1.00 18.11 234 ASP C CA 1
ATOM 5612 C C . ASP C 1 239 ? -18.805 14.678 -19.864 1.00 21.72 234 ASP C C 1
ATOM 5613 O O . ASP C 1 239 ? -17.619 15.016 -20.000 1.00 21.15 234 ASP C O 1
ATOM 5618 N N A ASN C 1 240 ? -19.202 13.460 -19.380 0.50 19.23 235 ASN C N 1
ATOM 5619 N N B ASN C 1 240 ? -19.182 13.489 -19.381 0.50 19.48 235 ASN C N 1
ATOM 5620 C CA A ASN C 1 240 ? -18.292 12.385 -18.939 0.50 18.99 235 ASN C CA 1
ATOM 5621 C CA B ASN C 1 240 ? -18.183 12.528 -18.938 0.50 19.27 235 ASN C CA 1
ATOM 5622 C C A ASN C 1 240 ? -17.286 12.019 -20.039 0.50 21.64 235 ASN C C 1
ATOM 5623 C C B ASN C 1 240 ? -17.242 12.076 -20.062 0.50 21.65 235 ASN C C 1
ATOM 5624 O O A ASN C 1 240 ? -16.107 11.800 -19.747 0.50 21.63 235 ASN C O 1
ATOM 5625 O O B ASN C 1 240 ? -16.049 11.888 -19.807 0.50 21.57 235 ASN C O 1
ATOM 5634 N N . ARG C 1 241 ? -17.759 11.937 -21.300 1.00 18.16 236 ARG C N 1
ATOM 5635 C CA . ARG C 1 241 ? -16.902 11.591 -22.455 1.00 17.08 236 ARG C CA 1
ATOM 5636 C C . ARG C 1 241 ? -15.869 12.698 -22.684 1.00 18.57 236 ARG C C 1
ATOM 5637 O O . ARG C 1 241 ? -14.707 12.395 -22.949 1.00 18.35 236 ARG C O 1
ATOM 5645 N N . MET C 1 242 ? -16.286 13.975 -22.520 1.00 16.12 237 MET C N 1
ATOM 5646 C CA A MET C 1 242 ? -15.362 15.116 -22.645 0.62 14.13 237 MET C CA 1
ATOM 5647 C CA B MET C 1 242 ? -15.349 15.091 -22.665 0.38 14.85 237 MET C CA 1
ATOM 5648 C C . MET C 1 242 ? -14.324 15.080 -21.531 1.00 18.03 237 MET C C 1
ATOM 5649 O O . MET C 1 242 ? -13.125 15.271 -21.792 1.00 17.47 237 MET C O 1
ATOM 5658 N N . VAL C 1 243 ? -14.782 14.844 -20.272 1.00 17.21 238 VAL C N 1
ATOM 5659 C CA . VAL C 1 243 ? -13.886 14.784 -19.104 1.00 16.31 238 VAL C CA 1
ATOM 5660 C C . VAL C 1 243 ? -12.831 13.688 -19.348 1.00 17.21 238 VAL C C 1
ATOM 5661 O O . VAL C 1 243 ? -11.638 13.966 -19.198 1.00 15.40 238 VAL C O 1
ATOM 5665 N N . ASN C 1 244 ? -13.261 12.474 -19.780 1.00 15.46 239 ASN C N 1
ATOM 5666 C CA . ASN C 1 244 ? -12.300 11.377 -20.051 1.00 16.27 239 ASN C CA 1
ATOM 5667 C C . ASN C 1 244 ? -11.295 11.762 -21.146 1.00 18.73 239 ASN C C 1
ATOM 5668 O O . ASN C 1 244 ? -10.098 11.442 -21.034 1.00 17.59 239 ASN C O 1
ATOM 5673 N N . HIS C 1 245 ? -11.779 12.440 -22.179 1.00 17.12 240 HIS C N 1
ATOM 5674 C CA . HIS C 1 245 ? -10.926 12.859 -23.272 1.00 15.96 240 HIS C CA 1
ATOM 5675 C C . HIS C 1 245 ? -9.853 13.820 -22.761 1.00 17.52 240 HIS C C 1
ATOM 5676 O O . HIS C 1 245 ? -8.686 13.676 -23.079 1.00 16.08 240 HIS C O 1
ATOM 5683 N N . PHE C 1 246 ? -10.265 14.787 -21.951 1.00 14.68 241 PHE C N 1
ATOM 5684 C CA . PHE C 1 246 ? -9.323 15.752 -21.394 1.00 14.23 241 PHE C CA 1
ATOM 5685 C C . PHE C 1 246 ? -8.330 15.146 -20.397 1.00 16.21 241 PHE C C 1
ATOM 5686 O O . PHE C 1 246 ? -7.175 15.540 -20.352 1.00 15.91 241 PHE C O 1
ATOM 5694 N N . ILE C 1 247 ? -8.799 14.202 -19.591 1.00 13.77 242 ILE C N 1
ATOM 5695 C CA . ILE C 1 247 ? -7.927 13.539 -18.635 1.00 14.58 242 ILE C CA 1
ATOM 5696 C C . ILE C 1 247 ? -6.847 12.797 -19.421 1.00 16.30 242 ILE C C 1
ATOM 5697 O O . ILE C 1 247 ? -5.677 12.859 -19.080 1.00 16.79 242 ILE C O 1
ATOM 5702 N N . ALA C 1 248 ? -7.255 12.118 -20.490 1.00 14.91 243 ALA C N 1
ATOM 5703 C CA . ALA C 1 248 ? -6.314 11.402 -21.366 1.00 15.75 243 ALA C CA 1
ATOM 5704 C C . ALA C 1 248 ? -5.349 12.384 -22.049 1.00 18.81 243 ALA C C 1
ATOM 5705 O O . ALA C 1 248 ? -4.150 12.125 -22.096 1.00 18.58 243 ALA C O 1
ATOM 5707 N N . GLU C 1 249 ? -5.864 13.534 -22.503 1.00 18.31 244 GLU C N 1
ATOM 5708 C CA . GLU C 1 249 ? -5.045 14.579 -23.126 1.00 18.13 244 GLU C CA 1
ATOM 5709 C C . GLU C 1 249 ? -4.004 15.109 -22.163 1.00 19.13 244 GLU C C 1
ATOM 5710 O O . GLU C 1 249 ? -2.845 15.284 -22.553 1.00 20.37 244 GLU C O 1
ATOM 5716 N N . PHE C 1 250 ? -4.400 15.349 -20.900 1.00 15.24 245 PHE C N 1
ATOM 5717 C CA . PHE C 1 250 ? -3.479 15.839 -19.867 1.00 15.04 245 PHE C CA 1
ATOM 5718 C C . PHE C 1 250 ? -2.389 14.777 -19.614 1.00 20.05 245 PHE C C 1
ATOM 5719 O O . PHE C 1 250 ? -1.215 15.124 -19.464 1.00 20.68 245 PHE C O 1
ATOM 5727 N N . LYS C 1 251 ? -2.774 13.493 -19.580 1.00 16.80 246 LYS C N 1
ATOM 5728 C CA . LYS C 1 251 ? -1.799 12.396 -19.433 1.00 15.37 246 LYS C CA 1
ATOM 5729 C C . LYS C 1 251 ? -0.807 12.404 -20.613 1.00 21.68 246 LYS C C 1
ATOM 5730 O O . LYS C 1 251 ? 0.402 12.273 -20.391 1.00 21.28 246 LYS C O 1
ATOM 5736 N N . ARG C 1 252 ? -1.301 12.576 -21.854 1.00 20.81 247 ARG C N 1
ATOM 5737 C CA . ARG C 1 252 ? -0.406 12.567 -23.031 1.00 22.62 247 ARG C CA 1
ATOM 5738 C C . ARG C 1 252 ? 0.542 13.745 -23.034 1.00 26.81 247 ARG C C 1
ATOM 5739 O O . ARG C 1 252 ? 1.724 13.567 -23.303 1.00 27.47 247 ARG C O 1
ATOM 5747 N N . LYS C 1 253 ? 0.014 14.941 -22.808 1.00 25.02 248 LYS C N 1
ATOM 5748 C CA . LYS C 1 253 ? 0.820 16.158 -22.763 1.00 25.34 248 LYS C CA 1
ATOM 5749 C C . LYS C 1 253 ? 1.767 16.321 -21.571 1.00 30.89 248 LYS C C 1
ATOM 5750 O O . LYS C 1 253 ? 2.890 16.787 -21.727 1.00 31.08 248 LYS C O 1
ATOM 5756 N N . HIS C 1 254 ? 1.295 15.970 -20.377 1.00 26.18 249 HIS C N 1
ATOM 5757 C CA . HIS C 1 254 ? 2.093 16.149 -19.163 1.00 25.28 249 HIS C CA 1
ATOM 5758 C C . HIS C 1 254 ? 2.544 14.920 -18.370 1.00 30.81 249 HIS C C 1
ATOM 5759 O O . HIS C 1 254 ? 3.259 15.056 -17.385 1.00 30.32 249 HIS C O 1
ATOM 5766 N N . LYS C 1 255 ? 2.135 13.731 -18.786 1.00 26.52 250 LYS C N 1
ATOM 5767 C CA . LYS C 1 255 ? 2.523 12.521 -18.074 1.00 27.03 250 LYS C CA 1
ATOM 5768 C C . LYS C 1 255 ? 2.069 12.569 -16.614 1.00 31.19 250 LYS C C 1
ATOM 5769 O O . LYS C 1 255 ? 2.743 12.066 -15.720 1.00 31.63 250 LYS C O 1
ATOM 5771 N N . LYS C 1 256 ? 0.910 13.172 -16.390 1.00 24.79 251 LYS C N 1
ATOM 5772 C CA . LYS C 1 256 ? 0.321 13.293 -15.052 1.00 23.12 251 LYS C CA 1
ATOM 5773 C C . LYS C 1 256 ? -1.134 12.938 -15.127 1.00 23.35 251 LYS C C 1
ATOM 5774 O O . LYS C 1 256 ? -1.815 13.279 -16.088 1.00 21.35 251 LYS C O 1
ATOM 5780 N N . ASP C 1 257 ? -1.595 12.233 -14.103 1.00 20.21 252 ASP C N 1
ATOM 5781 C CA . ASP C 1 257 ? -2.967 11.780 -14.010 1.00 19.62 252 ASP C CA 1
ATOM 5782 C C . ASP C 1 257 ? -3.679 12.633 -12.971 1.00 20.64 252 ASP C C 1
ATOM 5783 O O . ASP C 1 257 ? -3.351 12.583 -11.801 1.00 20.32 252 ASP C O 1
ATOM 5788 N N . ILE C 1 258 ? -4.663 13.406 -13.410 1.00 18.71 253 ILE C N 1
ATOM 5789 C CA . ILE C 1 258 ? -5.404 14.283 -12.514 1.00 18.18 253 ILE C CA 1
ATOM 5790 C C . ILE C 1 258 ? -6.660 13.643 -11.944 1.00 20.69 253 ILE C C 1
ATOM 5791 O O . ILE C 1 258 ? -7.355 14.251 -11.148 1.00 19.22 253 ILE C O 1
ATOM 5796 N N . SER C 1 259 ? -6.929 12.410 -12.344 1.00 17.43 254 SER C N 1
ATOM 5797 C CA . SER C 1 259 ? -8.164 11.724 -11.979 1.00 18.33 254 SER C CA 1
ATOM 5798 C C . SER C 1 259 ? -8.469 11.518 -10.496 1.00 22.11 254 SER C C 1
ATOM 5799 O O . SER C 1 259 ? -9.625 11.386 -10.126 1.00 24.61 254 SER C O 1
ATOM 5802 N N . GLU C 1 260 ? -7.453 11.459 -9.655 1.00 19.04 255 GLU C N 1
ATOM 5803 C CA . GLU C 1 260 ? -7.698 11.251 -8.226 1.00 21.75 255 GLU C CA 1
ATOM 5804 C C . GLU C 1 260 ? -7.824 12.566 -7.464 1.00 25.07 255 GLU C C 1
ATOM 5805 O O . GLU C 1 260 ? -8.119 12.557 -6.267 1.00 25.85 255 GLU C O 1
ATOM 5811 N N . ASN C 1 261 ? -7.622 13.698 -8.158 1.00 19.82 256 ASN C N 1
ATOM 5812 C CA . ASN C 1 261 ? -7.730 15.006 -7.516 1.00 17.58 256 ASN C CA 1
ATOM 5813 C C . ASN C 1 261 ? -9.154 15.477 -7.834 1.00 19.52 256 ASN C C 1
ATOM 5814 O O . ASN C 1 261 ? -9.424 15.928 -8.951 1.00 17.45 256 ASN C O 1
ATOM 5819 N N . LYS C 1 262 ? -10.069 15.315 -6.863 1.00 17.03 257 LYS C N 1
ATOM 5820 C CA . LYS C 1 262 ? -11.485 15.638 -7.040 1.00 18.79 257 LYS C CA 1
ATOM 5821 C C . LYS C 1 262 ? -11.730 17.079 -7.439 1.00 19.17 257 LYS C C 1
ATOM 5822 O O . LYS C 1 262 ? -12.632 17.318 -8.236 1.00 18.06 257 LYS C O 1
ATOM 5828 N N . ARG C 1 263 ? -10.942 18.023 -6.927 1.00 16.41 258 ARG C N 1
ATOM 5829 C CA . ARG C 1 263 ? -11.135 19.429 -7.280 1.00 15.14 258 ARG C CA 1
ATOM 5830 C C . ARG C 1 263 ? -10.723 19.687 -8.705 1.00 15.66 258 ARG C C 1
ATOM 5831 O O . ARG C 1 263 ? -11.382 20.481 -9.378 1.00 14.97 258 ARG C O 1
ATOM 5839 N N . ALA C 1 264 ? -9.609 19.056 -9.157 1.00 13.80 259 ALA C N 1
ATOM 5840 C CA . ALA C 1 264 ? -9.144 19.231 -10.559 1.00 14.62 259 ALA C CA 1
ATOM 5841 C C . ALA C 1 264 ? -10.177 18.653 -11.521 1.00 17.18 259 ALA C C 1
ATOM 5842 O O . ALA C 1 264 ? -10.519 19.289 -12.511 1.00 15.34 259 ALA C O 1
ATOM 5844 N N . VAL C 1 265 ? -10.702 17.463 -11.200 1.00 13.66 260 VAL C N 1
ATOM 5845 C CA . VAL C 1 265 ? -11.710 16.816 -12.049 1.00 12.87 260 VAL C CA 1
ATOM 5846 C C . VAL C 1 265 ? -12.960 17.700 -12.073 1.00 15.09 260 VAL C C 1
ATOM 5847 O O . VAL C 1 265 ? -13.549 17.894 -13.133 1.00 15.47 260 VAL C O 1
ATOM 5851 N N . ARG C 1 266 ? -13.338 18.263 -10.924 1.00 14.38 261 ARG C N 1
ATOM 5852 C CA . ARG C 1 266 ? -14.523 19.134 -10.899 1.00 12.75 261 ARG C CA 1
ATOM 5853 C C . ARG C 1 266 ? -14.326 20.369 -11.773 1.00 16.22 261 ARG C C 1
ATOM 5854 O O . ARG C 1 266 ? -15.231 20.724 -12.530 1.00 15.10 261 ARG C O 1
ATOM 5862 N N . ARG C 1 267 ? -13.168 21.059 -11.655 1.00 14.23 262 ARG C N 1
ATOM 5863 C CA . ARG C 1 267 ? -12.925 22.249 -12.483 1.00 14.27 262 ARG C CA 1
ATOM 5864 C C . ARG C 1 267 ? -13.024 21.880 -13.962 1.00 16.68 262 ARG C C 1
ATOM 5865 O O . ARG C 1 267 ? -13.658 22.590 -14.755 1.00 15.20 262 ARG C O 1
ATOM 5873 N N . LEU C 1 268 ? -12.429 20.748 -14.315 1.00 13.88 263 LEU C N 1
ATOM 5874 C CA . LEU C 1 268 ? -12.466 20.270 -15.682 1.00 13.73 263 LEU C CA 1
ATOM 5875 C C . LEU C 1 268 ? -13.892 19.934 -16.119 1.00 16.71 263 LEU C C 1
ATOM 5876 O O . LEU C 1 268 ? -14.291 20.350 -17.202 1.00 16.31 263 LEU C O 1
ATOM 5881 N N . ARG C 1 269 ? -14.655 19.187 -15.281 1.00 14.15 264 ARG C N 1
ATOM 5882 C CA . ARG C 1 269 ? -16.027 18.806 -15.597 1.00 14.44 264 ARG C CA 1
ATOM 5883 C C . ARG C 1 269 ? -16.902 20.058 -15.795 1.00 16.14 264 ARG C C 1
ATOM 5884 O O . ARG C 1 269 ? -17.637 20.122 -16.767 1.00 15.51 264 ARG C O 1
ATOM 5892 N N . THR C 1 270 ? -16.760 21.074 -14.911 1.00 14.17 265 THR C N 1
ATOM 5893 C CA . THR C 1 270 ? -17.531 22.320 -15.039 1.00 13.95 265 THR C CA 1
ATOM 5894 C C . THR C 1 270 ? -17.209 23.017 -16.363 1.00 18.62 265 THR C C 1
ATOM 5895 O O . THR C 1 270 ? -18.119 23.464 -17.068 1.00 17.98 265 THR C O 1
ATOM 5899 N N . ALA C 1 271 ? -15.921 23.086 -16.709 1.00 16.47 266 ALA C N 1
ATOM 5900 C CA . ALA C 1 271 ? -15.484 23.706 -17.971 1.00 16.93 266 ALA C CA 1
ATOM 5901 C C . ALA C 1 271 ? -16.007 22.895 -19.185 1.00 19.12 266 ALA C C 1
ATOM 5902 O O . ALA C 1 271 ? -16.406 23.487 -20.179 1.00 17.05 266 ALA C O 1
ATOM 5904 N N . CYS C 1 272 ? -16.048 21.550 -19.074 1.00 15.05 267 CYS C N 1
ATOM 5905 C CA . CYS C 1 272 ? -16.581 20.695 -20.146 1.00 15.08 267 CYS C CA 1
ATOM 5906 C C . CYS C 1 272 ? -18.061 20.944 -20.373 1.00 18.38 267 CYS C C 1
ATOM 5907 O O . CYS C 1 272 ? -18.477 20.999 -21.524 1.00 18.35 267 CYS C O 1
ATOM 5910 N N . GLU C 1 273 ? -18.835 21.086 -19.278 1.00 14.83 268 GLU C N 1
ATOM 5911 C CA . GLU C 1 273 ? -20.284 21.336 -19.363 1.00 16.09 268 GLU C CA 1
ATOM 5912 C C . GLU C 1 273 ? -20.509 22.627 -20.128 1.00 18.93 268 GLU C C 1
ATOM 5913 O O . GLU C 1 273 ? -21.327 22.663 -21.040 1.00 19.68 268 GLU C O 1
ATOM 5919 N N . ARG C 1 274 ? -19.732 23.677 -19.808 1.00 16.50 269 ARG C N 1
ATOM 5920 C CA . ARG C 1 274 ? -19.844 24.972 -20.456 1.00 17.22 269 ARG C CA 1
ATOM 5921 C C . ARG C 1 274 ? -19.407 24.861 -21.931 1.00 19.50 269 ARG C C 1
ATOM 5922 O O . ARG C 1 274 ? -20.072 25.422 -22.798 1.00 19.66 269 ARG C O 1
ATOM 5930 N N . ALA C 1 275 ? -18.297 24.163 -22.220 1.00 16.01 270 ALA C N 1
ATOM 5931 C CA . ALA C 1 275 ? -17.833 23.993 -23.616 1.00 16.61 270 ALA C CA 1
ATOM 5932 C C . ALA C 1 275 ? -18.891 23.243 -24.443 1.00 18.74 270 ALA C C 1
ATOM 5933 O O . ALA C 1 275 ? -19.140 23.599 -25.598 1.00 18.66 270 ALA C O 1
ATOM 5935 N N . LYS C 1 276 ? -19.537 22.243 -23.837 1.00 14.85 271 LYS C N 1
ATOM 5936 C CA . LYS C 1 276 ? -20.586 21.473 -24.516 1.00 14.32 271 LYS C CA 1
ATOM 5937 C C . LYS C 1 276 ? -21.696 22.461 -24.960 1.00 19.13 271 LYS C C 1
ATOM 5938 O O . LYS C 1 276 ? -22.161 22.399 -26.106 1.00 18.09 271 LYS C O 1
ATOM 5944 N N . ARG C 1 277 ? -22.070 23.384 -24.064 1.00 17.13 272 ARG C N 1
ATOM 5945 C CA . ARG C 1 277 ? -23.116 24.373 -24.395 1.00 17.86 272 ARG C CA 1
ATOM 5946 C C . ARG C 1 277 ? -22.659 25.312 -25.497 1.00 18.67 272 ARG C C 1
ATOM 5947 O O . ARG C 1 277 ? -23.440 25.631 -26.396 1.00 19.18 272 ARG C O 1
ATOM 5955 N N . THR C 1 278 ? -21.383 25.727 -25.470 1.00 17.50 273 THR C N 1
ATOM 5956 C CA . THR C 1 278 ? -20.820 26.585 -26.515 1.00 17.68 273 THR C CA 1
ATOM 5957 C C . THR C 1 278 ? -20.917 25.882 -27.891 1.00 21.31 273 THR C C 1
ATOM 5958 O O . THR C 1 278 ? -21.256 26.520 -28.890 1.00 21.01 273 THR C O 1
ATOM 5962 N N . LEU C 1 279 ? -20.685 24.576 -27.904 1.00 16.76 274 LEU C N 1
ATOM 5963 C CA . LEU C 1 279 ? -20.728 23.775 -29.125 1.00 17.20 274 LEU C CA 1
ATOM 5964 C C . LEU C 1 279 ? -22.129 23.656 -29.738 1.00 20.65 274 LEU C C 1
ATOM 5965 O O . LEU C 1 279 ? -22.272 23.202 -30.862 1.00 21.03 274 LEU C O 1
ATOM 5970 N N . PHE C 1 280 ? -23.158 24.033 -28.989 1.00 19.15 275 PHE C N 1
ATOM 5971 C CA . PHE C 1 280 ? -24.511 23.983 -29.528 1.00 20.17 275 PHE C CA 1
ATOM 5972 C C . PHE C 1 280 ? -24.595 24.938 -30.722 1.00 27.13 275 PHE C C 1
ATOM 5973 O O . PHE C 1 280 ? -25.239 24.634 -31.719 1.00 27.11 275 PHE C O 1
ATOM 5981 N N . SER C 1 281 ? -23.967 26.106 -30.594 1.00 24.39 276 SER C N 1
ATOM 5982 C CA . SER C 1 281 ? -23.985 27.120 -31.653 1.00 26.39 276 SER C CA 1
ATOM 5983 C C . SER C 1 281 ? -22.639 27.507 -32.299 1.00 30.45 276 SER C C 1
ATOM 5984 O O . SER C 1 281 ? -22.618 28.212 -33.296 1.00 30.74 276 SER C O 1
ATOM 5987 N N . SER C 1 282 ? -21.532 27.046 -31.729 1.00 25.94 277 SER C N 1
ATOM 5988 C CA . SER C 1 282 ? -20.188 27.314 -32.252 1.00 25.13 277 SER C CA 1
ATOM 5989 C C . SER C 1 282 ? -19.536 26.008 -32.651 1.00 26.85 277 SER C C 1
ATOM 5990 O O . SER C 1 282 ? -19.906 24.961 -32.132 1.00 25.30 277 SER C O 1
ATOM 5993 N N . THR C 1 283 ? -18.599 26.062 -33.589 1.00 24.97 278 THR C N 1
ATOM 5994 C CA . THR C 1 283 ? -17.928 24.853 -34.047 1.00 24.41 278 THR C CA 1
ATOM 5995 C C . THR C 1 283 ? -16.690 24.505 -33.222 1.00 25.23 278 THR C C 1
ATOM 5996 O O . THR C 1 283 ? -16.095 23.455 -33.406 1.00 24.16 278 THR C O 1
ATOM 6000 N N . GLN C 1 284 ? -16.310 25.401 -32.321 1.00 22.06 279 GLN C N 1
ATOM 6001 C CA . GLN C 1 284 ? -15.162 25.170 -31.458 1.00 23.15 279 GLN C CA 1
ATOM 6002 C C . GLN C 1 284 ? -15.347 25.857 -30.108 1.00 24.21 279 GLN C C 1
ATOM 6003 O O . GLN C 1 284 ? -16.041 26.856 -30.006 1.00 23.49 279 GLN C O 1
ATOM 6009 N N . ALA C 1 285 ? -14.722 25.304 -29.077 1.00 19.86 280 ALA C N 1
ATOM 6010 C CA . ALA C 1 285 ? -14.786 25.877 -27.744 1.00 19.65 280 ALA C CA 1
ATOM 6011 C C . ALA C 1 285 ? -13.397 25.867 -27.116 1.00 20.93 280 ALA C C 1
ATOM 6012 O O . ALA C 1 285 ? -12.685 24.878 -27.225 1.00 20.25 280 ALA C O 1
ATOM 6014 N N . SER C 1 286 ? -13.020 26.960 -26.459 1.00 17.94 281 SER C N 1
ATOM 6015 C CA . SER C 1 286 ? -11.710 27.029 -25.807 1.00 18.98 281 SER C CA 1
ATOM 6016 C C . SER C 1 286 ? -11.891 26.956 -24.309 1.00 21.99 281 SER C C 1
ATOM 6017 O O . SER C 1 286 ? -12.908 27.411 -23.767 1.00 20.66 281 SER C O 1
ATOM 6020 N N . ILE C 1 287 ? -10.901 26.366 -23.643 1.00 18.92 282 ILE C N 1
ATOM 6021 C CA . ILE C 1 287 ? -10.902 26.208 -22.212 1.00 18.08 282 ILE C CA 1
ATOM 6022 C C . ILE C 1 287 ? -9.555 26.651 -21.685 1.00 20.57 282 ILE C C 1
ATOM 6023 O O . ILE C 1 287 ? -8.516 26.154 -22.147 1.00 20.48 282 ILE C O 1
ATOM 6028 N N . GLU C 1 288 ? -9.570 27.523 -20.669 1.00 17.15 283 GLU C N 1
ATOM 6029 C CA . GLU C 1 288 ? -8.334 27.953 -20.023 1.00 16.13 283 GLU C CA 1
ATOM 6030 C C . GLU C 1 288 ? -8.487 27.771 -18.520 1.00 19.75 283 GLU C C 1
ATOM 6031 O O . GLU C 1 288 ? -9.293 28.450 -17.895 1.00 19.33 283 GLU C O 1
ATOM 6037 N N . ILE C 1 289 ? -7.773 26.796 -17.964 1.00 17.30 284 ILE C N 1
ATOM 6038 C CA . ILE C 1 289 ? -7.811 26.508 -16.532 1.00 15.07 284 ILE C CA 1
ATOM 6039 C C . ILE C 1 289 ? -6.406 26.691 -15.973 1.00 18.44 284 ILE C C 1
ATOM 6040 O O . ILE C 1 289 ? -5.531 25.843 -16.188 1.00 17.61 284 ILE C O 1
ATOM 6045 N N . ASP C 1 290 ? -6.182 27.783 -15.229 1.00 14.80 285 ASP C N 1
ATOM 6046 C CA . ASP C 1 290 ? -4.857 27.963 -14.641 1.00 14.09 285 ASP C CA 1
ATOM 6047 C C . ASP C 1 290 ? -4.639 26.984 -13.490 1.00 16.16 285 ASP C C 1
ATOM 6048 O O . ASP C 1 290 ? -5.580 26.708 -12.735 1.00 16.34 285 ASP C O 1
ATOM 6053 N N . SER C 1 291 ? -3.409 26.453 -13.368 1.00 14.49 286 SER C N 1
ATOM 6054 C CA . SER C 1 291 ? -3.002 25.629 -12.233 1.00 14.48 286 SER C CA 1
ATOM 6055 C C . SER C 1 291 ? -4.026 24.511 -11.987 1.00 17.18 286 SER C C 1
ATOM 6056 O O . SER C 1 291 ? -4.504 24.320 -10.871 1.00 16.41 286 SER C O 1
ATOM 6059 N N . LEU C 1 292 ? -4.340 23.763 -13.050 1.00 14.65 287 LEU C N 1
ATOM 6060 C CA . LEU C 1 292 ? -5.314 22.679 -12.928 1.00 13.09 287 LEU C CA 1
ATOM 6061 C C . LEU C 1 292 ? -4.818 21.594 -11.959 1.00 16.00 287 LEU C C 1
ATOM 6062 O O . LEU C 1 292 ? -5.584 21.098 -11.141 1.00 15.52 287 LEU C O 1
ATOM 6067 N N . TYR C 1 293 ? -3.541 21.205 -12.095 1.00 15.30 288 TYR C N 1
ATOM 6068 C CA . TYR C 1 293 ? -3.002 20.100 -11.315 1.00 15.72 288 TYR C CA 1
ATOM 6069 C C . TYR C 1 293 ? -1.506 20.249 -11.250 1.00 18.53 288 TYR C C 1
ATOM 6070 O O . TYR C 1 293 ? -0.873 20.484 -12.277 1.00 16.59 288 TYR C O 1
ATOM 6079 N N . GLU C 1 294 ? -0.944 20.151 -10.033 1.00 17.63 289 GLU C N 1
ATOM 6080 C CA . GLU C 1 294 ? 0.492 20.316 -9.778 1.00 19.44 289 GLU C CA 1
ATOM 6081 C C . GLU C 1 294 ? 1.049 21.597 -10.448 1.00 21.75 289 GLU C C 1
ATOM 6082 O O . GLU C 1 294 ? 2.125 21.589 -11.053 1.00 21.48 289 GLU C O 1
ATOM 6088 N N . GLY C 1 295 ? 0.245 22.666 -10.367 1.00 18.99 290 GLY C N 1
ATOM 6089 C CA . GLY C 1 295 ? 0.560 23.992 -10.890 1.00 21.06 290 GLY C CA 1
ATOM 6090 C C . GLY C 1 295 ? 0.539 24.149 -12.398 1.00 25.02 290 GLY C C 1
ATOM 6091 O O . GLY C 1 295 ? 0.857 25.231 -12.900 1.00 27.04 290 GLY C O 1
ATOM 6092 N N . ILE C 1 296 ? 0.171 23.078 -13.143 1.00 16.66 291 ILE C N 1
ATOM 6093 C CA . ILE C 1 296 ? 0.184 23.127 -14.601 1.00 17.16 291 ILE C CA 1
ATOM 6094 C C . ILE C 1 296 ? -1.085 23.798 -15.131 1.00 18.48 291 ILE C C 1
ATOM 6095 O O . ILE C 1 296 ? -2.187 23.338 -14.809 1.00 16.60 291 ILE C O 1
ATOM 6100 N N . ASP C 1 297 ? -0.917 24.792 -16.015 1.00 17.71 292 ASP C N 1
ATOM 6101 C CA . ASP C 1 297 ? -2.055 25.483 -16.657 1.00 17.43 292 ASP C CA 1
ATOM 6102 C C . ASP C 1 297 ? -2.543 24.598 -17.794 1.00 22.55 292 ASP C C 1
ATOM 6103 O O . ASP C 1 297 ? -1.730 24.039 -18.533 1.00 22.37 292 ASP C O 1
ATOM 6108 N N . PHE C 1 298 ? -3.865 24.451 -17.923 1.00 16.36 293 PHE C N 1
ATOM 6109 C CA . PHE C 1 298 ? -4.421 23.624 -18.981 1.00 16.82 293 PHE C CA 1
ATOM 6110 C C . PHE C 1 298 ? -5.208 24.498 -19.936 1.00 19.83 293 PHE C C 1
ATOM 6111 O O . PHE C 1 298 ? -6.316 24.925 -19.615 1.00 19.34 293 PHE C O 1
ATOM 6119 N N . TYR C 1 299 ? -4.586 24.826 -21.074 1.00 17.33 294 TYR C N 1
ATOM 6120 C CA . TYR C 1 299 ? -5.176 25.669 -22.108 1.00 18.65 294 TYR C CA 1
ATOM 6121 C C . TYR C 1 299 ? -5.386 24.751 -23.290 1.00 22.93 294 TYR C C 1
ATOM 6122 O O . TYR C 1 299 ? -4.428 24.209 -23.858 1.00 21.81 294 TYR C O 1
ATOM 6131 N N . THR C 1 300 ? -6.647 24.526 -23.618 1.00 19.32 295 THR C N 1
ATOM 6132 C CA . THR C 1 300 ? -6.961 23.597 -24.708 1.00 19.19 295 THR C CA 1
ATOM 6133 C C . THR C 1 300 ? -8.215 24.037 -25.432 1.00 21.45 295 THR C C 1
ATOM 6134 O O . THR C 1 300 ? -8.776 25.117 -25.179 1.00 21.87 295 THR C O 1
ATOM 6138 N N . SER C 1 301 ? -8.663 23.196 -26.356 1.00 19.89 296 SER C N 1
ATOM 6139 C CA . SER C 1 301 ? -9.861 23.483 -27.100 1.00 17.93 296 SER C CA 1
ATOM 6140 C C . SER C 1 301 ? -10.431 22.164 -27.566 1.00 20.57 296 SER C C 1
ATOM 6141 O O . SER C 1 301 ? -9.748 21.118 -27.542 1.00 21.18 296 SER C O 1
ATOM 6144 N N . ILE C 1 302 ? -11.679 22.226 -27.978 1.00 18.15 297 ILE C N 1
ATOM 6145 C CA . ILE C 1 302 ? -12.363 21.066 -28.545 1.00 17.34 297 ILE C CA 1
ATOM 6146 C C . ILE C 1 302 ? -13.277 21.543 -29.673 1.00 20.70 297 ILE C C 1
ATOM 6147 O O . ILE C 1 302 ? -13.990 22.540 -29.530 1.00 20.99 297 ILE C O 1
ATOM 6152 N N . THR C 1 303 ? -13.253 20.840 -30.793 1.00 18.82 298 THR C N 1
ATOM 6153 C CA . THR C 1 303 ? -14.141 21.166 -31.918 1.00 19.50 298 THR C CA 1
ATOM 6154 C C . THR C 1 303 ? -15.473 20.433 -31.708 1.00 20.39 298 THR C C 1
ATOM 6155 O O . THR C 1 303 ? -15.543 19.419 -30.996 1.00 17.26 298 THR C O 1
ATOM 6159 N N . ARG C 1 304 ? -16.523 20.917 -32.383 1.00 18.96 299 ARG C N 1
ATOM 6160 C CA . ARG C 1 304 ? -17.806 20.251 -32.347 1.00 18.73 299 ARG C CA 1
ATOM 6161 C C . ARG C 1 304 ? -17.619 18.817 -32.914 1.00 22.27 299 ARG C C 1
ATOM 6162 O O . ARG C 1 304 ? -18.186 17.865 -32.363 1.00 21.32 299 ARG C O 1
ATOM 6170 N N . ALA C 1 305 ? -16.784 18.670 -33.972 1.00 18.55 300 ALA C N 1
ATOM 6171 C CA . ALA C 1 305 ? -16.529 17.357 -34.595 1.00 20.02 300 ALA C CA 1
ATOM 6172 C C . ALA C 1 305 ? -15.926 16.360 -33.578 1.00 20.92 300 ALA C C 1
ATOM 6173 O O . ALA C 1 305 ? -16.383 15.211 -33.502 1.00 19.93 300 ALA C O 1
ATOM 6175 N N . ARG C 1 306 ? -14.947 16.817 -32.778 1.00 17.88 301 ARG C N 1
ATOM 6176 C CA . ARG C 1 306 ? -14.331 15.969 -31.748 1.00 18.16 301 ARG C CA 1
ATOM 6177 C C . ARG C 1 306 ? -15.347 15.592 -30.682 1.00 20.49 301 ARG C C 1
ATOM 6178 O O . ARG C 1 306 ? -15.418 14.427 -30.303 1.00 17.80 301 ARG C O 1
ATOM 6186 N N . PHE C 1 307 ? -16.156 16.567 -30.223 1.00 17.67 302 PHE C N 1
ATOM 6187 C CA . PHE C 1 307 ? -17.232 16.318 -29.252 1.00 16.29 302 PHE C CA 1
ATOM 6188 C C . PHE C 1 307 ? -18.184 15.219 -29.791 1.00 18.36 302 PHE C C 1
ATOM 6189 O O . PHE C 1 307 ? -18.567 14.308 -29.048 1.00 17.27 302 PHE C O 1
ATOM 6197 N N . GLU C 1 308 ? -18.541 15.322 -31.085 1.00 15.72 303 GLU C N 1
ATOM 6198 C CA . GLU C 1 308 ? -19.460 14.365 -31.752 1.00 15.32 303 GLU C CA 1
ATOM 6199 C C . GLU C 1 308 ? -18.824 12.960 -31.800 1.00 20.70 303 GLU C C 1
ATOM 6200 O O . GLU C 1 308 ? -19.512 11.968 -31.528 1.00 21.64 303 GLU C O 1
ATOM 6206 N N . GLU C 1 309 ? -17.505 12.886 -32.078 1.00 16.59 304 GLU C N 1
ATOM 6207 C CA . GLU C 1 309 ? -16.784 11.601 -32.147 1.00 18.27 304 GLU C CA 1
ATOM 6208 C C . GLU C 1 309 ? -16.740 10.900 -30.789 1.00 18.92 304 GLU C C 1
ATOM 6209 O O . GLU C 1 309 ? -17.047 9.708 -30.706 1.00 19.17 304 GLU C O 1
ATOM 6215 N N . LEU C 1 310 ? -16.409 11.656 -29.725 1.00 17.16 305 LEU C N 1
ATOM 6216 C CA . LEU C 1 310 ? -16.313 11.130 -28.348 1.00 17.03 305 LEU C CA 1
ATOM 6217 C C . LEU C 1 310 ? -17.633 10.524 -27.875 1.00 20.01 305 LEU C C 1
ATOM 6218 O O . LEU C 1 310 ? -17.639 9.606 -27.054 1.00 20.20 305 LEU C O 1
ATOM 6223 N N . ASN C 1 311 ? -18.732 11.078 -28.377 1.00 15.05 306 ASN C N 1
ATOM 6224 C CA . ASN C 1 311 ? -20.088 10.659 -28.014 1.00 16.02 306 ASN C CA 1
ATOM 6225 C C . ASN C 1 311 ? -20.846 9.879 -29.105 1.00 21.13 306 ASN C C 1
ATOM 6226 O O . ASN C 1 311 ? -22.045 9.623 -28.935 1.00 19.31 306 ASN C O 1
ATOM 6231 N N . ALA C 1 312 ? -20.168 9.478 -30.213 1.00 19.26 307 ALA C N 1
ATOM 6232 C CA . ALA C 1 312 ? -20.823 8.881 -31.381 1.00 19.90 307 ALA C CA 1
ATOM 6233 C C . ALA C 1 312 ? -21.754 7.729 -31.067 1.00 22.35 307 ALA C C 1
ATOM 6234 O O . ALA C 1 312 ? -22.865 7.721 -31.588 1.00 21.42 307 ALA C O 1
ATOM 6236 N N . ASP C 1 313 ? -21.326 6.786 -30.200 1.00 20.01 308 ASP C N 1
ATOM 6237 C CA . ASP C 1 313 ? -22.164 5.616 -29.841 1.00 19.97 308 ASP C CA 1
ATOM 6238 C C . ASP C 1 313 ? -23.412 6.024 -29.068 1.00 22.37 308 ASP C C 1
ATOM 6239 O O . ASP C 1 313 ? -24.501 5.498 -29.331 1.00 22.66 308 ASP C O 1
ATOM 6244 N N . LEU C 1 314 ? -23.264 6.987 -28.160 1.00 19.20 309 LEU C N 1
ATOM 6245 C CA . LEU C 1 314 ? -24.401 7.472 -27.364 1.00 18.28 309 LEU C CA 1
ATOM 6246 C C . LEU C 1 314 ? -25.405 8.214 -28.221 1.00 21.75 309 LEU C C 1
ATOM 6247 O O . LEU C 1 314 ? -26.602 7.977 -28.068 1.00 21.99 309 LEU C O 1
ATOM 6252 N N . PHE C 1 315 ? -24.933 9.075 -29.148 1.00 18.19 310 PHE C N 1
ATOM 6253 C CA . PHE C 1 315 ? -25.853 9.819 -30.031 1.00 19.18 310 PHE C CA 1
ATOM 6254 C C . PHE C 1 315 ? -26.554 8.864 -30.983 1.00 23.37 310 PHE C C 1
ATOM 6255 O O . PHE C 1 315 ? -27.774 8.910 -31.118 1.00 22.40 310 PHE C O 1
ATOM 6263 N N . ARG C 1 316 ? -25.780 7.974 -31.617 1.00 20.94 311 ARG C N 1
ATOM 6264 C CA . ARG C 1 316 ? -26.381 6.999 -32.536 1.00 21.51 311 ARG C CA 1
ATOM 6265 C C . ARG C 1 316 ? -27.400 6.095 -31.826 1.00 23.66 311 ARG C C 1
ATOM 6266 O O . ARG C 1 316 ? -28.420 5.738 -32.408 1.00 24.21 311 ARG C O 1
ATOM 6270 N N . GLY C 1 317 ? -27.111 5.746 -30.583 1.00 22.10 312 GLY C N 1
ATOM 6271 C CA . GLY C 1 317 ? -27.963 4.885 -29.766 1.00 22.41 312 GLY C CA 1
ATOM 6272 C C . GLY C 1 317 ? -29.337 5.479 -29.493 1.00 25.14 312 GLY C C 1
ATOM 6273 O O . GLY C 1 317 ? -30.266 4.739 -29.159 1.00 23.89 312 GLY C O 1
ATOM 6274 N N . THR C 1 318 ? -29.491 6.816 -29.640 1.00 21.10 313 THR C N 1
ATOM 6275 C CA . THR C 1 318 ? -30.809 7.444 -29.417 1.00 21.03 313 THR C CA 1
ATOM 6276 C C . THR C 1 318 ? -31.842 7.010 -30.467 1.00 26.90 313 THR C C 1
ATOM 6277 O O . THR C 1 318 ? -33.046 7.163 -30.234 1.00 25.09 313 THR C O 1
ATOM 6281 N N . LEU C 1 319 ? -31.379 6.496 -31.628 1.00 24.37 314 LEU C N 1
ATOM 6282 C CA . LEU C 1 319 ? -32.295 6.044 -32.677 1.00 25.22 314 LEU C CA 1
ATOM 6283 C C . LEU C 1 319 ? -32.891 4.665 -32.400 1.00 30.51 314 LEU C C 1
ATOM 6284 O O . LEU C 1 319 ? -33.892 4.310 -33.018 1.00 29.30 314 LEU C O 1
ATOM 6289 N N . ASP C 1 320 ? -32.282 3.881 -31.477 1.00 27.30 315 ASP C N 1
ATOM 6290 C CA . ASP C 1 320 ? -32.810 2.556 -31.132 1.00 26.29 315 ASP C CA 1
ATOM 6291 C C . ASP C 1 320 ? -34.201 2.652 -30.463 1.00 27.29 315 ASP C C 1
ATOM 6292 O O . ASP C 1 320 ? -35.142 2.045 -30.997 1.00 24.65 315 ASP C O 1
ATOM 6297 N N . PRO C 1 321 ? -34.410 3.494 -29.410 1.00 24.26 316 PRO C N 1
ATOM 6298 C CA . PRO C 1 321 ? -35.768 3.663 -28.872 1.00 24.14 316 PRO C CA 1
ATOM 6299 C C . PRO C 1 321 ? -36.723 4.273 -29.905 1.00 25.68 316 PRO C C 1
ATOM 6300 O O . PRO C 1 321 ? -37.911 4.013 -29.822 1.00 26.26 316 PRO C O 1
ATOM 6304 N N . VAL C 1 322 ? -36.219 5.091 -30.869 1.00 21.48 317 VAL C N 1
ATOM 6305 C CA . VAL C 1 322 ? -37.088 5.644 -31.929 1.00 22.20 317 VAL C CA 1
ATOM 6306 C C . VAL C 1 322 ? -37.635 4.452 -32.752 1.00 27.53 317 VAL C C 1
ATOM 6307 O O . VAL C 1 322 ? -38.848 4.329 -32.978 1.00 27.34 317 VAL C O 1
ATOM 6311 N N . GLU C 1 323 ? -36.728 3.553 -33.174 1.00 23.46 318 GLU C N 1
ATOM 6312 C CA . GLU C 1 323 ? -37.140 2.374 -33.944 1.00 23.76 318 GLU C CA 1
ATOM 6313 C C . GLU C 1 323 ? -38.068 1.480 -33.130 1.00 27.22 318 GLU C C 1
ATOM 6314 O O . GLU C 1 323 ? -39.067 0.991 -33.671 1.00 27.90 318 GLU C O 1
ATOM 6320 N N . LYS C 1 324 ? -37.776 1.301 -31.831 1.00 25.19 319 LYS C N 1
ATOM 6321 C CA . LYS C 1 324 ? -38.594 0.475 -30.941 1.00 25.00 319 LYS C CA 1
ATOM 6322 C C . LYS C 1 324 ? -40.014 1.064 -30.774 1.00 27.18 319 LYS C C 1
ATOM 6323 O O . LYS C 1 324 ? -40.999 0.322 -30.907 1.00 27.73 319 LYS C O 1
ATOM 6327 N N . ALA C 1 325 ? -40.116 2.390 -30.550 1.00 22.97 320 ALA C N 1
ATOM 6328 C CA . ALA C 1 325 ? -41.418 3.058 -30.409 1.00 22.99 320 ALA C CA 1
ATOM 6329 C C . ALA C 1 325 ? -42.233 2.919 -31.703 1.00 26.54 320 ALA C C 1
ATOM 6330 O O . ALA C 1 325 ? -43.442 2.685 -31.635 1.00 25.94 320 ALA C O 1
ATOM 6332 N N . LEU C 1 326 ? -41.571 3.052 -32.879 1.00 24.14 321 LEU C N 1
ATOM 6333 C CA . LEU C 1 326 ? -42.243 2.912 -34.177 1.00 24.57 321 LEU C CA 1
ATOM 6334 C C . LEU C 1 326 ? -42.784 1.485 -34.347 1.00 28.77 321 LEU C C 1
ATOM 6335 O O . LEU C 1 326 ? -43.942 1.320 -34.746 1.00 27.93 321 LEU C O 1
ATOM 6340 N N . ARG C 1 327 ? -41.966 0.463 -33.977 1.00 26.80 322 ARG C N 1
ATOM 6341 C CA . ARG C 1 327 ? -42.389 -0.943 -34.010 1.00 28.98 322 ARG C CA 1
ATOM 6342 C C . ARG C 1 327 ? -43.612 -1.160 -33.116 1.00 31.24 322 ARG C C 1
ATOM 6343 O O . ARG C 1 327 ? -44.602 -1.751 -33.569 1.00 31.96 322 ARG C O 1
ATOM 6351 N N . ASP C 1 328 ? -43.544 -0.686 -31.858 1.00 27.22 323 ASP C N 1
ATOM 6352 C CA . ASP C 1 328 ? -44.637 -0.829 -30.883 1.00 27.39 323 ASP C CA 1
ATOM 6353 C C . ASP C 1 328 ? -45.926 -0.108 -31.297 1.00 31.21 323 ASP C C 1
ATOM 6354 O O . ASP C 1 328 ? -47.026 -0.587 -30.992 1.00 32.80 323 ASP C O 1
ATOM 6359 N N . ALA C 1 329 ? -45.793 1.014 -32.012 1.00 27.34 324 ALA C N 1
ATOM 6360 C CA . ALA C 1 329 ? -46.940 1.801 -32.480 1.00 27.74 324 ALA C CA 1
ATOM 6361 C C . ALA C 1 329 ? -47.489 1.230 -33.810 1.00 31.79 324 ALA C C 1
ATOM 6362 O O . ALA C 1 329 ? -48.520 1.695 -34.297 1.00 32.39 324 ALA C O 1
ATOM 6364 N N . LYS C 1 330 ? -46.773 0.250 -34.404 1.00 29.11 325 LYS C N 1
ATOM 6365 C CA . LYS C 1 330 ? -47.089 -0.402 -35.685 1.00 30.48 325 LYS C CA 1
ATOM 6366 C C . LYS C 1 330 ? -47.109 0.644 -36.825 1.00 35.42 325 LYS C C 1
ATOM 6367 O O . LYS C 1 330 ? -48.009 0.645 -37.668 1.00 35.38 325 LYS C O 1
ATOM 6373 N N . LEU C 1 331 ? -46.105 1.553 -36.812 1.00 29.12 326 LEU C N 1
ATOM 6374 C CA . LEU C 1 331 ? -45.948 2.612 -37.804 1.00 28.06 326 LEU C CA 1
ATOM 6375 C C . LEU C 1 331 ? -44.598 2.557 -38.494 1.00 32.96 326 LEU C C 1
ATOM 6376 O O . LEU C 1 331 ? -43.574 2.219 -37.879 1.00 33.61 326 LEU C O 1
ATOM 6381 N N . ASP C 1 332 ? -44.589 2.946 -39.768 1.00 30.64 327 ASP C N 1
ATOM 6382 C CA . ASP C 1 332 ? -43.370 3.139 -40.535 1.00 30.44 327 ASP C CA 1
ATOM 6383 C C . ASP C 1 332 ? -42.928 4.564 -40.176 1.00 31.30 327 ASP C C 1
ATOM 6384 O O . ASP C 1 332 ? -43.782 5.407 -39.859 1.00 29.41 327 ASP C O 1
ATOM 6389 N N . LYS C 1 333 ? -41.622 4.854 -40.264 1.00 27.41 328 LYS C N 1
ATOM 6390 C CA . LYS C 1 333 ? -41.122 6.209 -39.983 1.00 26.76 328 LYS C CA 1
ATOM 6391 C C . LYS C 1 333 ? -41.742 7.272 -40.914 1.00 30.01 328 LYS C C 1
ATOM 6392 O O . LYS C 1 333 ? -41.895 8.420 -40.502 1.00 28.86 328 LYS C O 1
ATOM 6398 N N . SER C 1 334 ? -42.144 6.870 -42.145 1.00 30.38 329 SER C N 1
ATOM 6399 C CA . SER C 1 334 ? -42.789 7.757 -43.120 1.00 30.52 329 SER C CA 1
ATOM 6400 C C . SER C 1 334 ? -44.206 8.167 -42.688 1.00 32.93 329 SER C C 1
ATOM 6401 O O . SER C 1 334 ? -44.777 9.096 -43.266 1.00 33.65 329 SER C O 1
ATOM 6404 N N . GLN C 1 335 ? -44.783 7.465 -41.689 1.00 28.81 330 GLN C N 1
ATOM 6405 C CA . GLN C 1 335 ? -46.140 7.766 -41.205 1.00 28.04 330 GLN C CA 1
ATOM 6406 C C . GLN C 1 335 ? -46.140 8.799 -40.072 1.00 28.95 330 GLN C C 1
ATOM 6407 O O . GLN C 1 335 ? -47.208 9.161 -39.584 1.00 28.05 330 GLN C O 1
ATOM 6413 N N . ILE C 1 336 ? -44.969 9.299 -39.692 1.00 26.00 331 ILE C N 1
ATOM 6414 C CA . ILE C 1 336 ? -44.910 10.304 -38.638 1.00 23.91 331 ILE C CA 1
ATOM 6415 C C . ILE C 1 336 ? -45.075 11.700 -39.234 1.00 28.07 331 ILE C C 1
ATOM 6416 O O . ILE C 1 336 ? -44.241 12.159 -39.993 1.00 29.29 331 ILE C O 1
ATOM 6421 N N . HIS C 1 337 ? -46.189 12.341 -38.907 1.00 24.25 332 HIS C N 1
ATOM 6422 C CA . HIS C 1 337 ? -46.501 13.696 -39.351 1.00 25.14 332 HIS C CA 1
ATOM 6423 C C . HIS C 1 337 ? -45.691 14.831 -38.711 1.00 28.08 332 HIS C C 1
ATOM 6424 O O . HIS C 1 337 ? -45.327 15.787 -39.379 1.00 27.18 332 HIS C O 1
ATOM 6431 N N . ASP C 1 338 ? -45.443 14.715 -37.407 1.00 22.49 333 ASP C N 1
ATOM 6432 C CA . ASP C 1 338 ? -44.697 15.729 -36.663 1.00 23.14 333 ASP C CA 1
ATOM 6433 C C . ASP C 1 338 ? -43.632 15.145 -35.741 1.00 25.05 333 ASP C C 1
ATOM 6434 O O . ASP C 1 338 ? -43.869 14.148 -35.075 1.00 24.22 333 ASP C O 1
ATOM 6439 N N . ILE C 1 339 ? -42.476 15.797 -35.687 1.00 19.83 334 ILE C N 1
ATOM 6440 C CA . ILE C 1 339 ? -41.390 15.384 -34.805 1.00 20.25 334 ILE C CA 1
ATOM 6441 C C . ILE C 1 339 ? -41.115 16.583 -33.916 1.00 23.23 334 ILE C C 1
ATOM 6442 O O . ILE C 1 339 ? -40.940 17.683 -34.428 1.00 23.47 334 ILE C O 1
ATOM 6447 N N . VAL C 1 340 ? -41.115 16.372 -32.611 1.00 18.91 335 VAL C N 1
ATOM 6448 C CA . VAL C 1 340 ? -40.912 17.419 -31.607 1.00 18.86 335 VAL C CA 1
ATOM 6449 C C . VAL C 1 340 ? -39.669 17.130 -30.779 1.00 23.62 335 VAL C C 1
ATOM 6450 O O . VAL C 1 340 ? -39.531 16.025 -30.223 1.00 21.76 335 VAL C O 1
ATOM 6454 N N . LEU C 1 341 ? -38.819 18.158 -30.597 1.00 21.32 336 LEU C N 1
ATOM 6455 C CA . LEU C 1 341 ? -37.609 18.034 -29.776 1.00 22.26 336 LEU C CA 1
ATOM 6456 C C . LEU C 1 341 ? -37.838 18.661 -28.423 1.00 23.92 336 LEU C C 1
ATOM 6457 O O . LEU C 1 341 ? -38.202 19.824 -28.350 1.00 24.89 336 LEU C O 1
ATOM 6462 N N . VAL C 1 342 ? -37.641 17.902 -27.368 1.00 20.25 337 VAL C N 1
ATOM 6463 C CA . VAL C 1 342 ? -37.818 18.346 -25.980 1.00 22.39 337 VAL C CA 1
ATOM 6464 C C . VAL C 1 342 ? -36.544 17.963 -25.218 1.00 22.31 337 VAL C C 1
ATOM 6465 O O . VAL C 1 342 ? -35.910 16.973 -25.578 1.00 19.76 337 VAL C O 1
ATOM 6469 N N . GLY C 1 343 ? -36.175 18.743 -24.193 1.00 19.72 338 GLY C N 1
ATOM 6470 C CA . GLY C 1 343 ? -34.998 18.418 -23.385 1.00 18.40 338 GLY C CA 1
ATOM 6471 C C . GLY C 1 343 ? -33.736 19.109 -23.864 1.00 18.93 338 GLY C C 1
ATOM 6472 O O . GLY C 1 343 ? -33.471 19.197 -25.068 1.00 17.06 338 GLY C O 1
ATOM 6473 N N . GLY C 1 344 ? -32.936 19.594 -22.929 1.00 17.09 339 GLY C N 1
ATOM 6474 C CA . GLY C 1 344 ? -31.779 20.393 -23.290 1.00 17.62 339 GLY C CA 1
ATOM 6475 C C . GLY C 1 344 ? -30.760 19.747 -24.216 1.00 19.80 339 GLY C C 1
ATOM 6476 O O . GLY C 1 344 ? -30.140 20.455 -24.998 1.00 18.33 339 GLY C O 1
ATOM 6477 N N . SER C 1 345 ? -30.575 18.416 -24.148 1.00 17.93 340 SER C N 1
ATOM 6478 C CA . SER C 1 345 ? -29.607 17.750 -25.046 1.00 16.83 340 SER C CA 1
ATOM 6479 C C . SER C 1 345 ? -30.013 17.763 -26.513 1.00 21.53 340 SER C C 1
ATOM 6480 O O . SER C 1 345 ? -29.167 17.519 -27.385 1.00 19.54 340 SER C O 1
ATOM 6483 N N . THR C 1 346 ? -31.309 18.064 -26.809 1.00 17.06 341 THR C N 1
ATOM 6484 C CA . THR C 1 346 ? -31.724 18.135 -28.221 1.00 18.36 341 THR C CA 1
ATOM 6485 C C . THR C 1 346 ? -31.174 19.385 -28.917 1.00 23.13 341 THR C C 1
ATOM 6486 O O . THR C 1 346 ? -31.372 19.539 -30.118 1.00 24.05 341 THR C O 1
ATOM 6490 N N . ARG C 1 347 ? -30.479 20.259 -28.170 1.00 19.15 342 ARG C N 1
ATOM 6491 C CA . ARG C 1 347 ? -29.808 21.428 -28.733 1.00 19.45 342 ARG C CA 1
ATOM 6492 C C . ARG C 1 347 ? -28.555 20.998 -29.481 1.00 23.75 342 ARG C C 1
ATOM 6493 O O . ARG C 1 347 ? -27.985 21.800 -30.212 1.00 24.43 342 ARG C O 1
ATOM 6501 N N . ILE C 1 348 ? -28.092 19.748 -29.257 1.00 19.32 343 ILE C N 1
ATOM 6502 C CA . ILE C 1 348 ? -26.898 19.235 -29.932 1.00 19.19 343 ILE C CA 1
ATOM 6503 C C . ILE C 1 348 ? -27.187 19.039 -31.426 1.00 20.30 343 ILE C C 1
ATOM 6504 O O . ILE C 1 348 ? -28.039 18.215 -31.789 1.00 19.60 343 ILE C O 1
ATOM 6509 N N . PRO C 1 349 ? -26.484 19.814 -32.309 1.00 20.48 344 PRO C N 1
ATOM 6510 C CA . PRO C 1 349 ? -26.732 19.701 -33.757 1.00 21.47 344 PRO C CA 1
ATOM 6511 C C . PRO C 1 349 ? -26.628 18.286 -34.308 1.00 23.20 344 PRO C C 1
ATOM 6512 O O . PRO C 1 349 ? -27.433 17.938 -35.159 1.00 24.41 344 PRO C O 1
ATOM 6516 N N . LYS C 1 350 ? -25.676 17.472 -33.807 1.00 19.90 345 LYS C N 1
ATOM 6517 C CA . LYS C 1 350 ? -25.540 16.098 -34.280 1.00 20.05 345 LYS C CA 1
ATOM 6518 C C . LYS C 1 350 ? -26.799 15.275 -33.978 1.00 22.02 345 LYS C C 1
ATOM 6519 O O . LYS C 1 350 ? -27.211 14.454 -34.806 1.00 21.09 345 LYS C O 1
ATOM 6525 N N . ILE C 1 351 ? -27.390 15.478 -32.798 1.00 19.98 346 ILE C N 1
ATOM 6526 C CA . ILE C 1 351 ? -28.616 14.745 -32.427 1.00 19.81 346 ILE C CA 1
ATOM 6527 C C . ILE C 1 351 ? -29.753 15.122 -33.377 1.00 22.95 346 ILE C C 1
ATOM 6528 O O . ILE C 1 351 ? -30.484 14.235 -33.859 1.00 21.52 346 ILE C O 1
ATOM 6533 N N . GLN C 1 352 ? -29.882 16.435 -33.669 1.00 19.83 347 GLN C N 1
ATOM 6534 C CA . GLN C 1 352 ? -30.911 16.933 -34.589 1.00 20.55 347 GLN C CA 1
ATOM 6535 C C . GLN C 1 352 ? -30.687 16.359 -35.983 1.00 25.04 347 GLN C C 1
ATOM 6536 O O . GLN C 1 352 ? -31.645 15.908 -36.617 1.00 24.17 347 GLN C O 1
ATOM 6542 N N . LYS C 1 353 ? -29.416 16.354 -36.447 1.00 22.14 348 LYS C N 1
ATOM 6543 C CA . LYS C 1 353 ? -29.036 15.820 -37.762 1.00 23.39 348 LYS C CA 1
ATOM 6544 C C . LYS C 1 353 ? -29.368 14.331 -37.864 1.00 27.71 348 LYS C C 1
ATOM 6545 O O . LYS C 1 353 ? -29.966 13.923 -38.856 1.00 28.06 348 LYS C O 1
ATOM 6548 N N . LEU C 1 354 ? -28.997 13.519 -36.842 1.00 23.39 349 LEU C N 1
ATOM 6549 C CA . LEU C 1 354 ? -29.271 12.070 -36.840 1.00 23.30 349 LEU C CA 1
ATOM 6550 C C . LEU C 1 354 ? -30.767 11.788 -36.933 1.00 26.12 349 LEU C C 1
ATOM 6551 O O . LEU C 1 354 ? -31.179 10.893 -37.668 1.00 25.25 349 LEU C O 1
ATOM 6556 N N . LEU C 1 355 ? -31.565 12.559 -36.200 1.00 23.28 350 LEU C N 1
ATOM 6557 C CA . LEU C 1 355 ? -33.028 12.395 -36.194 1.00 24.24 350 LEU C CA 1
ATOM 6558 C C . LEU C 1 355 ? -33.672 12.865 -37.505 1.00 28.14 350 LEU C C 1
ATOM 6559 O O . LEU C 1 355 ? -34.525 12.154 -38.066 1.00 28.26 350 LEU C O 1
ATOM 6564 N N . GLN C 1 356 ? -33.241 14.035 -38.019 1.00 25.25 351 GLN C N 1
ATOM 6565 C CA . GLN C 1 356 ? -33.741 14.546 -39.290 1.00 25.77 351 GLN C CA 1
ATOM 6566 C C . GLN C 1 356 ? -33.385 13.594 -40.448 1.00 29.53 351 GLN C C 1
ATOM 6567 O O . GLN C 1 356 ? -34.266 13.287 -41.254 1.00 29.48 351 GLN C O 1
ATOM 6573 N N . ASP C 1 357 ? -32.133 13.071 -40.477 1.00 27.24 352 ASP C N 1
ATOM 6574 C CA . ASP C 1 357 ? -31.685 12.102 -41.502 1.00 27.48 352 ASP C CA 1
ATOM 6575 C C . ASP C 1 357 ? -32.490 10.815 -41.405 1.00 31.11 352 ASP C C 1
ATOM 6576 O O . ASP C 1 357 ? -32.898 10.286 -42.427 1.00 30.85 352 ASP C O 1
ATOM 6581 N N . PHE C 1 358 ? -32.752 10.330 -40.173 1.00 26.53 353 PHE C N 1
ATOM 6582 C CA . PHE C 1 358 ? -33.574 9.132 -39.965 1.00 26.23 353 PHE C CA 1
ATOM 6583 C C . PHE C 1 358 ? -34.958 9.313 -40.589 1.00 30.92 353 PHE C C 1
ATOM 6584 O O . PHE C 1 358 ? -35.476 8.375 -41.203 1.00 30.94 353 PHE C O 1
ATOM 6592 N N . PHE C 1 359 ? -35.547 10.522 -40.436 1.00 26.87 354 PHE C N 1
ATOM 6593 C CA . PHE C 1 359 ? -36.870 10.828 -40.973 1.00 27.84 354 PHE C CA 1
ATOM 6594 C C . PHE C 1 359 ? -36.819 11.431 -42.382 1.00 33.64 354 PHE C C 1
ATOM 6595 O O . PHE C 1 359 ? -37.731 12.159 -42.781 1.00 32.80 354 PHE C O 1
ATOM 6603 N N . ASN C 1 360 ? -35.757 11.094 -43.137 1.00 32.20 355 ASN C N 1
ATOM 6604 C CA . ASN C 1 360 ? -35.542 11.498 -44.534 1.00 33.58 355 ASN C CA 1
ATOM 6605 C C . ASN C 1 360 ? -35.696 13.011 -44.797 1.00 37.33 355 ASN C C 1
ATOM 6606 O O . ASN C 1 360 ? -36.418 13.414 -45.708 1.00 38.01 355 ASN C O 1
ATOM 6611 N N . GLY C 1 361 ? -35.005 13.824 -44.003 1.00 31.31 356 GLY C N 1
ATOM 6612 C CA . GLY C 1 361 ? -34.995 15.272 -44.182 1.00 31.45 356 GLY C CA 1
ATOM 6613 C C . GLY C 1 361 ? -36.157 16.051 -43.611 1.00 35.75 356 GLY C C 1
ATOM 6614 O O . GLY C 1 361 ? -36.189 17.275 -43.738 1.00 37.09 356 GLY C O 1
ATOM 6615 N N . LYS C 1 362 ? -37.106 15.375 -42.957 1.00 31.86 357 LYS C N 1
ATOM 6616 C CA . LYS C 1 362 ? -38.272 16.024 -42.362 1.00 30.77 357 LYS C CA 1
ATOM 6617 C C . LYS C 1 362 ? -37.870 17.084 -41.328 1.00 33.58 357 LYS C C 1
ATOM 6618 O O . LYS C 1 362 ? -37.021 16.808 -40.490 1.00 31.30 357 LYS C O 1
ATOM 6624 N N . GLU C 1 363 ? -38.454 18.292 -41.424 1.00 32.12 358 GLU C N 1
ATOM 6625 C CA . GLU C 1 363 ? -38.191 19.416 -40.507 1.00 31.91 358 GLU C CA 1
ATOM 6626 C C . GLU C 1 363 ? -38.674 19.058 -39.116 1.00 33.50 358 GLU C C 1
ATOM 6627 O O . GLU C 1 363 ? -39.691 18.379 -38.968 1.00 32.01 358 GLU C O 1
ATOM 6630 N N . LEU C 1 364 ? -37.929 19.479 -38.104 1.00 29.18 359 LEU C N 1
ATOM 6631 C CA . LEU C 1 364 ? -38.232 19.191 -36.705 1.00 27.43 359 LEU C CA 1
ATOM 6632 C C . LEU C 1 364 ? -38.872 20.394 -36.028 1.00 32.00 359 LEU C C 1
ATOM 6633 O O . LEU C 1 364 ? -38.502 21.537 -36.324 1.00 31.71 359 LEU C O 1
ATOM 6638 N N . ASN C 1 365 ? -39.810 20.135 -35.091 1.00 26.38 360 ASN C N 1
ATOM 6639 C CA . ASN C 1 365 ? -40.415 21.177 -34.259 1.00 25.13 360 ASN C CA 1
ATOM 6640 C C . ASN C 1 365 ? -39.414 21.384 -33.114 1.00 25.07 360 ASN C C 1
ATOM 6641 O O . ASN C 1 365 ? -39.232 20.505 -32.253 1.00 23.05 360 ASN C O 1
ATOM 6646 N N . LYS C 1 366 ? -38.696 22.519 -33.150 1.00 21.54 361 LYS C N 1
ATOM 6647 C CA . LYS C 1 366 ? -37.614 22.778 -32.207 1.00 20.91 361 LYS C CA 1
ATOM 6648 C C . LYS C 1 366 ? -37.488 24.241 -31.775 1.00 26.20 361 LYS C C 1
ATOM 6649 O O . LYS C 1 366 ? -36.620 24.545 -30.967 1.00 26.37 361 LYS C O 1
ATOM 6655 N N . SER C 1 367 ? -38.330 25.147 -32.319 1.00 24.24 362 SER C N 1
ATOM 6656 C CA . SER C 1 367 ? -38.229 26.579 -32.017 1.00 24.16 362 SER C CA 1
ATOM 6657 C C . SER C 1 367 ? -38.481 26.944 -30.545 1.00 28.37 362 SER C C 1
ATOM 6658 O O . SER C 1 367 ? -37.991 27.975 -30.087 1.00 27.28 362 SER C O 1
ATOM 6661 N N . ILE C 1 368 ? -39.263 26.135 -29.812 1.00 23.47 363 ILE C N 1
ATOM 6662 C CA . ILE C 1 368 ? -39.543 26.431 -28.400 1.00 21.66 363 ILE C CA 1
ATOM 6663 C C . ILE C 1 368 ? -38.383 25.924 -27.574 1.00 25.30 363 ILE C C 1
ATOM 6664 O O . ILE C 1 368 ? -37.970 24.790 -27.778 1.00 24.30 363 ILE C O 1
ATOM 6669 N N . ASN C 1 369 ? -37.919 26.714 -26.611 1.00 21.81 364 ASN C N 1
ATOM 6670 C CA . ASN C 1 369 ? -36.783 26.302 -25.811 1.00 21.66 364 ASN C CA 1
ATOM 6671 C C . ASN C 1 369 ? -37.076 24.895 -25.306 1.00 23.15 364 ASN C C 1
ATOM 6672 O O . ASN C 1 369 ? -38.071 24.644 -24.652 1.00 20.37 364 ASN C O 1
ATOM 6677 N N . PRO C 1 370 ? -36.182 23.958 -25.602 1.00 21.10 365 PRO C N 1
ATOM 6678 C CA . PRO C 1 370 ? -36.385 22.546 -25.231 1.00 20.18 365 PRO C CA 1
ATOM 6679 C C . PRO C 1 370 ? -36.542 22.281 -23.735 1.00 20.78 365 PRO C C 1
ATOM 6680 O O . PRO C 1 370 ? -37.270 21.376 -23.364 1.00 20.41 365 PRO C O 1
ATOM 6684 N N . ASP C 1 371 ? -35.844 23.040 -22.903 1.00 18.11 366 ASP C N 1
ATOM 6685 C CA . ASP C 1 371 ? -35.931 22.910 -21.458 1.00 18.45 366 ASP C CA 1
ATOM 6686 C C . ASP C 1 371 ? -37.279 23.376 -20.923 1.00 20.02 366 ASP C C 1
ATOM 6687 O O . ASP C 1 371 ? -37.663 23.038 -19.818 1.00 20.71 366 ASP C O 1
ATOM 6692 N N . GLU C 1 372 ? -37.959 24.199 -21.709 1.00 17.88 367 GLU C N 1
ATOM 6693 C CA . GLU C 1 372 ? -39.206 24.855 -21.299 1.00 17.30 367 GLU C CA 1
ATOM 6694 C C . GLU C 1 372 ? -40.466 24.382 -21.980 1.00 19.10 367 GLU C C 1
ATOM 6695 O O . GLU C 1 372 ? -41.563 24.746 -21.520 1.00 17.30 367 GLU C O 1
ATOM 6701 N N . ALA C 1 373 ? -40.340 23.652 -23.102 1.00 18.12 368 ALA C N 1
ATOM 6702 C CA . ALA C 1 373 ? -41.500 23.258 -23.928 1.00 19.00 368 ALA C CA 1
ATOM 6703 C C . ALA C 1 373 ? -42.628 22.534 -23.170 1.00 20.77 368 ALA C C 1
ATOM 6704 O O . ALA C 1 373 ? -43.814 22.800 -23.436 1.00 19.46 368 ALA C O 1
ATOM 6706 N N . VAL C 1 374 ? -42.276 21.620 -22.238 1.00 17.27 369 VAL C N 1
ATOM 6707 C CA . VAL C 1 374 ? -43.293 20.875 -21.472 1.00 17.10 369 VAL C CA 1
ATOM 6708 C C . VAL C 1 374 ? -44.055 21.820 -20.534 1.00 18.28 369 VAL C C 1
ATOM 6709 O O . VAL C 1 374 ? -45.274 21.787 -20.520 1.00 17.44 369 VAL C O 1
ATOM 6713 N N . ALA C 1 375 ? -43.353 22.694 -19.805 1.00 15.94 370 ALA C N 1
ATOM 6714 C CA . ALA C 1 375 ? -44.039 23.685 -18.959 1.00 16.07 370 ALA C CA 1
ATOM 6715 C C . ALA C 1 375 ? -44.867 24.619 -19.836 1.00 19.43 370 ALA C C 1
ATOM 6716 O O . ALA C 1 375 ? -45.972 24.995 -19.449 1.00 19.13 370 ALA C O 1
ATOM 6718 N N . TYR C 1 376 ? -44.348 24.964 -21.028 1.00 17.27 371 TYR C N 1
ATOM 6719 C CA . TYR C 1 376 ? -45.036 25.839 -21.991 1.00 18.76 371 TYR C CA 1
ATOM 6720 C C . TYR C 1 376 ? -46.407 25.226 -22.342 1.00 22.21 371 TYR C C 1
ATOM 6721 O O . TYR C 1 376 ? -47.446 25.909 -22.220 1.00 19.99 371 TYR C O 1
ATOM 6730 N N . GLY C 1 377 ? -46.402 23.937 -22.733 1.00 19.85 372 GLY C N 1
ATOM 6731 C CA . GLY C 1 377 ? -47.632 23.229 -23.078 1.00 20.41 372 GLY C CA 1
ATOM 6732 C C . GLY C 1 377 ? -48.582 23.121 -21.909 1.00 21.74 372 GLY C C 1
ATOM 6733 O O . GLY C 1 377 ? -49.797 23.290 -22.071 1.00 20.76 372 GLY C O 1
ATOM 6734 N N . ALA C 1 378 ? -48.023 22.824 -20.711 1.00 18.16 373 ALA C N 1
ATOM 6735 C CA . ALA C 1 378 ? -48.819 22.720 -19.482 1.00 19.11 373 ALA C CA 1
ATOM 6736 C C . ALA C 1 378 ? -49.495 24.067 -19.185 1.00 20.91 373 ALA C C 1
ATOM 6737 O O . ALA C 1 378 ? -50.632 24.070 -18.756 1.00 21.26 373 ALA C O 1
ATOM 6739 N N . ALA C 1 379 ? -48.781 25.201 -19.388 1.00 19.34 374 ALA C N 1
ATOM 6740 C CA . ALA C 1 379 ? -49.322 26.547 -19.139 1.00 19.40 374 ALA C CA 1
ATOM 6741 C C . ALA C 1 379 ? -50.472 26.872 -20.127 1.00 21.86 374 ALA C C 1
ATOM 6742 O O . ALA C 1 379 ? -51.495 27.445 -19.724 1.00 23.67 374 ALA C O 1
ATOM 6744 N N . VAL C 1 380 ? -50.313 26.453 -21.398 1.00 20.87 375 VAL C N 1
ATOM 6745 C CA . VAL C 1 380 ? -51.358 26.574 -22.432 1.00 22.56 375 VAL C CA 1
ATOM 6746 C C . VAL C 1 380 ? -52.588 25.775 -21.958 1.00 26.56 375 VAL C C 1
ATOM 6747 O O . VAL C 1 380 ? -53.689 26.331 -21.891 1.00 25.99 375 VAL C O 1
ATOM 6751 N N . GLN C 1 381 ? -52.381 24.507 -21.562 1.00 23.73 376 GLN C N 1
ATOM 6752 C CA . GLN C 1 381 ? -53.463 23.637 -21.058 1.00 24.12 376 GLN C CA 1
ATOM 6753 C C . GLN C 1 381 ? -54.160 24.259 -19.830 1.00 24.90 376 GLN C C 1
ATOM 6754 O O . GLN C 1 381 ? -55.386 24.209 -19.730 1.00 24.68 376 GLN C O 1
ATOM 6760 N N . ALA C 1 382 ? -53.371 24.838 -18.903 1.00 21.48 377 ALA C N 1
ATOM 6761 C CA . ALA C 1 382 ? -53.914 25.456 -17.700 1.00 22.43 377 ALA C CA 1
ATOM 6762 C C . ALA C 1 382 ? -54.820 26.628 -18.054 1.00 26.66 377 ALA C C 1
ATOM 6763 O O . ALA C 1 382 ? -55.854 26.793 -17.416 1.00 27.84 377 ALA C O 1
ATOM 6765 N N . ALA C 1 383 ? -54.429 27.430 -19.066 1.00 24.16 378 ALA C N 1
ATOM 6766 C CA . ALA C 1 383 ? -55.238 28.573 -19.511 1.00 25.92 378 ALA C CA 1
ATOM 6767 C C . ALA C 1 383 ? -56.554 28.082 -20.139 1.00 29.70 378 ALA C C 1
ATOM 6768 O O . ALA C 1 383 ? -57.607 28.669 -19.883 1.00 29.88 378 ALA C O 1
ATOM 6770 N N . ILE C 1 384 ? -56.492 27.000 -20.927 1.00 27.74 379 ILE C N 1
ATOM 6771 C CA . ILE C 1 384 ? -57.650 26.375 -21.577 1.00 29.56 379 ILE C CA 1
ATOM 6772 C C . ILE C 1 384 ? -58.633 25.867 -20.512 1.00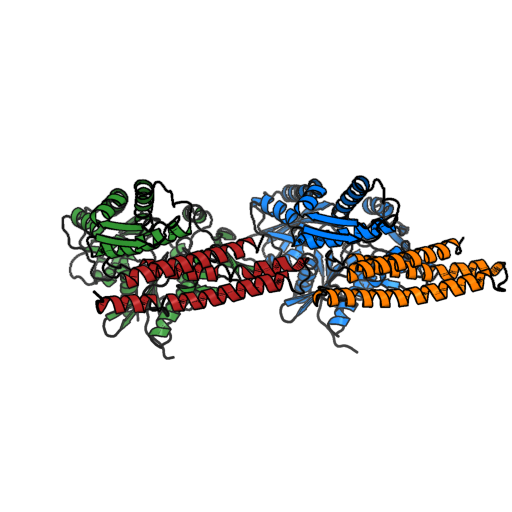 33.91 379 ILE C C 1
ATOM 6773 O O . ILE C 1 384 ? -59.831 26.051 -20.656 1.00 33.46 379 ILE C O 1
ATOM 6778 N N . LEU C 1 385 ? -58.117 25.275 -19.427 1.00 29.37 380 LEU C N 1
ATOM 6779 C CA . LEU C 1 385 ? -58.958 24.715 -18.372 1.00 29.34 380 LEU C CA 1
ATOM 6780 C C . LEU C 1 385 ? -59.498 25.758 -17.381 1.00 36.87 380 LEU C C 1
ATOM 6781 O O . LEU C 1 385 ? -60.391 25.425 -16.597 1.00 39.04 380 LEU C O 1
ATOM 6786 N N . SER C 1 386 ? -59.038 27.022 -17.475 1.00 33.16 381 SER C N 1
ATOM 6787 C CA . SER C 1 386 ? -59.502 28.122 -16.627 1.00 35.38 381 SER C CA 1
ATOM 6788 C C . SER C 1 386 ? -60.851 28.670 -17.084 1.00 46.76 381 SER C C 1
ATOM 6789 O O . SER C 1 386 ? -61.605 29.157 -16.215 1.00 54.88 381 SER C O 1
ATOM 6793 N N . SER D 2 5 ? -1.600 46.461 -27.240 1.00 38.85 150 SER D N 1
ATOM 6794 C CA . SER D 2 5 ? -1.067 47.343 -26.177 1.00 38.69 150 SER D CA 1
ATOM 6795 C C . SER D 2 5 ? -2.185 48.090 -25.396 1.00 35.22 150 SER D C 1
ATOM 6796 O O . SER D 2 5 ? -2.654 49.118 -25.860 1.00 34.61 150 SER D O 1
ATOM 6799 N N . ASN D 2 6 ? -2.582 47.593 -24.205 1.00 27.78 151 ASN D N 1
ATOM 6800 C CA . ASN D 2 6 ? -3.661 48.191 -23.373 1.00 23.93 151 ASN D CA 1
ATOM 6801 C C . ASN D 2 6 ? -4.910 48.460 -24.166 1.00 24.48 151 ASN D C 1
ATOM 6802 O O . ASN D 2 6 ? -5.234 49.609 -24.484 1.00 26.65 151 ASN D O 1
ATOM 6807 N N . SER D 2 7 ? -5.597 47.402 -24.531 1.00 21.38 152 SER D N 1
ATOM 6808 C CA . SER D 2 7 ? -6.853 47.593 -25.232 1.00 21.23 152 SER D CA 1
ATOM 6809 C C . SER D 2 7 ? -7.931 47.984 -24.214 1.00 22.87 152 SER D C 1
ATOM 6810 O O . SER D 2 7 ? -7.957 47.450 -23.092 1.00 21.62 152 SER D O 1
ATOM 6813 N N . PRO D 2 8 ? -8.903 48.817 -24.617 1.00 22.01 153 PRO D N 1
ATOM 6814 C CA . PRO D 2 8 ? -10.031 49.101 -23.713 1.00 22.86 153 PRO D CA 1
ATOM 6815 C C . PRO D 2 8 ? -10.780 47.816 -23.346 1.00 25.46 153 PRO D C 1
ATOM 6816 O O . PRO D 2 8 ? -11.318 47.723 -22.239 1.00 23.25 153 PRO D O 1
ATOM 6820 N N . GLN D 2 9 ? -10.799 46.786 -24.256 1.00 22.42 154 GLN D N 1
ATOM 6821 C CA . GLN D 2 9 ? -11.477 45.533 -23.928 1.00 23.31 154 GLN D CA 1
ATOM 6822 C C . GLN D 2 9 ? -10.859 44.842 -22.706 1.00 25.63 154 GLN D C 1
ATOM 6823 O O . GLN D 2 9 ? -11.590 44.246 -21.907 1.00 23.98 154 GLN D O 1
ATOM 6829 N N . GLU D 2 10 ? -9.520 44.980 -22.518 1.00 21.03 155 GLU D N 1
ATOM 6830 C CA . GLU D 2 10 ? -8.873 44.377 -21.352 1.00 20.79 155 GLU D CA 1
ATOM 6831 C C . GLU D 2 10 ? -9.389 44.962 -20.024 1.00 22.78 155 GLU D C 1
ATOM 6832 O O . GLU D 2 10 ? -9.471 44.249 -19.024 1.00 21.72 155 GLU D O 1
ATOM 6838 N N . GLU D 2 11 ? -9.854 46.219 -20.042 1.00 18.97 156 GLU D N 1
ATOM 6839 C CA . GLU D 2 11 ? -10.409 46.831 -18.834 1.00 17.51 156 GLU D CA 1
ATOM 6840 C C . GLU D 2 11 ? -11.636 46.084 -18.329 1.00 23.61 156 GLU D C 1
ATOM 6841 O O . GLU D 2 11 ? -11.867 46.033 -17.118 1.00 23.47 156 GLU D O 1
ATOM 6847 N N . VAL D 2 12 ? -12.421 45.500 -19.259 1.00 20.93 157 VAL D N 1
ATOM 6848 C CA . VAL D 2 12 ? -13.610 44.722 -18.901 1.00 20.79 157 VAL D CA 1
ATOM 6849 C C . VAL D 2 12 ? -13.160 43.468 -18.114 1.00 24.16 157 VAL D C 1
ATOM 6850 O O . VAL D 2 12 ? -13.719 43.160 -17.049 1.00 22.52 157 VAL D O 1
ATOM 6854 N N . GLU D 2 13 ? -12.112 42.802 -18.603 1.00 22.65 158 GLU D N 1
ATOM 6855 C CA . GLU D 2 13 ? -11.609 41.584 -17.949 1.00 22.71 158 GLU D CA 1
ATOM 6856 C C . GLU D 2 13 ? -10.983 41.904 -16.609 1.00 22.88 158 GLU D C 1
ATOM 6857 O O . GLU D 2 13 ? -11.160 41.157 -15.644 1.00 22.68 158 GLU D O 1
ATOM 6863 N N . LEU D 2 14 ? -10.241 43.015 -16.541 1.00 18.66 159 LEU D N 1
ATOM 6864 C CA . LEU D 2 14 ? -9.596 43.410 -15.294 1.00 19.02 159 LEU D CA 1
ATOM 6865 C C . LEU D 2 14 ? -10.641 43.743 -14.228 1.00 22.83 159 LEU D C 1
ATOM 6866 O O . LEU D 2 14 ? -10.463 43.393 -13.066 1.00 22.56 159 LEU D O 1
ATOM 6871 N N . LYS D 2 15 ? -11.748 44.378 -14.634 1.00 21.47 160 LYS D N 1
ATOM 6872 C CA . LYS D 2 15 ? -12.840 44.706 -13.718 1.00 22.62 160 LYS D CA 1
ATOM 6873 C C . LYS D 2 15 ? -13.467 43.391 -13.186 1.00 25.12 160 LYS D C 1
ATOM 6874 O O . LYS D 2 15 ? -13.719 43.288 -11.987 1.00 24.26 160 LYS D O 1
ATOM 6877 N N . LYS D 2 16 ? -13.671 42.385 -14.061 1.00 21.91 161 LYS D N 1
ATOM 6878 C CA . LYS D 2 16 ? -14.205 41.067 -13.662 1.00 22.71 161 LYS D CA 1
ATOM 6879 C C . LYS D 2 16 ? -13.283 40.448 -12.610 1.00 23.23 161 LYS D C 1
ATOM 6880 O O . LYS D 2 16 ? -13.754 39.940 -11.585 1.00 22.14 161 LYS D O 1
ATOM 6886 N N . LEU D 2 17 ? -11.964 40.502 -12.860 1.00 20.28 162 LEU D N 1
ATOM 6887 C CA . LEU D 2 17 ? -10.953 39.943 -11.949 1.00 18.48 162 LEU D CA 1
ATOM 6888 C C . LEU D 2 17 ? -10.911 40.680 -10.616 1.00 21.94 162 LEU D C 1
ATOM 6889 O O . LEU D 2 17 ? -10.778 40.029 -9.574 1.00 21.39 162 LEU D O 1
ATOM 6894 N N . LYS D 2 18 ? -11.081 42.016 -10.627 1.00 19.77 163 LYS D N 1
ATOM 6895 C CA . LYS D 2 18 ? -11.132 42.808 -9.390 1.00 19.26 163 LYS D CA 1
ATOM 6896 C C . LYS D 2 18 ? -12.316 42.406 -8.523 1.00 25.58 163 LYS D C 1
ATOM 6897 O O . LYS D 2 18 ? -12.157 42.288 -7.306 1.00 26.12 163 LYS D O 1
ATOM 6903 N N A HIS D 2 19 ? -13.494 42.181 -9.149 0.50 23.25 164 HIS D N 1
ATOM 6904 N N B HIS D 2 19 ? -13.475 42.194 -9.128 0.50 23.25 164 HIS D N 1
ATOM 6905 C CA A HIS D 2 19 ? -14.708 41.742 -8.456 0.50 23.69 164 HIS D CA 1
ATOM 6906 C CA B HIS D 2 19 ? -14.645 41.741 -8.392 0.50 23.69 164 HIS D CA 1
ATOM 6907 C C A HIS D 2 19 ? -14.421 40.405 -7.776 0.50 24.90 164 HIS D C 1
ATOM 6908 C C B HIS D 2 19 ? -14.437 40.366 -7.774 0.50 25.55 164 HIS D C 1
ATOM 6909 O O A HIS D 2 19 ? -14.715 40.245 -6.588 0.50 24.18 164 HIS D O 1
ATOM 6910 O O B HIS D 2 19 ? -14.766 40.148 -6.619 0.50 25.81 164 HIS D O 1
ATOM 6923 N N . LEU D 2 20 ? -13.781 39.486 -8.517 1.00 20.83 165 LEU D N 1
ATOM 6924 C CA . LEU D 2 20 ? -13.435 38.145 -8.027 1.00 20.03 165 LEU D CA 1
ATOM 6925 C C . LEU D 2 20 ? -12.420 38.246 -6.904 1.00 22.53 165 LEU D C 1
ATOM 6926 O O . LEU D 2 20 ? -12.574 37.554 -5.904 1.00 21.87 165 LEU D O 1
ATOM 6931 N N . GLU D 2 21 ? -11.433 39.163 -7.006 1.00 19.42 166 GLU D N 1
ATOM 6932 C CA . GLU D 2 21 ? -10.467 39.396 -5.929 1.00 20.42 166 GLU D CA 1
ATOM 6933 C C . GLU D 2 21 ? -11.200 39.836 -4.649 1.00 23.93 166 GLU D C 1
ATOM 6934 O O . GLU D 2 21 ? -10.880 39.330 -3.573 1.00 24.23 166 GLU D O 1
ATOM 6940 N N . LYS D 2 22 ? -12.178 40.765 -4.772 1.00 22.30 167 LYS D N 1
ATOM 6941 C CA . LYS D 2 22 ? -12.959 41.252 -3.623 1.00 23.71 167 LYS D CA 1
ATOM 6942 C C . LYS D 2 22 ? -13.750 40.102 -3.005 1.00 27.53 167 LYS D C 1
ATOM 6943 O O . LYS D 2 22 ? -13.769 39.962 -1.784 1.00 27.97 167 LYS D O 1
ATOM 6946 N N . SER D 2 23 ? -14.355 39.245 -3.854 1.00 24.89 168 SER D N 1
ATOM 6947 C CA . SER D 2 23 ? -15.116 38.069 -3.419 1.00 24.48 168 SER D CA 1
ATOM 6948 C C . SER D 2 23 ? -14.212 37.104 -2.666 1.00 26.27 168 SER D C 1
ATOM 6949 O O . SER D 2 23 ? -14.610 36.606 -1.617 1.00 26.58 168 SER D O 1
ATOM 6952 N N . VAL D 2 24 ? -12.969 36.923 -3.138 1.00 20.45 169 VAL D N 1
ATOM 6953 C CA . VAL D 2 24 ? -11.985 36.057 -2.479 1.00 20.15 169 VAL D CA 1
ATOM 6954 C C . VAL D 2 24 ? -11.609 36.618 -1.099 1.00 25.66 169 VAL D C 1
ATOM 6955 O O . VAL D 2 24 ? -11.521 35.849 -0.137 1.00 24.63 169 VAL D O 1
ATOM 6959 N N . GLU D 2 25 ? -11.411 37.943 -1.002 1.00 23.54 170 GLU D N 1
ATOM 6960 C CA . GLU D 2 25 ? -11.085 38.614 0.252 1.00 24.84 170 GLU D CA 1
ATOM 6961 C C . GLU D 2 25 ? -12.149 38.338 1.321 1.00 29.63 170 GLU D C 1
ATOM 6962 O O . GLU D 2 25 ? -11.791 38.019 2.458 1.00 31.19 170 GLU D O 1
ATOM 6965 N N . LYS D 2 26 ? -13.441 38.375 0.938 1.00 25.85 171 LYS D N 1
ATOM 6966 C CA . LYS D 2 26 ? -14.556 38.107 1.849 1.00 26.87 171 LYS D CA 1
ATOM 6967 C C . LYS D 2 26 ? -14.509 36.661 2.342 1.00 27.67 171 LYS D C 1
ATOM 6968 O O . LYS D 2 26 ? -14.730 36.423 3.519 1.00 26.85 171 LYS D O 1
ATOM 6971 N N . ILE D 2 27 ? -14.244 35.690 1.449 1.00 22.15 172 ILE D N 1
ATOM 6972 C CA . ILE D 2 27 ? -14.181 34.285 1.856 1.00 20.88 172 ILE D CA 1
ATOM 6973 C C . ILE D 2 27 ? -12.954 34.087 2.760 1.00 23.54 172 ILE D C 1
ATOM 6974 O O . ILE D 2 27 ? -13.029 33.336 3.742 1.00 23.37 172 ILE D O 1
ATOM 6979 N N . ALA D 2 28 ? -11.829 34.765 2.443 1.00 21.34 173 ALA D N 1
ATOM 6980 C CA . ALA D 2 28 ? -10.601 34.655 3.241 1.00 22.45 173 ALA D CA 1
ATOM 6981 C C . ALA D 2 28 ? -10.843 35.160 4.658 1.00 24.69 173 ALA D C 1
ATOM 6982 O O . ALA D 2 28 ? -10.297 34.585 5.601 1.00 23.95 173 ALA D O 1
ATOM 6984 N N . ASP D 2 29 ? -11.692 36.213 4.813 1.00 23.44 174 ASP D N 1
ATOM 6985 C CA . ASP D 2 29 ? -12.086 36.764 6.124 1.00 25.08 174 ASP D CA 1
ATOM 6986 C C . ASP D 2 29 ? -12.795 35.675 6.941 1.00 28.86 174 ASP D C 1
ATOM 6987 O O . ASP D 2 29 ? -12.549 35.562 8.146 1.00 30.25 174 ASP D O 1
ATOM 6992 N N . GLN D 2 30 ? -13.650 34.864 6.272 1.00 25.63 175 GLN D N 1
ATOM 6993 C CA . GLN D 2 30 ? -14.388 33.743 6.883 1.00 25.68 175 GLN D CA 1
ATOM 6994 C C . GLN D 2 30 ? -13.396 32.683 7.341 1.00 27.84 175 GLN D C 1
ATOM 6995 O O . GLN D 2 30 ? -13.515 32.183 8.455 1.00 26.21 175 GLN D O 1
ATOM 7001 N N . LEU D 2 31 ? -12.393 32.372 6.497 1.00 23.37 176 LEU D N 1
ATOM 7002 C CA . LEU D 2 31 ? -11.361 31.392 6.813 1.00 22.68 176 LEU D CA 1
ATOM 7003 C C . LEU D 2 31 ? -10.566 31.871 8.038 1.00 26.62 176 LEU D C 1
ATOM 7004 O O . LEU D 2 31 ? -10.300 31.091 8.950 1.00 25.82 176 LEU D O 1
ATOM 7009 N N . GLU D 2 32 ? -10.222 33.164 8.062 1.00 25.26 177 GLU D N 1
ATOM 7010 C CA . GLU D 2 32 ? -9.471 33.773 9.152 1.00 25.71 177 GLU D CA 1
ATOM 7011 C C . GLU D 2 32 ? -10.242 33.611 10.476 1.00 30.53 177 GLU D C 1
ATOM 7012 O O . GLU D 2 32 ? -9.637 33.185 11.455 1.00 32.70 177 GLU D O 1
ATOM 7018 N N . GLU D 2 33 ? -11.578 33.845 10.480 1.00 28.45 178 GLU D N 1
ATOM 7019 C CA . GLU D 2 33 ? -12.424 33.660 11.675 1.00 31.21 178 GLU D CA 1
ATOM 7020 C C . GLU D 2 33 ? -12.487 32.193 12.096 1.00 33.90 178 GLU D C 1
ATOM 7021 O O . GLU D 2 33 ? -12.430 31.919 13.294 1.00 32.94 178 GLU D O 1
ATOM 7027 N N . LEU D 2 34 ? -12.552 31.252 11.126 1.00 28.71 179 LEU D N 1
ATOM 7028 C CA . LEU D 2 34 ? -12.511 29.820 11.411 1.00 28.43 179 LEU D CA 1
ATOM 7029 C C . LEU D 2 34 ? -11.202 29.444 12.085 1.00 31.64 179 LEU D C 1
ATOM 7030 O O . LEU D 2 34 ? -11.222 28.712 13.081 1.00 30.08 179 LEU D O 1
ATOM 7035 N N . ASN D 2 35 ? -10.073 29.927 11.516 1.00 29.21 180 ASN D N 1
ATOM 7036 C CA . ASN D 2 35 ? -8.717 29.696 12.022 1.00 31.48 180 ASN D CA 1
ATOM 7037 C C . ASN D 2 35 ? -8.591 30.183 13.469 1.00 36.34 180 ASN D C 1
ATOM 7038 O O . ASN D 2 35 ? -8.009 29.472 14.283 1.00 37.48 180 ASN D O 1
ATOM 7043 N N . LYS D 2 36 ? -9.155 31.368 13.782 1.00 34.58 181 LYS D N 1
ATOM 7044 C CA . LYS D 2 36 ? -9.148 31.963 15.130 1.00 36.85 181 LYS D CA 1
ATOM 7045 C C . LYS D 2 36 ? -10.076 31.190 16.076 1.00 40.96 181 LYS D C 1
ATOM 7046 O O . LYS D 2 36 ? -9.728 31.006 17.243 1.00 42.82 181 LYS D O 1
ATOM 7050 N N . GLU D 2 37 ? -11.255 30.749 15.590 1.00 36.77 182 GLU D N 1
ATOM 7051 C CA . GLU D 2 37 ? -12.181 29.953 16.410 1.00 37.45 182 GLU D CA 1
ATOM 7052 C C . GLU D 2 37 ? -11.598 28.606 16.732 1.00 41.55 182 GLU D C 1
ATOM 7053 O O . GLU D 2 37 ? -11.762 28.149 17.859 1.00 42.08 182 GLU D O 1
ATOM 7059 N N . LEU D 2 38 ? -10.893 27.990 15.756 1.00 38.25 183 LEU D N 1
ATOM 7060 C CA . LEU D 2 38 ? -10.178 26.725 15.909 1.00 38.88 183 LEU D CA 1
ATOM 7061 C C . LEU D 2 38 ? -9.194 26.902 17.080 1.00 42.00 183 LEU D C 1
ATOM 7062 O O . LEU D 2 38 ? -9.325 26.183 18.054 1.00 41.46 183 LEU D O 1
ATOM 7067 N N . THR D 2 39 ? -8.274 27.896 17.004 1.00 40.61 184 THR D N 1
ATOM 7068 C CA . THR D 2 39 ? -7.264 28.234 18.035 1.00 41.93 184 THR D CA 1
ATOM 7069 C C . THR D 2 39 ? -7.940 28.528 19.383 1.00 46.96 184 THR D C 1
ATOM 7070 O O . THR D 2 39 ? -7.498 28.027 20.417 1.00 46.77 184 THR D O 1
ATOM 7074 N N . GLY D 2 40 ? -9.036 29.290 19.330 1.00 44.65 185 GLY D N 1
ATOM 7075 C CA . GLY D 2 40 ? -9.848 29.675 20.483 1.00 45.91 185 GLY D CA 1
ATOM 7076 C C . GLY D 2 40 ? -10.373 28.478 21.248 1.00 48.78 185 GLY D C 1
ATOM 7077 O O . GLY D 2 40 ? -10.319 28.464 22.473 1.00 48.95 185 GLY D O 1
ATOM 7078 N N . ILE D 2 41 ? -10.830 27.442 20.521 1.00 43.91 186 ILE D N 1
ATOM 7079 C CA . ILE D 2 41 ? -11.306 26.190 21.112 1.00 44.08 186 ILE D CA 1
ATOM 7080 C C . ILE D 2 41 ? -10.131 25.392 21.739 1.00 49.85 186 ILE D C 1
ATOM 7081 O O . ILE D 2 41 ? -10.241 24.965 22.879 1.00 50.59 186 ILE D O 1
ATOM 7086 N N . GLN D 2 42 ? -9.011 25.218 20.997 1.00 46.70 187 GLN D N 1
ATOM 7087 C CA . GLN D 2 42 ? -7.825 24.471 21.447 1.00 47.76 187 GLN D CA 1
ATOM 7088 C C . GLN D 2 42 ? -7.156 25.105 22.660 1.00 55.15 187 GLN D C 1
ATOM 7089 O O . GLN D 2 42 ? -6.656 24.383 23.518 1.00 57.98 187 GLN D O 1
ATOM 7095 N N . GLN D 2 43 ? -7.130 26.445 22.721 1.00 53.66 188 GLN D N 1
ATOM 7096 C CA . GLN D 2 43 ? -6.467 27.193 23.801 1.00 55.18 188 GLN D CA 1
ATOM 7097 C C . GLN D 2 43 ? -7.451 27.817 24.829 1.00 58.89 188 GLN D C 1
ATOM 7098 O O . GLN D 2 43 ? -7.018 28.481 25.773 1.00 60.39 188 GLN D O 1
ATOM 7101 N N . GLY D 2 44 ? -8.752 27.585 24.637 1.00 52.86 189 GLY D N 1
ATOM 7102 C CA . GLY D 2 44 ? -9.822 28.119 25.477 1.00 52.73 189 GLY D CA 1
ATOM 7103 C C . GLY D 2 44 ? -10.085 27.401 26.782 1.00 56.89 189 GLY D C 1
ATOM 7104 O O . GLY D 2 44 ? -9.248 26.631 27.246 1.00 57.75 189 GLY D O 1
ATOM 7105 N N . PHE D 2 45 ? -11.280 27.591 27.329 1.00 51.85 190 PHE D N 1
ATOM 7106 C CA . PHE D 2 45 ? -11.719 27.079 28.623 1.00 53.03 190 PHE D CA 1
ATOM 7107 C C . PHE D 2 45 ? -12.518 25.781 28.584 1.00 57.71 190 PHE D C 1
ATOM 7108 O O . PHE D 2 45 ? -12.890 25.270 29.644 1.00 58.80 190 PHE D O 1
ATOM 7116 N N . LEU D 2 46 ? -12.809 25.247 27.384 1.00 53.47 191 LEU D N 1
ATOM 7117 C CA . LEU D 2 46 ? -13.600 24.021 27.329 1.00 53.79 191 LEU D CA 1
ATOM 7118 C C . LEU D 2 46 ? -12.834 22.859 27.899 1.00 61.45 191 LEU D C 1
ATOM 7119 O O . LEU D 2 46 ? -11.662 22.693 27.556 1.00 59.84 191 LEU D O 1
ATOM 7124 N N . PRO D 2 47 ? -13.471 22.007 28.730 1.00 63.75 192 PRO D N 1
ATOM 7125 C CA . PRO D 2 47 ? -12.773 20.800 29.204 1.00 65.72 192 PRO D CA 1
ATOM 7126 C C . PRO D 2 47 ? -12.257 20.030 27.988 1.00 68.34 192 PRO D C 1
ATOM 7127 O O . PRO D 2 47 ? -12.970 19.945 26.974 1.00 66.21 192 PRO D O 1
ATOM 7131 N N . LYS D 2 48 ? -10.985 19.567 28.039 1.00 65.40 193 LYS D N 1
ATOM 7132 C CA . LYS D 2 48 ? -10.325 18.847 26.931 1.00 63.45 193 LYS D CA 1
ATOM 7133 C C . LYS D 2 48 ? -11.219 17.765 26.325 1.00 65.46 193 LYS D C 1
ATOM 7134 O O . LYS D 2 48 ? -11.131 17.483 25.132 1.00 63.11 193 LYS D O 1
ATOM 7136 N N . ASP D 2 49 ? -12.115 17.212 27.151 1.00 62.84 194 ASP D N 1
ATOM 7137 C CA . ASP D 2 49 ? -13.091 16.196 26.791 1.00 61.76 194 ASP D CA 1
ATOM 7138 C C . ASP D 2 49 ? -14.177 16.684 25.809 1.00 61.60 194 ASP D C 1
ATOM 7139 O O . ASP D 2 49 ? -14.678 15.868 25.039 1.00 60.62 194 ASP D O 1
ATOM 7141 N N . LEU D 2 50 ? -14.572 17.988 25.870 1.00 55.81 195 LEU D N 1
ATOM 7142 C CA . LEU D 2 50 ? -15.628 18.618 25.045 1.00 52.65 195 LEU D CA 1
ATOM 7143 C C . LEU D 2 50 ? -15.083 19.437 23.858 1.00 52.09 195 LEU D C 1
ATOM 7144 O O . LEU D 2 50 ? -15.865 19.944 23.041 1.00 48.82 195 LEU D O 1
ATOM 7149 N N . GLN D 2 51 ? -13.752 19.588 23.781 1.00 46.01 196 GLN D N 1
ATOM 7150 C CA . GLN D 2 51 ? -13.106 20.316 22.700 1.00 43.06 196 GLN D CA 1
ATOM 7151 C C . GLN D 2 51 ? -13.311 19.651 21.338 1.00 42.82 196 GLN D C 1
ATOM 7152 O O . GLN D 2 51 ? -13.557 20.369 20.371 1.00 39.70 196 GLN D O 1
ATOM 7158 N N . ALA D 2 52 ? -13.246 18.299 21.259 1.00 38.85 197 ALA D N 1
ATOM 7159 C CA . ALA D 2 52 ? -13.465 17.544 20.016 1.00 36.68 197 ALA D CA 1
ATOM 7160 C C . ALA D 2 52 ? -14.831 17.879 19.381 1.00 38.14 197 ALA D C 1
ATOM 7161 O O . ALA D 2 52 ? -14.893 18.174 18.185 1.00 33.45 197 ALA D O 1
ATOM 7163 N N . GLU D 2 53 ? -15.899 17.937 20.204 1.00 36.48 198 GLU D N 1
ATOM 7164 C CA . GLU D 2 53 ? -17.251 18.291 19.746 1.00 36.72 198 GLU D CA 1
ATOM 7165 C C . GLU D 2 53 ? -17.315 19.736 19.206 1.00 38.69 198 GLU D C 1
ATOM 7166 O O . GLU D 2 53 ? -17.887 19.965 18.142 1.00 36.07 198 GLU D O 1
ATOM 7172 N N . ALA D 2 54 ? -16.714 20.693 19.924 1.00 36.41 199 ALA D N 1
ATOM 7173 C CA . ALA D 2 54 ? -16.682 22.092 19.492 1.00 35.82 199 ALA D CA 1
ATOM 7174 C C . ALA D 2 54 ? -15.953 22.248 18.150 1.00 39.06 199 ALA D C 1
ATOM 7175 O O . ALA D 2 54 ? -16.408 23.021 17.301 1.00 36.80 199 ALA D O 1
ATOM 7177 N N . LEU D 2 55 ? -14.833 21.514 17.962 1.00 35.65 200 LEU D N 1
ATOM 7178 C CA . LEU D 2 55 ? -14.043 21.515 16.723 1.00 34.23 200 LEU D CA 1
ATOM 7179 C C . LEU D 2 55 ? -14.855 20.927 15.596 1.00 35.55 200 LEU D C 1
ATOM 7180 O O . LEU D 2 55 ? -14.906 21.522 14.520 1.00 31.13 200 LEU D O 1
ATOM 7185 N N . CYS D 2 56 ? -15.522 19.786 15.834 1.00 34.91 201 CYS D N 1
ATOM 7186 C CA . CYS D 2 56 ? -16.304 19.185 14.745 1.00 35.80 201 CYS D CA 1
ATOM 7187 C C . CYS D 2 56 ? -17.505 20.046 14.334 1.00 36.53 201 CYS D C 1
ATOM 7188 O O . CYS D 2 56 ? -17.915 19.960 13.193 1.00 34.07 201 CYS D O 1
ATOM 7191 N N . LYS D 2 57 ? -17.988 20.954 15.215 1.00 33.86 202 LYS D N 1
ATOM 7192 C CA . LYS D 2 57 ? -19.083 21.879 14.888 1.00 33.17 202 LYS D CA 1
ATOM 7193 C C . LYS D 2 57 ? -18.671 22.935 13.840 1.00 35.30 202 LYS D C 1
ATOM 7194 O O . LYS D 2 57 ? -19.546 23.582 13.275 1.00 35.54 202 LYS D O 1
ATOM 7197 N N . LEU D 2 58 ? -17.356 23.081 13.565 1.00 28.94 203 LEU D N 1
ATOM 7198 C CA . LEU D 2 58 ? -16.807 23.972 12.535 1.00 26.31 203 LEU D CA 1
ATOM 7199 C C . LEU D 2 58 ? -16.853 23.318 11.161 1.00 27.07 203 LEU D C 1
ATOM 7200 O O . LEU D 2 58 ? -16.578 23.998 10.177 1.00 25.76 203 LEU D O 1
ATOM 7205 N N . ASP D 2 59 ? -17.150 22.003 11.081 1.00 22.80 204 ASP D N 1
ATOM 7206 C CA . ASP D 2 59 ? -17.196 21.254 9.820 1.00 21.84 204 ASP D CA 1
ATOM 7207 C C . ASP D 2 59 ? -18.065 21.909 8.752 1.00 25.40 204 ASP D C 1
ATOM 7208 O O . ASP D 2 59 ? -17.598 22.093 7.629 1.00 21.97 204 ASP D O 1
ATOM 7213 N N . ARG D 2 60 ? -19.323 22.279 9.100 1.00 23.44 205 ARG D N 1
ATOM 7214 C CA . ARG D 2 60 ? -20.221 22.897 8.127 1.00 23.42 205 ARG D CA 1
ATOM 7215 C C . ARG D 2 60 ? -19.590 24.168 7.548 1.00 22.43 205 ARG D C 1
ATOM 7216 O O . ARG D 2 60 ? -19.539 24.321 6.329 1.00 19.81 205 ARG D O 1
ATOM 7224 N N . ARG D 2 61 ? -19.060 25.049 8.416 1.00 20.03 206 ARG D N 1
ATOM 7225 C CA . ARG D 2 61 ? -18.457 26.295 7.971 1.00 19.96 206 ARG D CA 1
ATOM 7226 C C . ARG D 2 61 ? -17.218 26.089 7.119 1.00 20.00 206 ARG D C 1
ATOM 7227 O O . ARG D 2 61 ? -17.057 26.783 6.120 1.00 18.44 206 ARG D O 1
ATOM 7235 N N A VAL D 2 62 ? -16.324 25.144 7.492 0.54 17.27 207 VAL D N 1
ATOM 7236 N N B VAL D 2 62 ? -16.362 25.137 7.490 0.46 17.12 207 VAL D N 1
ATOM 7237 C CA A VAL D 2 62 ? -15.131 24.917 6.659 0.54 16.47 207 VAL D CA 1
ATOM 7238 C CA B VAL D 2 62 ? -15.160 24.864 6.705 0.46 16.33 207 VAL D CA 1
ATOM 7239 C C A VAL D 2 62 ? -15.541 24.376 5.285 0.54 18.49 207 VAL D C 1
ATOM 7240 C C B VAL D 2 62 ? -15.539 24.364 5.315 0.46 18.68 207 VAL D C 1
ATOM 7241 O O A VAL D 2 62 ? -15.010 24.834 4.278 0.54 17.10 207 VAL D O 1
ATOM 7242 O O B VAL D 2 62 ? -14.996 24.848 4.326 0.46 17.44 207 VAL D O 1
ATOM 7249 N N . LYS D 2 63 ? -16.514 23.448 5.239 1.00 16.38 208 LYS D N 1
ATOM 7250 C CA . LYS D 2 63 ? -16.968 22.921 3.953 1.00 15.05 208 LYS D CA 1
ATOM 7251 C C . LYS D 2 63 ? -17.609 24.040 3.125 1.00 17.64 208 LYS D C 1
ATOM 7252 O O . LYS D 2 63 ? -17.409 24.067 1.926 1.00 16.66 208 LYS D O 1
ATOM 7258 N N . ALA D 2 64 ? -18.365 24.958 3.758 1.00 18.36 209 ALA D N 1
ATOM 7259 C CA . ALA D 2 64 ? -18.996 26.089 3.049 1.00 18.92 209 ALA D CA 1
ATOM 7260 C C . ALA D 2 64 ? -17.892 26.999 2.493 1.00 19.58 209 ALA D C 1
ATOM 7261 O O . ALA D 2 64 ? -18.013 27.486 1.367 1.00 18.93 209 ALA D O 1
ATOM 7263 N N . THR D 2 65 ? -16.815 27.212 3.260 1.00 17.21 210 THR D N 1
ATOM 7264 C CA . THR D 2 65 ? -15.688 28.045 2.820 1.00 15.66 210 THR D CA 1
ATOM 7265 C C . THR D 2 65 ? -15.010 27.427 1.593 1.00 16.74 210 THR D C 1
ATOM 7266 O O . THR D 2 65 ? -14.745 28.129 0.611 1.00 17.02 210 THR D O 1
ATOM 7270 N N . ILE D 2 66 ? -14.711 26.108 1.662 1.00 14.80 211 ILE D N 1
ATOM 7271 C CA . ILE D 2 66 ? -14.116 25.356 0.546 1.00 14.33 211 ILE D CA 1
ATOM 7272 C C . ILE D 2 66 ? -14.997 25.512 -0.682 1.00 19.16 211 ILE D C 1
ATOM 7273 O O . ILE D 2 66 ? -14.490 25.832 -1.762 1.00 18.22 211 ILE D O 1
ATOM 7278 N N . GLU D 2 67 ? -16.309 25.287 -0.526 1.00 17.20 212 GLU D N 1
ATOM 7279 C CA . GLU D 2 67 ? -17.240 25.378 -1.654 1.00 17.19 212 GLU D CA 1
ATOM 7280 C C . GLU D 2 67 ? -17.245 26.794 -2.261 1.00 20.96 212 GLU D C 1
ATOM 7281 O O . GLU D 2 67 ? -17.250 26.931 -3.494 1.00 20.09 212 GLU D O 1
ATOM 7287 N N . GLN D 2 68 ? -17.200 27.839 -1.416 1.00 18.57 213 GLN D N 1
ATOM 7288 C CA . GLN D 2 68 ? -17.167 29.217 -1.948 1.00 17.97 213 GLN D CA 1
ATOM 7289 C C . GLN D 2 68 ? -15.922 29.436 -2.775 1.00 20.29 213 GLN D C 1
ATOM 7290 O O . GLN D 2 68 ? -16.003 30.048 -3.841 1.00 20.15 213 GLN D O 1
ATOM 7296 N N . PHE D 2 69 ? -14.779 28.904 -2.326 1.00 17.28 214 PHE D N 1
ATOM 7297 C CA . PHE D 2 69 ? -13.533 29.029 -3.087 1.00 15.99 214 PHE D CA 1
ATOM 7298 C C . PHE D 2 69 ? -13.616 28.266 -4.390 1.00 19.47 214 PHE D C 1
ATOM 7299 O O . PHE D 2 69 ? -13.147 28.772 -5.408 1.00 18.45 214 PHE D O 1
ATOM 7307 N N . MET D 2 70 ? -14.211 27.062 -4.366 1.00 17.27 215 MET D N 1
ATOM 7308 C CA . MET D 2 70 ? -14.365 26.256 -5.584 1.00 15.80 215 MET D CA 1
ATOM 7309 C C . MET D 2 70 ? -15.238 26.996 -6.602 1.00 20.03 215 MET D C 1
ATOM 7310 O O . MET D 2 70 ? -14.927 26.969 -7.800 1.00 18.14 215 MET D O 1
ATOM 7315 N N . LYS D 2 71 ? -16.297 27.690 -6.127 1.00 16.05 216 LYS D N 1
ATOM 7316 C CA . LYS D 2 71 ? -17.170 28.448 -7.039 1.00 16.54 216 LYS D CA 1
ATOM 7317 C C . LYS D 2 71 ? -16.418 29.611 -7.665 1.00 20.49 216 LYS D C 1
ATOM 7318 O O . LYS D 2 71 ? -16.644 29.930 -8.831 1.00 19.72 216 LYS D O 1
ATOM 7324 N N . ILE D 2 72 ? -15.485 30.210 -6.910 1.00 18.81 217 ILE D N 1
ATOM 7325 C CA . ILE D 2 72 ? -14.641 31.283 -7.438 1.00 19.00 217 ILE D CA 1
ATOM 7326 C C . ILE D 2 72 ? -13.755 30.710 -8.549 1.00 19.19 217 ILE D C 1
ATOM 7327 O O . ILE D 2 72 ? -13.670 31.294 -9.630 1.00 17.38 217 ILE D O 1
ATOM 7332 N N . LEU D 2 73 ? -13.101 29.567 -8.287 1.00 17.43 218 LEU D N 1
ATOM 7333 C CA . LEU D 2 73 ? -12.266 28.948 -9.318 1.00 15.37 218 LEU D CA 1
ATOM 7334 C C . LEU D 2 73 ? -13.061 28.647 -10.580 1.00 18.05 218 LEU D C 1
ATOM 7335 O O . LEU D 2 73 ? -12.573 28.890 -11.689 1.00 17.19 218 LEU D O 1
ATOM 7340 N N . GLU D 2 74 ? -14.285 28.153 -10.430 1.00 16.84 219 GLU D N 1
ATOM 7341 C CA . GLU D 2 74 ? -15.122 27.836 -11.591 1.00 16.65 219 GLU D CA 1
ATOM 7342 C C . GLU D 2 74 ? -15.456 29.103 -12.394 1.00 19.80 219 GLU D C 1
ATOM 7343 O O . GLU D 2 74 ? -15.443 29.079 -13.625 1.00 19.27 219 GLU D O 1
ATOM 7349 N N . GLU D 2 75 ? -15.700 30.210 -11.695 1.00 16.87 220 GLU D N 1
ATOM 7350 C CA . GLU D 2 75 ? -15.976 31.474 -12.367 1.00 17.85 220 GLU D CA 1
ATOM 7351 C C . GLU D 2 75 ? -14.702 31.978 -13.097 1.00 19.94 220 GLU D C 1
ATOM 7352 O O . GLU D 2 75 ? -14.785 32.378 -14.263 1.00 22.16 220 GLU D O 1
ATOM 7358 N N . ILE D 2 76 ? -13.540 31.927 -12.442 1.00 16.52 221 ILE D N 1
ATOM 7359 C CA . ILE D 2 76 ? -12.280 32.345 -13.058 1.00 16.62 221 ILE D CA 1
ATOM 7360 C C . ILE D 2 76 ? -12.045 31.466 -14.336 1.00 21.27 221 ILE D C 1
ATOM 7361 O O . ILE D 2 76 ? -11.620 31.995 -15.372 1.00 20.86 221 ILE D O 1
ATOM 7366 N N . ASP D 2 77 ? -12.372 30.164 -14.252 1.00 16.82 222 ASP D N 1
ATOM 7367 C CA . ASP D 2 77 ? -12.200 29.187 -15.350 1.00 17.48 222 ASP D CA 1
ATOM 7368 C C . ASP D 2 77 ? -13.040 29.499 -16.601 1.00 21.32 222 ASP D C 1
ATOM 7369 O O . ASP D 2 77 ? -12.866 28.823 -17.626 1.00 23.59 222 ASP D O 1
ATOM 7374 N N . THR D 2 78 ? -13.979 30.453 -16.508 1.00 19.47 223 THR D N 1
ATOM 7375 C CA . THR D 2 78 ? -14.825 30.846 -17.662 1.00 22.26 223 THR D CA 1
ATOM 7376 C C . THR D 2 78 ? -14.116 31.923 -18.504 1.00 25.47 223 THR D C 1
ATOM 7377 O O . THR D 2 78 ? -14.538 32.203 -19.617 1.00 26.25 223 THR D O 1
ATOM 7381 N N . LEU D 2 79 ? -13.066 32.525 -17.966 1.00 22.35 224 LEU D N 1
ATOM 7382 C CA . LEU D 2 79 ? -12.340 33.550 -18.696 1.00 22.20 224 LEU D CA 1
ATOM 7383 C C . LEU D 2 79 ? -11.438 33.021 -19.798 1.00 25.29 224 LEU D C 1
ATOM 7384 O O . LEU D 2 79 ? -10.759 32.017 -19.633 1.00 24.67 224 LEU D O 1
ATOM 7389 N N . ILE D 2 80 ? -11.428 33.723 -20.922 1.00 21.79 225 ILE D N 1
ATOM 7390 C CA . ILE D 2 80 ? -10.540 33.395 -22.014 1.00 23.39 225 ILE D CA 1
ATOM 7391 C C . ILE D 2 80 ? -9.780 34.692 -22.202 1.00 27.93 225 ILE D C 1
ATOM 7392 O O . ILE D 2 80 ? -10.372 35.715 -22.517 1.00 27.56 225 ILE D O 1
ATOM 7397 N N . LEU D 2 81 ? -8.475 34.656 -22.005 1.00 25.91 226 LEU D N 1
ATOM 7398 C CA . LEU D 2 81 ? -7.697 35.866 -22.147 1.00 24.96 226 LEU D CA 1
ATOM 7399 C C . LEU D 2 81 ? -6.619 35.681 -23.188 1.00 30.38 226 LEU D C 1
ATOM 7400 O O . LEU D 2 81 ? -5.722 34.867 -23.012 1.00 31.30 226 LEU D O 1
ATOM 7405 N N . PRO D 2 82 ? -6.681 36.460 -24.259 1.00 28.92 227 PRO D N 1
ATOM 7406 C CA . PRO D 2 82 ? -5.640 36.330 -25.297 1.00 31.32 227 PRO D CA 1
ATOM 7407 C C . PRO D 2 82 ? -4.256 36.711 -24.780 1.00 35.30 227 PRO D C 1
ATOM 7408 O O . PRO D 2 82 ? -4.143 37.405 -23.769 1.00 30.41 227 PRO D O 1
ATOM 7412 N N . GLU D 2 83 ? -3.204 36.234 -25.454 1.00 36.70 228 GLU D N 1
ATOM 7413 C CA . GLU D 2 83 ? -1.809 36.461 -25.066 1.00 38.21 228 GLU D CA 1
ATOM 7414 C C . GLU D 2 83 ? -1.454 37.927 -24.837 1.00 40.48 228 GLU D C 1
ATOM 7415 O O . GLU D 2 83 ? -0.648 38.211 -23.951 1.00 40.87 228 GLU D O 1
ATOM 7417 N N . ASN D 2 84 ? -2.070 38.820 -25.613 1.00 35.15 229 ASN D N 1
ATOM 7418 C CA . ASN D 2 84 ? -1.858 40.263 -25.497 1.00 33.85 229 ASN D CA 1
ATOM 7419 C C . ASN D 2 84 ? -2.396 40.845 -24.187 1.00 32.95 229 ASN D C 1
ATOM 7420 O O . ASN D 2 84 ? -1.965 41.904 -23.756 1.00 33.38 229 ASN D O 1
ATOM 7425 N N . PHE D 2 85 ? -3.352 40.158 -23.571 1.00 26.35 230 PHE D N 1
ATOM 7426 C CA . PHE D 2 85 ? -3.905 40.609 -22.302 1.00 22.98 230 PHE D CA 1
ATOM 7427 C C . PHE D 2 85 ? -2.969 40.113 -21.201 1.00 26.69 230 PHE D C 1
ATOM 7428 O O . PHE D 2 85 ? -3.344 39.277 -20.386 1.00 25.59 230 PHE D O 1
ATOM 7436 N N . LYS D 2 86 ? -1.745 40.634 -21.187 1.00 22.49 231 LYS D N 1
ATOM 7437 C CA . LYS D 2 86 ? -0.744 40.225 -20.208 1.00 23.43 231 LYS D CA 1
ATOM 7438 C C . LYS D 2 86 ? -1.090 40.545 -18.756 1.00 25.56 231 LYS D C 1
ATOM 7439 O O . LYS D 2 86 ? -0.932 39.698 -17.885 1.00 23.06 231 LYS D O 1
ATOM 7441 N N . ASP D 2 87 ? -1.575 41.755 -18.499 1.00 22.54 232 ASP D N 1
ATOM 7442 C CA . ASP D 2 87 ? -1.961 42.136 -17.135 1.00 21.83 232 ASP D CA 1
ATOM 7443 C C . ASP D 2 87 ? -3.121 41.283 -16.591 1.00 22.92 232 ASP D C 1
ATOM 7444 O O . ASP D 2 87 ? -3.079 40.860 -15.429 1.00 20.85 232 ASP D O 1
ATOM 7449 N N . SER D 2 88 ? -4.116 40.967 -17.450 1.00 19.73 233 SER D N 1
ATOM 7450 C CA . SER D 2 88 ? -5.256 40.124 -17.070 1.00 19.60 233 SER D CA 1
ATOM 7451 C C . SER D 2 88 ? -4.791 38.683 -16.772 1.00 21.96 233 SER D C 1
ATOM 7452 O O . SER D 2 88 ? -5.246 38.072 -15.796 1.00 18.91 233 SER D O 1
ATOM 7455 N N . ARG D 2 89 ? -3.895 38.151 -17.615 1.00 20.06 234 ARG D N 1
ATOM 7456 C CA . ARG D 2 89 ? -3.356 36.791 -17.419 1.00 21.17 234 ARG D CA 1
ATOM 7457 C C . ARG D 2 89 ? -2.570 36.708 -16.126 1.00 23.29 234 ARG D C 1
ATOM 7458 O O . ARG D 2 89 ? -2.691 35.723 -15.398 1.00 21.00 234 ARG D O 1
ATOM 7466 N N . LEU D 2 90 ? -1.755 37.750 -15.823 1.00 20.54 235 LEU D N 1
ATOM 7467 C CA . LEU D 2 90 ? -1.005 37.764 -14.573 1.00 21.20 235 LEU D CA 1
ATOM 7468 C C . LEU D 2 90 ? -1.938 37.819 -13.355 1.00 21.07 235 LEU D C 1
ATOM 7469 O O . LEU D 2 90 ? -1.714 37.117 -12.370 1.00 19.90 235 LEU D O 1
ATOM 7474 N N . LYS D 2 91 ? -2.981 38.640 -13.437 1.00 18.52 236 LYS D N 1
ATOM 7475 C CA . LYS D 2 91 ? -3.953 38.801 -12.356 1.00 18.12 236 LYS D CA 1
ATOM 7476 C C . LYS D 2 91 ? -4.723 37.501 -12.162 1.00 20.04 236 LYS D C 1
ATOM 7477 O O . LYS D 2 91 ? -4.928 37.068 -11.024 1.00 18.72 236 LYS D O 1
ATOM 7483 N N . ARG D 2 92 ? -5.096 36.847 -13.271 1.00 17.32 237 ARG D N 1
ATOM 7484 C CA . ARG D 2 92 ? -5.818 35.577 -13.200 1.00 16.11 237 ARG D CA 1
ATOM 7485 C C . ARG D 2 92 ? -4.936 34.514 -12.511 1.00 20.20 237 ARG D C 1
ATOM 7486 O O . ARG D 2 92 ? -5.391 33.854 -11.572 1.00 19.98 237 ARG D O 1
ATOM 7494 N N . LYS D 2 93 ? -3.677 34.408 -12.943 1.00 18.87 238 LYS D N 1
ATOM 7495 C CA . LYS D 2 93 ? -2.718 33.450 -12.377 1.00 20.86 238 LYS D CA 1
ATOM 7496 C C . LYS D 2 93 ? -2.535 33.674 -10.873 1.00 21.66 238 LYS D C 1
ATOM 7497 O O . LYS D 2 93 ? -2.604 32.705 -10.103 1.00 20.38 238 LYS D O 1
ATOM 7503 N N . GLY D 2 94 ? -2.289 34.933 -10.484 1.00 20.51 239 GLY D N 1
ATOM 7504 C CA . GLY D 2 94 ? -2.087 35.315 -9.091 1.00 21.25 239 GLY D CA 1
ATOM 7505 C C . GLY D 2 94 ? -3.292 34.970 -8.233 1.00 23.48 239 GLY D C 1
ATOM 7506 O O . GLY D 2 94 ? -3.142 34.423 -7.130 1.00 21.61 239 GLY D O 1
ATOM 7507 N N . LEU D 2 95 ? -4.498 35.236 -8.770 1.00 19.80 240 LEU D N 1
ATOM 7508 C CA . LEU D 2 95 ? -5.735 34.975 -8.038 1.00 18.72 240 LEU D CA 1
ATOM 7509 C C . LEU D 2 95 ? -5.976 33.478 -7.861 1.00 19.75 240 LEU D C 1
ATOM 7510 O O . LEU D 2 95 ? -6.326 33.045 -6.762 1.00 18.42 240 LEU D O 1
ATOM 7515 N N . VAL D 2 96 ? -5.769 32.684 -8.918 1.00 16.23 241 VAL D N 1
ATOM 7516 C CA . VAL D 2 96 ? -5.946 31.225 -8.784 1.00 15.63 241 VAL D CA 1
ATOM 7517 C C . VAL D 2 96 ? -4.968 30.687 -7.731 1.00 18.83 241 VAL D C 1
ATOM 7518 O O . VAL D 2 96 ? -5.364 29.904 -6.866 1.00 17.25 241 VAL D O 1
ATOM 7522 N N . LYS D 2 97 ? -3.700 31.130 -7.796 1.00 17.64 242 LYS D N 1
ATOM 7523 C CA . LYS D 2 97 ? -2.683 30.686 -6.819 1.00 18.91 242 LYS D CA 1
ATOM 7524 C C . LYS D 2 97 ? -3.107 31.068 -5.375 1.00 20.34 242 LYS D C 1
ATOM 7525 O O . LYS D 2 97 ? -3.000 30.244 -4.469 1.00 19.73 242 LYS D O 1
ATOM 7528 N N . LYS D 2 98 ? -3.625 32.288 -5.180 1.00 17.30 243 LYS D N 1
ATOM 7529 C CA . LYS D 2 98 ? -4.083 32.762 -3.875 1.00 18.37 243 LYS D CA 1
ATOM 7530 C C . LYS D 2 98 ? -5.243 31.867 -3.378 1.00 20.98 243 LYS D C 1
ATOM 7531 O O . LYS D 2 98 ? -5.245 31.425 -2.216 1.00 20.95 243 LYS D O 1
ATOM 7535 N N . VAL D 2 99 ? -6.194 31.559 -4.278 1.00 16.71 244 VAL D N 1
ATOM 7536 C CA . VAL D 2 99 ? -7.341 30.714 -3.906 1.00 14.61 244 VAL D CA 1
ATOM 7537 C C . VAL D 2 99 ? -6.857 29.310 -3.542 1.00 18.47 244 VAL D C 1
ATOM 7538 O O . VAL D 2 99 ? -7.295 28.735 -2.528 1.00 16.54 244 VAL D O 1
ATOM 7542 N N . GLN D 2 100 ? -5.933 28.752 -4.363 1.00 16.10 245 GLN D N 1
ATOM 7543 C CA . GLN D 2 100 ? -5.400 27.426 -4.070 1.00 16.58 245 GLN D CA 1
ATOM 7544 C C . GLN D 2 100 ? -4.661 27.376 -2.713 1.00 18.47 245 GLN D C 1
ATOM 7545 O O . GLN D 2 100 ? -4.787 26.376 -1.998 1.00 18.04 245 GLN D O 1
ATOM 7551 N N . ALA D 2 101 ? -3.889 28.429 -2.367 1.00 16.66 246 ALA D N 1
ATOM 7552 C CA . ALA D 2 101 ? -3.223 28.483 -1.055 1.00 17.96 246 ALA D CA 1
ATOM 7553 C C . ALA D 2 101 ? -4.300 28.541 0.062 1.00 20.37 246 ALA D C 1
ATOM 7554 O O . ALA D 2 101 ? -4.152 27.858 1.076 1.00 20.93 246 ALA D O 1
ATOM 7556 N N . PHE D 2 102 ? -5.395 29.304 -0.139 1.00 17.54 247 PHE D N 1
ATOM 7557 C CA . PHE D 2 102 ? -6.476 29.330 0.871 1.00 16.62 247 PHE D CA 1
ATOM 7558 C C . PHE D 2 102 ? -7.159 27.964 0.987 1.00 17.57 247 PHE D C 1
ATOM 7559 O O . PHE D 2 102 ? -7.514 27.543 2.094 1.00 18.61 247 PHE D O 1
ATOM 7567 N N . LEU D 2 103 ? -7.322 27.252 -0.133 1.00 14.84 248 LEU D N 1
ATOM 7568 C CA . LEU D 2 103 ? -7.941 25.921 -0.097 1.00 15.93 248 LEU D CA 1
ATOM 7569 C C . LEU D 2 103 ? -7.017 24.961 0.686 1.00 18.82 248 LEU D C 1
ATOM 7570 O O . LEU D 2 103 ? -7.507 24.110 1.421 1.00 18.60 248 LEU D O 1
ATOM 7575 N N . ALA D 2 104 ? -5.694 25.114 0.543 1.00 17.90 249 ALA D N 1
ATOM 7576 C CA . ALA D 2 104 ? -4.737 24.288 1.295 1.00 20.53 249 ALA D CA 1
ATOM 7577 C C . ALA D 2 104 ? -4.903 24.577 2.810 1.00 22.81 249 ALA D C 1
ATOM 7578 O O . ALA D 2 104 ? -4.840 23.646 3.617 1.00 22.30 249 ALA D O 1
ATOM 7580 N N . GLU D 2 105 ? -5.180 25.859 3.186 1.00 20.60 250 GLU D N 1
ATOM 7581 C CA . GLU D 2 105 ? -5.419 26.234 4.598 1.00 21.09 250 GLU D CA 1
ATOM 7582 C C . GLU D 2 105 ? -6.715 25.584 5.077 1.00 22.05 250 GLU D C 1
ATOM 7583 O O . GLU D 2 105 ? -6.765 25.099 6.205 1.00 20.87 250 GLU D O 1
ATOM 7589 N N . CYS D 2 106 ? -7.757 25.559 4.210 1.00 18.02 251 CYS D N 1
ATOM 7590 C CA . CYS D 2 106 ? -9.026 24.910 4.521 1.00 17.46 251 CYS D CA 1
ATOM 7591 C C . CYS D 2 106 ? -8.782 23.437 4.781 1.00 19.76 251 CYS D C 1
ATOM 7592 O O . CYS D 2 106 ? -9.383 22.886 5.689 1.00 20.07 251 CYS D O 1
ATOM 7595 N N . ASP D 2 107 ? -7.946 22.790 3.923 1.00 18.17 252 ASP D N 1
ATOM 7596 C CA . ASP D 2 107 ? -7.597 21.371 4.066 1.00 19.81 252 ASP D CA 1
ATOM 7597 C C . ASP D 2 107 ? -6.893 21.121 5.412 1.00 23.25 252 ASP D C 1
ATOM 7598 O O . ASP D 2 107 ? -7.170 20.106 6.067 1.00 24.64 252 ASP D O 1
ATOM 7603 N N . THR D 2 108 ? -6.053 22.073 5.854 1.00 20.65 253 THR D N 1
ATOM 7604 C CA . THR D 2 108 ? -5.390 21.981 7.155 1.00 22.04 253 THR D CA 1
ATOM 7605 C C . THR D 2 108 ? -6.448 22.026 8.273 1.00 25.40 253 THR D C 1
ATOM 7606 O O . THR D 2 108 ? -6.373 21.235 9.200 1.00 26.16 253 THR D O 1
ATOM 7610 N N . VAL D 2 109 ? -7.463 22.886 8.146 1.00 21.62 254 VAL D N 1
ATOM 7611 C CA . VAL D 2 109 ? -8.533 22.976 9.159 1.00 22.15 254 VAL D CA 1
ATOM 7612 C C . VAL D 2 109 ? -9.262 21.619 9.230 1.00 25.26 254 VAL D C 1
ATOM 7613 O O . VAL D 2 109 ? -9.449 21.065 10.316 1.00 24.59 254 VAL D O 1
ATOM 7617 N N . GLU D 2 110 ? -9.605 21.063 8.059 1.00 21.91 255 GLU D N 1
ATOM 7618 C CA . GLU D 2 110 ? -10.272 19.753 7.964 1.00 22.78 255 GLU D CA 1
ATOM 7619 C C . GLU D 2 110 ? -9.419 18.637 8.586 1.00 28.53 255 GLU D C 1
ATOM 7620 O O . GLU D 2 110 ? -9.984 17.714 9.164 1.00 31.24 255 GLU D O 1
ATOM 7626 N N . GLN D 2 111 ? -8.061 18.740 8.527 1.00 26.97 256 GLN D N 1
ATOM 7627 C CA . GLN D 2 111 ? -7.153 17.752 9.148 1.00 28.09 256 GLN D CA 1
ATOM 7628 C C . GLN D 2 111 ? -7.119 17.895 10.685 1.00 31.21 256 GLN D C 1
ATOM 7629 O O . GLN D 2 111 ? -6.543 17.046 11.371 1.00 32.39 256 GLN D O 1
ATOM 7635 N N . ASN D 2 112 ? -7.644 19.007 11.212 1.00 24.67 257 ASN D N 1
ATOM 7636 C CA . ASN D 2 112 ? -7.588 19.323 12.636 1.00 23.68 257 ASN D CA 1
ATOM 7637 C C . ASN D 2 112 ? -8.936 19.272 13.355 1.00 30.11 257 ASN D C 1
ATOM 7638 O O . ASN D 2 112 ? -9.016 19.591 14.548 1.00 30.93 257 ASN D O 1
ATOM 7643 N N . ILE D 2 113 ? -10.004 18.907 12.630 1.00 26.73 258 ILE D N 1
ATOM 7644 C CA . ILE D 2 113 ? -11.340 18.813 13.227 1.00 26.05 258 ILE D CA 1
ATOM 7645 C C . ILE D 2 113 ? -11.930 17.449 12.856 1.00 32.01 258 ILE D C 1
ATOM 7646 O O . ILE D 2 113 ? -11.505 16.846 11.869 1.00 32.28 258 ILE D O 1
ATOM 7651 N N . CYS D 2 114 ? -12.903 16.964 13.629 1.00 30.65 259 CYS D N 1
ATOM 7652 C CA . CYS D 2 114 ? -13.609 15.686 13.370 1.00 32.04 259 CYS D CA 1
ATOM 7653 C C . CYS D 2 114 ? -12.638 14.488 13.264 1.00 37.98 259 CYS D C 1
ATOM 7654 O O . CYS D 2 114 ? -12.941 13.518 12.561 1.00 40.22 259 CYS D O 1
ATOM 7657 N N . GLN D 2 115 ? -11.476 14.568 13.929 1.00 33.58 260 GLN D N 1
ATOM 7658 C CA . GLN D 2 115 ? -10.477 13.503 13.855 1.00 40.76 260 GLN D CA 1
ATOM 7659 C C . GLN D 2 115 ? -10.831 12.295 14.732 1.00 55.15 260 GLN D C 1
ATOM 7660 O O . GLN D 2 115 ? -11.593 12.463 15.710 1.00 60.10 260 GLN D O 1
ATOM 7666 N N . GLU D 2 116 ? -10.383 11.174 14.404 1.00 75.54 261 GLU D N 1
#

Folds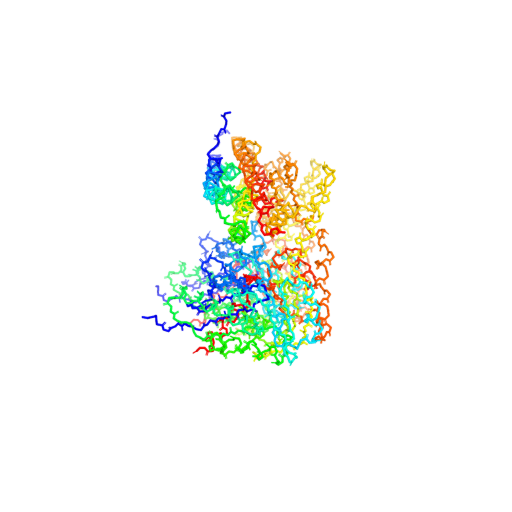eek 3Di:
DFAADAAWEKELDQFKIWIWAQDPNAIDTFAFPVRHRIWTLKWFADLPDIDGTPVLVVCCVVGVQRIDTRLLQQALDWCPDPSNVVVQVPGSYHWDHDPRHIWTWHQHSNDIDTHGSLCSSLVNVLSSQVRVCVVVVHHYAEFAYEHAPPDDPSRQVSVVVSSVSNNHDHLYYYYLQLLLCLLVVVLVDDDAKAWEWEFAAADQWTKIWIWIRGNNDIDTLFMFTGGGDHLLVLLVLVLVVVQVVCCVVPVDGCVVVVVLSVVSSVQSSVQQVVQLPAQKGWDWAQLSDPRHIDTDMDGLVRSCVSCVCVLLCSCVRVVVRCVSSVHDLQRHPAYEYAHDVCSSVSSVVSVCVSSPNDDHHPPPPRPCSSSRSRNVVSNVSD/DPDDPVLVVLVVVLVVLVVLLVVLVVLLVVLVVQLCCLVVHDDDPVCSQVSLQVCVVSLVVSLVSLVVSVVVLVVDDDDPVSVVSVVSSVVSNVVSVVSNVSSVVSVVRHPD/DAADFAWEWELAQFKIWIWAQDPNAIDTFAFPVRHSIWTLKWFADLADIDGTPVLVVCCVVGQQRIDTRLLQQALDWCPPVSNVVVQVPGSYDWDHDPRHIWTWHQHSNDIDTHGSLCSSLVHVLSNQVRVCVVVVHHYAEFAYEHAPPQDPSRQVSVVVSSVSSNHDHLYYYYLQLLLCLLVVVLVDDDAKAWEWEFAAADQWTKIWIWIHGNSDIDTLFMFTGGGDHLLVLLVLQLVVVQVVCCVVPVDGCVVVVVLSVVSSVQSSVQQVVQLPAQKGWDWAALSDPRHIDTDMDGLVRSCVSCVVVLLCSCVRVVVRCVSSVHDLQRHPAYEYAHQVCSNVSSVVSVCVSSVNDDHHYPPPRPCSSSRSRNVVSNVSD/DDDVVLVVLVVVLVVLVVLLVVLVVLLVVLVVQLVCLVVHDDDPVCSQVSLQVCVVSLVVSLVSLVVSVVVLVVDDDDPVSVVSVVSSVVSNVVSVVSNVSSVVSVVSHPD

Radius of gyration: 37.57 Å; Cα contacts (8 Å, |Δi|>4): 1830; chains: 4; bounding box: 66×70×129 Å

Solvent-accessible surface area: 44690 Å² total

GO terms:
  GO:0005737 cytoplasm (C, IDA)
  GO:0030674 protein-macromolecule adaptor activity (F, IDA)
  GO:0160020 positive regulation of ferroptosis (P, IDA)
  GO:1900226 negative regulation of NLRP3 inflammasome complex assembly (P, IDA)
  GO:0030335 positive regulation of cell migration (P, IDA)
  GO:0061684 chaperone-mediated autophagy (P, IDA)
  GO:0048018 receptor ligand activity (F, IDA)
  GO:0051087 protein-folding chaperone binding (F, IPI)
  GO:0030674 protein-macromolecule adaptor activity (F, IPI)
  GO:0031625 ubiquitin protein ligase binding (F, IPI)
  GO:0101031 protein folding chaperone complex (C, IPI)
  GO:0042026 protein refolding (P, IDA)
  GO:0101031 protein folding chaperone complex (C, IDA)
  GO:0098575 lumenal side of lysosomal membrane (C, TAS)
  GO:0043202 lysosomal lumen (C, TAS)
  GO:0043254 regulation of protein-containing complex assembly (P, TAS)
  GO:1904589 regulation of protein import (P, TAS)
  GO:0061684 chaperone-mediated autophagy (P, TAS)
  GO:0061740 protein targeting to lysosome involved in chaperone-mediated autophagy (P, TAS)
  GO:0009267 cellular response to starvation (P, TAS)